Protein AF-0000000083553012 (afdb_homodimer)

Structure (mmCIF, N/CA/C/O backbone):
data_AF-0000000083553012-model_v1
#
loop_
_entity.id
_entity.type
_entity.pdbx_description
1 polymer 'Colanic acid biosynthesis glycosyltransferase WcaL'
#
loop_
_atom_site.group_PDB
_atom_site.id
_atom_site.type_symbol
_atom_site.label_atom_id
_atom_site.label_alt_id
_atom_site.label_comp_id
_atom_site.label_asym_id
_atom_site.label_entity_id
_atom_site.label_seq_id
_atom_site.pdbx_PDB_ins_code
_atom_site.Cartn_x
_atom_site.Cartn_y
_atom_site.Cartn_z
_atom_site.occupancy
_atom_site.B_iso_or_equiv
_atom_site.auth_seq_id
_atom_site.auth_comp_id
_atom_site.auth_asym_id
_atom_site.auth_atom_id
_atom_site.pdbx_PDB_model_num
ATOM 1 N N . MET A 1 1 ? 15.367 -40.375 -24.125 1 36.59 1 MET A N 1
ATOM 2 C CA . MET A 1 1 ? 14.789 -40.688 -22.812 1 36.59 1 MET A CA 1
ATOM 3 C C . MET A 1 1 ? 13.977 -39.5 -22.281 1 36.59 1 MET A C 1
ATOM 5 O O . MET A 1 1 ? 14.5 -38.406 -22.141 1 36.59 1 MET A O 1
ATOM 9 N N . SER A 1 2 ? 12.742 -39.312 -22.562 1 45 2 SER A N 1
ATOM 10 C CA . SER A 1 2 ? 11.898 -38.156 -22.25 1 45 2 SER A CA 1
ATOM 11 C C . SER A 1 2 ? 12.078 -37.688 -20.812 1 45 2 SER A C 1
ATOM 13 O O . SER A 1 2 ? 11.852 -38.469 -19.875 1 45 2 SER A O 1
ATOM 15 N N . GLU A 1 3 ? 13.023 -37 -20.469 1 55.34 3 GLU A N 1
ATOM 16 C CA . GLU A 1 3 ? 13.461 -36.656 -19.125 1 55.34 3 GLU A CA 1
ATOM 17 C C . GLU A 1 3 ? 12.273 -36.281 -18.219 1 55.34 3 GLU A C 1
ATOM 19 O O . GLU A 1 3 ? 11.508 -35.375 -18.531 1 55.34 3 GLU A O 1
ATOM 24 N N . THR A 1 4 ? 11.703 -37.281 -17.422 1 79.62 4 THR A N 1
ATOM 25 C CA . THR A 1 4 ? 10.547 -37.219 -16.531 1 79.62 4 THR A CA 1
ATOM 26 C C . THR A 1 4 ? 10.695 -36.094 -15.523 1 79.62 4 THR A C 1
ATOM 28 O O . THR A 1 4 ? 11.75 -35.938 -14.898 1 79.62 4 THR A O 1
ATOM 31 N N . ARG A 1 5 ? 9.906 -34.969 -15.633 1 90.06 5 ARG A N 1
ATOM 32 C CA . ARG A 1 5 ? 9.891 -33.844 -14.695 1 90.06 5 ARG A CA 1
ATOM 33 C C . ARG A 1 5 ? 9.711 -34.344 -13.266 1 90.06 5 ARG A C 1
ATOM 35 O O . ARG A 1 5 ? 8.891 -35.219 -13 1 90.06 5 ARG A O 1
ATOM 42 N N . PRO A 1 6 ? 10.57 -33.906 -12.383 1 94 6 PRO A N 1
ATOM 43 C CA . PRO A 1 6 ? 10.414 -34.312 -10.984 1 94 6 PRO A CA 1
ATOM 44 C C . PRO A 1 6 ? 9.125 -33.812 -10.359 1 94 6 PRO A C 1
ATOM 46 O O . PRO A 1 6 ? 8.609 -32.75 -10.766 1 94 6 PRO A O 1
ATOM 49 N N . PRO A 1 7 ? 8.586 -34.531 -9.391 1 97.69 7 PRO A N 1
ATOM 50 C CA . PRO A 1 7 ? 7.395 -34.062 -8.688 1 97.69 7 PRO A CA 1
ATOM 51 C C . PRO A 1 7 ? 7.645 -32.75 -7.926 1 97.69 7 PRO A C 1
ATOM 53 O O . PRO A 1 7 ? 8.719 -32.594 -7.352 1 97.69 7 PRO A O 1
ATOM 56 N N . ILE A 1 8 ? 6.711 -31.906 -8.008 1 98.19 8 ILE A N 1
ATOM 57 C CA . ILE A 1 8 ? 6.738 -30.672 -7.223 1 98.19 8 ILE A CA 1
ATOM 58 C C . ILE A 1 8 ? 5.48 -30.578 -6.367 1 98.19 8 ILE A C 1
ATOM 60 O O . ILE A 1 8 ? 4.465 -31.219 -6.668 1 98.19 8 ILE A O 1
ATOM 64 N N . ALA A 1 9 ? 5.562 -29.828 -5.309 1 98.62 9 ALA A N 1
ATOM 65 C CA . ALA A 1 9 ? 4.41 -29.641 -4.426 1 98.62 9 ALA A CA 1
ATOM 66 C C . ALA A 1 9 ? 3.941 -28.188 -4.438 1 98.62 9 ALA A C 1
ATOM 68 O O . ALA A 1 9 ? 4.754 -27.266 -4.555 1 98.62 9 ALA A O 1
ATOM 69 N N . TYR A 1 10 ? 2.688 -28.031 -4.387 1 98.12 10 TYR A N 1
ATOM 70 C CA . TYR A 1 10 ? 2.045 -26.734 -4.18 1 98.12 10 TYR A CA 1
ATOM 71 C C . TYR A 1 10 ? 1.381 -26.672 -2.809 1 98.12 10 TYR A C 1
ATOM 73 O O . TYR A 1 10 ? 0.627 -27.578 -2.436 1 98.12 10 TYR A O 1
ATOM 81 N N . LEU A 1 11 ? 1.696 -25.641 -2.082 1 98 11 LEU A N 1
ATOM 82 C CA . LEU A 1 11 ? 1.096 -25.453 -0.766 1 98 11 LEU A CA 1
ATOM 83 C C . LEU A 1 11 ? 0.383 -24.109 -0.684 1 98 11 LEU A C 1
ATOM 85 O O . LEU A 1 11 ? 0.859 -23.109 -1.238 1 98 11 LEU A O 1
ATOM 89 N N . THR A 1 12 ? -0.744 -24.078 0.001 1 96.06 12 THR A N 1
ATOM 90 C CA . THR A 1 12 ? -1.435 -22.844 0.374 1 96.06 12 THR A CA 1
ATOM 91 C C . THR A 1 12 ? -2.121 -23 1.728 1 96.06 12 THR A C 1
ATOM 93 O O . THR A 1 12 ? -2.195 -24.109 2.27 1 96.06 12 THR A O 1
ATOM 96 N N . GLY A 1 13 ? -2.537 -21.891 2.307 1 95.81 13 GLY A N 1
ATOM 97 C CA . GLY A 1 13 ? -3.188 -21.922 3.607 1 95.81 13 GLY A CA 1
ATOM 98 C C . GLY A 1 13 ? -4.48 -22.719 3.609 1 95.81 13 GLY A C 1
ATOM 99 O O . GLY A 1 13 ? -4.695 -23.562 4.484 1 95.81 13 GLY A O 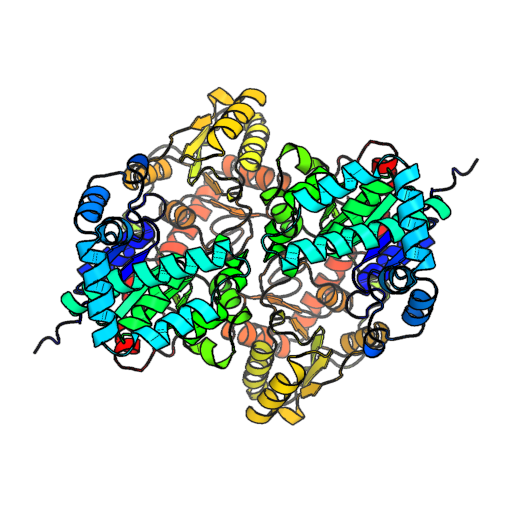1
ATOM 100 N N . GLU A 1 14 ? -5.34 -22.453 2.705 1 95.25 14 GLU A N 1
ATOM 101 C CA . GLU A 1 14 ? -6.594 -23.156 2.477 1 95.25 14 GLU A CA 1
ATOM 102 C C . GLU A 1 14 ? -6.797 -23.453 0.996 1 95.25 14 GLU A C 1
ATOM 104 O O . GLU A 1 14 ? -6.781 -22.547 0.161 1 95.25 14 GLU A O 1
ATOM 109 N N . TYR A 1 15 ? -6.945 -24.734 0.706 1 93.88 15 TYR A N 1
ATOM 110 C CA . TYR A 1 15 ? -7.062 -25.156 -0.685 1 93.88 15 TYR A CA 1
ATOM 111 C C . TYR A 1 15 ? -7.809 -26.469 -0.791 1 93.88 15 TYR A C 1
ATOM 113 O O . TYR A 1 15 ? -7.609 -27.375 0.031 1 93.88 15 TYR A O 1
ATOM 121 N N . PRO A 1 16 ? -8.672 -26.562 -1.884 1 93.12 16 PRO A N 1
ATOM 122 C CA . PRO A 1 16 ? -9.117 -25.531 -2.826 1 93.12 16 PRO A CA 1
ATOM 123 C C . PRO A 1 16 ? -10.148 -24.578 -2.225 1 93.12 16 PRO A C 1
ATOM 125 O O . PRO A 1 16 ? -10.805 -24.922 -1.239 1 93.12 16 PRO A O 1
ATOM 128 N N . LYS A 1 17 ? -10.164 -23.375 -2.766 1 89.31 17 LYS A N 1
ATOM 129 C CA . LYS A 1 17 ? -11.094 -22.344 -2.285 1 89.31 17 LYS A CA 1
ATOM 130 C C . LYS A 1 17 ? -11.602 -21.484 -3.434 1 89.31 17 LYS A C 1
ATOM 132 O O . LYS A 1 17 ? -10.836 -21.109 -4.32 1 89.31 17 LYS A O 1
ATOM 137 N N . VAL A 1 18 ? -12.836 -21.141 -3.385 1 81.31 18 VAL A N 1
ATOM 138 C CA . VAL A 1 18 ? -13.508 -20.406 -4.449 1 81.31 18 VAL A CA 1
ATOM 139 C C . VAL A 1 18 ? -12.844 -19.047 -4.637 1 81.31 18 VAL A C 1
ATOM 141 O O . VAL A 1 18 ? -12.82 -18.516 -5.75 1 81.31 18 VAL A O 1
ATOM 144 N N . SER A 1 19 ? -12.266 -18.516 -3.572 1 78.12 19 SER A N 1
ATOM 145 C CA . SER A 1 19 ? -11.625 -17.203 -3.674 1 78.12 19 SER A CA 1
ATOM 146 C C . SER A 1 19 ? -10.234 -17.328 -4.289 1 78.12 19 SER A C 1
ATOM 148 O O . SER A 1 19 ? -9.617 -16.312 -4.633 1 78.12 19 SER A O 1
ATOM 150 N N . HIS A 1 20 ? -9.781 -18.578 -4.527 1 84.69 20 HIS A N 1
ATOM 151 C CA . HIS A 1 20 ? -8.43 -18.781 -5.027 1 84.69 20 HIS A CA 1
ATOM 152 C C . HIS A 1 20 ? -8.43 -19.703 -6.25 1 84.69 20 HIS A C 1
ATOM 154 O O . HIS A 1 20 ? -7.586 -20.594 -6.359 1 84.69 20 HIS A O 1
ATOM 160 N N . THR A 1 21 ? -9.344 -19.484 -7.141 1 84.69 21 THR A N 1
ATOM 161 C CA . THR A 1 21 ? -9.469 -20.344 -8.312 1 84.69 21 THR A CA 1
ATOM 162 C C . THR A 1 21 ? -8.242 -20.219 -9.211 1 84.69 21 THR A C 1
ATOM 164 O O . THR A 1 21 ? -7.941 -21.125 -9.992 1 84.69 21 THR A O 1
ATOM 167 N N . PHE A 1 22 ? -7.543 -19.109 -9.078 1 88.44 22 PHE A N 1
ATOM 168 C CA . PHE A 1 22 ? -6.363 -18.875 -9.906 1 88.44 22 PHE A CA 1
ATOM 169 C C . PHE A 1 22 ? -5.258 -19.875 -9.562 1 88.44 22 PHE A C 1
ATOM 171 O O . PHE A 1 22 ? -4.441 -20.219 -10.414 1 88.44 22 PHE A O 1
ATOM 178 N N . ILE A 1 23 ? -5.227 -20.359 -8.359 1 92.69 23 ILE A N 1
ATOM 179 C CA . ILE A 1 23 ? -4.238 -21.359 -7.949 1 92.69 23 ILE A CA 1
ATOM 180 C C . ILE A 1 23 ? -4.531 -22.688 -8.633 1 92.69 23 ILE A C 1
ATOM 182 O O . ILE A 1 23 ? -3.625 -23.344 -9.156 1 92.69 23 ILE A O 1
ATOM 186 N N . GLN A 1 24 ? -5.809 -23.016 -8.609 1 91.44 24 GLN A N 1
ATOM 187 C CA . GLN A 1 24 ? -6.219 -24.266 -9.25 1 91.44 24 GLN A CA 1
ATOM 188 C C . GLN A 1 24 ? -5.891 -24.25 -10.742 1 91.44 24 GLN A C 1
ATOM 190 O O . GLN A 1 24 ? -5.43 -25.25 -11.289 1 91.44 24 GLN A O 1
ATOM 195 N N . ARG A 1 25 ? -6.133 -23.141 -11.367 1 89.88 25 ARG A N 1
ATOM 196 C CA . ARG A 1 25 ? -5.844 -23.016 -12.797 1 89.88 25 ARG A CA 1
ATOM 197 C C . ARG A 1 25 ? -4.355 -23.172 -13.07 1 89.88 25 ARG A C 1
ATOM 199 O O . ARG A 1 25 ? -3.965 -23.797 -14.062 1 89.88 25 ARG A O 1
ATOM 206 N N . GLU A 1 26 ? -3.609 -22.578 -12.227 1 93.06 26 GLU A N 1
ATOM 207 C CA . GLU A 1 26 ? -2.16 -22.672 -12.367 1 93.06 26 GLU A CA 1
ATOM 208 C C . GLU A 1 26 ? -1.685 -24.125 -12.203 1 93.06 26 GLU A C 1
ATOM 210 O O . GLU A 1 26 ? -0.91 -24.625 -13.023 1 93.06 26 GLU A O 1
ATOM 215 N N . ILE A 1 27 ? -2.158 -24.844 -11.188 1 94.88 27 ILE A N 1
ATOM 216 C CA . ILE A 1 27 ? -1.793 -26.234 -10.914 1 94.88 27 ILE A CA 1
ATOM 217 C C . ILE A 1 27 ? -2.209 -27.109 -12.086 1 94.88 27 ILE A C 1
ATOM 219 O O . ILE A 1 27 ? -1.421 -27.938 -12.562 1 94.88 27 ILE A O 1
ATOM 223 N N . GLU A 1 28 ? -3.41 -26.859 -12.547 1 93 28 GLU A N 1
ATOM 224 C CA . GLU A 1 28 ? -3.926 -27.656 -13.656 1 93 28 GLU A CA 1
ATOM 225 C C . GLU A 1 28 ? -3.107 -27.422 -14.922 1 93 28 GLU A C 1
ATOM 227 O O . GLU A 1 28 ? -2.855 -28.359 -15.688 1 93 28 GLU A O 1
ATOM 232 N N . ALA A 1 29 ? -2.756 -26.203 -15.133 1 92.5 29 ALA A N 1
ATOM 233 C CA . ALA A 1 29 ? -1.937 -25.875 -16.297 1 92.5 29 ALA A CA 1
ATOM 234 C C . ALA A 1 29 ? -0.595 -26.594 -16.234 1 92.5 29 ALA A C 1
ATOM 236 O O . ALA A 1 29 ? -0.121 -27.125 -17.25 1 92.5 29 ALA A O 1
ATOM 237 N N . LEU A 1 30 ? 0.046 -26.688 -15.125 1 94.25 30 LEU A N 1
ATOM 238 C CA . LEU A 1 30 ? 1.318 -27.375 -14.953 1 94.25 30 LEU A CA 1
ATOM 239 C C . LEU A 1 30 ? 1.145 -28.875 -15.133 1 94.25 30 LEU A C 1
ATOM 241 O O . LEU A 1 30 ? 1.963 -29.531 -15.781 1 94.25 30 LEU A O 1
ATOM 245 N N . ARG A 1 31 ? 0.055 -29.391 -14.586 1 95.06 31 ARG A N 1
ATOM 246 C CA . ARG A 1 31 ? -0.226 -30.812 -14.75 1 95.06 31 ARG A CA 1
ATOM 247 C C . ARG A 1 31 ? -0.429 -31.172 -16.219 1 95.06 31 ARG A C 1
ATOM 249 O O . ARG A 1 31 ? 0.087 -32.188 -16.703 1 95.06 31 ARG A O 1
ATOM 256 N N . THR A 1 32 ? -1.163 -30.297 -16.859 1 92.94 32 THR A N 1
ATOM 257 C CA . THR A 1 32 ? -1.411 -30.5 -18.281 1 92.94 32 THR A CA 1
ATOM 258 C C . THR A 1 32 ? -0.104 -30.469 -19.062 1 92.94 32 THR A C 1
ATOM 260 O O . THR A 1 32 ? 0.049 -31.172 -20.062 1 92.94 32 THR A O 1
ATOM 263 N N . ALA A 1 33 ? 0.813 -29.719 -18.578 1 91.69 33 ALA A N 1
ATOM 264 C CA . ALA A 1 33 ? 2.119 -29.594 -19.219 1 91.69 33 ALA A CA 1
ATOM 265 C C . ALA A 1 33 ? 3.02 -30.781 -18.859 1 91.69 33 ALA A C 1
ATOM 267 O O . ALA A 1 33 ? 4.176 -30.828 -19.281 1 91.69 33 ALA A O 1
ATOM 268 N N . GLY A 1 34 ? 2.531 -31.672 -18.031 1 93.06 34 GLY A N 1
ATOM 269 C CA . GLY A 1 34 ? 3.25 -32.906 -17.766 1 93.06 34 GLY A CA 1
ATOM 270 C C . GLY A 1 34 ? 3.953 -32.906 -16.422 1 93.06 34 GLY A C 1
ATOM 271 O O . GLY A 1 34 ? 4.688 -33.844 -16.109 1 93.06 34 GLY A O 1
ATOM 272 N N . TRP A 1 35 ? 3.723 -31.875 -15.602 1 95.06 35 TRP A N 1
ATOM 273 C CA . TRP A 1 35 ? 4.336 -31.828 -14.281 1 95.06 35 TRP A CA 1
ATOM 274 C C . TRP A 1 35 ? 3.541 -32.656 -13.281 1 95.06 35 TRP A C 1
ATOM 276 O O . TRP A 1 35 ? 2.318 -32.531 -13.195 1 95.06 35 TRP A O 1
ATOM 286 N N . PRO A 1 36 ? 4.234 -33.562 -12.625 1 97.12 36 PRO A N 1
ATOM 287 C CA . PRO A 1 36 ? 3.57 -34.156 -11.461 1 97.12 36 PRO A CA 1
ATOM 288 C C . PRO A 1 36 ? 3.443 -33.188 -10.297 1 97.12 36 PRO A C 1
ATOM 290 O O . PRO A 1 36 ? 4.418 -32.938 -9.578 1 97.12 36 PRO A O 1
ATOM 293 N N . VAL A 1 37 ? 2.275 -32.656 -10.078 1 97.5 37 VAL A N 1
ATOM 294 C CA . VAL A 1 37 ? 2.062 -31.641 -9.055 1 97.5 37 VAL A CA 1
ATOM 295 C C . VAL A 1 37 ? 1.267 -32.219 -7.895 1 97.5 37 VAL A C 1
ATOM 297 O O . VAL A 1 37 ? 0.142 -32.688 -8.078 1 97.5 37 VAL A O 1
ATOM 300 N N . LEU A 1 38 ? 1.89 -32.219 -6.773 1 98 38 LEU A N 1
ATOM 301 C CA . LEU A 1 38 ? 1.214 -32.625 -5.539 1 98 38 LEU A CA 1
ATOM 302 C C . LEU A 1 38 ? 0.581 -31.391 -4.867 1 98 38 LEU A C 1
ATOM 304 O O . LEU A 1 38 ? 1.276 -30.438 -4.535 1 98 38 LEU A O 1
ATOM 308 N N . SER A 1 39 ? -0.778 -31.422 -4.688 1 97.69 39 SER A N 1
ATOM 309 C CA . SER A 1 39 ? -1.459 -30.328 -4 1 97.69 39 SER A CA 1
ATOM 310 C C . SER A 1 39 ? -1.473 -30.547 -2.49 1 97.69 39 SER A C 1
ATOM 312 O O . SER A 1 39 ? -1.793 -31.641 -2.018 1 97.69 39 SER A O 1
ATOM 314 N N . CYS A 1 40 ? -1.07 -29.594 -1.758 1 98.31 40 CYS A N 1
ATOM 315 C CA . CYS A 1 40 ? -1.063 -29.594 -0.3 1 98.31 40 CYS A CA 1
ATOM 316 C C . CYS A 1 40 ? -1.739 -28.344 0.246 1 98.31 40 CYS A C 1
ATOM 318 O O . CYS A 1 40 ? -1.771 -27.312 -0.423 1 98.31 40 CYS A O 1
ATOM 320 N N . THR A 1 41 ? -2.371 -28.438 1.404 1 98.19 41 THR A N 1
ATOM 321 C CA . THR A 1 41 ? -2.996 -27.328 2.107 1 98.19 41 THR A CA 1
ATOM 322 C C . THR A 1 41 ? -2.713 -27.406 3.605 1 98.19 41 THR A C 1
ATOM 324 O O . THR A 1 41 ? -2.477 -28.5 4.141 1 98.19 41 THR A O 1
ATOM 327 N N . ILE A 1 42 ? -2.596 -26.219 4.23 1 97.94 42 ILE A N 1
ATOM 328 C CA . ILE A 1 42 ? -2.428 -26.234 5.68 1 97.94 42 ILE A CA 1
ATOM 329 C C . ILE A 1 42 ? -3.719 -26.703 6.344 1 97.94 42 ILE A C 1
ATOM 331 O O . ILE A 1 42 ? -3.723 -27.703 7.066 1 97.94 42 ILE A O 1
ATOM 335 N N . ARG A 1 43 ? -4.781 -25.969 6.031 1 96.56 43 ARG A N 1
ATOM 336 C CA . ARG A 1 43 ? -6.109 -26.281 6.539 1 96.56 43 ARG A CA 1
ATOM 337 C C . ARG A 1 43 ? -7.09 -26.531 5.395 1 96.56 43 ARG A C 1
ATOM 339 O O . ARG A 1 43 ? -7.02 -25.859 4.359 1 96.56 43 ARG A O 1
ATOM 346 N N . ARG A 1 44 ? -8.008 -27.438 5.586 1 94.06 44 ARG A N 1
ATOM 347 C CA . ARG A 1 44 ? -9.07 -27.609 4.602 1 94.06 44 ARG A CA 1
ATOM 348 C C . ARG A 1 44 ? -10 -26.406 4.582 1 94.06 44 ARG A C 1
ATOM 350 O O . ARG A 1 44 ? -10.297 -25.812 5.625 1 94.06 44 ARG A O 1
ATOM 357 N N . ALA A 1 45 ? -10.352 -26.047 3.4 1 91.06 45 ALA A N 1
ATOM 358 C CA . ALA A 1 45 ? -11.32 -24.953 3.271 1 91.06 45 ALA A CA 1
ATOM 359 C C . ALA A 1 45 ? -12.68 -25.359 3.816 1 91.06 45 ALA A C 1
ATOM 361 O O . ALA A 1 45 ? -13.008 -26.562 3.875 1 91.06 45 ALA A O 1
ATOM 362 N N . ALA A 1 46 ? -13.453 -24.375 4.266 1 89.56 46 ALA A N 1
ATOM 363 C CA . ALA A 1 46 ? -14.828 -24.641 4.668 1 89.56 46 ALA A CA 1
ATOM 364 C C . ALA A 1 46 ? -15.648 -25.172 3.496 1 89.56 46 ALA A C 1
ATOM 366 O O . ALA A 1 46 ? -15.398 -24.812 2.344 1 89.56 46 ALA A O 1
ATOM 367 N N . ALA A 1 47 ? -16.594 -25.953 3.797 1 86.38 47 ALA A N 1
ATOM 368 C CA . ALA A 1 47 ? -17.422 -26.578 2.764 1 86.38 47 ALA A CA 1
ATOM 369 C C . ALA A 1 47 ? -18.047 -25.516 1.855 1 86.38 47 ALA A C 1
ATOM 371 O O . ALA A 1 47 ? -18.156 -25.719 0.645 1 86.38 47 ALA A O 1
ATOM 372 N N . LYS A 1 48 ? -18.469 -24.453 2.398 1 84.38 48 LYS A N 1
ATOM 373 C CA . LYS A 1 48 ? -19.125 -23.391 1.645 1 84.38 48 LYS A CA 1
ATOM 374 C C . LYS A 1 48 ? -18.172 -22.766 0.633 1 84.38 48 LYS A C 1
ATOM 376 O O . LYS A 1 48 ? -18.609 -22.125 -0.324 1 84.38 48 LYS A O 1
ATOM 381 N N . ASP A 1 49 ? -16.875 -22.953 0.908 1 86.81 49 ASP A N 1
ATOM 382 C CA . ASP A 1 49 ? -15.867 -22.312 0.064 1 86.81 49 ASP A CA 1
ATOM 383 C C . ASP A 1 49 ? -15.383 -23.266 -1.024 1 86.81 49 ASP A C 1
ATOM 385 O O . ASP A 1 49 ? -14.5 -22.922 -1.815 1 86.81 49 ASP A O 1
ATOM 389 N N . VAL A 1 50 ? -15.836 -24.453 -1.06 1 90.25 50 VAL A N 1
ATOM 390 C CA . VAL A 1 50 ? -15.531 -25.453 -2.088 1 90.25 50 VAL A CA 1
ATOM 391 C C . VAL A 1 50 ? -16.75 -25.641 -2.988 1 90.25 50 VAL A C 1
ATOM 393 O O . VAL A 1 50 ? -17.641 -26.422 -2.664 1 90.25 50 VAL A O 1
ATOM 396 N N . VAL A 1 51 ? -16.703 -24.922 -4.059 1 82.88 51 VAL A N 1
ATOM 397 C CA . VAL A 1 51 ? -17.891 -24.844 -4.898 1 82.88 51 VAL A CA 1
ATOM 398 C C . VAL A 1 51 ? -17.625 -25.531 -6.238 1 82.88 51 VAL A C 1
ATOM 400 O O . VAL A 1 51 ? -16.656 -25.188 -6.934 1 82.88 51 VAL A O 1
ATOM 403 N N . GLY A 1 52 ? -18.453 -26.516 -6.617 1 82.62 52 GLY A N 1
ATOM 404 C CA . GLY A 1 52 ? -18.312 -27.188 -7.898 1 82.62 52 GLY A CA 1
ATOM 405 C C . GLY A 1 52 ? -17.609 -28.531 -7.801 1 82.62 52 GLY A C 1
ATOM 406 O O . GLY A 1 52 ? -16.906 -28.797 -6.824 1 82.62 52 GLY A O 1
ATOM 407 N N . GLU A 1 53 ? -17.781 -29.344 -8.727 1 85.06 53 GLU A N 1
ATOM 408 C CA . GLU A 1 53 ? -17.25 -30.703 -8.727 1 85.06 53 GLU A CA 1
ATOM 409 C C . GLU A 1 53 ? -15.734 -30.719 -8.898 1 85.06 53 GLU A C 1
ATOM 411 O O . GLU A 1 53 ? -15.039 -31.547 -8.32 1 85.06 53 GLU A O 1
ATOM 416 N N . ALA A 1 54 ? -15.281 -29.844 -9.664 1 83.94 54 ALA A N 1
ATOM 417 C CA . ALA A 1 54 ? -13.836 -29.766 -9.891 1 83.94 54 ALA A CA 1
ATOM 418 C C . ALA A 1 54 ? -13.094 -29.469 -8.594 1 83.94 54 ALA A C 1
ATOM 420 O O . ALA A 1 54 ? -12.047 -30.047 -8.32 1 83.94 54 ALA A O 1
ATOM 421 N N . GLN A 1 55 ? -13.617 -28.562 -7.805 1 88.94 55 GLN A N 1
ATOM 422 C CA . GLN A 1 55 ? -12.984 -28.203 -6.539 1 88.94 55 GLN A CA 1
ATOM 423 C C . GLN A 1 55 ? -13.094 -29.344 -5.531 1 88.94 55 GLN A C 1
ATOM 425 O O . GLN A 1 55 ? -12.172 -29.578 -4.746 1 88.94 55 GLN A O 1
ATOM 430 N N . LYS A 1 56 ? -14.203 -30.047 -5.602 1 91.62 56 LYS A N 1
ATOM 431 C CA . LYS A 1 56 ? -14.383 -31.203 -4.715 1 91.62 56 LYS A CA 1
ATOM 432 C C . LYS A 1 56 ? -13.383 -32.312 -5.043 1 91.62 56 LYS A C 1
ATOM 434 O O . LYS A 1 56 ? -12.82 -32.938 -4.137 1 91.62 56 LYS A O 1
ATOM 439 N N . ALA A 1 57 ? -13.234 -32.562 -6.266 1 92.19 57 ALA A N 1
ATOM 440 C CA . ALA A 1 57 ? -12.25 -33.562 -6.691 1 92.19 57 ALA A CA 1
ATOM 441 C C . ALA A 1 57 ? -10.844 -33.156 -6.262 1 92.19 57 ALA A C 1
ATOM 443 O O . ALA A 1 57 ? -10.07 -33.969 -5.793 1 92.19 57 ALA A O 1
ATOM 444 N N . GLU A 1 58 ? -10.523 -31.859 -6.43 1 93.88 58 GLU A N 1
ATOM 445 C CA . GLU A 1 58 ? -9.227 -31.328 -6.012 1 93.88 58 GLU A CA 1
ATOM 446 C C . GLU A 1 58 ? -9.047 -31.453 -4.504 1 93.88 58 GLU A C 1
ATOM 448 O O . GLU A 1 58 ? -7.949 -31.766 -4.031 1 93.88 58 GLU A O 1
ATOM 453 N N . GLU A 1 59 ? -10.055 -31.172 -3.779 1 94.75 59 GLU A N 1
ATOM 454 C CA . GLU A 1 59 ? -10 -31.297 -2.324 1 94.75 59 GLU A CA 1
ATOM 455 C C . GLU A 1 59 ? -9.633 -32.719 -1.906 1 94.75 59 GLU A C 1
ATOM 457 O O . GLU A 1 59 ? -8.828 -32.906 -0.995 1 94.75 59 GLU A O 1
ATOM 462 N N . ARG A 1 60 ? -10.172 -33.75 -2.611 1 94.25 60 ARG A N 1
ATOM 463 C CA . ARG A 1 60 ? -9.953 -35.156 -2.273 1 94.25 60 ARG A CA 1
ATOM 464 C C . ARG A 1 60 ? -8.5 -35.531 -2.512 1 94.25 60 ARG A C 1
ATOM 466 O O . ARG A 1 60 ? -7.957 -36.406 -1.795 1 94.25 60 ARG A O 1
ATOM 473 N N . ARG A 1 61 ? -7.902 -34.969 -3.418 1 95.31 61 ARG A N 1
ATOM 474 C CA . ARG A 1 61 ? -6.539 -35.375 -3.758 1 95.31 61 ARG A CA 1
ATOM 475 C C . ARG A 1 61 ? -5.516 -34.5 -3.041 1 95.31 61 ARG A C 1
ATOM 477 O O . ARG A 1 61 ? -4.309 -34.719 -3.168 1 95.31 61 ARG A O 1
ATOM 484 N N . THR A 1 62 ? -5.953 -33.469 -2.279 1 97.31 62 THR A N 1
ATOM 485 C CA . THR A 1 62 ? -5.059 -32.531 -1.638 1 97.31 62 THR A CA 1
ATOM 486 C C . THR A 1 62 ? -4.66 -33 -0.245 1 97.31 62 THR A C 1
ATOM 488 O O . THR A 1 62 ? -5.52 -33.375 0.557 1 97.31 62 THR A O 1
ATOM 491 N N . PHE A 1 63 ? -3.35 -33.125 0.011 1 98.12 63 PHE A N 1
ATOM 492 C CA . PHE A 1 63 ? -2.855 -33.469 1.336 1 98.12 63 PHE A CA 1
ATOM 493 C C . PHE A 1 63 ? -3.039 -32.312 2.311 1 98.12 63 PHE A C 1
ATOM 495 O O . PHE A 1 63 ? -2.58 -31.188 2.053 1 98.12 63 PHE A O 1
ATOM 502 N N . ALA A 1 64 ? -3.693 -32.562 3.443 1 98.38 64 ALA A N 1
ATOM 503 C CA . ALA A 1 64 ? -3.957 -31.516 4.445 1 98.38 64 ALA A CA 1
ATOM 504 C C . ALA A 1 64 ? -3.035 -31.688 5.652 1 98.38 64 ALA A C 1
ATOM 506 O O . ALA A 1 64 ? -3.102 -32.688 6.359 1 98.38 64 ALA A O 1
ATOM 507 N N . VAL A 1 65 ? -2.287 -30.688 5.988 1 98.56 65 VAL A N 1
ATOM 508 C CA . VAL A 1 65 ? -1.197 -30.766 6.957 1 98.56 65 VAL A CA 1
ATOM 509 C C . VAL A 1 65 ? -1.767 -30.844 8.375 1 98.56 65 VAL A C 1
ATOM 511 O O . VAL A 1 65 ? -1.405 -31.734 9.141 1 98.56 65 VAL A O 1
ATOM 514 N N . ILE A 1 66 ? -2.656 -29.891 8.68 1 97.94 66 ILE A N 1
ATOM 515 C CA . ILE A 1 66 ? -3.146 -29.812 10.047 1 97.94 66 ILE A CA 1
ATOM 516 C C . ILE A 1 66 ? -3.91 -31.094 10.398 1 97.94 66 ILE A C 1
ATOM 518 O O . ILE A 1 66 ? -3.654 -31.703 11.438 1 97.94 66 ILE A O 1
ATOM 522 N N . PRO A 1 67 ? -4.84 -31.547 9.539 1 96.88 67 PRO A N 1
ATOM 523 C CA . PRO A 1 67 ? -5.5 -32.812 9.828 1 96.88 67 PRO A CA 1
ATOM 524 C C . PRO A 1 67 ? -4.512 -33.969 10.047 1 96.88 67 PRO A C 1
ATOM 526 O O . PRO A 1 67 ? -4.719 -34.812 10.93 1 96.88 67 PRO A O 1
ATOM 529 N N . ALA A 1 68 ? -3.455 -34.062 9.32 1 97.56 68 ALA A N 1
ATOM 530 C CA . ALA A 1 68 ? -2.432 -35.094 9.484 1 97.56 68 ALA A CA 1
ATOM 531 C C . ALA A 1 68 ? -1.669 -34.906 10.789 1 97.56 68 ALA A C 1
ATOM 533 O O . ALA A 1 68 ? -1.398 -35.875 11.508 1 97.56 68 ALA A O 1
ATOM 534 N N . ALA A 1 69 ? -1.354 -33.688 11.078 1 97.12 69 ALA A N 1
ATOM 535 C CA . ALA A 1 69 ? -0.543 -33.375 12.25 1 97.12 69 ALA A CA 1
ATOM 536 C C . ALA A 1 69 ? -1.321 -33.594 13.539 1 97.12 69 ALA A C 1
ATOM 538 O O . ALA A 1 69 ? -0.729 -33.75 14.609 1 97.12 69 ALA A O 1
ATOM 539 N N . LYS A 1 70 ? -2.609 -33.562 13.43 1 96.25 70 LYS A N 1
ATOM 540 C CA . LYS A 1 70 ? -3.447 -33.75 14.609 1 96.25 70 LYS A CA 1
ATOM 541 C C . LYS A 1 70 ? -3.41 -35.219 15.07 1 96.25 70 LYS A C 1
ATOM 543 O O . LYS A 1 70 ? -3.791 -35.5 16.203 1 96.25 70 LYS A O 1
ATOM 548 N N . LYS A 1 71 ? -2.979 -36.125 14.195 1 97.12 71 LYS A N 1
ATOM 549 C CA . LYS A 1 71 ? -2.787 -37.5 14.578 1 97.12 71 LYS A CA 1
ATOM 550 C C . LYS A 1 71 ? -1.448 -37.719 15.281 1 97.12 71 LYS A C 1
ATOM 552 O O . LYS A 1 71 ? -0.389 -37.562 14.664 1 97.12 71 LYS A O 1
ATOM 557 N N . PRO A 1 72 ? -1.493 -38.125 16.516 1 96.88 72 PRO A N 1
ATOM 558 C CA . PRO A 1 72 ? -0.256 -38.219 17.297 1 96.88 72 PRO A CA 1
ATOM 559 C C . PRO A 1 72 ? 0.786 -39.125 16.641 1 96.88 72 PRO A C 1
ATOM 561 O O . PRO A 1 72 ? 1.975 -38.781 16.625 1 96.88 72 PRO A O 1
ATOM 564 N N . ALA A 1 73 ? 0.35 -40.25 16.109 1 97.81 73 ALA A N 1
ATOM 565 C CA . ALA A 1 73 ? 1.281 -41.188 15.469 1 97.81 73 ALA A CA 1
ATOM 566 C C . ALA A 1 73 ? 1.998 -40.5 14.297 1 97.81 73 ALA A C 1
ATOM 568 O O . ALA A 1 73 ? 3.203 -40.688 14.109 1 97.81 73 ALA A O 1
ATOM 569 N N . THR A 1 74 ? 1.308 -39.75 13.516 1 97.81 74 THR A N 1
ATOM 570 C CA . THR A 1 74 ? 1.878 -39.031 12.367 1 97.81 74 THR A CA 1
ATOM 571 C C . THR A 1 74 ? 2.852 -37.969 12.828 1 97.81 74 THR A C 1
ATOM 573 O O . THR A 1 74 ? 3.928 -37.781 12.25 1 97.81 74 THR A O 1
ATOM 576 N N . LEU A 1 75 ? 2.441 -37.188 13.812 1 97.69 75 LEU A N 1
ATOM 577 C CA . LEU A 1 75 ? 3.273 -36.125 14.336 1 97.69 75 LEU A CA 1
ATOM 578 C C . LEU A 1 75 ? 4.586 -36.656 14.883 1 97.69 75 LEU A C 1
ATOM 580 O O . LEU A 1 75 ? 5.656 -36.125 14.609 1 97.69 75 LEU A O 1
ATOM 584 N N . ILE A 1 76 ? 4.512 -37.719 15.672 1 97.56 76 ILE A N 1
ATOM 585 C CA . ILE A 1 76 ? 5.691 -38.344 16.281 1 97.56 76 ILE A CA 1
ATOM 586 C C . ILE A 1 76 ? 6.598 -38.906 15.18 1 97.56 76 ILE A C 1
ATOM 588 O O . ILE A 1 76 ? 7.809 -38.656 15.188 1 97.56 76 ILE A O 1
ATOM 592 N N . ALA A 1 77 ? 6.004 -39.594 14.242 1 98.19 77 ALA A N 1
ATOM 593 C CA . ALA A 1 77 ? 6.777 -40.156 13.133 1 98.19 77 ALA A CA 1
ATOM 594 C C . ALA A 1 77 ? 7.488 -39.062 12.359 1 98.19 77 ALA A C 1
ATOM 596 O O . ALA A 1 77 ? 8.625 -39.25 11.914 1 98.19 77 ALA A O 1
ATOM 597 N N . ALA A 1 78 ? 6.832 -38 12.164 1 98.31 78 ALA A N 1
ATOM 598 C CA . ALA A 1 78 ? 7.402 -36.844 11.445 1 98.31 78 ALA A CA 1
ATOM 599 C C . ALA A 1 78 ? 8.602 -36.281 12.188 1 98.31 78 ALA A C 1
ATOM 601 O O . ALA A 1 78 ? 9.609 -35.938 11.57 1 98.31 78 ALA A O 1
ATOM 602 N N . GLN A 1 79 ? 8.484 -36.125 13.492 1 97.5 79 GLN A N 1
ATOM 603 C CA . GLN A 1 79 ? 9.578 -35.594 14.289 1 97.5 79 GLN A CA 1
ATOM 604 C C . GLN A 1 79 ? 10.766 -36.562 14.312 1 97.5 79 GLN A C 1
ATOM 606 O O . GLN A 1 79 ? 11.922 -36.125 14.25 1 97.5 79 GLN A O 1
ATOM 611 N N . VAL A 1 80 ? 10.484 -37.812 14.391 1 97.88 80 VAL A N 1
ATOM 612 C CA . VAL A 1 80 ? 11.547 -38.812 14.352 1 97.88 80 VAL A CA 1
ATOM 613 C C . VAL A 1 80 ? 12.25 -38.75 13 1 97.88 80 VAL A C 1
ATOM 615 O O . VAL A 1 80 ? 13.484 -38.781 12.938 1 97.88 80 VAL A O 1
ATOM 618 N N . TRP A 1 81 ? 11.477 -38.75 12.008 1 97.88 81 TRP A N 1
ATOM 619 C CA . TRP A 1 81 ? 12.039 -38.625 10.664 1 97.88 81 TRP A CA 1
ATOM 620 C C . TRP A 1 81 ? 12.922 -37.375 10.555 1 97.88 81 TRP A C 1
ATOM 622 O O . TRP A 1 81 ? 14.039 -37.438 10.039 1 97.88 81 TRP A O 1
ATOM 632 N N . ALA A 1 82 ? 12.438 -36.25 11 1 97.5 82 ALA A N 1
ATOM 633 C CA . ALA A 1 82 ? 13.156 -34.969 10.938 1 97.5 82 ALA A CA 1
ATOM 634 C C . ALA A 1 82 ? 14.484 -35.062 11.672 1 97.5 82 ALA A C 1
ATOM 636 O O . ALA A 1 82 ? 15.492 -34.5 11.219 1 97.5 82 ALA A O 1
ATOM 637 N N . LEU A 1 83 ? 14.477 -35.688 12.82 1 97.12 83 LEU A N 1
ATOM 638 C CA . LEU A 1 83 ? 15.695 -35.875 13.594 1 97.12 83 LEU A CA 1
ATOM 639 C C . LEU A 1 83 ? 16.719 -36.688 12.812 1 97.12 83 LEU A C 1
ATOM 641 O O . LEU A 1 83 ? 17.922 -36.406 12.859 1 97.12 83 LEU A O 1
ATOM 645 N N . LYS A 1 84 ? 16.234 -37.594 12.086 1 97.12 84 LYS A N 1
ATOM 646 C CA . LYS A 1 84 ? 17.109 -38.5 11.328 1 97.12 84 LYS A CA 1
ATOM 647 C C . LYS A 1 84 ? 17.734 -37.781 10.141 1 97.12 84 LYS A C 1
ATOM 649 O O . LYS A 1 84 ? 18.797 -38.188 9.648 1 97.12 84 LYS A O 1
ATOM 654 N N . THR A 1 85 ? 17.094 -36.781 9.625 1 95.25 85 THR A N 1
ATOM 655 C CA . THR A 1 85 ? 17.609 -36.031 8.5 1 95.25 85 THR A CA 1
ATOM 656 C C . THR A 1 85 ? 18.844 -35.219 8.93 1 95.25 85 THR A C 1
ATOM 658 O O . THR A 1 85 ? 19.625 -34.781 8.086 1 95.25 85 THR A O 1
ATOM 661 N N . GLY A 1 86 ? 18.984 -34.875 10.234 1 96.56 86 GLY A N 1
ATOM 662 C CA . GLY A 1 86 ? 20.047 -34.031 10.75 1 96.56 86 GLY A CA 1
ATOM 663 C C . GLY A 1 86 ? 19.766 -32.531 10.641 1 96.56 86 GLY A C 1
ATOM 664 O O . GLY A 1 86 ? 20.594 -31.719 11 1 96.56 86 GLY A O 1
ATOM 665 N N . ARG A 1 87 ? 18.578 -32.188 10.203 1 97.69 87 ARG A N 1
ATOM 666 C CA . ARG A 1 87 ? 18.25 -30.781 9.945 1 97.69 87 ARG A CA 1
ATOM 667 C C . ARG A 1 87 ? 17.297 -30.234 10.992 1 97.69 87 ARG A C 1
ATOM 669 O O . ARG A 1 87 ? 16.875 -29.078 10.922 1 97.69 87 ARG A O 1
ATOM 676 N N . TRP A 1 88 ? 16.906 -31.109 11.922 1 97.56 88 TRP A N 1
ATOM 677 C CA . TRP A 1 88 ? 15.906 -30.766 12.93 1 97.56 88 TRP A CA 1
ATOM 678 C C . TRP A 1 88 ? 16.328 -29.531 13.719 1 97.56 88 TRP A C 1
ATOM 680 O O . TRP A 1 88 ? 15.562 -28.562 13.828 1 97.56 88 TRP A O 1
ATOM 690 N N . GLY A 1 89 ? 17.562 -29.531 14.203 1 97.62 89 GLY A N 1
ATOM 691 C CA . GLY A 1 89 ? 18.062 -28.438 15.023 1 97.62 89 GLY A CA 1
ATOM 692 C C . GLY A 1 89 ? 18.156 -27.125 14.266 1 97.62 89 GLY A C 1
ATOM 693 O O . GLY A 1 89 ? 17.75 -26.078 14.773 1 97.62 89 GLY A O 1
ATOM 694 N N . ARG A 1 90 ? 18.703 -27.188 13.117 1 97.44 90 ARG A N 1
ATOM 695 C CA . ARG A 1 90 ? 18.859 -25.984 12.297 1 97.44 90 ARG A CA 1
ATOM 696 C C . ARG A 1 90 ? 17.484 -25.406 11.93 1 97.44 90 ARG A C 1
ATOM 698 O O . ARG A 1 90 ? 17.328 -24.188 11.852 1 97.44 90 ARG A O 1
ATOM 705 N N . THR A 1 91 ? 16.562 -26.25 11.672 1 98.19 91 THR A N 1
ATOM 706 C CA . THR A 1 91 ? 15.227 -25.797 11.312 1 98.19 91 THR A CA 1
ATOM 707 C C . THR A 1 91 ? 14.531 -25.172 12.516 1 98.19 91 THR A C 1
ATOM 709 O O . THR A 1 91 ? 13.828 -24.172 12.375 1 98.19 91 THR A O 1
ATOM 712 N N . LEU A 1 92 ? 14.656 -25.734 13.688 1 97.62 92 LEU A N 1
ATOM 713 C CA . LEU A 1 92 ? 14.109 -25.141 14.906 1 97.62 92 LEU A CA 1
ATOM 714 C C . LEU A 1 92 ? 14.688 -23.75 15.156 1 97.62 92 LEU A C 1
ATOM 716 O O . LEU A 1 92 ? 13.969 -22.828 15.547 1 97.62 92 LEU A O 1
ATOM 720 N N . LYS A 1 93 ? 15.992 -23.641 14.945 1 97.56 93 LYS A N 1
ATOM 721 C CA . LYS A 1 93 ? 16.641 -22.344 15.078 1 97.56 93 LYS A CA 1
ATOM 722 C C . LYS A 1 93 ? 16.062 -21.328 14.094 1 97.56 93 LYS A C 1
ATOM 724 O O . LYS A 1 93 ? 15.844 -20.156 14.453 1 97.56 93 LYS A O 1
ATOM 729 N N . LEU A 1 94 ? 15.859 -21.766 12.883 1 97.88 94 LEU A N 1
ATOM 730 C CA . LEU A 1 94 ? 15.258 -20.906 11.867 1 97.88 94 LEU A CA 1
ATOM 731 C C . LEU A 1 94 ? 13.859 -20.469 12.281 1 97.88 94 LEU A C 1
ATOM 733 O O . LEU A 1 94 ? 13.5 -19.312 12.133 1 97.88 94 LEU A O 1
ATOM 737 N N . ALA A 1 95 ? 13.031 -21.406 12.758 1 97.62 95 ALA A N 1
ATOM 738 C CA . ALA A 1 95 ? 11.688 -21.109 13.234 1 97.62 95 ALA A CA 1
ATOM 739 C C . ALA A 1 95 ? 11.727 -20.031 14.328 1 97.62 95 ALA A C 1
ATOM 741 O O . ALA A 1 95 ? 10.945 -19.078 14.297 1 97.62 95 ALA A O 1
ATOM 742 N N . TRP A 1 96 ? 12.617 -20.188 15.195 1 95.62 96 TRP A N 1
ATOM 743 C CA . TRP A 1 96 ? 12.727 -19.25 16.312 1 95.62 96 TRP A CA 1
ATOM 744 C C . TRP A 1 96 ? 13.203 -17.891 15.844 1 95.62 96 TRP A C 1
ATOM 746 O O . TRP A 1 96 ? 12.703 -16.859 16.297 1 95.62 96 TRP A O 1
ATOM 756 N N . LYS A 1 97 ? 14.195 -17.875 14.992 1 95.19 97 LYS A N 1
ATOM 757 C CA . LYS A 1 97 ? 14.773 -16.625 14.477 1 95.19 97 LYS A CA 1
ATOM 758 C C . LYS A 1 97 ? 13.742 -15.82 13.703 1 95.19 97 LYS A C 1
ATOM 760 O O . LYS A 1 97 ? 13.797 -14.594 13.68 1 95.19 97 LYS A O 1
ATOM 765 N N . THR A 1 98 ? 12.812 -16.438 13.094 1 96.25 98 THR A N 1
ATOM 766 C CA . THR A 1 98 ? 11.875 -15.758 12.203 1 96.25 98 THR A CA 1
ATOM 767 C C . THR A 1 98 ? 10.531 -15.539 12.898 1 96.25 98 THR A C 1
ATOM 769 O O . THR A 1 98 ? 9.562 -15.117 12.266 1 96.25 98 THR A O 1
ATOM 772 N N . ARG A 1 99 ? 10.422 -15.812 14.188 1 93.44 99 ARG A N 1
ATOM 773 C CA . ARG A 1 99 ? 9.172 -15.664 14.922 1 93.44 99 ARG A CA 1
ATOM 774 C C . ARG A 1 99 ? 8.812 -14.188 15.094 1 93.44 99 ARG A C 1
ATOM 776 O O . ARG A 1 99 ? 9.688 -13.352 15.32 1 93.44 99 ARG A O 1
ATOM 783 N N . PRO A 1 100 ? 7.48 -13.82 14.906 1 88.88 100 PRO A N 1
ATOM 784 C CA . PRO A 1 100 ? 7.062 -12.469 15.281 1 88.88 100 PRO A CA 1
ATOM 785 C C . PRO A 1 100 ? 7.145 -12.234 16.797 1 88.88 100 PRO A C 1
ATOM 787 O O . PRO A 1 100 ? 7.281 -13.18 17.562 1 88.88 100 PRO A O 1
ATOM 790 N N . PRO A 1 101 ? 7.137 -10.992 17.156 1 84.75 101 PRO A N 1
ATOM 791 C CA . PRO A 1 101 ? 7.223 -10.695 18.594 1 84.75 101 PRO A CA 1
ATOM 792 C C . PRO A 1 101 ? 6.004 -11.18 19.375 1 84.75 101 PRO A C 1
ATOM 794 O O . PRO A 1 101 ? 4.883 -11.156 18.844 1 84.75 101 PRO A O 1
ATOM 797 N N . GLY A 1 102 ? 6.234 -11.68 20.656 1 86 102 GLY A N 1
ATOM 798 C CA . GLY A 1 102 ? 5.156 -12.07 21.547 1 86 102 GLY A CA 1
ATOM 799 C C . GLY A 1 102 ? 5.156 -13.555 21.875 1 86 102 GLY A C 1
ATOM 800 O O . GLY A 1 102 ? 5.598 -14.367 21.062 1 86 102 GLY A O 1
ATOM 801 N N . ILE A 1 103 ? 4.613 -13.859 22.969 1 86 103 ILE A N 1
ATOM 802 C CA . ILE A 1 103 ? 4.574 -15.242 23.438 1 86 103 ILE A CA 1
ATOM 803 C C . ILE A 1 103 ? 3.635 -16.062 22.547 1 86 103 ILE A C 1
ATOM 805 O O . ILE A 1 103 ? 3.979 -17.156 22.125 1 86 103 ILE A O 1
ATOM 809 N N . LYS A 1 104 ? 2.559 -15.516 22.328 1 86.94 104 LYS A N 1
ATOM 810 C CA . LYS A 1 104 ? 1.588 -16.203 21.484 1 86.94 104 LYS A CA 1
ATOM 811 C C . LYS A 1 104 ? 2.164 -16.484 20.094 1 86.94 104 LYS A C 1
ATOM 813 O O . LYS A 1 104 ? 1.985 -17.578 19.547 1 86.94 104 LYS A O 1
ATOM 818 N N . ALA A 1 105 ? 2.795 -15.508 19.5 1 86.38 105 ALA A N 1
ATOM 819 C CA . ALA A 1 105 ? 3.42 -15.664 18.188 1 86.38 105 ALA A CA 1
ATOM 820 C C . ALA A 1 105 ? 4.52 -16.719 18.219 1 86.38 105 ALA A C 1
ATOM 822 O O . ALA A 1 105 ? 4.703 -17.469 17.266 1 86.38 105 ALA A O 1
ATOM 823 N N . GLY A 1 106 ? 5.219 -16.766 19.312 1 88 106 GLY A N 1
ATOM 824 C CA . GLY A 1 106 ? 6.219 -17.812 19.5 1 88 106 GLY A CA 1
ATOM 825 C C . GLY A 1 106 ? 5.629 -19.203 19.516 1 88 106 GLY A C 1
ATOM 826 O O . GLY A 1 106 ? 6.18 -20.125 18.891 1 88 106 GLY A O 1
ATOM 827 N N . LEU A 1 107 ? 4.559 -19.312 20.156 1 90.81 107 LEU A N 1
ATOM 828 C CA . LEU A 1 107 ? 3.877 -20.609 20.203 1 90.81 107 LEU A CA 1
ATOM 829 C C . LEU A 1 107 ? 3.395 -21.016 18.812 1 90.81 107 LEU A C 1
ATOM 831 O O . LEU A 1 107 ? 3.512 -22.188 18.438 1 90.81 107 LEU A O 1
ATOM 835 N N . TRP A 1 108 ? 2.871 -20.062 18.125 1 90.56 108 TRP A N 1
ATOM 836 C CA . TRP A 1 108 ? 2.406 -20.344 16.766 1 90.56 108 TRP A CA 1
ATOM 837 C C . TRP A 1 108 ? 3.562 -20.781 15.875 1 90.56 108 TRP A C 1
ATOM 839 O O . TRP A 1 108 ? 3.393 -21.656 15.008 1 90.56 108 TRP A O 1
ATOM 849 N N . GLN A 1 109 ? 4.695 -20.203 16.109 1 93.56 109 GLN A N 1
ATOM 850 C CA . GLN A 1 109 ? 5.871 -20.594 15.328 1 93.56 109 GLN A CA 1
ATOM 851 C C . GLN A 1 109 ? 6.246 -22.047 15.594 1 93.56 109 GLN A C 1
ATOM 853 O O . GLN A 1 109 ? 6.738 -22.75 14.695 1 93.56 109 GLN A O 1
ATOM 858 N N . MET A 1 110 ? 6.027 -22.484 16.766 1 95.12 110 MET A N 1
ATOM 859 C CA . MET A 1 110 ? 6.285 -23.891 17.094 1 95.12 110 MET A CA 1
ATOM 860 C C . MET A 1 110 ? 5.297 -24.797 16.375 1 95.12 110 MET A C 1
ATOM 862 O O . MET A 1 110 ? 5.672 -25.875 15.898 1 95.12 110 MET A O 1
ATOM 866 N N . PHE A 1 111 ? 4.074 -24.328 16.297 1 96.12 111 PHE A N 1
ATOM 867 C CA . PHE A 1 111 ? 3.092 -25.094 15.539 1 96.12 111 PHE A CA 1
ATOM 868 C C . PHE A 1 111 ? 3.486 -25.172 14.062 1 96.12 111 PHE A C 1
ATOM 870 O O . PHE A 1 111 ? 3.328 -26.219 13.43 1 96.12 111 PHE A O 1
ATOM 877 N N . TYR A 1 112 ? 3.992 -24.016 13.523 1 97.44 112 TYR A N 1
ATOM 878 C CA . TYR A 1 112 ? 4.469 -24.016 12.141 1 97.44 112 TYR A CA 1
ATOM 879 C C . TYR A 1 112 ? 5.586 -25.031 11.953 1 97.44 112 TYR A C 1
ATOM 881 O O . TYR A 1 112 ? 5.633 -25.734 10.938 1 97.44 112 TYR A O 1
ATOM 889 N N . PHE A 1 113 ? 6.488 -25.156 12.906 1 98.12 113 PHE A N 1
ATOM 890 C CA . PHE A 1 113 ? 7.605 -26.094 12.867 1 98.12 113 PHE A CA 1
ATOM 891 C C . PHE A 1 113 ? 7.102 -27.531 12.867 1 98.12 113 PHE A C 1
ATOM 893 O O . PHE A 1 113 ? 7.57 -28.359 12.086 1 98.12 113 PHE A O 1
ATOM 900 N N . LEU A 1 114 ? 6.141 -27.781 13.758 1 98.06 114 LEU A N 1
ATOM 901 C CA . LEU A 1 114 ? 5.57 -29.125 13.844 1 98.06 114 LEU A CA 1
ATOM 902 C C . LEU A 1 114 ? 4.863 -29.5 12.539 1 98.06 114 LEU A C 1
ATOM 904 O O . LEU A 1 114 ? 5.012 -30.609 12.055 1 98.06 114 LEU A O 1
ATOM 908 N N . GLU A 1 115 ? 4.098 -28.562 12.008 1 98.38 115 GLU A N 1
ATOM 909 C CA . GLU A 1 115 ? 3.412 -28.766 10.734 1 98.38 115 GLU A CA 1
ATOM 910 C C . GLU A 1 115 ? 4.41 -29 9.602 1 98.38 115 GLU A C 1
ATOM 912 O O . GLU A 1 115 ? 4.184 -29.859 8.742 1 98.38 115 GLU A O 1
ATOM 917 N N . ALA A 1 116 ? 5.469 -28.25 9.625 1 98.81 116 ALA A N 1
ATOM 918 C CA . ALA A 1 116 ? 6.504 -28.359 8.602 1 98.81 116 ALA A CA 1
ATOM 919 C C . ALA A 1 116 ? 7.105 -29.766 8.578 1 98.81 116 ALA A C 1
ATOM 921 O O . ALA A 1 116 ? 7.398 -30.312 7.512 1 98.81 116 ALA A O 1
ATOM 922 N N . ALA A 1 117 ? 7.297 -30.359 9.711 1 98.75 117 ALA A N 1
ATOM 923 C CA . ALA A 1 117 ? 7.859 -31.703 9.789 1 98.75 117 ALA A CA 1
ATOM 924 C C . ALA A 1 117 ? 6.922 -32.719 9.156 1 98.75 117 ALA A C 1
ATOM 926 O O . ALA A 1 117 ? 7.367 -33.625 8.438 1 98.75 117 ALA A O 1
ATOM 927 N N . VAL A 1 118 ? 5.668 -32.562 9.438 1 98.81 118 VAL A N 1
ATOM 928 C CA . VAL A 1 118 ? 4.668 -33.469 8.875 1 98.81 118 VAL A CA 1
ATOM 929 C C . VAL A 1 118 ? 4.664 -33.344 7.352 1 98.81 118 VAL A C 1
ATOM 931 O O . VAL A 1 118 ? 4.68 -34.344 6.645 1 98.81 118 VAL A O 1
ATOM 934 N N . LEU A 1 119 ? 4.672 -32.125 6.898 1 98.88 119 LEU A N 1
ATOM 935 C CA . LEU A 1 119 ? 4.664 -31.891 5.457 1 98.88 119 LEU A CA 1
ATOM 936 C C . LEU A 1 119 ? 5.961 -32.375 4.82 1 98.88 119 LEU A C 1
ATOM 938 O O . LEU A 1 119 ? 5.938 -33 3.762 1 98.88 119 LEU A O 1
ATOM 942 N N . ALA A 1 120 ? 7.086 -32.125 5.406 1 98.88 120 ALA A N 1
ATOM 943 C CA . ALA A 1 120 ? 8.391 -32.5 4.875 1 98.88 120 ALA A CA 1
ATOM 944 C C . ALA A 1 120 ? 8.484 -34.031 4.703 1 98.88 120 ALA A C 1
ATOM 946 O O . ALA A 1 120 ? 8.953 -34.5 3.674 1 98.88 120 ALA A O 1
ATOM 947 N N . ARG A 1 121 ? 8.055 -34.719 5.699 1 98.69 121 ARG A N 1
ATOM 948 C CA . ARG A 1 121 ? 8.07 -36.188 5.625 1 98.69 121 ARG A CA 1
ATOM 949 C C . ARG A 1 121 ? 7.191 -36.688 4.484 1 98.69 121 ARG A C 1
ATOM 951 O O . ARG A 1 121 ? 7.586 -37.594 3.732 1 98.69 121 ARG A O 1
ATOM 958 N N . HIS A 1 122 ? 6.008 -36.125 4.434 1 98.62 122 HIS A N 1
ATOM 959 C CA . HIS A 1 122 ? 5.094 -36.5 3.359 1 98.62 122 HIS A CA 1
ATOM 960 C C . HIS A 1 122 ? 5.719 -36.25 1.99 1 98.62 122 HIS A C 1
ATOM 962 O O . HIS A 1 122 ? 5.648 -37.094 1.109 1 98.62 122 HIS A O 1
ATOM 968 N N . LEU A 1 123 ? 6.32 -35.062 1.809 1 98.69 123 LEU A N 1
ATOM 969 C CA . LEU A 1 123 ? 6.941 -34.688 0.54 1 98.69 123 LEU A CA 1
ATOM 970 C C . LEU A 1 123 ? 8.109 -35.625 0.221 1 98.69 123 LEU A C 1
ATOM 972 O O . LEU A 1 123 ? 8.281 -36.031 -0.927 1 98.69 123 LEU A O 1
ATOM 976 N N . ALA A 1 124 ? 8.93 -35.906 1.189 1 98.06 124 ALA A N 1
ATOM 977 C CA . ALA A 1 124 ? 10.062 -36.812 1.003 1 98.06 124 ALA A CA 1
ATOM 978 C C . ALA A 1 124 ? 9.586 -38.188 0.516 1 98.06 124 ALA A C 1
ATOM 980 O O . ALA A 1 124 ? 10.203 -38.781 -0.376 1 98.06 124 ALA A O 1
ATOM 981 N N . GLY A 1 125 ? 8.5 -38.656 1.104 1 97.56 125 GLY A N 1
ATOM 982 C CA . GLY A 1 125 ? 7.941 -39.938 0.711 1 97.56 125 GLY A CA 1
ATOM 983 C C . GLY A 1 125 ? 7.461 -39.969 -0.728 1 97.56 125 GLY A C 1
ATOM 984 O O . GLY A 1 125 ? 7.41 -41.031 -1.352 1 97.56 125 GLY A O 1
ATOM 985 N N . GLN A 1 126 ? 7.109 -38.812 -1.252 1 97.5 126 GLN A N 1
ATOM 986 C CA . GLN A 1 126 ? 6.582 -38.719 -2.607 1 97.5 126 GLN A CA 1
ATOM 987 C C . GLN A 1 126 ? 7.672 -38.312 -3.592 1 97.5 126 GLN A C 1
ATOM 989 O O . GLN A 1 126 ? 7.398 -38.062 -4.773 1 97.5 126 GLN A O 1
ATOM 994 N N . GLY A 1 127 ? 8.906 -38.062 -3.121 1 97.44 127 GLY A N 1
ATOM 995 C CA . GLY A 1 127 ? 10.039 -37.75 -3.971 1 97.44 127 GLY A CA 1
ATOM 996 C C . GLY A 1 127 ? 9.992 -36.312 -4.488 1 97.44 127 GLY A C 1
ATOM 997 O O . GLY A 1 127 ? 10.555 -36 -5.543 1 97.44 127 GLY A O 1
ATOM 998 N N . VAL A 1 128 ? 9.328 -35.438 -3.83 1 98.19 128 VAL A N 1
ATOM 999 C CA . VAL A 1 128 ? 9.172 -34.031 -4.242 1 98.19 128 VAL A CA 1
ATOM 1000 C C . VAL A 1 128 ? 10.523 -33.344 -4.234 1 98.19 128 VAL A C 1
ATOM 1002 O O . VAL A 1 128 ? 11.32 -33.531 -3.305 1 98.19 128 VAL A O 1
ATOM 1005 N N . LYS A 1 129 ? 10.758 -32.5 -5.273 1 97.94 129 LYS A N 1
ATOM 1006 C CA . LYS A 1 129 ? 12.062 -31.875 -5.406 1 97.94 129 LYS A CA 1
ATOM 1007 C C . LYS A 1 129 ? 11.961 -30.359 -5.223 1 97.94 129 LYS A C 1
ATOM 1009 O O . LYS A 1 129 ? 12.977 -29.672 -5.094 1 97.94 129 LYS A O 1
ATOM 1014 N N . HIS A 1 130 ? 10.781 -29.859 -5.215 1 98.44 130 HIS A N 1
ATOM 1015 C CA . HIS A 1 130 ? 10.531 -28.422 -5.066 1 98.44 130 HIS A CA 1
ATOM 1016 C C . HIS A 1 130 ? 9.148 -28.172 -4.477 1 98.44 130 HIS A C 1
ATOM 1018 O O . HIS A 1 130 ? 8.18 -28.859 -4.816 1 98.44 130 HIS A O 1
ATOM 1024 N N . ILE A 1 131 ? 9.062 -27.25 -3.572 1 98.62 131 ILE A N 1
ATOM 1025 C CA . ILE A 1 131 ? 7.758 -26.859 -3.045 1 98.62 131 ILE A CA 1
ATOM 1026 C C . ILE A 1 131 ? 7.488 -25.391 -3.363 1 98.62 131 ILE A C 1
ATOM 1028 O O . ILE A 1 131 ? 8.352 -24.547 -3.148 1 98.62 131 ILE A O 1
ATOM 1032 N N . HIS A 1 132 ? 6.371 -25.125 -3.973 1 98.44 132 HIS A N 1
ATOM 1033 C CA . HIS A 1 132 ? 5.914 -23.766 -4.285 1 98.44 132 HIS A CA 1
ATOM 1034 C C . HIS A 1 132 ? 4.73 -23.375 -3.404 1 98.44 132 HIS A C 1
ATOM 1036 O O . HIS A 1 132 ? 3.768 -24.125 -3.273 1 98.44 132 HIS A O 1
ATOM 1042 N N . ASN A 1 133 ? 4.84 -22.219 -2.803 1 97.88 133 ASN A N 1
ATOM 1043 C CA . ASN A 1 133 ? 3.758 -21.719 -1.956 1 97.88 133 ASN A CA 1
ATOM 1044 C C . ASN A 1 133 ? 3.078 -20.5 -2.572 1 97.88 133 ASN A C 1
ATOM 1046 O O . ASN A 1 133 ? 3.748 -19.594 -3.088 1 97.88 133 ASN A O 1
ATOM 1050 N N . HIS A 1 134 ? 1.738 -20.562 -2.514 1 93.38 134 HIS A N 1
ATOM 1051 C CA . HIS A 1 134 ? 1.024 -19.312 -2.803 1 93.38 134 HIS A CA 1
ATOM 1052 C C . HIS A 1 134 ? 0.792 -18.5 -1.531 1 93.38 134 HIS A C 1
ATOM 1054 O O . HIS A 1 134 ? 0.351 -19.047 -0.516 1 93.38 134 HIS A O 1
ATOM 1060 N N . PHE A 1 135 ? 1.064 -17.281 -1.561 1 90.38 135 PHE A N 1
ATOM 1061 C CA . PHE A 1 135 ? 0.968 -16.297 -0.491 1 90.38 135 PHE A CA 1
ATOM 1062 C C . PHE A 1 135 ? 2.164 -16.406 0.449 1 90.38 135 PHE A C 1
ATOM 1064 O O . PHE A 1 135 ? 2.582 -17.5 0.813 1 90.38 135 PHE A O 1
ATOM 1071 N N . ALA A 1 136 ? 2.775 -15.391 0.82 1 91.94 136 ALA A N 1
ATOM 1072 C CA . ALA A 1 136 ? 4 -15.352 1.618 1 91.94 136 ALA A CA 1
ATOM 1073 C C . ALA A 1 136 ? 3.686 -15.109 3.092 1 91.94 136 ALA A C 1
ATOM 1075 O O . ALA A 1 136 ? 4.543 -14.648 3.85 1 91.94 136 ALA A O 1
ATOM 1076 N N . ASP A 1 137 ? 2.43 -15.453 3.512 1 94.06 137 ASP A N 1
ATOM 1077 C CA . ASP A 1 137 ? 2.045 -15.234 4.902 1 94.06 137 ASP A CA 1
ATOM 1078 C C . ASP A 1 137 ? 2.359 -16.469 5.754 1 94.06 137 ASP A C 1
ATOM 1080 O O . ASP A 1 137 ? 3.502 -16.922 5.789 1 94.06 137 ASP A O 1
ATOM 1084 N N . SER A 1 138 ? 1.388 -17.047 6.5 1 94.88 138 SER A N 1
ATOM 1085 C CA . SER A 1 138 ? 1.637 -18.141 7.438 1 94.88 138 SER A CA 1
ATOM 1086 C C . SER A 1 138 ? 2.037 -19.422 6.711 1 94.88 138 SER A C 1
ATOM 1088 O O . SER A 1 138 ? 2.959 -20.125 7.133 1 94.88 138 SER A O 1
ATOM 1090 N N . SER A 1 139 ? 1.306 -19.734 5.605 1 97.06 139 SER A N 1
ATOM 1091 C CA . SER A 1 139 ? 1.672 -20.938 4.859 1 97.06 139 SER A CA 1
ATOM 1092 C C . SER A 1 139 ? 3.068 -20.797 4.262 1 97.06 139 SER A C 1
ATOM 1094 O O . SER A 1 139 ? 3.77 -21.812 4.086 1 97.06 139 SER A O 1
ATOM 1096 N N . GLY A 1 140 ? 3.477 -19.547 3.938 1 97.62 140 GLY A N 1
ATOM 1097 C CA . GLY A 1 140 ? 4.84 -19.297 3.502 1 97.62 140 GLY A CA 1
ATOM 1098 C C . GLY A 1 140 ? 5.875 -19.641 4.562 1 97.62 140 GLY A C 1
ATOM 1099 O O . GLY A 1 140 ? 6.953 -20.141 4.246 1 97.62 140 GLY A O 1
ATOM 1100 N N . SER A 1 141 ? 5.539 -19.344 5.801 1 97.88 141 SER A N 1
ATOM 1101 C CA . SER A 1 141 ? 6.434 -19.703 6.898 1 97.88 141 SER A CA 1
ATOM 1102 C C . SER A 1 141 ? 6.594 -21.203 7.02 1 97.88 141 SER A C 1
ATOM 1104 O O . SER A 1 141 ? 7.707 -21.703 7.18 1 97.88 141 SER A O 1
ATOM 1106 N N . VAL A 1 142 ? 5.473 -21.922 6.891 1 98.56 142 VAL A N 1
ATOM 1107 C CA . VAL A 1 142 ? 5.52 -23.375 6.941 1 98.56 142 VAL A CA 1
ATOM 1108 C C . VAL A 1 142 ? 6.344 -23.906 5.77 1 98.56 142 VAL A C 1
ATOM 1110 O O . VAL A 1 142 ? 7.141 -24.844 5.93 1 98.56 142 VAL A O 1
ATOM 1113 N N . THR A 1 143 ? 6.152 -23.297 4.625 1 98.75 143 THR A N 1
ATOM 1114 C CA . THR A 1 143 ? 6.883 -23.703 3.43 1 98.75 143 THR A CA 1
ATOM 1115 C C . THR A 1 143 ? 8.383 -23.531 3.631 1 98.75 143 THR A C 1
ATOM 1117 O O . THR A 1 143 ? 9.164 -24.422 3.303 1 98.75 143 THR A O 1
ATOM 1120 N N . MET A 1 144 ? 8.797 -22.359 4.129 1 98.69 144 MET A N 1
ATOM 1121 C CA . MET A 1 144 ? 10.211 -22.094 4.379 1 98.69 144 MET A CA 1
ATOM 1122 C C . MET A 1 144 ? 10.805 -23.125 5.32 1 98.69 144 MET A C 1
ATOM 1124 O O . MET A 1 144 ? 11.883 -23.672 5.055 1 98.69 144 MET A O 1
ATOM 1128 N N . LEU A 1 145 ? 10.094 -23.5 6.379 1 98.69 145 LEU A N 1
ATOM 1129 C CA . LEU A 1 145 ? 10.562 -24.469 7.359 1 98.69 145 LEU A CA 1
ATOM 1130 C C . LEU A 1 145 ? 10.57 -25.875 6.766 1 98.69 145 LEU A C 1
ATOM 1132 O O . LEU A 1 145 ? 11.484 -26.672 7.027 1 98.69 145 LEU A O 1
ATOM 1136 N N . THR A 1 146 ? 9.531 -26.219 5.98 1 98.88 146 THR A N 1
ATOM 1137 C CA . THR A 1 146 ? 9.438 -27.5 5.312 1 98.88 146 THR A CA 1
ATOM 1138 C C . THR A 1 146 ? 10.625 -27.719 4.371 1 98.88 146 THR A C 1
ATOM 1140 O O . THR A 1 146 ? 11.25 -28.781 4.371 1 98.88 146 THR A O 1
ATOM 1143 N N . ALA A 1 147 ? 10.906 -26.672 3.572 1 98.75 147 ALA A N 1
ATOM 1144 C CA . ALA A 1 147 ? 12.016 -26.734 2.623 1 98.75 147 ALA A CA 1
ATOM 1145 C C . ALA A 1 147 ? 13.336 -26.969 3.34 1 98.75 147 ALA A C 1
ATOM 1147 O O . ALA A 1 147 ? 14.164 -27.766 2.881 1 98.75 147 ALA A O 1
ATOM 1148 N N . GLU A 1 148 ? 13.539 -26.297 4.434 1 98.44 148 GLU A N 1
ATOM 1149 C CA . GLU A 1 148 ? 14.742 -26.453 5.238 1 98.44 148 GLU A CA 1
ATOM 1150 C C . GLU A 1 148 ? 14.867 -27.891 5.758 1 98.44 148 GLU A C 1
ATOM 1152 O O . GLU A 1 148 ? 15.93 -28.5 5.668 1 98.44 148 GLU A O 1
ATOM 1157 N N . LEU A 1 149 ? 13.844 -28.469 6.262 1 98.06 149 LEU A N 1
ATOM 1158 C CA . LEU A 1 149 ? 13.836 -29.812 6.84 1 98.06 149 LEU A CA 1
ATOM 1159 C C . LEU A 1 149 ? 14.055 -30.875 5.766 1 98.06 149 LEU A C 1
ATOM 1161 O O . LEU A 1 149 ? 14.781 -31.844 5.984 1 98.06 149 LEU A O 1
ATOM 1165 N N . ALA A 1 150 ? 13.359 -30.688 4.672 1 97.94 150 ALA A N 1
ATOM 1166 C CA . ALA A 1 150 ? 13.383 -31.672 3.602 1 97.94 150 ALA A CA 1
ATOM 1167 C C . ALA A 1 150 ? 14.648 -31.531 2.756 1 97.94 150 ALA A C 1
ATOM 1169 O O . ALA A 1 150 ? 14.984 -32.438 1.98 1 97.94 150 ALA A O 1
ATOM 1170 N N . GLY A 1 151 ? 15.336 -30.375 2.865 1 97.62 151 GLY A N 1
ATOM 1171 C CA . GLY A 1 151 ? 16.531 -30.125 2.064 1 97.62 151 GLY A CA 1
ATOM 1172 C C . GLY A 1 151 ? 16.219 -29.891 0.598 1 97.62 151 GLY A C 1
ATOM 1173 O O . GLY A 1 151 ? 16.938 -30.359 -0.28 1 97.62 151 GLY A O 1
ATOM 1174 N N . ILE A 1 152 ? 15.141 -29.344 0.298 1 98 152 ILE A N 1
ATOM 1175 C CA . ILE A 1 152 ? 14.758 -29.031 -1.077 1 98 152 ILE A CA 1
ATOM 1176 C C . ILE A 1 152 ? 14.508 -27.531 -1.218 1 98 152 ILE A C 1
ATOM 1178 O O . ILE A 1 152 ? 14.211 -26.844 -0.233 1 98 152 ILE A O 1
ATOM 1182 N N . PRO A 1 153 ? 14.656 -26.938 -2.432 1 98.38 153 PRO A N 1
ATOM 1183 C CA . PRO A 1 153 ? 14.352 -25.516 -2.641 1 98.38 153 PRO A CA 1
ATOM 1184 C C . PRO A 1 153 ? 12.852 -25.219 -2.592 1 98.38 153 PRO A C 1
ATOM 1186 O O . PRO A 1 153 ? 12.031 -26.125 -2.754 1 98.38 153 PRO A O 1
ATOM 1189 N N . PHE A 1 154 ? 12.547 -23.953 -2.344 1 98.56 154 PHE A N 1
ATOM 1190 C CA . PHE A 1 154 ? 11.156 -23.531 -2.412 1 98.56 154 PHE A CA 1
ATOM 1191 C C . PHE A 1 154 ? 11.023 -22.203 -3.156 1 98.56 154 PHE A C 1
ATOM 1193 O O . PHE A 1 154 ? 12.023 -21.531 -3.404 1 98.56 154 PHE A O 1
ATOM 1200 N N . SER A 1 155 ? 9.898 -21.969 -3.6 1 98.56 155 SER A N 1
ATOM 1201 C CA . SER A 1 155 ? 9.5 -20.688 -4.172 1 98.56 155 SER A CA 1
ATOM 1202 C C . SER A 1 155 ? 8.133 -20.25 -3.648 1 98.56 155 SER A C 1
ATOM 1204 O O . SER A 1 155 ? 7.449 -21.016 -2.969 1 98.56 155 SER A O 1
ATOM 1206 N N . MET A 1 156 ? 7.816 -19.047 -3.869 1 98.12 156 MET A N 1
ATOM 1207 C CA . MET A 1 156 ? 6.523 -18.531 -3.426 1 98.12 156 MET A CA 1
ATOM 1208 C C . MET A 1 156 ? 5.965 -17.516 -4.422 1 98.12 156 MET A C 1
ATOM 1210 O O . MET A 1 156 ? 6.715 -16.938 -5.211 1 98.12 156 MET A O 1
ATOM 1214 N N . THR A 1 157 ? 4.719 -17.406 -4.438 1 97.38 157 THR A N 1
ATOM 1215 C CA . THR A 1 157 ? 4.055 -16.344 -5.172 1 97.38 157 THR A CA 1
ATOM 1216 C C . THR A 1 157 ? 3.641 -15.211 -4.23 1 97.38 157 THR A C 1
ATOM 1218 O O . THR A 1 157 ? 3.039 -15.461 -3.182 1 97.38 157 THR A O 1
ATOM 1221 N N . MET A 1 158 ? 4.02 -14.062 -4.613 1 96 158 MET A N 1
ATOM 1222 C CA . MET A 1 158 ? 3.721 -12.867 -3.822 1 96 158 MET A CA 1
ATOM 1223 C C . MET A 1 158 ? 2.443 -12.195 -4.312 1 96 158 MET A C 1
ATOM 1225 O O . MET A 1 158 ? 2.447 -11.523 -5.344 1 96 158 MET A O 1
ATOM 1229 N N . HIS A 1 159 ? 1.46 -12.43 -3.377 1 93.25 159 HIS A N 1
ATOM 1230 C CA . HIS A 1 159 ? 0.188 -11.75 -3.596 1 93.25 159 HIS A CA 1
ATOM 1231 C C . HIS A 1 159 ? -0.022 -10.641 -2.576 1 93.25 159 HIS A C 1
ATOM 1233 O O . HIS A 1 159 ? 0.685 -10.57 -1.567 1 93.25 159 HIS A O 1
ATOM 1239 N N . GLY A 1 160 ? -0.731 -9.609 -2.873 1 87.94 160 GLY A N 1
ATOM 1240 C CA . GLY A 1 160 ? -1.251 -8.641 -1.923 1 87.94 160 GLY A CA 1
ATOM 1241 C C . GLY A 1 160 ? -2.764 -8.664 -1.815 1 87.94 160 GLY A C 1
ATOM 1242 O O . GLY A 1 160 ? -3.422 -9.531 -2.4 1 87.94 160 GLY A O 1
ATOM 1243 N N . PRO A 1 161 ? -3.307 -8.023 -0.947 1 90.62 161 PRO A N 1
ATOM 1244 C CA . PRO A 1 161 ? -2.701 -6.887 -0.256 1 90.62 161 PRO A CA 1
ATOM 1245 C C . PRO A 1 161 ? -2.311 -7.207 1.185 1 90.62 161 PRO A C 1
ATOM 1247 O O . PRO A 1 161 ? -1.441 -6.543 1.756 1 90.62 161 PRO A O 1
ATOM 1250 N N . ALA A 1 162 ? -2.875 -8.242 1.77 1 88.75 162 ALA A N 1
ATOM 1251 C CA . ALA A 1 162 ? -2.754 -8.508 3.199 1 88.75 162 ALA A CA 1
ATOM 1252 C C . ALA A 1 162 ? -1.292 -8.688 3.604 1 88.75 162 ALA A C 1
ATOM 1254 O O . ALA A 1 162 ? -0.875 -8.227 4.668 1 88.75 162 ALA A O 1
ATOM 1255 N N . LEU A 1 163 ? -0.57 -9.281 2.744 1 92 163 LEU A N 1
ATOM 1256 C CA . LEU A 1 163 ? 0.844 -9.555 2.982 1 92 163 LEU A CA 1
ATOM 1257 C C . LEU A 1 163 ? 1.604 -8.258 3.264 1 92 163 LEU A C 1
ATOM 1259 O O . LEU A 1 163 ? 2.467 -8.227 4.145 1 92 163 LEU A O 1
ATOM 1263 N N . PHE A 1 164 ? 1.252 -7.254 2.633 1 93.44 164 PHE A N 1
ATOM 1264 C CA . PHE A 1 164 ? 2.059 -6.039 2.635 1 93.44 164 PHE A CA 1
ATOM 1265 C C . PHE A 1 164 ? 1.686 -5.145 3.811 1 93.44 164 PHE A C 1
ATOM 1267 O O . PHE A 1 164 ? 2.398 -4.188 4.121 1 93.44 164 PHE A O 1
ATOM 1274 N N . TYR A 1 165 ? 0.596 -5.496 4.531 1 93.19 165 TYR A N 1
ATOM 1275 C CA . TYR A 1 165 ? 0.23 -4.742 5.727 1 93.19 165 TYR A CA 1
ATOM 1276 C C . TYR A 1 165 ? 0.995 -5.25 6.945 1 93.19 165 TYR A C 1
ATOM 1278 O O . TYR A 1 165 ? 0.94 -4.645 8.016 1 93.19 165 TYR A O 1
ATOM 1286 N N . GLU A 1 166 ? 1.768 -6.363 6.773 1 93 166 GLU A N 1
ATOM 1287 C CA . GLU A 1 166 ? 2.586 -6.902 7.852 1 93 166 GLU A CA 1
ATOM 1288 C C . GLU A 1 166 ? 3.822 -7.613 7.305 1 93 166 GLU A C 1
ATOM 1290 O O . GLU A 1 166 ? 4.105 -8.758 7.676 1 93 166 GLU A O 1
ATOM 1295 N N . PRO A 1 167 ? 4.613 -6.906 6.535 1 94.38 167 PRO A N 1
ATOM 1296 C CA . PRO A 1 167 ? 5.746 -7.559 5.867 1 94.38 167 PRO A CA 1
ATOM 1297 C C . PRO A 1 167 ? 6.812 -8.039 6.848 1 94.38 167 PRO A C 1
ATOM 1299 O O . PRO A 1 167 ? 7.496 -9.031 6.582 1 94.38 167 PRO A O 1
ATOM 1302 N N . ARG A 1 168 ? 7.004 -7.32 8 1 92.44 168 ARG A N 1
ATOM 1303 C CA . ARG A 1 168 ? 7.992 -7.723 8.992 1 92.44 168 ARG A CA 1
ATOM 1304 C C . ARG A 1 168 ? 7.496 -8.914 9.805 1 92.44 168 ARG A C 1
ATOM 1306 O O . ARG A 1 168 ? 8.281 -9.805 10.156 1 92.44 168 ARG A O 1
ATOM 1313 N N . TRP A 1 169 ? 6.184 -8.875 10.031 1 92.75 169 TRP A N 1
ATOM 1314 C CA . TRP A 1 169 ? 5.566 -9.992 10.734 1 92.75 169 TRP A CA 1
ATOM 1315 C C . TRP A 1 169 ? 5.777 -11.297 9.977 1 92.75 169 TRP A C 1
ATOM 1317 O O . TRP A 1 169 ? 6.07 -12.336 10.578 1 92.75 169 TRP A O 1
ATOM 1327 N N . TRP A 1 170 ? 5.723 -11.203 8.672 1 95.19 170 TRP A N 1
ATOM 1328 C CA . TRP A 1 170 ? 5.781 -12.406 7.836 1 95.19 170 TRP A CA 1
ATOM 1329 C C . TRP A 1 170 ? 7.203 -12.664 7.355 1 95.19 170 TRP A C 1
ATOM 1331 O O . TRP A 1 170 ? 7.449 -13.617 6.613 1 95.19 170 TRP A O 1
ATOM 1341 N N . ARG A 1 171 ? 8.125 -11.836 7.746 1 96.62 171 ARG A N 1
ATOM 1342 C CA . ARG A 1 171 ? 9.539 -11.984 7.426 1 96.62 171 ARG A CA 1
ATOM 1343 C C . ARG A 1 171 ? 9.75 -12.133 5.922 1 96.62 171 ARG A C 1
ATOM 1345 O O . ARG A 1 171 ? 10.453 -13.039 5.477 1 96.62 171 ARG A O 1
ATOM 1352 N N . LEU A 1 172 ? 9.195 -11.195 5.168 1 97.44 172 LEU A N 1
ATOM 1353 C CA . LEU A 1 172 ? 9.375 -11.203 3.719 1 97.44 172 LEU A CA 1
ATOM 1354 C C . LEU A 1 172 ? 10.852 -11.125 3.354 1 97.44 172 LEU A C 1
ATOM 1356 O O . LEU A 1 172 ? 11.273 -11.672 2.33 1 97.44 172 LEU A O 1
ATOM 1360 N N . ASP A 1 173 ? 11.664 -10.477 4.207 1 97.5 173 ASP A N 1
ATOM 1361 C CA . ASP A 1 173 ? 13.102 -10.367 4 1 97.5 173 ASP A CA 1
ATOM 1362 C C . ASP A 1 173 ? 13.758 -11.75 3.969 1 97.5 173 ASP A C 1
ATOM 1364 O O . ASP A 1 173 ? 14.398 -12.117 2.982 1 97.5 173 ASP A O 1
ATOM 1368 N N . GLU A 1 174 ? 13.477 -12.57 4.992 1 98.25 174 GLU A N 1
ATOM 1369 C CA . GLU A 1 174 ? 14.094 -13.891 5.129 1 98.25 174 GLU A CA 1
ATOM 1370 C C . GLU A 1 174 ? 13.555 -14.859 4.082 1 98.25 174 GLU A C 1
ATOM 1372 O O . GLU A 1 174 ? 14.32 -15.633 3.496 1 98.25 174 GLU A O 1
ATOM 1377 N N . LYS A 1 175 ? 12.25 -14.797 3.85 1 98.31 175 LYS A N 1
ATOM 1378 C CA . LYS A 1 175 ? 11.648 -15.688 2.861 1 98.31 175 LYS A CA 1
ATOM 1379 C C . LYS A 1 175 ? 12.195 -15.406 1.465 1 98.31 175 LYS A C 1
ATOM 1381 O O . LYS A 1 175 ? 12.492 -16.344 0.712 1 98.31 175 LYS A O 1
ATOM 1386 N N . THR A 1 176 ? 12.312 -14.117 1.119 1 98.44 176 THR A N 1
ATOM 1387 C CA . THR A 1 176 ? 12.844 -13.75 -0.188 1 98.44 176 THR A CA 1
ATOM 1388 C C . THR A 1 176 ? 14.305 -14.188 -0.318 1 98.44 176 THR A C 1
ATOM 1390 O O . THR A 1 176 ? 14.711 -14.719 -1.354 1 98.44 176 THR A O 1
ATOM 1393 N N . ALA A 1 177 ? 15.086 -14.016 0.71 1 98.44 177 ALA A N 1
ATOM 1394 C CA . ALA A 1 177 ? 16.5 -14.375 0.696 1 98.44 177 ALA A CA 1
ATOM 1395 C C . ALA A 1 177 ? 16.688 -15.875 0.475 1 98.44 177 ALA A C 1
ATOM 1397 O O . ALA A 1 177 ? 17.594 -16.297 -0.25 1 98.44 177 ALA A O 1
ATOM 1398 N N . ARG A 1 178 ? 15.805 -16.688 1.024 1 98.25 178 ARG A N 1
ATOM 1399 C CA . ARG A 1 178 ? 15.992 -18.125 1.042 1 98.25 178 ARG A CA 1
ATOM 1400 C C . ARG A 1 178 ? 15.32 -18.781 -0.158 1 98.25 178 ARG A C 1
ATOM 1402 O O . ARG A 1 178 ? 15.656 -19.906 -0.533 1 98.25 178 ARG A O 1
ATOM 1409 N N . ALA A 1 179 ? 14.305 -18.172 -0.75 1 98.62 179 ALA A N 1
ATOM 1410 C CA . ALA A 1 179 ? 13.562 -18.766 -1.863 1 98.62 179 ALA A CA 1
ATOM 1411 C C . ALA A 1 179 ? 14.453 -18.938 -3.088 1 98.62 179 ALA A C 1
ATOM 1413 O O . ALA A 1 179 ? 15.32 -18.094 -3.354 1 98.62 179 ALA A O 1
ATOM 1414 N N . ALA A 1 180 ? 14.195 -20 -3.807 1 98.62 180 ALA A N 1
ATOM 1415 C CA . ALA A 1 180 ? 14.875 -20.188 -5.086 1 98.62 180 ALA A CA 1
ATOM 1416 C C . ALA A 1 180 ? 14.469 -19.109 -6.082 1 98.62 180 ALA A C 1
ATOM 1418 O O . ALA A 1 180 ? 15.305 -18.609 -6.848 1 98.62 180 ALA A O 1
ATOM 1419 N N . PHE A 1 181 ? 13.234 -18.781 -6.113 1 98.5 181 PHE A N 1
ATOM 1420 C CA . PHE A 1 181 ? 12.688 -17.641 -6.824 1 98.5 181 PHE A CA 1
ATOM 1421 C C . PHE A 1 181 ? 11.367 -17.203 -6.199 1 98.5 181 PHE A C 1
ATOM 1423 O O . PHE A 1 181 ? 10.781 -17.922 -5.395 1 98.5 181 PHE A O 1
ATOM 1430 N N . VAL A 1 182 ? 10.953 -16 -6.473 1 98.62 182 VAL A N 1
ATOM 1431 C CA . VAL A 1 182 ? 9.664 -15.461 -6.055 1 98.62 182 VAL A CA 1
ATOM 1432 C C . VAL A 1 182 ? 8.859 -15.031 -7.285 1 98.62 182 VAL A C 1
ATOM 1434 O O . VAL A 1 182 ? 9.359 -14.266 -8.117 1 98.62 182 VAL A O 1
ATOM 1437 N N . SER A 1 183 ? 7.691 -15.625 -7.418 1 97.94 183 SER A N 1
ATOM 1438 C CA . SER A 1 183 ? 6.742 -15.172 -8.43 1 97.94 183 SER A CA 1
ATOM 1439 C C . SER A 1 183 ? 5.93 -13.984 -7.934 1 97.94 183 SER A C 1
ATOM 1441 O O . SER A 1 183 ? 5.113 -14.117 -7.02 1 97.94 183 SER A O 1
ATOM 1443 N N . CYS A 1 184 ? 6.191 -12.828 -8.484 1 98.06 184 CYS A N 1
ATOM 1444 C CA . CYS A 1 184 ? 5.406 -11.633 -8.188 1 98.06 184 CYS A CA 1
ATOM 1445 C C . CYS A 1 184 ? 4.305 -11.43 -9.219 1 98.06 184 CYS A C 1
ATOM 1447 O O . CYS A 1 184 ? 4.57 -11.43 -10.422 1 98.06 184 CYS A O 1
ATOM 1449 N N . ILE A 1 185 ? 3.115 -11.125 -8.797 1 97.31 185 ILE A N 1
ATOM 1450 C CA . ILE A 1 185 ? 1.997 -11.164 -9.734 1 97.31 185 ILE A CA 1
ATOM 1451 C C . ILE A 1 185 ? 1.911 -9.844 -10.492 1 97.31 185 ILE A C 1
ATOM 1453 O O . ILE A 1 185 ? 1.077 -9.68 -11.383 1 97.31 185 ILE A O 1
ATOM 1457 N N . SER A 1 186 ? 2.709 -8.875 -10.18 1 97.56 186 SER A N 1
ATOM 1458 C CA . SER A 1 186 ? 2.74 -7.566 -10.812 1 97.56 186 SER A CA 1
ATOM 1459 C C . SER A 1 186 ? 4.031 -6.824 -10.492 1 97.56 186 SER A C 1
ATOM 1461 O O . SER A 1 186 ? 4.801 -7.25 -9.625 1 97.56 186 SER A O 1
ATOM 1463 N N . HIS A 1 187 ? 4.305 -5.707 -11.234 1 97.94 187 HIS A N 1
ATOM 1464 C CA . HIS A 1 187 ? 5.414 -4.82 -10.898 1 97.94 187 HIS A CA 1
ATOM 1465 C C . HIS A 1 187 ? 5.27 -4.273 -9.477 1 97.94 187 HIS A C 1
ATOM 1467 O O . HIS A 1 187 ? 6.262 -4.125 -8.766 1 97.94 187 HIS A O 1
ATOM 1473 N N . PHE A 1 188 ? 4.082 -4.016 -9.047 1 97.88 188 PHE A N 1
ATOM 1474 C CA . PHE A 1 188 ? 3.873 -3.504 -7.699 1 97.88 188 PHE A CA 1
ATOM 1475 C C . PHE A 1 188 ? 4.297 -4.531 -6.656 1 97.88 188 PHE A C 1
ATOM 1477 O O . PHE A 1 188 ? 5.086 -4.227 -5.758 1 97.88 188 PHE A O 1
ATOM 1484 N N . CYS A 1 189 ? 3.77 -5.719 -6.809 1 97.81 189 CYS A N 1
ATOM 1485 C CA . CYS A 1 189 ? 4.125 -6.754 -5.848 1 97.81 189 CYS A CA 1
ATOM 1486 C C . CYS A 1 189 ? 5.629 -7 -5.844 1 97.81 189 CYS A C 1
ATOM 1488 O O . CYS A 1 189 ? 6.23 -7.191 -4.781 1 97.81 189 CYS A O 1
ATOM 1490 N N . ARG A 1 190 ? 6.207 -6.969 -7.047 1 98.31 190 ARG A N 1
ATOM 1491 C CA . ARG A 1 190 ? 7.656 -7.121 -7.133 1 98.31 190 ARG A CA 1
ATOM 1492 C C . ARG A 1 190 ? 8.367 -5.996 -6.387 1 98.31 190 ARG A C 1
ATOM 1494 O O . ARG A 1 190 ? 9.352 -6.242 -5.68 1 98.31 190 ARG A O 1
ATOM 1501 N N . SER A 1 191 ? 7.906 -4.77 -6.555 1 98.25 191 SER A N 1
ATOM 1502 C CA . SER A 1 191 ? 8.531 -3.619 -5.91 1 98.25 191 SER A CA 1
ATOM 1503 C C . SER A 1 191 ? 8.453 -3.727 -4.391 1 98.25 191 SER A C 1
ATOM 1505 O O . SER A 1 191 ? 9.367 -3.289 -3.686 1 98.25 191 SER A O 1
ATOM 1507 N N . GLN A 1 192 ? 7.344 -4.27 -3.904 1 97.56 192 GLN A N 1
ATOM 1508 C CA . GLN A 1 192 ? 7.234 -4.488 -2.465 1 97.56 192 GLN A CA 1
ATOM 1509 C C . GLN A 1 192 ? 8.25 -5.52 -1.986 1 97.56 192 GLN A C 1
ATOM 1511 O O . GLN A 1 192 ? 8.844 -5.367 -0.918 1 97.56 192 GLN A O 1
ATOM 1516 N N . ALA A 1 193 ? 8.422 -6.582 -2.777 1 98 193 ALA A N 1
ATOM 1517 C CA . ALA A 1 193 ? 9.461 -7.555 -2.455 1 98 193 ALA A CA 1
ATOM 1518 C C . ALA A 1 193 ? 10.844 -6.902 -2.465 1 98 193 ALA A C 1
ATOM 1520 O O . ALA A 1 193 ? 11.68 -7.188 -1.602 1 98 193 ALA A O 1
ATOM 1521 N N . MET A 1 194 ? 11.07 -6.043 -3.455 1 98.31 194 MET A N 1
ATOM 1522 C CA . MET A 1 194 ? 12.336 -5.324 -3.561 1 98.31 194 MET A CA 1
ATOM 1523 C C . MET A 1 194 ? 12.562 -4.441 -2.336 1 98.31 194 MET A C 1
ATOM 1525 O O . MET A 1 194 ? 13.672 -4.391 -1.799 1 98.31 194 MET A O 1
ATOM 1529 N N . TYR A 1 195 ? 11.547 -3.822 -1.879 1 97.69 195 TYR A N 1
ATOM 1530 C CA . TYR A 1 195 ? 11.617 -2.955 -0.708 1 97.69 195 TYR A CA 1
ATOM 1531 C C . TYR A 1 195 ? 12.078 -3.732 0.519 1 97.69 195 TYR A C 1
ATOM 1533 O O . TYR A 1 195 ? 12.922 -3.258 1.282 1 97.69 195 TYR A O 1
ATOM 1541 N N . PHE A 1 196 ? 11.578 -4.934 0.668 1 97.19 196 PHE A N 1
ATOM 1542 C CA . PHE A 1 196 ? 11.805 -5.664 1.908 1 97.19 196 PHE A CA 1
ATOM 1543 C C . PHE A 1 196 ? 12.891 -6.719 1.728 1 97.19 196 PHE A C 1
ATOM 1545 O O . PHE A 1 196 ? 13 -7.648 2.529 1 97.19 196 PHE A O 1
ATOM 1552 N N . SER A 1 197 ? 13.656 -6.652 0.736 1 97.56 197 SER A N 1
ATOM 1553 C CA . SER A 1 197 ? 14.789 -7.555 0.537 1 97.56 197 SER A CA 1
ATOM 1554 C C . SER A 1 197 ? 16.016 -6.797 0.055 1 97.56 197 SER A C 1
ATOM 1556 O O . SER A 1 197 ? 15.938 -5.617 -0.295 1 97.56 197 SER A O 1
ATOM 1558 N N . LYS A 1 198 ? 17.203 -7.453 0.074 1 96.56 198 LYS A N 1
ATOM 1559 C CA . LYS A 1 198 ? 18.438 -6.855 -0.403 1 96.56 198 LYS A CA 1
ATOM 1560 C C . LYS A 1 198 ? 18.516 -6.883 -1.927 1 96.56 198 LYS A C 1
ATOM 1562 O O . LYS A 1 198 ? 18.031 -7.824 -2.561 1 96.56 198 LYS A O 1
ATOM 1567 N N . PRO A 1 199 ? 19.141 -5.863 -2.537 1 96.81 199 PRO A N 1
ATOM 1568 C CA . PRO A 1 199 ? 19.234 -5.785 -3.996 1 96.81 199 PRO A CA 1
ATOM 1569 C C . PRO A 1 199 ? 19.859 -7.031 -4.617 1 96.81 199 PRO A C 1
ATOM 1571 O O . PRO A 1 199 ? 19.531 -7.391 -5.754 1 96.81 199 PRO A O 1
ATOM 1574 N N . GLU A 1 200 ? 20.688 -7.746 -3.875 1 96.31 200 GLU A N 1
ATOM 1575 C CA . GLU A 1 200 ? 21.359 -8.93 -4.398 1 96.31 200 GLU A CA 1
ATOM 1576 C C . GLU A 1 200 ? 20.359 -10.039 -4.715 1 96.31 200 GLU A C 1
ATOM 1578 O O . GLU A 1 200 ? 20.672 -10.977 -5.457 1 96.31 200 GLU A O 1
ATOM 1583 N N . TYR A 1 201 ? 19.109 -9.953 -4.176 1 97.94 201 TYR A N 1
ATOM 1584 C CA . TYR A 1 201 ? 18.109 -10.992 -4.383 1 97.94 201 TYR A CA 1
ATOM 1585 C C . TYR A 1 201 ? 17.125 -10.586 -5.469 1 97.94 201 TYR A C 1
ATOM 1587 O O . TYR A 1 201 ? 16.219 -11.352 -5.812 1 97.94 201 TYR A O 1
ATOM 1595 N N . TRP A 1 202 ? 17.25 -9.414 -6.09 1 98 202 TRP A N 1
ATOM 1596 C CA . TRP A 1 202 ? 16.219 -8.859 -6.965 1 98 202 TRP A CA 1
ATOM 1597 C C . TRP A 1 202 ? 16.141 -9.641 -8.273 1 98 202 TRP A C 1
ATOM 1599 O O . TRP A 1 202 ? 15.109 -9.656 -8.938 1 98 202 TRP A O 1
ATOM 1609 N N . ASP A 1 203 ? 17.188 -10.352 -8.648 1 96.62 203 ASP A N 1
ATOM 1610 C CA . ASP A 1 203 ? 17.203 -11.102 -9.898 1 96.62 203 ASP A CA 1
ATOM 1611 C C . ASP A 1 203 ? 16.25 -12.305 -9.836 1 96.62 203 ASP A C 1
ATOM 1613 O O . ASP A 1 203 ? 15.789 -12.789 -10.867 1 96.62 203 ASP A O 1
ATOM 1617 N N . LYS A 1 204 ? 15.984 -12.789 -8.68 1 98 204 LYS A N 1
ATOM 1618 C CA . LYS A 1 204 ? 15.133 -13.969 -8.547 1 98 204 LYS A CA 1
ATOM 1619 C C . LYS A 1 204 ? 13.672 -13.578 -8.375 1 98 204 LYS A C 1
ATOM 1621 O O . LYS A 1 204 ? 12.805 -14.445 -8.227 1 98 204 LYS A O 1
ATOM 1626 N N . LEU A 1 205 ? 13.398 -12.273 -8.312 1 98.5 205 LEU A N 1
ATOM 1627 C CA . LEU A 1 205 ? 12.023 -11.781 -8.305 1 98.5 205 LEU A CA 1
ATOM 1628 C C . LEU A 1 205 ? 11.477 -11.664 -9.727 1 98.5 205 LEU A C 1
ATOM 1630 O O . LEU A 1 205 ? 11.82 -10.727 -10.453 1 98.5 205 LEU A O 1
ATOM 1634 N N . LYS A 1 206 ? 10.656 -12.625 -10.125 1 98.5 206 LYS A N 1
ATOM 1635 C CA . LYS A 1 206 ? 10.109 -12.68 -11.477 1 98.5 206 LYS A CA 1
ATOM 1636 C C . LYS A 1 206 ? 8.633 -12.281 -11.484 1 98.5 206 LYS A C 1
ATOM 1638 O O . LYS A 1 206 ? 7.941 -12.422 -10.477 1 98.5 206 LYS A O 1
ATOM 1643 N N . ILE A 1 207 ? 8.172 -11.75 -12.555 1 98.19 207 ILE A N 1
ATOM 1644 C CA . ILE A 1 207 ? 6.762 -11.398 -12.68 1 98.19 207 ILE A CA 1
ATOM 1645 C C . ILE A 1 207 ? 6.008 -12.516 -13.383 1 98.19 207 ILE A C 1
ATOM 1647 O O . ILE A 1 207 ? 6.309 -12.852 -14.531 1 98.19 207 ILE A O 1
ATOM 1651 N N . VAL A 1 208 ? 5.105 -13.164 -12.727 1 97.44 208 VAL A N 1
ATOM 1652 C CA . VAL A 1 208 ? 4.18 -14.164 -13.242 1 97.44 208 VAL A CA 1
ATOM 1653 C C . VAL A 1 208 ? 2.742 -13.758 -12.93 1 97.44 208 VAL A C 1
ATOM 1655 O O . VAL A 1 208 ? 2.303 -13.844 -11.781 1 97.44 208 VAL A O 1
ATOM 1658 N N . HIS A 1 209 ? 2.012 -13.312 -13.922 1 96.19 209 HIS A N 1
ATOM 1659 C CA . HIS A 1 209 ? 0.624 -12.914 -13.695 1 96.19 209 HIS A CA 1
ATOM 1660 C C . HIS A 1 209 ? -0.26 -14.133 -13.445 1 96.19 209 HIS A C 1
ATOM 1662 O O . HIS A 1 209 ? 0.03 -15.227 -13.938 1 96.19 209 HIS A O 1
ATOM 1668 N N . CYS A 1 210 ? -1.388 -14.164 -12.578 1 92 210 CYS A N 1
ATOM 1669 C CA . CYS A 1 210 ? -2.34 -15.242 -12.359 1 92 210 CYS A CA 1
ATOM 1670 C C . CYS A 1 210 ? -3.145 -15.531 -13.625 1 92 210 CYS A C 1
ATOM 1672 O O . CYS A 1 210 ? -3.58 -16.656 -13.844 1 92 210 CYS A O 1
ATOM 1674 N N . GLY A 1 211 ? -3.164 -14.82 -14.586 1 91.69 211 GLY A N 1
ATOM 1675 C CA . GLY A 1 211 ? -3.818 -14.828 -15.883 1 91.69 211 GLY A CA 1
ATOM 1676 C C . GLY A 1 211 ? -5.16 -15.539 -15.875 1 91.69 211 GLY A C 1
ATOM 1677 O O . GLY A 1 211 ? -5.539 -16.141 -14.867 1 91.69 211 GLY A O 1
ATOM 1678 N N . VAL A 1 212 ? -5.988 -15.445 -16.891 1 94.81 212 VAL A N 1
ATOM 1679 C CA . VAL A 1 212 ? -7.254 -16.125 -17.125 1 94.81 212 VAL A CA 1
ATOM 1680 C C . VAL A 1 212 ? -7.266 -16.719 -18.531 1 94.81 212 VAL A C 1
ATOM 1682 O O . VAL A 1 212 ? -6.355 -16.484 -19.328 1 94.81 212 VAL A O 1
ATOM 1685 N N . ASP A 1 213 ? -8.227 -17.625 -18.766 1 93.69 213 ASP A N 1
ATOM 1686 C CA . ASP A 1 213 ? -8.469 -18.125 -20.125 1 93.69 213 ASP A CA 1
ATOM 1687 C C . ASP A 1 213 ? -9.523 -17.281 -20.844 1 93.69 213 ASP A C 1
ATOM 1689 O O . ASP A 1 213 ? -10.719 -17.5 -20.656 1 93.69 213 ASP A O 1
ATOM 1693 N N . PRO A 1 214 ? -9.031 -16.438 -21.719 1 94.69 214 PRO A N 1
ATOM 1694 C CA . PRO A 1 214 ? -10 -15.547 -22.359 1 94.69 214 PRO A CA 1
ATOM 1695 C C . PRO A 1 214 ? -11.094 -16.312 -23.109 1 94.69 214 PRO A C 1
ATOM 1697 O O . PRO A 1 214 ? -12.211 -15.805 -23.234 1 94.69 214 PRO A O 1
ATOM 1700 N N . ALA A 1 215 ? -10.844 -17.516 -23.547 1 92.62 215 ALA A N 1
ATOM 1701 C CA . ALA A 1 215 ? -11.789 -18.281 -24.344 1 92.62 215 ALA A CA 1
ATOM 1702 C C . ALA A 1 215 ? -12.984 -18.719 -23.516 1 92.62 215 ALA A C 1
ATOM 1704 O O . ALA A 1 215 ? -14.047 -19.031 -24.047 1 92.62 215 ALA A O 1
ATOM 1705 N N . ARG A 1 216 ? -12.812 -18.703 -22.219 1 91.88 216 ARG A N 1
ATOM 1706 C CA . ARG A 1 216 ? -13.891 -19.109 -21.312 1 91.88 216 ARG A CA 1
ATOM 1707 C C . ARG A 1 216 ? -14.898 -17.984 -21.125 1 91.88 216 ARG A C 1
ATOM 1709 O O . ARG A 1 216 ? -15.984 -18.203 -20.562 1 91.88 216 ARG A O 1
ATOM 1716 N N . TYR A 1 217 ? -14.492 -16.812 -21.609 1 94.38 217 TYR A N 1
ATOM 1717 C CA . TYR A 1 217 ? -15.336 -15.633 -21.375 1 94.38 217 TYR A CA 1
ATOM 1718 C C . TYR A 1 217 ? -15.812 -15.039 -22.703 1 94.38 217 TYR A C 1
ATOM 1720 O O . TYR A 1 217 ? -15.062 -15.016 -23.688 1 94.38 217 TYR A O 1
ATOM 1728 N N . GLY A 1 218 ? -17 -14.727 -22.812 1 90.06 218 GLY A N 1
ATOM 1729 C CA . GLY A 1 218 ? -17.625 -14.117 -23.984 1 90.06 218 GLY A CA 1
ATOM 1730 C C . GLY A 1 218 ? -18.859 -13.305 -23.641 1 90.06 218 GLY A C 1
ATOM 1731 O O . GLY A 1 218 ? -19.281 -13.273 -22.484 1 90.06 218 GLY A O 1
ATOM 1732 N N . ARG A 1 219 ? -19.234 -12.516 -24.656 1 86.69 219 ARG A N 1
ATOM 1733 C CA . ARG A 1 219 ? -20.453 -11.727 -24.453 1 86.69 219 ARG A CA 1
ATOM 1734 C C . ARG A 1 219 ? -21.672 -12.453 -25.016 1 86.69 219 ARG A C 1
ATOM 1736 O O . ARG A 1 219 ? -21.625 -13 -26.125 1 86.69 219 ARG A O 1
ATOM 1743 N N . ALA A 1 220 ? -22.656 -12.492 -24.094 1 82 220 ALA A N 1
ATOM 1744 C CA . ALA A 1 220 ? -23.922 -13.062 -24.562 1 82 220 ALA A CA 1
ATOM 1745 C C . ALA A 1 220 ? -24.547 -12.195 -25.656 1 82 220 ALA A C 1
ATOM 1747 O O . ALA A 1 220 ? -24.328 -10.977 -25.688 1 82 220 ALA A O 1
ATOM 1748 N N . ASP A 1 221 ? -25.156 -12.82 -26.516 1 81.62 221 ASP A N 1
ATOM 1749 C CA . ASP A 1 221 ? -25.875 -12.109 -27.578 1 81.62 221 ASP A CA 1
ATOM 1750 C C . ASP A 1 221 ? -27.203 -11.539 -27.062 1 81.62 221 ASP A C 1
ATOM 1752 O O . ASP A 1 221 ? -28.266 -12.016 -27.438 1 81.62 221 ASP A O 1
ATOM 1756 N N . ILE A 1 222 ? -27.203 -10.641 -26.188 1 74.81 222 ILE A N 1
ATOM 1757 C CA . ILE A 1 222 ? -28.375 -9.984 -25.625 1 74.81 222 ILE A CA 1
ATOM 1758 C C . ILE A 1 222 ? -28.25 -8.469 -25.766 1 74.81 222 ILE A C 1
ATOM 1760 O O . ILE A 1 222 ? -27.141 -7.945 -25.875 1 74.81 222 ILE A O 1
ATOM 1764 N N . PRO A 1 223 ? -29.422 -7.824 -25.828 1 72.19 223 PRO A N 1
ATOM 1765 C CA . PRO A 1 223 ? -29.359 -6.363 -25.875 1 72.19 223 PRO A CA 1
ATOM 1766 C C . PRO A 1 223 ? -28.656 -5.762 -24.656 1 72.19 223 PRO A C 1
ATOM 1768 O O . PRO A 1 223 ? -28.766 -6.285 -23.547 1 72.19 223 PRO A O 1
ATOM 1771 N N . ARG A 1 224 ? -27.891 -4.785 -25.078 1 75 224 ARG A N 1
ATOM 1772 C CA . ARG A 1 224 ? -27.219 -4.082 -24 1 75 224 ARG A CA 1
ATOM 1773 C C . ARG A 1 224 ? -28.234 -3.469 -23.031 1 75 224 ARG A C 1
ATOM 1775 O O . ARG A 1 224 ? -29.25 -2.924 -23.453 1 75 224 ARG A O 1
ATOM 1782 N N . GLY A 1 225 ? -28.047 -3.809 -21.766 1 84.75 225 GLY A N 1
ATOM 1783 C CA . GLY A 1 225 ? -28.797 -3.178 -20.688 1 84.75 225 GLY A CA 1
ATOM 1784 C C . GLY A 1 225 ? -27.953 -2.277 -19.812 1 84.75 225 GLY A C 1
ATOM 1785 O O . GLY A 1 225 ? -26.969 -1.694 -20.281 1 84.75 225 GLY A O 1
ATOM 1786 N N . LYS A 1 226 ? -28.375 -1.797 -18.703 1 95.19 226 LYS A N 1
ATOM 1787 C CA . LYS A 1 226 ? -27.656 -1.034 -17.703 1 95.19 226 LYS A CA 1
ATOM 1788 C C . LYS A 1 226 ? -27.422 -1.863 -16.438 1 95.19 226 LYS A C 1
ATOM 1790 O O . LYS A 1 226 ? -27.828 -1.467 -15.344 1 95.19 226 LYS A O 1
ATOM 1795 N N . HIS A 1 227 ? -26.75 -3.02 -16.766 1 97.19 227 HIS A N 1
ATOM 1796 C CA . HIS A 1 227 ? -26.469 -3.959 -15.688 1 97.19 227 HIS A CA 1
ATOM 1797 C C . HIS A 1 227 ? -25.047 -3.791 -15.156 1 97.19 227 HIS A C 1
ATOM 1799 O O . HIS A 1 227 ? -24.078 -4.051 -15.875 1 97.19 227 HIS A O 1
ATOM 1805 N N . VAL A 1 228 ? -24.938 -3.338 -13.93 1 98.56 228 VAL A N 1
ATOM 1806 C CA . VAL A 1 228 ? -23.672 -3.188 -13.219 1 98.56 228 VAL A CA 1
ATOM 1807 C C . VAL A 1 228 ? -23.406 -4.426 -12.367 1 98.56 228 VAL A C 1
ATOM 1809 O O . VAL A 1 228 ? -24.328 -4.969 -11.75 1 98.56 228 VAL A O 1
ATOM 1812 N N . ILE A 1 229 ? -22.156 -4.863 -12.406 1 98.69 229 ILE A N 1
ATOM 1813 C CA . ILE A 1 229 ? -21.875 -6.078 -11.641 1 98.69 229 ILE A CA 1
ATOM 1814 C C . ILE A 1 229 ? -20.625 -5.883 -10.789 1 98.69 229 ILE A C 1
ATOM 1816 O O . ILE A 1 229 ? -19.672 -5.238 -11.219 1 98.69 229 ILE A O 1
ATOM 1820 N N . PHE A 1 230 ? -20.703 -6.293 -9.547 1 98.69 230 PHE A N 1
ATOM 1821 C CA . PHE A 1 230 ? -19.594 -6.473 -8.617 1 98.69 230 PHE A CA 1
ATOM 1822 C C . PHE A 1 230 ? -19.375 -7.949 -8.312 1 98.69 230 PHE A C 1
ATOM 1824 O O . PHE A 1 230 ? -20.328 -8.68 -8.031 1 98.69 230 PHE A O 1
ATOM 1831 N N . VAL A 1 231 ? -18.094 -8.414 -8.414 1 97.5 231 VAL A N 1
ATOM 1832 C CA . VAL A 1 231 ? -17.75 -9.797 -8.078 1 97.5 231 VAL A CA 1
ATOM 1833 C C . VAL A 1 231 ? -16.562 -9.812 -7.129 1 97.5 231 VAL A C 1
ATOM 1835 O O . VAL A 1 231 ? -15.508 -9.25 -7.43 1 97.5 231 VAL A O 1
ATOM 1838 N N . GLY A 1 232 ? -16.703 -10.453 -6 1 94.56 232 GLY A N 1
ATOM 1839 C CA . GLY A 1 232 ? -15.617 -10.609 -5.051 1 94.56 232 GLY A CA 1
ATOM 1840 C C . GLY A 1 232 ? -16.094 -10.867 -3.633 1 94.56 232 GLY A C 1
ATOM 1841 O O . GLY A 1 232 ? -17.281 -10.758 -3.346 1 94.56 232 GLY A O 1
ATOM 1842 N N . ARG A 1 233 ? -15.164 -11.281 -2.723 1 93.5 233 ARG A N 1
ATOM 1843 C CA . ARG A 1 233 ? -15.477 -11.398 -1.301 1 93.5 233 ARG A CA 1
ATOM 1844 C C . ARG A 1 233 ? -16.078 -10.102 -0.764 1 93.5 233 ARG A C 1
ATOM 1846 O O . ARG A 1 233 ? -15.594 -9.008 -1.095 1 93.5 233 ARG A O 1
ATOM 1853 N N . LEU A 1 234 ? -17.141 -10.211 -0.072 1 96.81 234 LEU A N 1
ATOM 1854 C CA . LEU A 1 234 ? -17.734 -9.031 0.549 1 96.81 234 LEU A CA 1
ATOM 1855 C C . LEU A 1 234 ? -17.016 -8.672 1.84 1 96.81 234 LEU A C 1
ATOM 1857 O O . LEU A 1 234 ? -17.531 -8.898 2.934 1 96.81 234 LEU A O 1
ATOM 1861 N N . ALA A 1 235 ? -15.852 -8.125 1.667 1 96 235 ALA A N 1
ATOM 1862 C CA . ALA A 1 235 ? -14.961 -7.688 2.742 1 96 235 ALA A CA 1
ATOM 1863 C C . ALA A 1 235 ? -14.719 -6.184 2.676 1 96 235 ALA A C 1
ATOM 1865 O O . ALA A 1 235 ? -14.867 -5.57 1.616 1 96 235 ALA A O 1
ATOM 1866 N N . ALA A 1 236 ? -14.32 -5.594 3.783 1 95.75 236 ALA A N 1
ATOM 1867 C CA . ALA A 1 236 ? -14.125 -4.152 3.908 1 95.75 236 ALA A CA 1
ATOM 1868 C C . ALA A 1 236 ? -13.195 -3.631 2.816 1 95.75 236 ALA A C 1
ATOM 1870 O O . ALA A 1 236 ? -13.406 -2.543 2.275 1 95.75 236 ALA A O 1
ATOM 1871 N N . VAL A 1 237 ? -12.203 -4.422 2.484 1 96.88 237 VAL A N 1
ATOM 1872 C CA . VAL A 1 237 ? -11.148 -4.012 1.566 1 96.88 237 VAL A CA 1
ATOM 1873 C C . VAL A 1 237 ? -11.742 -3.746 0.184 1 96.88 237 VAL A C 1
ATOM 1875 O O . VAL A 1 237 ? -11.172 -2.984 -0.605 1 96.88 237 VAL A O 1
ATOM 1878 N N . LYS A 1 238 ? -12.914 -4.273 -0.138 1 97.75 238 LYS A N 1
ATOM 1879 C CA . LYS A 1 238 ? -13.445 -4.254 -1.497 1 97.75 238 LYS A CA 1
ATOM 1880 C C . LYS A 1 238 ? -14.289 -3.004 -1.737 1 97.75 238 LYS A C 1
ATOM 1882 O O . LYS A 1 238 ? -14.68 -2.719 -2.873 1 97.75 238 LYS A O 1
ATOM 1887 N N . GLY A 1 239 ? -14.594 -2.229 -0.799 1 98 239 GLY A N 1
ATOM 1888 C CA . GLY A 1 239 ? -15.164 -0.898 -0.944 1 98 239 GLY A CA 1
ATOM 1889 C C . GLY A 1 239 ? -16.625 -0.915 -1.386 1 98 239 GLY A C 1
ATOM 1890 O O . GLY A 1 239 ? -17.078 0.009 -2.061 1 98 239 GLY A O 1
ATOM 1891 N N . LEU A 1 240 ? -17.359 -1.962 -0.962 1 98.06 240 LEU A N 1
ATOM 1892 C CA . LEU A 1 240 ? -18.734 -2.162 -1.412 1 98.06 240 LEU A CA 1
ATOM 1893 C C . LEU A 1 240 ? -19.609 -0.982 -1.014 1 98.06 240 LEU A C 1
ATOM 1895 O O . LEU A 1 240 ? -20.484 -0.568 -1.778 1 98.06 240 LEU A O 1
ATOM 1899 N N . PRO A 1 241 ? -19.438 -0.309 0.197 1 97.94 241 PRO A N 1
ATOM 1900 C CA . PRO A 1 241 ? -20.266 0.842 0.556 1 97.94 241 PRO A CA 1
ATOM 1901 C C . PRO A 1 241 ? -20.172 1.978 -0.46 1 97.94 241 PRO A C 1
ATOM 1903 O O . PRO A 1 241 ? -21.172 2.66 -0.723 1 97.94 241 PRO A O 1
ATOM 1906 N N . ILE A 1 242 ? -19.047 2.16 -1.03 1 98.25 242 ILE A N 1
ATOM 1907 C CA . ILE A 1 242 ? -18.844 3.213 -2.02 1 98.25 242 ILE A CA 1
ATOM 1908 C C . ILE A 1 242 ? -19.641 2.898 -3.281 1 98.25 242 ILE A C 1
ATOM 1910 O O . ILE A 1 242 ? -20.281 3.781 -3.854 1 98.25 242 ILE A O 1
ATOM 1914 N N . LEU A 1 243 ? -19.578 1.642 -3.713 1 98.62 243 LEU A N 1
ATOM 1915 C CA . LEU A 1 243 ? -20.297 1.229 -4.906 1 98.62 243 LEU A CA 1
ATOM 1916 C C . LEU A 1 243 ? -21.797 1.386 -4.715 1 98.62 243 LEU A C 1
ATOM 1918 O O . LEU A 1 243 ? -22.5 1.879 -5.602 1 98.62 243 LEU A O 1
ATOM 1922 N N . VAL A 1 244 ? -22.297 0.946 -3.539 1 98.5 244 VAL A N 1
ATOM 1923 C CA . VAL A 1 244 ? -23.734 1.016 -3.26 1 98.5 244 VAL A CA 1
ATOM 1924 C C . VAL A 1 244 ? -24.188 2.471 -3.291 1 98.5 244 VAL A C 1
ATOM 1926 O O . VAL A 1 244 ? -25.219 2.789 -3.895 1 98.5 244 VAL A O 1
ATOM 1929 N N . GLU A 1 245 ? -23.422 3.373 -2.691 1 98.12 245 GLU A N 1
ATOM 1930 C CA . GLU A 1 245 ? -23.75 4.797 -2.699 1 98.12 245 GLU A CA 1
ATOM 1931 C C . GLU A 1 245 ? -23.688 5.367 -4.113 1 98.12 245 GLU A C 1
ATOM 1933 O O . GLU A 1 245 ? -24.578 6.133 -4.512 1 98.12 245 GLU A O 1
ATOM 1938 N N . ALA A 1 246 ? -22.625 5.008 -4.828 1 98.62 246 ALA A N 1
ATOM 1939 C CA . ALA A 1 246 ? -22.484 5.488 -6.203 1 98.62 246 ALA A CA 1
ATOM 1940 C C . ALA A 1 246 ? -23.672 5.035 -7.059 1 98.62 246 ALA A C 1
ATOM 1942 O O . ALA A 1 246 ? -24.219 5.82 -7.836 1 98.62 246 ALA A O 1
ATOM 1943 N N . PHE A 1 247 ? -24.078 3.777 -6.953 1 98.62 247 PHE A N 1
ATOM 1944 C CA . PHE A 1 247 ? -25.188 3.211 -7.719 1 98.62 247 PHE A CA 1
ATOM 1945 C C . PHE A 1 247 ? -26.484 3.93 -7.402 1 98.62 247 PHE A C 1
ATOM 1947 O O . PHE A 1 247 ? -27.266 4.234 -8.305 1 98.62 247 PHE A O 1
ATOM 1954 N N . ALA A 1 248 ? -26.703 4.203 -6.098 1 98.38 248 ALA A N 1
ATOM 1955 C CA . ALA A 1 248 ? -27.906 4.93 -5.688 1 98.38 248 ALA A CA 1
ATOM 1956 C C . ALA A 1 248 ? -27.969 6.293 -6.371 1 98.38 248 ALA A C 1
ATOM 1958 O O . ALA A 1 248 ? -29.047 6.707 -6.824 1 98.38 248 ALA A O 1
ATOM 1959 N N . ARG A 1 249 ? -26.859 6.961 -6.453 1 97.81 249 ARG A N 1
ATOM 1960 C CA . ARG A 1 249 ? -26.812 8.289 -7.066 1 97.81 249 ARG A CA 1
ATOM 1961 C C . ARG A 1 249 ? -27.094 8.211 -8.562 1 97.81 249 ARG A C 1
ATOM 1963 O O . ARG A 1 249 ? -27.797 9.055 -9.117 1 97.81 249 ARG A O 1
ATOM 1970 N N . VAL A 1 250 ? -26.516 7.176 -9.188 1 97.5 250 VAL A N 1
ATOM 1971 C CA . VAL A 1 250 ? -26.656 7.082 -10.633 1 97.5 250 VAL A CA 1
ATOM 1972 C C . VAL A 1 250 ? -28.062 6.578 -10.977 1 97.5 250 VAL A C 1
ATOM 1974 O O . VAL A 1 250 ? -28.562 6.832 -12.078 1 97.5 250 VAL A O 1
ATOM 1977 N N . GLN A 1 251 ? -28.703 5.82 -10.102 1 95 251 GLN A N 1
ATOM 1978 C CA . GLN A 1 251 ? -30.047 5.266 -10.336 1 95 251 GLN A CA 1
ATOM 1979 C C . GLN A 1 251 ? -31.062 6.375 -10.594 1 95 251 GLN A C 1
ATOM 1981 O O . GLN A 1 251 ? -32.031 6.184 -11.344 1 95 251 GLN A O 1
ATOM 1986 N N . ALA A 1 252 ? -30.828 7.488 -10.023 1 91.88 252 ALA A N 1
ATOM 1987 C CA . ALA A 1 252 ? -31.703 8.633 -10.242 1 91.88 252 ALA A CA 1
ATOM 1988 C C . ALA A 1 252 ? -31.75 9.016 -11.719 1 91.88 252 ALA A C 1
ATOM 1990 O O . ALA A 1 252 ? -32.781 9.422 -12.234 1 91.88 252 ALA A O 1
ATOM 1991 N N . ARG A 1 253 ? -30.734 8.875 -12.43 1 95.06 253 ARG A N 1
ATOM 1992 C CA . ARG A 1 253 ? -30.609 9.211 -13.844 1 95.06 253 ARG A CA 1
ATOM 1993 C C . ARG A 1 253 ? -30.844 7.984 -14.719 1 95.06 253 ARG A C 1
ATOM 1995 O O . ARG A 1 253 ? -31.172 8.109 -15.898 1 95.06 253 ARG A O 1
ATOM 2002 N N . HIS A 1 254 ? -30.656 6.824 -14.141 1 97.38 254 HIS A N 1
ATOM 2003 C CA . HIS A 1 254 ? -30.812 5.559 -14.852 1 97.38 254 HIS A CA 1
ATOM 2004 C C . HIS A 1 254 ? -31.75 4.617 -14.078 1 97.38 254 HIS A C 1
ATOM 2006 O O . HIS A 1 254 ? -31.297 3.6 -13.547 1 97.38 254 HIS A O 1
ATOM 2012 N N . PRO A 1 255 ? -33 4.867 -14.141 1 95.88 255 PRO A N 1
ATOM 2013 C CA . PRO A 1 255 ? -33.938 4.098 -13.32 1 95.88 255 PRO A CA 1
ATOM 2014 C C . PRO A 1 255 ? -34 2.623 -13.711 1 95.88 255 PRO A C 1
ATOM 2016 O O . PRO A 1 255 ? -34.438 1.786 -12.922 1 95.88 255 PRO A O 1
ATOM 2019 N N . ASP A 1 256 ? -33.594 2.268 -14.867 1 96.06 256 ASP A N 1
ATOM 2020 C CA . ASP A 1 256 ? -33.625 0.887 -15.344 1 96.06 256 ASP A CA 1
ATOM 2021 C C . ASP A 1 256 ? -32.312 0.162 -15.047 1 96.06 256 ASP A C 1
ATOM 2023 O O . ASP A 1 256 ? -32.156 -1.011 -15.391 1 96.06 256 ASP A O 1
ATOM 2027 N N . ALA A 1 257 ? -31.359 0.821 -14.383 1 97.75 257 ALA A N 1
ATOM 2028 C CA . ALA A 1 257 ? -30.078 0.186 -14.039 1 97.75 257 ALA A CA 1
ATOM 2029 C C . ALA A 1 257 ? -30.266 -0.855 -12.938 1 97.75 257 ALA A C 1
ATOM 2031 O O . ALA A 1 257 ? -31.125 -0.701 -12.062 1 97.75 257 ALA A O 1
ATOM 2032 N N . HIS A 1 258 ? -29.531 -1.895 -13.031 1 98.19 258 HIS A N 1
ATOM 2033 C CA . HIS A 1 258 ? -29.562 -2.969 -12.047 1 98.19 258 HIS A CA 1
ATOM 2034 C C . HIS A 1 258 ? -28.141 -3.312 -11.578 1 98.19 258 HIS A C 1
ATOM 2036 O O . HIS A 1 258 ? -27.219 -3.365 -12.391 1 98.19 258 HIS A O 1
ATOM 2042 N N . LEU A 1 259 ? -27.953 -3.52 -10.25 1 98.69 259 LEU A N 1
ATOM 2043 C CA . LEU A 1 259 ? -26.672 -3.871 -9.664 1 98.69 259 LEU A CA 1
ATOM 2044 C C . LEU A 1 259 ? -26.672 -5.309 -9.156 1 98.69 259 LEU A C 1
ATOM 2046 O O . LEU A 1 259 ? -27.484 -5.66 -8.297 1 98.69 259 LEU A O 1
ATOM 2050 N N . SER A 1 260 ? -25.875 -6.133 -9.766 1 98.69 260 SER A N 1
ATOM 2051 C CA . SER A 1 260 ? -25.625 -7.484 -9.266 1 98.69 260 SER A CA 1
ATOM 2052 C C . SER A 1 260 ? -24.391 -7.535 -8.383 1 98.69 260 SER A C 1
ATOM 2054 O O . SER A 1 260 ? -23.312 -7.121 -8.797 1 98.69 260 SER A O 1
ATOM 2056 N N . ILE A 1 261 ? -24.5 -7.988 -7.137 1 98.75 261 ILE A N 1
ATOM 2057 C CA . ILE A 1 261 ? -23.406 -8.195 -6.199 1 98.75 261 ILE A CA 1
ATOM 2058 C C . ILE A 1 261 ? -23.172 -9.688 -6.008 1 98.75 261 ILE A C 1
ATOM 2060 O O . ILE A 1 261 ? -24 -10.391 -5.426 1 98.75 261 ILE A O 1
ATOM 2064 N N . VAL A 1 262 ? -22.047 -10.125 -6.566 1 97.75 262 VAL A N 1
ATOM 2065 C CA . VAL A 1 262 ? -21.719 -11.547 -6.531 1 97.75 262 VAL A CA 1
ATOM 2066 C C . VAL A 1 262 ? -20.609 -11.789 -5.5 1 97.75 262 VAL A C 1
ATOM 2068 O O . VAL A 1 262 ? -19.531 -11.203 -5.586 1 97.75 262 VAL A O 1
ATOM 2071 N N . GLY A 1 263 ? -20.844 -12.672 -4.609 1 95 263 GLY A N 1
ATOM 2072 C CA . GLY A 1 263 ? -19.922 -12.992 -3.525 1 95 263 GLY A CA 1
ATOM 2073 C C . GLY A 1 263 ? -20.594 -12.992 -2.16 1 95 263 GLY A C 1
ATOM 2074 O O . GLY A 1 263 ? -21.797 -12.781 -2.055 1 95 263 GLY A O 1
ATOM 2075 N N . ASP A 1 264 ? -19.828 -13.266 -1.18 1 94.5 264 ASP A N 1
ATOM 2076 C CA . ASP A 1 264 ? -20.266 -13.273 0.21 1 94.5 264 ASP A CA 1
ATOM 2077 C C . ASP A 1 264 ? -19.125 -12.922 1.157 1 94.5 264 ASP A C 1
ATOM 2079 O O . ASP A 1 264 ? -17.984 -12.742 0.722 1 94.5 264 ASP A O 1
ATOM 2083 N N . GLY A 1 265 ? -19.5 -12.695 2.414 1 94.12 265 GLY A N 1
ATOM 2084 C CA . GLY A 1 265 ? -18.5 -12.297 3.404 1 94.12 265 GLY A CA 1
ATOM 2085 C C . GLY A 1 265 ? -19.078 -11.453 4.52 1 94.12 265 GLY A C 1
ATOM 2086 O O . GLY A 1 265 ? -20.297 -11.273 4.609 1 94.12 265 GLY A O 1
ATOM 2087 N N . PRO A 1 266 ? -18.203 -10.938 5.363 1 95.12 266 PRO A N 1
ATOM 2088 C CA . PRO A 1 266 ? -18.609 -10.203 6.559 1 95.12 266 PRO A CA 1
ATOM 2089 C C . PRO A 1 266 ? -19.391 -8.93 6.23 1 95.12 266 PRO A C 1
ATOM 2091 O O . PRO A 1 266 ? -20.203 -8.461 7.043 1 95.12 266 PRO A O 1
ATOM 2094 N N . GLU A 1 267 ? -19.25 -8.367 5.047 1 96.75 267 GLU A N 1
ATOM 2095 C CA . GLU A 1 267 ? -19.875 -7.094 4.703 1 96.75 267 GLU A CA 1
ATOM 2096 C C . GLU A 1 267 ? -21.234 -7.305 4.055 1 96.75 267 GLU A C 1
ATOM 2098 O O . GLU A 1 267 ? -21.891 -6.344 3.646 1 96.75 267 GLU A O 1
ATOM 2103 N N . ARG A 1 268 ? -21.719 -8.578 3.91 1 97.06 268 ARG A N 1
ATOM 2104 C CA . ARG A 1 268 ? -23 -8.852 3.262 1 97.06 268 ARG A CA 1
ATOM 2105 C C . ARG A 1 268 ? -24.141 -8.156 3.984 1 97.06 268 ARG A C 1
ATOM 2107 O O . ARG A 1 268 ? -24.875 -7.367 3.381 1 97.06 268 ARG A O 1
ATOM 2114 N N . LYS A 1 269 ? -24.312 -8.359 5.312 1 97.25 269 LYS A N 1
ATOM 2115 C CA . LYS A 1 269 ? -25.422 -7.805 6.078 1 97.25 269 LYS A CA 1
ATOM 2116 C C . LYS A 1 269 ? -25.375 -6.277 6.09 1 97.25 269 LYS A C 1
ATOM 2118 O O . LYS A 1 269 ? -26.391 -5.621 5.805 1 97.25 269 LYS A O 1
ATOM 2123 N N . PRO A 1 270 ? -24.156 -5.734 6.391 1 97.62 270 PRO A N 1
ATOM 2124 C CA . PRO A 1 270 ? -24.062 -4.273 6.305 1 97.62 270 PRO A CA 1
ATOM 2125 C C . PRO A 1 270 ? -24.469 -3.74 4.93 1 97.62 270 PRO A C 1
ATOM 2127 O O . PRO A 1 270 ? -25.109 -2.697 4.832 1 97.62 270 PRO A O 1
ATOM 2130 N N . ALA A 1 271 ? -24.047 -4.387 3.879 1 98 271 ALA A N 1
ATOM 2131 C CA . ALA A 1 271 ? -24.359 -3.949 2.52 1 98 271 ALA A CA 1
ATOM 2132 C C . ALA A 1 271 ? -25.859 -4.023 2.252 1 98 271 ALA A C 1
ATOM 2134 O O . ALA A 1 271 ? -26.438 -3.104 1.666 1 98 271 ALA A O 1
ATOM 2135 N N . GLU A 1 272 ? -26.484 -5.098 2.664 1 98.31 272 GLU A N 1
ATOM 2136 C CA . GLU A 1 272 ? -27.938 -5.242 2.508 1 98.31 272 GLU A CA 1
ATOM 2137 C C . GLU A 1 272 ? -28.688 -4.141 3.254 1 98.31 272 GLU A C 1
ATOM 2139 O O . GLU A 1 272 ? -29.656 -3.58 2.734 1 98.31 272 GLU A O 1
ATOM 2144 N N . ALA A 1 273 ? -28.25 -3.838 4.465 1 97.94 273 ALA A N 1
ATOM 2145 C CA . ALA A 1 273 ? -28.859 -2.771 5.258 1 97.94 273 ALA A CA 1
ATOM 2146 C C . ALA A 1 273 ? -28.719 -1.422 4.562 1 97.94 273 ALA A C 1
ATOM 2148 O O . ALA A 1 273 ? -29.641 -0.617 4.562 1 97.94 273 ALA A O 1
ATOM 2149 N N . ARG A 1 274 ? -27.562 -1.178 4.031 1 97.56 274 ARG A N 1
ATOM 2150 C CA . ARG A 1 274 ? -27.328 0.074 3.324 1 97.56 274 ARG A CA 1
ATOM 2151 C C . ARG A 1 274 ? -28.219 0.198 2.102 1 97.56 274 ARG A C 1
ATOM 2153 O O . ARG A 1 274 ? -28.781 1.266 1.84 1 97.56 274 ARG A O 1
ATOM 2160 N N . VAL A 1 275 ? -28.328 -0.855 1.35 1 98.25 275 VAL A N 1
ATOM 2161 C CA . VAL A 1 275 ? -29.172 -0.898 0.165 1 98.25 275 VAL A CA 1
ATOM 2162 C C . VAL A 1 275 ? -30.625 -0.587 0.553 1 98.25 275 VAL A C 1
ATOM 2164 O O . VAL A 1 275 ? -31.281 0.21 -0.109 1 98.25 275 VAL A O 1
ATOM 2167 N N . ALA A 1 276 ? -31.094 -1.208 1.594 1 98 276 ALA A N 1
ATOM 2168 C CA . ALA A 1 276 ? -32.438 -0.971 2.096 1 98 276 ALA A CA 1
ATOM 2169 C C . ALA A 1 276 ? -32.625 0.479 2.539 1 98 276 ALA A C 1
ATOM 2171 O O . ALA A 1 276 ? -33.625 1.111 2.232 1 98 276 ALA A O 1
ATOM 2172 N N . GLY A 1 277 ? -31.672 0.954 3.234 1 97.44 277 GLY A N 1
ATOM 2173 C CA . GLY A 1 277 ? -31.719 2.312 3.748 1 97.44 277 GLY A CA 1
ATOM 2174 C C . GLY A 1 277 ? -31.781 3.363 2.654 1 97.44 277 GLY A C 1
ATOM 2175 O O . GLY A 1 277 ? -32.375 4.434 2.836 1 97.44 277 GLY A O 1
ATOM 2176 N N . LEU A 1 278 ? -31.125 3.053 1.551 1 97.12 278 LEU A N 1
ATOM 2177 C CA . LEU A 1 278 ? -31.078 3.986 0.431 1 97.12 278 LEU A CA 1
ATOM 2178 C C . LEU A 1 278 ? -32.312 3.848 -0.449 1 97.12 278 LEU A C 1
ATOM 2180 O O . LEU A 1 278 ? -32.5 4.609 -1.402 1 97.12 278 LEU A O 1
ATOM 2184 N N . GLY A 1 279 ? -33.094 2.857 -0.209 1 96.88 279 GLY A N 1
ATOM 2185 C CA . GLY A 1 279 ? -34.344 2.662 -0.929 1 96.88 279 GLY A CA 1
ATOM 2186 C C . GLY A 1 279 ? -34.156 2.092 -2.32 1 96.88 279 GLY A C 1
ATOM 2187 O O . GLY A 1 279 ? -34.938 2.381 -3.23 1 96.88 279 GLY A O 1
ATOM 2188 N N . ILE A 1 280 ? -33.094 1.29 -2.514 1 97.31 280 ILE A N 1
ATOM 2189 C CA . ILE A 1 280 ? -32.812 0.805 -3.863 1 97.31 280 ILE A CA 1
ATOM 2190 C C . ILE A 1 280 ? -32.844 -0.722 -3.875 1 97.31 280 ILE A C 1
ATOM 2192 O O . ILE A 1 280 ? -32.219 -1.347 -4.734 1 97.31 280 ILE A O 1
ATOM 2196 N N . ALA A 1 281 ? -33.469 -1.393 -2.988 1 97.56 281 ALA A N 1
ATOM 2197 C CA . ALA A 1 281 ? -33.469 -2.844 -2.822 1 97.56 281 ALA A CA 1
ATOM 2198 C C . ALA A 1 281 ? -33.969 -3.541 -4.078 1 97.56 281 ALA A C 1
ATOM 2200 O O . ALA A 1 281 ? -33.5 -4.621 -4.434 1 97.56 281 ALA A O 1
ATOM 2201 N N . ASP A 1 282 ? -34.875 -2.965 -4.773 1 97.38 282 ASP A N 1
ATOM 2202 C CA . ASP A 1 282 ? -35.469 -3.576 -5.949 1 97.38 282 ASP A CA 1
ATOM 2203 C C . ASP A 1 282 ? -34.5 -3.59 -7.129 1 97.38 282 ASP A C 1
ATOM 2205 O O . ASP A 1 282 ? -34.688 -4.344 -8.086 1 97.38 282 ASP A O 1
ATOM 2209 N N . ALA A 1 283 ? -33.562 -2.789 -7.043 1 98 283 ALA A N 1
ATOM 2210 C CA . ALA A 1 283 ? -32.625 -2.646 -8.156 1 98 283 ALA A CA 1
ATOM 2211 C C . ALA A 1 283 ? -31.297 -3.367 -7.859 1 98 283 ALA A C 1
ATOM 2213 O O . ALA A 1 283 ? -30.359 -3.295 -8.648 1 98 283 ALA A O 1
ATOM 2214 N N . VAL A 1 284 ? -31.156 -4.047 -6.723 1 98.56 284 VAL A N 1
ATOM 2215 C CA . VAL A 1 284 ? -29.922 -4.703 -6.332 1 98.56 284 VAL A CA 1
ATOM 2216 C C . VAL A 1 284 ? -30.172 -6.184 -6.055 1 98.56 284 VAL A C 1
ATOM 2218 O O . VAL A 1 284 ? -31.156 -6.531 -5.379 1 98.56 284 VAL A O 1
ATOM 2221 N N . THR A 1 285 ? -29.422 -7.051 -6.629 1 98.62 285 THR A N 1
ATOM 2222 C CA . THR A 1 285 ? -29.516 -8.477 -6.355 1 98.62 285 THR A CA 1
ATOM 2223 C C . THR A 1 285 ? -28.234 -8.992 -5.715 1 98.62 285 THR A C 1
ATOM 2225 O O . THR A 1 285 ? -27.141 -8.805 -6.258 1 98.62 285 THR A O 1
ATOM 2228 N N . PHE A 1 286 ? -28.297 -9.586 -4.586 1 98.44 286 PHE A N 1
ATOM 2229 C CA . PHE A 1 286 ? -27.203 -10.305 -3.947 1 98.44 286 PHE A CA 1
ATOM 2230 C C . PHE A 1 286 ? -27.203 -11.781 -4.348 1 98.44 286 PHE A C 1
ATOM 2232 O O . PHE A 1 286 ? -28.109 -12.531 -3.951 1 98.44 286 PHE A O 1
ATOM 2239 N N . HIS A 1 287 ? -26.172 -12.234 -5.047 1 97.19 287 HIS A N 1
ATOM 2240 C CA . HIS A 1 287 ? -26.172 -13.57 -5.633 1 97.19 287 HIS A CA 1
ATOM 2241 C C . HIS A 1 287 ? -25.484 -14.578 -4.715 1 97.19 287 HIS A C 1
ATOM 2243 O O . HIS A 1 287 ? -25.641 -15.789 -4.891 1 97.19 287 HIS A O 1
ATOM 2249 N N . GLY A 1 288 ? -24.75 -14.07 -3.697 1 94.75 288 GLY A N 1
ATOM 2250 C CA . GLY A 1 288 ? -23.906 -14.977 -2.936 1 94.75 288 GLY A CA 1
ATOM 2251 C C . GLY A 1 288 ? -22.75 -15.516 -3.736 1 94.75 288 GLY A C 1
ATOM 2252 O O . GLY A 1 288 ? -22.469 -15.047 -4.844 1 94.75 288 GLY A O 1
ATOM 2253 N N . TYR A 1 289 ? -22.031 -16.469 -3.168 1 89.81 289 TYR A N 1
ATOM 2254 C CA . TYR A 1 289 ? -20.938 -17.094 -3.893 1 89.81 289 TYR A CA 1
ATOM 2255 C C . TYR A 1 289 ? -21.438 -17.891 -5.086 1 89.81 289 TYR A C 1
ATOM 2257 O O . TYR A 1 289 ? -22.469 -18.578 -4.988 1 89.81 289 TYR A O 1
ATOM 2265 N N . GLN A 1 290 ? -20.766 -17.672 -6.164 1 91 290 GLN A N 1
ATOM 2266 C CA . GLN A 1 290 ? -21.094 -18.375 -7.398 1 91 290 GLN A CA 1
ATOM 2267 C C . GLN A 1 290 ? -19.875 -19.141 -7.926 1 91 290 GLN A C 1
ATOM 2269 O O . GLN A 1 290 ? -18.734 -18.781 -7.645 1 91 290 GLN A O 1
ATOM 2274 N N . SER A 1 291 ? -20.094 -20.25 -8.656 1 87 291 SER A N 1
ATOM 2275 C CA . SER A 1 291 ? -19.016 -20.984 -9.312 1 87 291 SER A CA 1
ATOM 2276 C C . SER A 1 291 ? -18.391 -20.172 -10.445 1 87 291 SER A C 1
ATOM 2278 O O . SER A 1 291 ? -18.953 -19.156 -10.867 1 87 291 SER A O 1
ATOM 2280 N N . SER A 1 292 ? -17.234 -20.609 -10.875 1 87.75 292 SER A N 1
ATOM 2281 C CA . SER A 1 292 ? -16.547 -19.938 -11.969 1 87.75 292 SER A CA 1
ATOM 2282 C C . SER A 1 292 ? -17.438 -19.859 -13.211 1 87.75 292 SER A C 1
ATOM 2284 O O . SER A 1 292 ? -17.453 -18.828 -13.891 1 87.75 292 SER A O 1
ATOM 2286 N N . ASP A 1 293 ? -18.156 -20.906 -13.445 1 89.88 293 ASP A N 1
ATOM 2287 C CA . ASP A 1 293 ? -19.047 -20.938 -14.602 1 89.88 293 ASP A CA 1
ATOM 2288 C C . ASP A 1 293 ? -20.203 -19.969 -14.43 1 89.88 293 ASP A C 1
ATOM 2290 O O . ASP A 1 293 ? -20.594 -19.281 -15.375 1 89.88 293 ASP A O 1
ATOM 2294 N N . GLU A 1 294 ? -20.75 -19.953 -13.281 1 92.62 294 GLU A N 1
ATOM 2295 C CA . GLU A 1 294 ? -21.859 -19.031 -13 1 92.62 294 GLU A CA 1
ATOM 2296 C C . GLU A 1 294 ? -21.391 -17.578 -13.086 1 92.62 294 GLU A C 1
ATOM 2298 O O . GLU A 1 294 ? -22.125 -16.719 -13.586 1 92.62 294 GLU A O 1
ATOM 2303 N N . VAL A 1 295 ? -20.25 -17.312 -12.57 1 94.31 295 VAL A N 1
ATOM 2304 C CA . VAL A 1 295 ? -19.688 -15.969 -12.664 1 94.31 295 VAL A CA 1
ATOM 2305 C C . VAL A 1 295 ? -19.516 -15.57 -14.125 1 94.31 295 VAL A C 1
ATOM 2307 O O . VAL A 1 295 ? -19.891 -14.469 -14.523 1 94.31 295 VAL A O 1
ATOM 2310 N N . ALA A 1 296 ? -18.984 -16.484 -14.938 1 95 296 ALA A N 1
ATOM 2311 C CA . ALA A 1 296 ? -18.828 -16.219 -16.359 1 95 296 ALA A CA 1
ATOM 2312 C C . ALA A 1 296 ? -20.156 -15.898 -17.016 1 95 296 ALA A C 1
ATOM 2314 O O . ALA A 1 296 ? -20.25 -15 -17.859 1 95 296 ALA A O 1
ATOM 2315 N N . GLY A 1 297 ? -21.172 -16.656 -16.625 1 95.69 297 GLY A N 1
ATOM 2316 C CA . GLY A 1 297 ? -22.5 -16.391 -17.141 1 95.69 297 GLY A CA 1
ATOM 2317 C C . GLY A 1 297 ? -23.031 -15.031 -16.766 1 95.69 297 GLY A C 1
ATOM 2318 O O . GLY A 1 297 ? -23.609 -14.328 -17.594 1 95.69 297 GLY A O 1
ATOM 2319 N N . LEU A 1 298 ? -22.859 -14.672 -15.523 1 96.62 298 LEU A N 1
ATOM 2320 C CA . LEU A 1 298 ? -23.328 -13.367 -15.047 1 96.62 298 LEU A CA 1
ATOM 2321 C C . LEU A 1 298 ? -22.562 -12.242 -15.742 1 96.62 298 LEU A C 1
ATOM 2323 O O . LEU A 1 298 ? -23.172 -11.234 -16.125 1 96.62 298 LEU A O 1
ATOM 2327 N N . LEU A 1 299 ? -21.266 -12.383 -15.867 1 97.56 299 LEU A N 1
ATOM 2328 C CA . LEU A 1 299 ? -20.453 -11.398 -16.562 1 97.56 299 LEU A CA 1
ATOM 2329 C C . LEU A 1 299 ? -20.938 -11.227 -18 1 97.56 299 LEU A C 1
ATOM 2331 O O . LEU A 1 299 ? -21.031 -10.102 -18.5 1 97.56 299 LEU A O 1
ATOM 2335 N N . SER A 1 300 ? -21.297 -12.352 -18.656 1 96.06 300 SER A N 1
ATOM 2336 C CA . SER A 1 300 ? -21.688 -12.32 -20.062 1 96.06 300 SER A CA 1
ATOM 2337 C C . SER A 1 300 ? -22.984 -11.523 -20.266 1 96.06 300 SER A C 1
ATOM 2339 O O . SER A 1 300 ? -23.266 -11.047 -21.359 1 96.06 300 SER A O 1
ATOM 2341 N N . ARG A 1 301 ? -23.734 -11.328 -19.156 1 94.88 301 ARG A N 1
ATOM 2342 C CA . ARG A 1 301 ? -25.016 -10.656 -19.25 1 94.88 301 ARG A CA 1
ATOM 2343 C C . ARG A 1 301 ? -24.953 -9.266 -18.625 1 94.88 301 ARG A C 1
ATOM 2345 O O . ARG A 1 301 ? -25.984 -8.602 -18.453 1 94.88 301 ARG A O 1
ATOM 2352 N N . SER A 1 302 ? -23.797 -8.859 -18.219 1 96.75 302 SER A N 1
ATOM 2353 C CA . SER A 1 302 ? -23.609 -7.559 -17.578 1 96.75 302 SER A CA 1
ATOM 2354 C C . SER A 1 302 ? -23.031 -6.539 -18.562 1 96.75 302 SER A C 1
ATOM 2356 O O . SER A 1 302 ? -22.609 -6.895 -19.656 1 96.75 302 SER A O 1
ATOM 2358 N N . ASP A 1 303 ? -23.078 -5.25 -18.109 1 96.69 303 ASP A N 1
ATOM 2359 C CA . ASP A 1 303 ? -22.641 -4.191 -19.016 1 96.69 303 ASP A CA 1
ATOM 2360 C C . ASP A 1 303 ? -21.406 -3.469 -18.469 1 96.69 303 ASP A C 1
ATOM 2362 O O . ASP A 1 303 ? -20.625 -2.914 -19.234 1 96.69 303 ASP A O 1
ATOM 2366 N N . VAL A 1 304 ? -21.297 -3.414 -17.172 1 98.06 304 VAL A N 1
ATOM 2367 C CA . VAL A 1 304 ? -20.172 -2.729 -16.531 1 98.06 304 VAL A CA 1
ATOM 2368 C C . VAL A 1 304 ? -19.766 -3.48 -15.258 1 98.06 304 VAL A C 1
ATOM 2370 O O . VAL A 1 304 ? -20.625 -3.871 -14.461 1 98.06 304 VAL A O 1
ATOM 2373 N N . MET A 1 305 ? -18.516 -3.721 -15.094 1 98.69 305 MET A N 1
ATOM 2374 C CA . MET A 1 305 ? -17.984 -4.281 -13.852 1 98.69 305 MET A CA 1
ATOM 2375 C C . MET A 1 305 ? -17.328 -3.201 -13.008 1 98.69 305 MET A C 1
ATOM 2377 O O . MET A 1 305 ? -16.516 -2.418 -13.516 1 98.69 305 MET A O 1
ATOM 2381 N N . VAL A 1 306 ? -17.656 -3.088 -11.758 1 98.88 306 VAL A N 1
ATOM 2382 C CA . VAL A 1 306 ? -17.094 -2.084 -10.859 1 98.88 306 VAL A CA 1
ATOM 2383 C C . VAL A 1 306 ? -16.438 -2.768 -9.656 1 98.88 306 VAL A C 1
ATOM 2385 O O . VAL A 1 306 ? -17.031 -3.656 -9.047 1 98.88 306 VAL A O 1
ATOM 2388 N N . LEU A 1 307 ? -15.211 -2.436 -9.406 1 98.75 307 LEU A N 1
ATOM 2389 C CA . LEU A 1 307 ? -14.461 -2.932 -8.258 1 98.75 307 LEU A CA 1
ATOM 2390 C C . LEU A 1 307 ? -13.758 -1.79 -7.531 1 98.75 307 LEU A C 1
ATOM 2392 O O . LEU A 1 307 ? -12.562 -1.562 -7.734 1 98.75 307 LEU A O 1
ATOM 2396 N N . PRO A 1 308 ? -14.438 -1.075 -6.621 1 98.56 308 PRO A N 1
ATOM 2397 C CA . PRO A 1 308 ? -13.883 0.106 -5.957 1 98.56 308 PRO A CA 1
ATOM 2398 C C . PRO A 1 308 ? -13.086 -0.244 -4.703 1 98.56 308 PRO A C 1
ATOM 2400 O O . PRO A 1 308 ? -13.258 0.391 -3.658 1 98.56 308 PRO A O 1
ATOM 2403 N N . SER A 1 309 ? -12.156 -1.171 -4.789 1 98.44 309 SER A N 1
ATOM 2404 C CA . SER A 1 309 ? -11.375 -1.704 -3.678 1 98.44 309 SER A CA 1
ATOM 2405 C C . SER A 1 309 ? -10.43 -0.653 -3.113 1 98.44 309 SER A C 1
ATOM 2407 O O . SER A 1 309 ? -9.945 0.211 -3.848 1 98.44 309 SER A O 1
ATOM 2409 N N . PHE A 1 310 ? -10.125 -0.766 -1.808 1 98.06 310 PHE A N 1
ATOM 2410 C CA . PHE A 1 310 ? -9.148 0.101 -1.164 1 98.06 310 PHE A CA 1
ATOM 2411 C C . PHE A 1 310 ? -7.742 -0.465 -1.318 1 98.06 310 PHE A C 1
ATOM 2413 O O . PHE A 1 310 ? -6.754 0.262 -1.183 1 98.06 310 PHE A O 1
ATOM 2420 N N . ALA A 1 311 ? -7.633 -1.718 -1.549 1 96.81 311 ALA A N 1
ATOM 2421 C CA . ALA A 1 311 ? -6.367 -2.428 -1.729 1 96.81 311 ALA A CA 1
ATOM 2422 C C . ALA A 1 311 ? -6.555 -3.674 -2.586 1 96.81 311 ALA A C 1
ATOM 2424 O O . ALA A 1 311 ? -7.586 -4.348 -2.498 1 96.81 311 ALA A O 1
ATOM 2425 N N . GLU A 1 312 ? -5.59 -3.945 -3.363 1 95.5 312 GLU A N 1
ATOM 2426 C CA . GLU A 1 312 ? -5.586 -5.094 -4.266 1 95.5 312 GLU A CA 1
ATOM 2427 C C . GLU A 1 312 ? -4.164 -5.508 -4.625 1 95.5 312 GLU A C 1
ATOM 2429 O O . GLU A 1 312 ? -3.201 -4.84 -4.25 1 95.5 312 GLU A O 1
ATOM 2434 N N . GLY A 1 313 ? -3.982 -6.707 -5.211 1 94.56 313 GLY A N 1
ATOM 2435 C CA . GLY A 1 313 ? -2.881 -6.996 -6.113 1 94.56 313 GLY A CA 1
ATOM 2436 C C . GLY A 1 313 ? -3.184 -6.641 -7.559 1 94.56 313 GLY A C 1
ATOM 2437 O O . GLY A 1 313 ? -3.184 -5.465 -7.926 1 94.56 313 GLY A O 1
ATOM 2438 N N . VAL A 1 314 ? -3.453 -7.582 -8.359 1 96 314 VAL A N 1
ATOM 2439 C CA . VAL A 1 314 ? -4.137 -7.473 -9.648 1 96 314 VAL A CA 1
ATOM 2440 C C . VAL A 1 314 ? -5.379 -8.359 -9.648 1 96 314 VAL A C 1
ATOM 2442 O O . VAL A 1 314 ? -5.273 -9.586 -9.711 1 96 314 VAL A O 1
ATOM 2445 N N . PRO A 1 315 ? -6.484 -7.762 -9.562 1 95.75 315 PRO A N 1
ATOM 2446 C CA . PRO A 1 315 ? -7.688 -8.578 -9.383 1 95.75 315 PRO A CA 1
ATOM 2447 C C . PRO A 1 315 ? -7.984 -9.461 -10.594 1 95.75 315 PRO A C 1
ATOM 2449 O O . PRO A 1 315 ? -8.195 -8.953 -11.695 1 95.75 315 PRO A O 1
ATOM 2452 N N . VAL A 1 316 ? -8.086 -10.727 -10.352 1 95.88 316 VAL A N 1
ATOM 2453 C CA . VAL A 1 316 ? -8.375 -11.688 -11.406 1 95.88 316 VAL A CA 1
ATOM 2454 C C . VAL A 1 316 ? -9.781 -11.445 -11.953 1 95.88 316 VAL A C 1
ATOM 2456 O O . VAL A 1 316 ? -10.023 -11.609 -13.156 1 95.88 316 VAL A O 1
ATOM 2459 N N . VAL A 1 317 ? -10.672 -11 -11.117 1 96.38 317 VAL A N 1
ATOM 2460 C CA . VAL A 1 317 ? -12.055 -10.773 -11.523 1 96.38 317 VAL A CA 1
ATOM 2461 C C . VAL A 1 317 ? -12.117 -9.664 -12.57 1 96.38 317 VAL A C 1
ATOM 2463 O O . VAL A 1 317 ? -12.953 -9.695 -13.469 1 96.38 317 VAL A O 1
ATOM 2466 N N . LEU A 1 318 ? -11.273 -8.688 -12.477 1 98.19 318 LEU A N 1
ATOM 2467 C CA . LEU A 1 318 ? -11.195 -7.672 -13.523 1 98.19 318 LEU A CA 1
ATOM 2468 C C . LEU A 1 318 ? -10.742 -8.281 -14.844 1 98.19 318 LEU A C 1
ATOM 2470 O O . LEU A 1 318 ? -11.242 -7.91 -15.906 1 98.19 318 LEU A O 1
ATOM 2474 N N . MET A 1 319 ? -9.742 -9.195 -14.758 1 97.88 319 MET A N 1
ATOM 2475 C CA . MET A 1 319 ? -9.312 -9.914 -15.961 1 97.88 319 MET A CA 1
ATOM 2476 C C . MET A 1 319 ? -10.477 -10.648 -16.594 1 97.88 319 MET A C 1
ATOM 2478 O O . MET A 1 319 ? -10.641 -10.625 -17.812 1 97.88 319 MET A O 1
ATOM 2482 N N . GLU A 1 320 ? -11.258 -11.312 -15.75 1 97.31 320 GLU A N 1
ATOM 2483 C CA . GLU A 1 320 ? -12.414 -12.07 -16.234 1 97.31 320 GLU A CA 1
ATOM 2484 C C . GLU A 1 320 ? -13.438 -11.156 -16.891 1 97.31 320 GLU A C 1
ATOM 2486 O O . GLU A 1 320 ? -13.953 -11.477 -17.969 1 97.31 320 GLU A O 1
ATOM 2491 N N . ALA A 1 321 ? -13.711 -10.031 -16.281 1 98.31 321 ALA A N 1
ATOM 2492 C CA . ALA A 1 321 ? -14.656 -9.07 -16.828 1 98.31 321 ALA A CA 1
ATOM 2493 C C . ALA A 1 321 ? -14.164 -8.508 -18.156 1 98.31 321 ALA A C 1
ATOM 2495 O O . ALA A 1 321 ? -14.922 -8.422 -19.125 1 98.31 321 ALA A O 1
ATOM 2496 N N . MET A 1 322 ? -12.914 -8.148 -18.172 1 98.38 322 MET A N 1
ATOM 2497 C CA . MET A 1 322 ? -12.312 -7.617 -19.406 1 98.38 322 MET A CA 1
ATOM 2498 C C . MET A 1 322 ? -12.297 -8.672 -20.5 1 98.38 322 MET A C 1
ATOM 2500 O O . MET A 1 322 ? -12.594 -8.367 -21.656 1 98.38 322 MET A O 1
ATOM 2504 N N . ALA A 1 323 ? -11.984 -9.898 -20.141 1 97.62 323 ALA A N 1
ATOM 2505 C CA . ALA A 1 323 ? -12.031 -11.008 -21.094 1 97.62 323 ALA A CA 1
ATOM 2506 C C . ALA A 1 323 ? -13.438 -11.188 -21.656 1 97.62 323 ALA A C 1
ATOM 2508 O O . ALA A 1 323 ? -13.609 -11.633 -22.797 1 97.62 323 ALA A O 1
ATOM 2509 N N . SER A 1 324 ? -14.461 -10.867 -20.906 1 97.31 324 SER A N 1
ATOM 2510 C CA . SER A 1 324 ? -15.859 -10.969 -21.312 1 97.31 324 SER A CA 1
ATOM 2511 C C . SER A 1 324 ? -16.266 -9.781 -22.188 1 97.31 324 SER A C 1
ATOM 2513 O O . SER A 1 324 ? -17.406 -9.703 -22.641 1 97.31 324 SER A O 1
ATOM 2515 N N . GLY A 1 325 ? -15.344 -8.844 -22.359 1 96.75 325 GLY A N 1
ATOM 2516 C CA . GLY A 1 325 ? -15.633 -7.672 -23.172 1 96.75 325 GLY A CA 1
ATOM 2517 C C . GLY A 1 325 ? -16.359 -6.582 -22.422 1 96.75 325 GLY A C 1
ATOM 2518 O O . GLY A 1 325 ? -17 -5.719 -23.031 1 96.75 325 GLY A O 1
ATOM 2519 N N . LEU A 1 326 ? -16.328 -6.605 -21.125 1 97.38 326 LEU A N 1
ATOM 2520 C CA . LEU A 1 326 ? -16.953 -5.57 -20.312 1 97.38 326 LEU A CA 1
ATOM 2521 C C . LEU A 1 326 ? -15.977 -4.441 -20 1 97.38 326 LEU A C 1
ATOM 2523 O O . LEU A 1 326 ? -14.797 -4.691 -19.734 1 97.38 326 LEU A O 1
ATOM 2527 N N . PRO A 1 327 ? -16.469 -3.174 -20.141 1 97.94 327 PRO A N 1
ATOM 2528 C CA . PRO A 1 327 ? -15.68 -2.145 -19.453 1 97.94 327 PRO A CA 1
ATOM 2529 C C . PRO A 1 327 ? -15.656 -2.33 -17.938 1 97.94 327 PRO A C 1
ATOM 2531 O O . PRO A 1 327 ? -16.594 -2.9 -17.359 1 97.94 327 PRO A O 1
ATOM 2534 N N . VAL A 1 328 ? -14.547 -1.823 -17.328 1 98.81 328 VAL A N 1
ATOM 2535 C CA . VAL A 1 328 ? -14.398 -1.96 -15.883 1 98.81 328 VAL A CA 1
ATOM 2536 C C . VAL A 1 328 ? -14.117 -0.596 -15.258 1 98.81 328 VAL A C 1
ATOM 2538 O O . VAL A 1 328 ? -13.562 0.289 -15.922 1 98.81 328 VAL A O 1
ATOM 2541 N N . ILE A 1 329 ? -14.578 -0.345 -14.117 1 98.88 329 ILE A N 1
ATOM 2542 C CA . ILE A 1 329 ? -14.164 0.752 -13.25 1 98.88 329 ILE A CA 1
ATOM 2543 C C . ILE A 1 329 ? -13.508 0.194 -11.984 1 98.88 329 ILE A C 1
ATOM 2545 O O . ILE A 1 329 ? -14.117 -0.59 -11.258 1 98.88 329 ILE A O 1
ATOM 2549 N N . ALA A 1 330 ? -12.289 0.524 -11.766 1 98.75 330 ALA A N 1
ATOM 2550 C CA . ALA A 1 330 ? -11.555 0.032 -10.602 1 98.75 330 ALA A CA 1
ATOM 2551 C C . ALA A 1 330 ? -10.781 1.159 -9.922 1 98.75 330 ALA A C 1
ATOM 2553 O O . ALA A 1 330 ? -10.516 2.193 -10.539 1 98.75 330 ALA A O 1
ATOM 2554 N N . SER A 1 331 ? -10.5 0.989 -8.641 1 98.31 331 SER A N 1
ATOM 2555 C CA . SER A 1 331 ? -9.68 1.96 -7.918 1 98.31 331 SER A CA 1
ATOM 2556 C C . SER A 1 331 ? -8.227 1.919 -8.391 1 98.31 331 SER A C 1
ATOM 2558 O O . SER A 1 331 ? -7.676 0.842 -8.617 1 98.31 331 SER A O 1
ATOM 2560 N N . ARG A 1 332 ? -7.664 3.102 -8.484 1 96.94 332 ARG A N 1
ATOM 2561 C CA . ARG A 1 332 ? -6.258 3.246 -8.852 1 96.94 332 ARG A CA 1
ATOM 2562 C C . ARG A 1 332 ? -5.348 2.846 -7.699 1 96.94 332 ARG A C 1
ATOM 2564 O O . ARG A 1 332 ? -4.711 3.701 -7.082 1 96.94 332 ARG A O 1
ATOM 2571 N N . VAL A 1 333 ? -5.188 1.492 -7.473 1 96.75 333 VAL A N 1
ATOM 2572 C CA . VAL A 1 333 ? -4.352 0.985 -6.391 1 96.75 333 VAL A CA 1
ATOM 2573 C C . VAL A 1 333 ? -3.498 -0.175 -6.895 1 96.75 333 VAL A C 1
ATOM 2575 O O . VAL A 1 333 ? -3.914 -0.918 -7.789 1 96.75 333 VAL A O 1
ATOM 2578 N N . ALA A 1 334 ? -2.312 -0.262 -6.414 1 95.75 334 ALA A N 1
ATOM 2579 C CA . ALA A 1 334 ? -1.423 -1.406 -6.59 1 95.75 334 ALA A CA 1
ATOM 2580 C C . ALA A 1 334 ? -1.251 -1.742 -8.07 1 95.75 334 ALA A C 1
ATOM 2582 O O . ALA A 1 334 ? -0.835 -0.893 -8.859 1 95.75 334 ALA A O 1
ATOM 2583 N N . GLY A 1 335 ? -1.577 -2.975 -8.461 1 96.06 335 GLY A N 1
ATOM 2584 C CA . GLY A 1 335 ? -1.312 -3.426 -9.82 1 96.06 335 GLY A CA 1
ATOM 2585 C C . GLY A 1 335 ? -2.484 -3.215 -10.758 1 96.06 335 GLY A C 1
ATOM 2586 O O . GLY A 1 335 ? -2.457 -3.668 -11.906 1 96.06 335 GLY A O 1
ATOM 2587 N N . VAL A 1 336 ? -3.504 -2.412 -10.398 1 97.69 336 VAL A N 1
ATOM 2588 C CA . VAL A 1 336 ? -4.715 -2.24 -11.195 1 97.69 336 VAL A CA 1
ATOM 2589 C C . VAL A 1 336 ? -4.363 -1.581 -12.531 1 97.69 336 VAL A C 1
ATOM 2591 O O . VAL A 1 336 ? -4.879 -1.978 -13.578 1 97.69 336 VAL A O 1
ATOM 2594 N N . GLN A 1 337 ? -3.428 -0.694 -12.516 1 96.12 337 GLN A N 1
ATOM 2595 C CA . GLN A 1 337 ? -3.119 0.046 -13.734 1 96.12 337 GLN A CA 1
ATOM 2596 C C . GLN A 1 337 ? -2.176 -0.747 -14.641 1 96.12 337 GLN A C 1
ATOM 2598 O O . GLN A 1 337 ? -1.881 -0.327 -15.758 1 96.12 337 GLN A O 1
ATOM 2603 N N . GLU A 1 338 ? -1.639 -1.841 -14.117 1 96.19 338 GLU A N 1
ATOM 2604 C CA . GLU A 1 338 ? -0.948 -2.775 -15 1 96.19 338 GLU A CA 1
ATOM 2605 C C . GLU A 1 338 ? -1.937 -3.543 -15.875 1 96.19 338 GLU A C 1
ATOM 2607 O O . GLU A 1 338 ? -1.577 -4.027 -16.953 1 96.19 338 GLU A O 1
ATOM 2612 N N . LEU A 1 339 ? -3.186 -3.598 -15.414 1 97.81 339 LEU A N 1
ATOM 2613 C CA . LEU A 1 339 ? -4.242 -4.336 -16.094 1 97.81 339 LEU A CA 1
ATOM 2614 C C . LEU A 1 339 ? -5.191 -3.387 -16.812 1 97.81 339 LEU A C 1
ATOM 2616 O O . LEU A 1 339 ? -5.496 -3.588 -18 1 97.81 339 LEU A O 1
ATOM 2620 N N . VAL A 1 340 ? -5.613 -2.303 -16.156 1 98.19 340 VAL A N 1
ATOM 2621 C CA . VAL A 1 340 ? -6.613 -1.372 -16.672 1 98.19 340 VAL A CA 1
ATOM 2622 C C . VAL A 1 340 ? -5.926 -0.116 -17.188 1 98.19 340 VAL A C 1
ATOM 2624 O O . VAL A 1 340 ? -5.305 0.628 -16.438 1 98.19 340 VAL A O 1
ATOM 2627 N N . ASP A 1 341 ? -6 0.093 -18.453 1 97 341 ASP A N 1
ATOM 2628 C CA . ASP A 1 341 ? -5.547 1.346 -19.047 1 97 341 ASP A CA 1
ATOM 2629 C C . ASP A 1 341 ? -6.625 2.422 -18.953 1 97 341 ASP A C 1
ATOM 2631 O O . ASP A 1 341 ? -7.617 2.381 -19.688 1 97 341 ASP A O 1
ATOM 2635 N N . ASP A 1 342 ? -6.387 3.361 -18.094 1 97.25 342 ASP A N 1
ATOM 2636 C CA . ASP A 1 342 ? -7.391 4.375 -17.781 1 97.25 342 ASP A CA 1
ATOM 2637 C C . ASP A 1 342 ? -7.855 5.094 -19.047 1 97.25 342 ASP A C 1
ATOM 2639 O O . ASP A 1 342 ? -7.043 5.645 -19.781 1 97.25 342 ASP A O 1
ATOM 2643 N N . GLY A 1 343 ? -9.109 5.059 -19.297 1 97.38 343 GLY A N 1
ATOM 2644 C CA . GLY A 1 343 ? -9.719 5.738 -20.422 1 97.38 343 GLY A CA 1
ATOM 2645 C C . GLY A 1 343 ? -9.664 4.934 -21.703 1 97.38 343 GLY A C 1
ATOM 2646 O O . GLY A 1 343 ? -10.219 5.34 -22.734 1 97.38 343 GLY A O 1
ATOM 2647 N N . VAL A 1 344 ? -9.039 3.742 -21.641 1 97.88 344 VAL A N 1
ATOM 2648 C CA . VAL A 1 344 ? -8.875 2.934 -22.844 1 97.88 344 VAL A CA 1
ATOM 2649 C C . VAL A 1 344 ? -9.602 1.603 -22.688 1 97.88 344 VAL A C 1
ATOM 2651 O O . VAL A 1 344 ? -10.57 1.322 -23.406 1 97.88 344 VAL A O 1
ATOM 2654 N N . SER A 1 345 ? -9.258 0.821 -21.688 1 98.12 345 SER A N 1
ATOM 2655 C CA . SER A 1 345 ? -9.867 -0.485 -21.469 1 98.12 345 SER A CA 1
ATOM 2656 C C . SER A 1 345 ? -10.812 -0.459 -20.266 1 98.12 345 SER A C 1
ATOM 2658 O O . SER A 1 345 ? -11.445 -1.468 -19.938 1 98.12 345 SER A O 1
ATOM 2660 N N . GLY A 1 346 ? -10.875 0.634 -19.625 1 98.38 346 GLY A N 1
ATOM 2661 C CA . GLY A 1 346 ? -11.68 0.908 -18.438 1 98.38 346 GLY A CA 1
ATOM 2662 C C . GLY A 1 346 ? -11.273 2.184 -17.719 1 98.38 346 GLY A C 1
ATOM 2663 O O . GLY A 1 346 ? -10.578 3.027 -18.297 1 98.38 346 GLY A O 1
ATOM 2664 N N . TYR A 1 347 ? -11.805 2.385 -16.562 1 98.62 347 TYR A N 1
ATOM 2665 C CA . TYR A 1 347 ? -11.438 3.545 -15.766 1 98.62 347 TYR A CA 1
ATOM 2666 C C . TYR A 1 347 ? -10.758 3.119 -14.469 1 98.62 347 TYR A C 1
ATOM 2668 O O . TYR A 1 347 ? -11.211 2.191 -13.797 1 98.62 347 TYR A O 1
ATOM 2676 N N . ALA A 1 348 ? -9.625 3.695 -14.219 1 97.88 348 ALA A N 1
ATOM 2677 C CA . ALA A 1 348 ? -8.992 3.646 -12.906 1 97.88 348 ALA A CA 1
ATOM 2678 C C . ALA A 1 348 ? -9.234 4.938 -12.133 1 97.88 348 ALA A C 1
ATOM 2680 O O . ALA A 1 348 ? -8.617 5.965 -12.4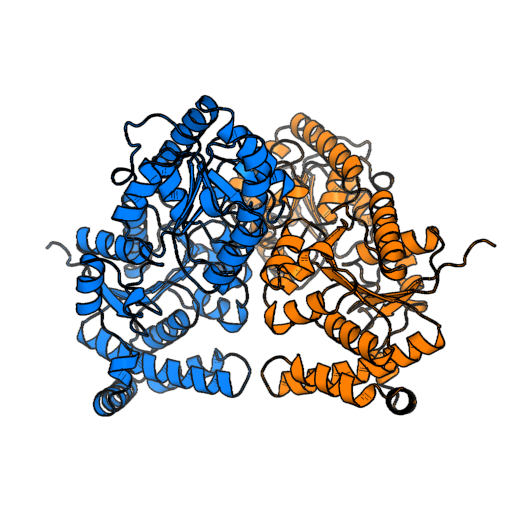22 1 97.88 348 ALA A O 1
ATOM 2681 N N . VAL A 1 349 ? -10.086 4.922 -11.125 1 98.19 349 VAL A N 1
ATOM 2682 C CA . VAL A 1 349 ? -10.5 6.133 -10.43 1 98.19 349 VAL A CA 1
ATOM 2683 C C . VAL A 1 349 ? -9.75 6.25 -9.102 1 98.19 349 VAL A C 1
ATOM 2685 O O . VAL A 1 349 ? -9.266 5.25 -8.57 1 98.19 349 VAL A O 1
ATOM 2688 N N . PRO A 1 350 ? -9.578 7.484 -8.539 1 97.88 350 PRO A N 1
ATOM 2689 C CA . PRO A 1 350 ? -8.969 7.605 -7.215 1 97.88 350 PRO A CA 1
ATOM 2690 C C . PRO A 1 350 ? -9.672 6.758 -6.156 1 97.88 350 PRO A C 1
ATOM 2692 O O . PRO A 1 350 ? -10.906 6.719 -6.113 1 97.88 350 PRO A O 1
ATOM 2695 N N . PRO A 1 351 ? -8.906 5.973 -5.391 1 98.19 351 PRO A N 1
ATOM 2696 C CA . PRO A 1 351 ? -9.555 5.098 -4.406 1 98.19 351 PRO A CA 1
ATOM 2697 C C . PRO A 1 351 ? -10.391 5.871 -3.389 1 98.19 351 PRO A C 1
ATOM 2699 O O . PRO A 1 351 ? -9.961 6.922 -2.904 1 98.19 351 PRO A O 1
ATOM 2702 N N . GLY A 1 352 ? -11.586 5.371 -3.182 1 97.75 352 GLY A N 1
ATOM 2703 C CA . GLY A 1 352 ? -12.477 5.953 -2.191 1 97.75 352 GLY A CA 1
ATOM 2704 C C . GLY A 1 352 ? -13.203 7.188 -2.691 1 97.75 352 GLY A C 1
ATOM 2705 O O . GLY A 1 352 ? -13.992 7.789 -1.961 1 97.75 352 GLY A O 1
ATOM 2706 N N . ASP A 1 353 ? -12.953 7.602 -3.912 1 97.81 353 ASP A N 1
ATOM 2707 C CA . ASP A 1 353 ? -13.555 8.828 -4.426 1 97.81 353 ASP A CA 1
ATOM 2708 C C . ASP A 1 353 ? -14.93 8.555 -5.02 1 97.81 353 ASP A C 1
ATOM 2710 O O . ASP A 1 353 ? -15.047 8.172 -6.184 1 97.81 353 ASP A O 1
ATOM 2714 N N . LEU A 1 354 ? -15.945 8.836 -4.25 1 97.88 354 LEU A N 1
ATOM 2715 C CA . LEU A 1 354 ? -17.328 8.578 -4.637 1 97.88 354 LEU A CA 1
ATOM 2716 C C . LEU A 1 354 ? -17.703 9.383 -5.879 1 97.88 354 LEU A C 1
ATOM 2718 O O . LEU A 1 354 ? -18.312 8.844 -6.809 1 97.88 354 LEU A O 1
ATOM 2722 N N . ASP A 1 355 ? -17.312 10.625 -5.953 1 97.56 355 ASP A N 1
ATOM 2723 C CA . ASP A 1 355 ? -17.703 11.508 -7.047 1 97.56 355 ASP A CA 1
ATOM 2724 C C . ASP A 1 355 ? -17.141 11.016 -8.383 1 97.56 355 ASP A C 1
ATOM 2726 O O . ASP A 1 355 ? -17.859 10.992 -9.383 1 97.56 355 ASP A O 1
ATOM 2730 N N . SER A 1 356 ? -15.867 10.609 -8.359 1 97.94 356 SER A N 1
ATOM 2731 C CA . SER A 1 356 ? -15.266 10.078 -9.578 1 97.94 356 SER A CA 1
ATOM 2732 C C . SER A 1 356 ? -15.945 8.789 -10.016 1 97.94 356 SER A C 1
ATOM 2734 O O . SER A 1 356 ? -16.156 8.562 -11.211 1 97.94 356 SER A O 1
ATOM 2736 N N . LEU A 1 357 ? -16.281 7.926 -9.039 1 98.62 357 LEU A N 1
ATOM 2737 C CA . LEU A 1 357 ? -16.953 6.672 -9.367 1 98.62 357 LEU A CA 1
ATOM 2738 C C . LEU A 1 357 ? -18.312 6.938 -9.984 1 98.62 357 LEU A C 1
ATOM 2740 O O . LEU A 1 357 ? -18.672 6.336 -11 1 98.62 357 LEU A O 1
ATOM 2744 N N . VAL A 1 358 ? -19.062 7.879 -9.414 1 98.62 358 VAL A N 1
ATOM 2745 C CA . VAL A 1 358 ? -20.391 8.242 -9.914 1 98.62 358 VAL A CA 1
ATOM 2746 C C . VAL A 1 358 ? -20.281 8.758 -11.344 1 98.62 358 VAL A C 1
ATOM 2748 O O . VAL A 1 358 ? -21.016 8.336 -12.227 1 98.62 358 VAL A O 1
ATOM 2751 N N . ALA A 1 359 ? -19.344 9.625 -11.547 1 98.69 359 ALA A N 1
ATOM 2752 C CA . ALA A 1 359 ? -19.188 10.25 -12.867 1 98.69 359 ALA A CA 1
ATOM 2753 C C . ALA A 1 359 ? -18.844 9.203 -13.922 1 98.69 359 ALA A C 1
ATOM 2755 O O . ALA A 1 359 ? -19.406 9.227 -15.023 1 98.69 359 ALA A O 1
ATOM 2756 N N . ARG A 1 360 ? -17.906 8.266 -13.617 1 98.75 360 ARG A N 1
ATOM 2757 C CA . ARG A 1 360 ? -17.5 7.258 -14.594 1 98.75 360 ARG A CA 1
ATOM 2758 C C . ARG A 1 360 ? -18.609 6.242 -14.828 1 98.75 360 ARG A C 1
ATOM 2760 O O . ARG A 1 360 ? -18.812 5.781 -15.953 1 98.75 360 ARG A O 1
ATOM 2767 N N . LEU A 1 361 ? -19.297 5.852 -13.727 1 98.69 361 LEU A N 1
ATOM 2768 C CA . LEU A 1 361 ? -20.422 4.926 -13.867 1 98.69 361 LEU A CA 1
ATOM 2769 C C . LEU A 1 361 ? -21.516 5.535 -14.727 1 98.69 361 LEU A C 1
ATOM 2771 O O . LEU A 1 361 ? -22.062 4.871 -15.617 1 98.69 361 LEU A O 1
ATOM 2775 N N . ASP A 1 362 ? -21.859 6.805 -14.5 1 98.56 362 ASP A N 1
ATOM 2776 C CA . ASP A 1 362 ? -22.844 7.516 -15.297 1 98.56 362 ASP A CA 1
ATOM 2777 C C . ASP A 1 362 ? -22.453 7.574 -16.766 1 98.56 362 ASP A C 1
ATOM 2779 O O . ASP A 1 362 ? -23.281 7.371 -17.656 1 98.56 362 ASP A O 1
ATOM 2783 N N . ALA A 1 363 ? -21.188 7.852 -17.016 1 98.38 363 ALA A N 1
ATOM 2784 C CA . ALA A 1 363 ? -20.688 7.938 -18.375 1 98.38 363 ALA A CA 1
ATOM 2785 C C . ALA A 1 363 ? -20.859 6.613 -19.109 1 98.38 363 ALA A C 1
ATOM 2787 O O . ALA A 1 363 ? -21.328 6.59 -20.266 1 98.38 363 ALA A O 1
ATOM 2788 N N . LEU A 1 364 ? -20.516 5.531 -18.484 1 98.06 364 LEU A N 1
ATOM 2789 C CA . LEU A 1 364 ? -20.609 4.223 -19.109 1 98.06 364 LEU A CA 1
ATOM 2790 C C . LEU A 1 364 ? -22.062 3.82 -19.328 1 98.06 364 LEU A C 1
ATOM 2792 O O . LEU A 1 364 ? -22.422 3.309 -20.391 1 98.06 364 LEU A O 1
ATOM 2796 N N . LEU A 1 365 ? -22.922 4.062 -18.328 1 97.56 365 LEU A N 1
ATOM 2797 C CA . LEU A 1 365 ? -24.328 3.684 -18.438 1 97.56 365 LEU A CA 1
ATOM 2798 C C . LEU A 1 365 ? -25.047 4.523 -19.5 1 97.56 365 LEU A C 1
ATOM 2800 O O . LEU A 1 365 ? -26.094 4.129 -20 1 97.56 365 LEU A O 1
ATOM 2804 N N . SER A 1 366 ? -24.469 5.688 -19.875 1 97.25 366 SER A N 1
ATOM 2805 C CA . SER A 1 366 ? -25.078 6.609 -20.812 1 97.25 366 SER A CA 1
ATOM 2806 C C . SER A 1 366 ? -24.578 6.375 -22.234 1 97.25 366 SER A C 1
ATOM 2808 O O . SER A 1 366 ? -25.141 6.918 -23.188 1 97.25 366 SER A O 1
ATOM 2810 N N . ASP A 1 367 ? -23.562 5.555 -22.422 1 96.44 367 ASP A N 1
ATOM 2811 C CA . ASP A 1 367 ? -22.922 5.469 -23.719 1 96.44 367 ASP A CA 1
ATOM 2812 C C . ASP A 1 367 ? -22.547 4.027 -24.062 1 96.44 367 ASP A C 1
ATOM 2814 O O . ASP A 1 367 ? -21.391 3.629 -23.906 1 96.44 367 ASP A O 1
ATOM 2818 N N . PRO A 1 368 ? -23.469 3.289 -24.641 1 93.75 368 PRO A N 1
ATOM 2819 C CA . PRO A 1 368 ? -23.203 1.891 -24.984 1 93.75 368 PRO A CA 1
ATOM 2820 C C . PRO A 1 368 ? -22.031 1.733 -25.953 1 93.75 368 PRO A C 1
ATOM 2822 O O . PRO A 1 368 ? -21.328 0.718 -25.906 1 93.75 368 PRO A O 1
ATOM 2825 N N . GLU A 1 369 ? -21.797 2.689 -26.781 1 95.44 369 GLU A N 1
ATOM 2826 C CA . GLU A 1 369 ? -20.656 2.619 -27.703 1 95.44 369 GLU A CA 1
ATOM 2827 C C . GLU A 1 369 ? -19.328 2.713 -26.953 1 95.44 369 GLU A C 1
ATOM 2829 O O . GLU A 1 369 ? -18.359 2.031 -27.312 1 95.44 369 GLU A O 1
ATOM 2834 N N . LEU A 1 370 ? -19.297 3.604 -25.969 1 97.06 370 LEU A N 1
ATOM 2835 C CA . LEU A 1 370 ? -18.125 3.695 -25.125 1 97.06 370 LEU A CA 1
ATOM 2836 C C . LEU A 1 370 ? -17.859 2.367 -24.422 1 97.06 370 LEU A C 1
ATOM 2838 O O . LEU A 1 370 ? -16.719 1.919 -24.344 1 97.06 370 LEU A O 1
ATOM 2842 N N . CYS A 1 371 ? -18.891 1.73 -23.953 1 96.5 371 CYS A N 1
ATOM 2843 C CA . CYS A 1 371 ? -18.781 0.433 -23.297 1 96.5 371 CYS A CA 1
ATOM 2844 C C . CYS A 1 371 ? -18.188 -0.605 -24.234 1 96.5 371 CYS A C 1
ATOM 2846 O O . CYS A 1 371 ? -17.281 -1.349 -23.859 1 96.5 371 CYS A O 1
ATOM 2848 N N . ALA A 1 372 ? -18.688 -0.612 -25.453 1 95.06 372 ALA A N 1
ATOM 2849 C CA . ALA A 1 372 ? -18.219 -1.584 -26.453 1 95.06 372 ALA A CA 1
ATOM 2850 C C . ALA A 1 372 ? -16.75 -1.366 -26.781 1 95.06 372 ALA A C 1
ATOM 2852 O O . ALA A 1 372 ? -15.984 -2.326 -26.891 1 95.06 372 ALA A O 1
ATOM 2853 N N . ARG A 1 373 ? -16.375 -0.102 -26.969 1 97.44 373 ARG A N 1
ATOM 2854 C CA . ARG A 1 373 ? -14.984 0.231 -27.297 1 97.44 373 ARG A CA 1
ATOM 2855 C C . ARG A 1 373 ? -14.047 -0.176 -26.156 1 97.44 373 ARG A C 1
ATOM 2857 O O . ARG A 1 373 ? -13.008 -0.793 -26.406 1 97.44 373 ARG A O 1
ATOM 2864 N N . MET A 1 374 ? -14.375 0.107 -24.938 1 98.06 374 MET A N 1
ATOM 2865 C CA . MET A 1 374 ? -13.555 -0.245 -23.781 1 98.06 374 MET A CA 1
ATOM 2866 C C . MET A 1 374 ? -13.508 -1.757 -23.578 1 98.06 374 MET A C 1
ATOM 2868 O O . MET A 1 374 ? -12.469 -2.309 -23.219 1 98.06 374 MET A O 1
ATOM 2872 N N . GLY A 1 375 ? -14.68 -2.367 -23.781 1 97.31 375 GLY A N 1
ATOM 2873 C CA . GLY A 1 375 ? -14.727 -3.818 -23.688 1 97.31 375 GLY A CA 1
ATOM 2874 C C . GLY A 1 375 ? -13.805 -4.512 -24.656 1 97.31 375 GLY A C 1
ATOM 2875 O O . GLY A 1 375 ? -13.094 -5.457 -24.297 1 97.31 375 GLY A O 1
ATOM 2876 N N . THR A 1 376 ? -13.789 -4.043 -25.906 1 97.62 376 THR A N 1
ATOM 2877 C CA . THR A 1 376 ? -12.93 -4.609 -26.938 1 97.62 376 THR A CA 1
ATOM 2878 C C . THR A 1 376 ? -11.461 -4.426 -26.578 1 97.62 376 THR A C 1
ATOM 2880 O O . THR A 1 376 ? -10.672 -5.367 -26.672 1 97.62 376 THR A O 1
ATOM 2883 N N . ALA A 1 377 ? -11.125 -3.258 -26.156 1 98.56 377 ALA A N 1
ATOM 2884 C CA . ALA A 1 377 ? -9.75 -2.963 -25.75 1 98.56 377 ALA A CA 1
ATOM 2885 C C . ALA A 1 377 ? -9.344 -3.814 -24.547 1 98.56 377 ALA A C 1
ATOM 2887 O O . ALA A 1 377 ? -8.203 -4.285 -24.484 1 98.56 377 ALA A O 1
ATOM 2888 N N . GLY A 1 378 ? -10.242 -3.953 -23.625 1 98.31 378 GLY A N 1
ATOM 2889 C CA . GLY A 1 378 ? -9.969 -4.754 -22.438 1 98.31 378 GLY A CA 1
ATOM 2890 C C . GLY A 1 378 ? -9.719 -6.215 -22.75 1 98.31 378 GLY A C 1
ATOM 2891 O O . GLY A 1 378 ? -8.773 -6.812 -22.219 1 98.31 378 GLY A O 1
ATOM 2892 N N . ARG A 1 379 ? -10.562 -6.789 -23.578 1 98.06 379 ARG A N 1
ATOM 2893 C CA . ARG A 1 379 ? -10.383 -8.188 -23.969 1 98.06 379 ARG A CA 1
ATOM 2894 C C . ARG A 1 379 ? -9.047 -8.391 -24.672 1 98.06 379 ARG A C 1
ATOM 2896 O O . ARG A 1 379 ? -8.344 -9.367 -24.406 1 98.06 379 ARG A O 1
ATOM 2903 N N . ALA A 1 380 ? -8.711 -7.477 -25.547 1 98 380 ALA A N 1
ATOM 2904 C CA . ALA A 1 380 ? -7.438 -7.551 -26.25 1 98 380 ALA A CA 1
ATOM 2905 C C . ALA A 1 380 ? -6.262 -7.508 -25.281 1 98 380 ALA A C 1
ATOM 2907 O O . ALA A 1 380 ? -5.289 -8.242 -25.438 1 98 380 ALA A O 1
ATOM 2908 N N . LYS A 1 381 ? -6.344 -6.656 -24.266 1 97.69 381 LYS A N 1
ATOM 2909 C CA . LYS A 1 381 ? -5.309 -6.527 -23.25 1 97.69 381 LYS A CA 1
ATOM 2910 C C . LYS A 1 381 ? -5.117 -7.84 -22.5 1 97.69 381 LYS A C 1
ATOM 2912 O O . LYS A 1 381 ? -3.984 -8.297 -22.312 1 97.69 381 LYS A O 1
ATOM 2917 N N . VAL A 1 382 ? -6.168 -8.445 -22.031 1 97.75 382 VAL A N 1
ATOM 2918 C CA . VAL A 1 382 ? -6.109 -9.672 -21.25 1 97.75 382 VAL A CA 1
ATOM 2919 C C . VAL A 1 382 ? -5.551 -10.805 -22.109 1 97.75 382 VAL A C 1
ATOM 2921 O O . VAL A 1 382 ? -4.688 -11.562 -21.672 1 97.75 382 VAL A O 1
ATOM 2924 N N . ALA A 1 383 ? -6.016 -10.867 -23.328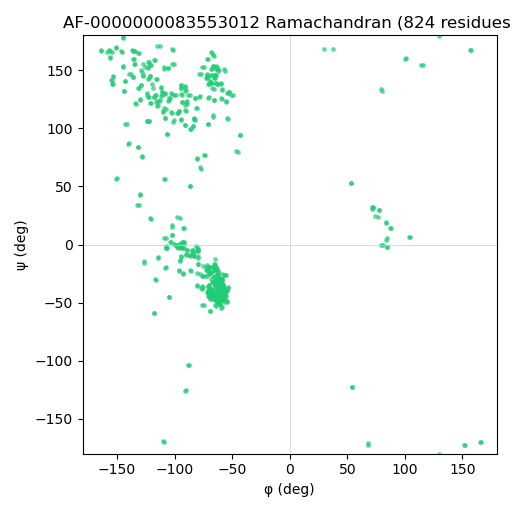 1 96.94 383 ALA A N 1
ATOM 2925 C CA . ALA A 1 383 ? -5.543 -11.906 -24.234 1 96.94 383 ALA A CA 1
ATOM 2926 C C . ALA A 1 383 ? -4.047 -11.781 -24.484 1 96.94 383 ALA A C 1
ATOM 2928 O O . ALA A 1 383 ? -3.336 -12.781 -24.578 1 96.94 383 ALA A O 1
ATOM 2929 N N . ALA A 1 384 ? -3.609 -10.586 -24.562 1 96.5 384 ALA A N 1
ATOM 2930 C CA . ALA A 1 384 ? -2.219 -10.32 -24.922 1 96.5 384 ALA A CA 1
ATOM 2931 C C . ALA A 1 384 ? -1.298 -10.492 -23.719 1 96.5 384 ALA A C 1
ATOM 2933 O O . ALA A 1 384 ? -0.162 -10.953 -23.859 1 96.5 384 ALA A O 1
ATOM 2934 N N . GLU A 1 385 ? -1.753 -10.141 -22.547 1 96.44 385 GLU A N 1
ATOM 2935 C CA . GLU A 1 385 ? -0.788 -9.938 -21.469 1 96.44 385 GLU A CA 1
ATOM 2936 C C . GLU A 1 385 ? -1.146 -10.773 -20.234 1 96.44 385 GLU A C 1
ATOM 2938 O O . GLU A 1 385 ? -0.328 -10.938 -19.328 1 96.44 385 GLU A O 1
ATOM 2943 N N . PHE A 1 386 ? -2.35 -11.312 -20.156 1 96.62 386 PHE A N 1
ATOM 2944 C CA . PHE A 1 386 ? -2.795 -12 -18.953 1 96.62 386 PHE A CA 1
ATOM 2945 C C . PHE A 1 386 ? -3.424 -13.344 -19.297 1 96.62 386 PHE A C 1
ATOM 2947 O O . PHE A 1 386 ? -4.406 -13.758 -18.672 1 96.62 386 PHE A O 1
ATOM 2954 N N . ASP A 1 387 ? -2.893 -13.984 -20.328 1 95.25 387 ASP A N 1
ATOM 2955 C CA . ASP A 1 387 ? -3.346 -15.312 -20.703 1 95.25 387 ASP A CA 1
ATOM 2956 C C . ASP A 1 387 ? -2.756 -16.391 -19.797 1 95.25 387 ASP A C 1
ATOM 2958 O O . ASP A 1 387 ? -1.536 -16.469 -19.641 1 95.25 387 ASP A O 1
ATOM 2962 N N . GLN A 1 388 ? -3.605 -17.172 -19.266 1 93.06 388 GLN A N 1
ATOM 2963 C CA . GLN A 1 388 ? -3.197 -18.156 -18.266 1 93.06 388 GLN A CA 1
ATOM 2964 C C . GLN A 1 388 ? -2.205 -19.156 -18.844 1 93.06 388 GLN A C 1
ATOM 2966 O O . GLN A 1 388 ? -1.271 -19.578 -18.156 1 93.06 388 GLN A O 1
ATOM 2971 N N . ALA A 1 389 ? -2.424 -19.625 -20.047 1 91.94 389 ALA A N 1
ATOM 2972 C CA . ALA A 1 389 ? -1.543 -20.609 -20.656 1 91.94 389 ALA A CA 1
ATOM 2973 C C . ALA A 1 389 ? -0.141 -20.047 -20.859 1 91.94 389 ALA A C 1
ATOM 2975 O O . ALA A 1 389 ? 0.854 -20.719 -20.609 1 91.94 389 ALA A O 1
ATOM 2976 N N . ALA A 1 390 ? -0.097 -18.797 -21.344 1 94.31 390 ALA A N 1
ATOM 2977 C CA . ALA A 1 390 ? 1.189 -18.141 -21.547 1 94.31 390 ALA A CA 1
ATOM 2978 C C . ALA A 1 390 ? 1.924 -17.969 -20.219 1 94.31 390 ALA A C 1
ATOM 2980 O O . ALA A 1 390 ? 3.135 -18.188 -20.141 1 94.31 390 ALA A O 1
ATOM 2981 N N . GLU A 1 391 ? 1.235 -17.594 -19.203 1 95.31 391 GLU A N 1
ATOM 2982 C CA . GLU A 1 391 ? 1.835 -17.391 -17.875 1 95.31 391 GLU A CA 1
ATOM 2983 C C . GLU A 1 391 ? 2.297 -18.719 -17.281 1 95.31 391 GLU A C 1
ATOM 2985 O O . GLU A 1 391 ? 3.328 -18.766 -16.609 1 95.31 391 GLU A O 1
ATOM 2990 N N . ALA A 1 392 ? 1.516 -19.781 -17.484 1 93.44 392 ALA A N 1
ATOM 2991 C CA . ALA A 1 392 ? 1.91 -21.094 -17.016 1 93.44 392 ALA A CA 1
ATOM 2992 C C . ALA A 1 392 ? 3.197 -21.562 -17.688 1 93.44 392 ALA A C 1
ATOM 2994 O O . ALA A 1 392 ? 4.066 -22.156 -17.047 1 93.44 392 ALA A O 1
ATOM 2995 N N . ARG A 1 393 ? 3.311 -21.312 -18.969 1 94.88 393 ARG A N 1
ATOM 2996 C CA . ARG A 1 393 ? 4.531 -21.656 -19.703 1 94.88 393 ARG A CA 1
ATOM 2997 C C . ARG A 1 393 ? 5.727 -20.891 -19.156 1 94.88 393 ARG A C 1
ATOM 2999 O O . ARG A 1 393 ? 6.824 -21.438 -19.031 1 94.88 393 ARG A O 1
ATOM 3006 N N . TRP A 1 394 ? 5.465 -19.656 -18.859 1 97.12 394 TRP A N 1
ATOM 3007 C CA . TRP A 1 394 ? 6.52 -18.844 -18.266 1 97.12 394 TRP A CA 1
ATOM 3008 C C . TRP A 1 394 ? 6.938 -19.391 -16.906 1 97.12 394 TRP A C 1
ATOM 3010 O O . TRP A 1 394 ? 8.133 -19.516 -16.625 1 97.12 394 TRP A O 1
ATOM 3020 N N . LEU A 1 395 ? 6.035 -19.734 -16.125 1 96.56 395 LEU A N 1
ATOM 3021 C CA . LEU A 1 395 ? 6.32 -20.312 -14.812 1 96.56 395 LEU A CA 1
ATOM 3022 C C . LEU A 1 395 ? 7.102 -21.625 -14.945 1 96.56 395 LEU A C 1
ATOM 3024 O O . LEU A 1 395 ? 8.023 -21.875 -14.172 1 96.56 395 LEU A O 1
ATOM 3028 N N . GLU A 1 396 ? 6.699 -22.391 -15.914 1 95.62 396 GLU A N 1
ATOM 3029 C CA . GLU A 1 396 ? 7.422 -23.625 -16.203 1 95.62 396 GLU A CA 1
ATOM 3030 C C . GLU A 1 396 ? 8.891 -23.359 -16.516 1 95.62 396 GLU A C 1
ATOM 3032 O O . GLU A 1 396 ? 9.773 -24.062 -16.031 1 95.62 396 GLU A O 1
ATOM 3037 N N . ARG A 1 397 ? 9.086 -22.359 -17.297 1 96.75 397 ARG A N 1
ATOM 3038 C CA . ARG A 1 397 ? 10.453 -21.984 -17.672 1 96.75 397 ARG A CA 1
ATOM 3039 C C . ARG A 1 397 ? 11.25 -21.578 -16.438 1 96.75 397 ARG A C 1
ATOM 3041 O O . ARG A 1 397 ? 12.422 -21.938 -16.297 1 96.75 397 ARG A O 1
ATOM 3048 N N . ILE A 1 398 ? 10.656 -20.812 -15.57 1 97.75 398 ILE A N 1
ATOM 3049 C CA . ILE A 1 398 ? 11.312 -20.375 -14.344 1 97.75 398 ILE A CA 1
ATOM 3050 C C . ILE A 1 398 ? 11.641 -21.594 -13.477 1 97.75 398 ILE A C 1
ATOM 3052 O O . ILE A 1 398 ? 12.766 -21.719 -12.984 1 97.75 398 ILE A O 1
ATOM 3056 N N . LEU A 1 399 ? 10.641 -22.484 -13.266 1 96.38 399 LEU A N 1
ATOM 3057 C CA . LEU A 1 399 ? 10.797 -23.672 -12.438 1 96.38 399 LEU A CA 1
ATOM 3058 C C . LEU A 1 399 ? 11.906 -24.562 -12.969 1 96.38 399 LEU A C 1
ATOM 3060 O O . LEU A 1 399 ? 12.781 -25 -12.211 1 96.38 399 LEU A O 1
ATOM 3064 N N . THR A 1 400 ? 11.891 -24.812 -14.258 1 96.06 400 THR A N 1
ATOM 3065 C CA . THR A 1 400 ? 12.891 -25.641 -14.891 1 96.06 400 THR A CA 1
ATOM 3066 C C . THR A 1 400 ? 14.281 -25.031 -14.75 1 96.06 400 THR A C 1
ATOM 3068 O O . THR A 1 400 ? 15.242 -25.719 -14.406 1 96.06 400 THR A O 1
ATOM 3071 N N . GLY A 1 401 ? 14.312 -23.703 -15.062 1 96 401 GLY A N 1
ATOM 3072 C CA . GLY A 1 401 ? 15.578 -23.016 -14.898 1 96 401 GLY A CA 1
ATOM 3073 C C . GLY A 1 401 ? 16.094 -23.047 -13.477 1 96 401 GLY A C 1
ATOM 3074 O O . GLY A 1 401 ? 17.297 -23.25 -13.25 1 96 401 GLY A O 1
ATOM 3075 N N . SER A 1 402 ? 15.234 -22.812 -12.531 1 95.38 402 SER A N 1
ATOM 3076 C CA . SER A 1 402 ? 15.609 -22.828 -11.117 1 95.38 402 SER A CA 1
ATOM 3077 C C . SER A 1 402 ? 16.156 -24.188 -10.703 1 95.38 402 SER A C 1
ATOM 3079 O O . SER A 1 402 ? 17.172 -24.266 -10.016 1 95.38 402 SER A O 1
ATOM 3081 N N . LEU A 1 403 ? 15.484 -25.281 -11.078 1 94.81 403 LEU A N 1
ATOM 3082 C CA . LEU A 1 403 ? 15.906 -26.641 -10.75 1 94.81 403 LEU A CA 1
ATOM 3083 C C . LEU A 1 403 ? 17.25 -26.953 -11.375 1 94.81 403 LEU A C 1
ATOM 3085 O O . LEU A 1 403 ? 18.016 -27.75 -10.844 1 94.81 403 LEU A O 1
ATOM 3089 N N . ALA A 1 404 ? 17.547 -26.281 -12.477 1 94.69 404 ALA A N 1
ATOM 3090 C CA . ALA A 1 404 ? 18.828 -26.469 -13.156 1 94.69 404 ALA A CA 1
ATOM 3091 C C . ALA A 1 404 ? 19.891 -25.516 -12.602 1 94.69 404 ALA A C 1
ATOM 3093 O O . ALA A 1 404 ? 21.047 -25.547 -13.016 1 94.69 404 ALA A O 1
ATOM 3094 N N . GLY A 1 405 ? 19.531 -24.656 -11.742 1 93.5 405 GLY A N 1
ATOM 3095 C CA . GLY A 1 405 ? 20.453 -23.75 -11.102 1 93.5 405 GLY A CA 1
ATOM 3096 C C . GLY A 1 405 ? 20.672 -22.453 -11.875 1 93.5 405 GLY A C 1
ATOM 3097 O O . GLY A 1 405 ? 21.625 -21.719 -11.617 1 93.5 405 GLY A O 1
ATOM 3098 N N . GLN A 1 406 ? 19.797 -22.203 -12.836 1 94.75 406 GLN A N 1
ATOM 3099 C CA . GLN A 1 406 ? 19.922 -21 -13.648 1 94.75 406 GLN A CA 1
ATOM 3100 C C . GLN A 1 406 ? 18.562 -20.422 -13.977 1 94.75 406 GLN A C 1
ATOM 3102 O O . GLN A 1 406 ? 17.906 -20.828 -14.945 1 94.75 406 GLN A O 1
ATOM 3107 N N . LEU A 1 407 ? 18.188 -19.375 -13.328 1 96.25 407 LEU A N 1
ATOM 3108 C CA . LEU A 1 407 ? 16.922 -18.688 -13.617 1 96.25 407 LEU A CA 1
ATOM 3109 C C . LEU A 1 407 ? 17.016 -17.938 -14.945 1 96.25 407 LEU A C 1
ATOM 3111 O O . LEU A 1 407 ? 18.078 -17.438 -15.32 1 96.25 407 LEU A O 1
ATOM 3115 N N . PRO A 1 408 ? 15.898 -17.938 -15.664 1 96.12 408 PRO A N 1
ATOM 3116 C CA . PRO A 1 408 ? 15.906 -17.109 -16.875 1 96.12 408 PRO A CA 1
ATOM 3117 C C . PRO A 1 408 ? 16.234 -15.648 -16.594 1 96.12 408 PRO A C 1
ATOM 3119 O O . PRO A 1 408 ? 15.891 -15.125 -15.531 1 96.12 408 PRO A O 1
ATOM 3122 N N . SER A 1 409 ? 16.828 -14.977 -17.547 1 93.75 409 SER A N 1
ATOM 3123 C CA . SER A 1 409 ? 17.25 -13.586 -17.359 1 93.75 409 SER A CA 1
ATOM 3124 C C . SER A 1 409 ? 16.062 -12.633 -17.531 1 93.75 409 SER A C 1
ATOM 3126 O O . SER A 1 409 ? 16.062 -11.539 -16.969 1 93.75 409 SER A O 1
ATOM 3128 N N . SER A 1 410 ? 15.062 -13.055 -18.266 1 94.56 410 SER A N 1
ATOM 3129 C CA . SER A 1 410 ? 13.906 -12.195 -18.5 1 94.56 410 SER A CA 1
ATOM 3130 C C . SER A 1 410 ? 13.102 -11.992 -17.219 1 94.56 410 SER A C 1
ATOM 3132 O O . SER A 1 410 ? 12.984 -12.906 -16.391 1 94.56 410 SER A O 1
ATOM 3134 N N . LEU A 1 411 ? 12.555 -10.797 -17.109 1 96.19 411 LEU A N 1
ATOM 3135 C CA . LEU A 1 411 ? 11.75 -10.453 -15.938 1 96.19 411 LEU A CA 1
ATOM 3136 C C . LEU A 1 411 ? 10.367 -11.094 -16.031 1 96.19 411 LEU A C 1
ATOM 3138 O O . LEU A 1 411 ? 9.797 -11.484 -15.008 1 96.19 411 LEU A O 1
ATOM 3142 N N . ARG A 1 412 ? 9.766 -11.164 -17.188 1 93.31 412 ARG A N 1
ATOM 3143 C CA . ARG A 1 412 ? 8.406 -11.648 -17.406 1 93.31 412 ARG A CA 1
ATOM 3144 C C . ARG A 1 412 ? 8.305 -12.398 -18.734 1 93.31 412 ARG A C 1
ATOM 3146 O O . ARG A 1 412 ? 9.281 -12.484 -19.484 1 93.31 412 ARG A O 1
ATOM 3153 N N . SER A 1 413 ? 7.051 -12.883 -18.938 1 82.69 413 SER A N 1
ATOM 3154 C CA . SER A 1 413 ? 6.809 -13.664 -20.141 1 82.69 413 SER A CA 1
ATOM 3155 C C . SER A 1 413 ? 6.938 -12.812 -21.391 1 82.69 413 SER A C 1
ATOM 3157 O O . SER A 1 413 ? 6.594 -11.625 -21.391 1 82.69 413 SER A O 1
ATOM 3159 N N . ASN A 1 414 ? 7.848 -12.859 -22.328 1 67.06 414 ASN A N 1
ATOM 3160 C CA . ASN A 1 414 ? 7.992 -12.125 -23.578 1 67.06 414 ASN A CA 1
ATOM 3161 C C . ASN A 1 414 ? 6.699 -12.156 -24.391 1 67.06 414 ASN A C 1
ATOM 3163 O O . ASN A 1 414 ? 5.969 -13.141 -24.375 1 67.06 414 ASN A O 1
ATOM 3167 N N . MET B 1 1 ? -15.836 42.312 18.562 1 36.5 1 MET B N 1
ATOM 3168 C CA . MET B 1 1 ? -14.852 41.656 19.438 1 36.5 1 MET B CA 1
ATOM 3169 C C . MET B 1 1 ? -14.102 40.562 18.688 1 36.5 1 MET B C 1
ATOM 3171 O O . MET B 1 1 ? -14.719 39.625 18.188 1 36.5 1 MET B O 1
ATOM 3175 N N . SER B 1 2 ? -13.039 40.75 17.984 1 45.03 2 SER B N 1
ATOM 3176 C CA . SER B 1 2 ? -12.328 39.875 17.078 1 45.03 2 SER B CA 1
ATOM 3177 C C . SER B 1 2 ? -12.117 38.5 17.688 1 45.03 2 SER B C 1
ATOM 3179 O O . SER B 1 2 ? -11.508 38.375 18.75 1 45.03 2 SER B O 1
ATOM 3181 N N . GLU B 1 3 ? -13.008 37.625 17.703 1 54.78 3 GLU B N 1
ATOM 3182 C CA . GLU B 1 3 ? -13.07 36.375 18.438 1 54.78 3 GLU B CA 1
ATOM 3183 C C . GLU B 1 3 ? -11.727 35.656 18.391 1 54.78 3 GLU B C 1
ATOM 3185 O O . GLU B 1 3 ? -11.234 35.312 17.312 1 54.78 3 GLU B O 1
ATOM 3190 N N . THR B 1 4 ? -10.797 35.812 19.406 1 79.19 4 THR B N 1
ATOM 3191 C CA . THR B 1 4 ? -9.445 35.281 19.578 1 79.19 4 THR B CA 1
ATOM 3192 C C . THR B 1 4 ? -9.43 33.781 19.438 1 79.19 4 THR B C 1
ATOM 3194 O O . THR B 1 4 ? -10.258 33.094 20.031 1 79.19 4 THR B O 1
ATOM 3197 N N . ARG B 1 5 ? -8.875 33.188 18.297 1 90.06 5 ARG B N 1
ATOM 3198 C CA . ARG B 1 5 ? -8.719 31.766 18.062 1 90.06 5 ARG B CA 1
ATOM 3199 C C . ARG B 1 5 ? -8.062 31.094 19.266 1 90.06 5 ARG B C 1
ATOM 3201 O O . ARG B 1 5 ? -7.082 31.609 19.812 1 90.06 5 ARG B O 1
ATOM 3208 N N . PRO B 1 6 ? -8.656 30.062 19.75 1 94 6 PRO B N 1
ATOM 3209 C CA . PRO B 1 6 ? -8.031 29.344 20.875 1 94 6 PRO B CA 1
ATOM 3210 C C . PRO B 1 6 ? -6.695 28.719 20.5 1 94 6 PRO B C 1
ATOM 3212 O O . PRO B 1 6 ? -6.473 28.375 19.344 1 94 6 PRO B O 1
ATOM 3215 N N . PRO B 1 7 ? -5.797 28.578 21.469 1 97.69 7 PRO B N 1
ATOM 3216 C CA . PRO B 1 7 ? -4.531 27.891 21.203 1 97.69 7 PRO B CA 1
ATOM 3217 C C . PRO B 1 7 ? -4.715 26.438 20.812 1 97.69 7 PRO B C 1
ATOM 3219 O O . PRO B 1 7 ? -5.582 25.75 21.359 1 97.69 7 PRO B O 1
ATOM 3222 N N . ILE B 1 8 ? -3.977 26.031 19.859 1 98.19 8 ILE B N 1
ATOM 3223 C CA . ILE B 1 8 ? -3.934 24.641 19.453 1 98.19 8 ILE B CA 1
ATOM 3224 C C . ILE B 1 8 ? -2.5 24.125 19.547 1 98.19 8 ILE B C 1
ATOM 3226 O O . ILE B 1 8 ? -1.548 24.906 19.516 1 98.19 8 ILE B O 1
ATOM 3230 N N . ALA B 1 9 ? -2.361 22.828 19.672 1 98.56 9 ALA B N 1
ATOM 3231 C CA . ALA B 1 9 ? -1.035 22.219 19.75 1 98.56 9 ALA B CA 1
ATOM 3232 C C . ALA B 1 9 ? -0.789 21.312 18.547 1 98.56 9 ALA B C 1
ATOM 3234 O O . ALA B 1 9 ? -1.714 20.656 18.062 1 98.56 9 ALA B O 1
ATOM 3235 N N . TYR B 1 10 ? 0.388 21.328 18.094 1 98.12 10 TYR B N 1
ATOM 3236 C CA . TYR B 1 10 ? 0.885 20.391 17.094 1 98.12 10 TYR B CA 1
ATOM 3237 C C . TYR B 1 10 ? 1.915 19.453 17.688 1 98.12 10 TYR B C 1
ATOM 3239 O O . TYR B 1 10 ? 2.873 19.891 18.344 1 98.12 10 TYR B O 1
ATOM 3247 N N . LEU B 1 11 ? 1.691 18.188 17.5 1 98 11 LEU B N 1
ATOM 3248 C CA . LEU B 1 11 ? 2.629 17.188 18 1 98 11 LEU B CA 1
ATOM 3249 C C . LEU B 1 11 ? 3.145 16.312 16.859 1 98 11 LEU B C 1
ATOM 3251 O O . LEU B 1 11 ? 2.393 15.969 15.945 1 98 11 LEU B O 1
ATOM 3255 N N . THR B 1 12 ? 4.41 15.938 16.922 1 96 12 THR B N 1
ATOM 3256 C CA . THR B 1 12 ? 5.02 14.938 16.047 1 96 12 THR B CA 1
ATOM 3257 C C . THR B 1 12 ? 6.086 14.148 16.797 1 96 12 THR B C 1
ATOM 3259 O O . THR B 1 12 ? 6.473 14.516 17.906 1 96 12 THR B O 1
ATOM 3262 N N . GLY B 1 13 ? 6.5 13.039 16.234 1 95.75 13 GLY B N 1
ATOM 3263 C CA . GLY B 1 13 ? 7.508 12.203 16.859 1 95.75 13 GLY B CA 1
ATOM 3264 C C . GLY B 1 13 ? 8.836 12.914 17.047 1 95.75 13 GLY B C 1
ATOM 3265 O O . GLY B 1 13 ? 9.422 12.883 18.125 1 95.75 13 GLY B O 1
ATOM 3266 N N . GLU B 1 14 ? 9.344 13.492 16.031 1 95.19 14 GLU B N 1
ATOM 3267 C CA . GLU B 1 14 ? 10.555 14.297 16.016 1 95.19 14 GLU B CA 1
ATOM 3268 C C . GLU B 1 14 ? 10.344 15.609 15.25 1 95.19 14 GLU B C 1
ATOM 3270 O O . GLU B 1 14 ? 9.969 15.594 14.078 1 95.19 14 GLU B O 1
ATOM 3275 N N . TYR B 1 15 ? 10.555 16.688 15.945 1 93.75 15 TYR B N 1
ATOM 3276 C CA . TYR B 1 15 ? 10.305 18 15.359 1 93.75 15 TYR B CA 1
ATOM 3277 C C . TYR B 1 15 ? 11.164 19.078 16.031 1 93.75 15 TYR B C 1
ATOM 3279 O O . TYR B 1 15 ? 11.336 19.062 17.25 1 93.75 15 TYR B O 1
ATOM 3287 N N . PRO B 1 16 ? 11.672 20.031 15.148 1 93.06 16 PRO B N 1
ATOM 3288 C CA . PRO B 1 16 ? 11.664 20.078 13.688 1 93.06 16 PRO B CA 1
ATOM 3289 C C . PRO B 1 16 ? 12.695 19.141 13.062 1 93.06 16 PRO B C 1
ATOM 3291 O O . PRO B 1 16 ? 13.656 18.734 13.727 1 93.06 16 PRO B O 1
ATOM 3294 N N . LYS B 1 17 ? 12.383 18.703 11.852 1 89.31 17 LYS B N 1
ATOM 3295 C CA . LYS B 1 17 ? 13.266 17.781 11.133 1 89.31 17 LYS B CA 1
ATOM 3296 C C . LYS B 1 17 ? 13.281 18.094 9.641 1 89.31 17 LYS B C 1
ATOM 3298 O O . LYS B 1 17 ? 12.242 18.391 9.047 1 89.31 17 LYS B O 1
ATOM 3303 N N . VAL B 1 18 ? 14.414 18 9.055 1 81.25 18 VAL B N 1
ATOM 3304 C CA . VAL B 1 18 ? 14.633 18.375 7.656 1 81.25 18 VAL B CA 1
ATOM 3305 C C . VAL B 1 18 ? 13.766 17.5 6.754 1 81.25 18 VAL B C 1
ATOM 3307 O O . VAL B 1 18 ? 13.328 17.938 5.688 1 81.25 18 VAL B O 1
ATOM 3310 N N . SER B 1 19 ? 13.477 16.281 7.191 1 78.19 19 SER B N 1
ATOM 3311 C CA . SER B 1 19 ? 12.664 15.383 6.371 1 78.19 19 SER B CA 1
ATOM 3312 C C . SER B 1 19 ? 11.18 15.719 6.492 1 78.19 19 SER B C 1
ATOM 3314 O O . SER B 1 19 ? 10.359 15.195 5.734 1 78.19 19 SER B O 1
ATOM 3316 N N . HIS B 1 20 ? 10.844 16.672 7.383 1 84.62 20 HIS B N 1
ATOM 3317 C CA . HIS B 1 20 ? 9.445 17 7.629 1 84.62 20 HIS B CA 1
ATOM 3318 C C . HIS B 1 20 ? 9.203 18.5 7.539 1 84.62 20 HIS B C 1
ATOM 3320 O O . HIS B 1 20 ? 8.5 19.078 8.375 1 84.62 20 HIS B O 1
ATOM 3326 N N . THR B 1 21 ? 9.773 19.125 6.566 1 84.75 21 THR B N 1
ATOM 3327 C CA . THR B 1 21 ? 9.656 20.578 6.438 1 84.75 21 THR B CA 1
ATOM 3328 C C . THR B 1 21 ? 8.211 20.984 6.152 1 84.75 21 THR B C 1
ATOM 3330 O O . THR B 1 21 ? 7.82 22.125 6.41 1 84.75 21 THR B O 1
ATOM 3333 N N . PHE B 1 22 ? 7.43 20.047 5.629 1 88.69 22 PHE B N 1
ATOM 3334 C CA . PHE B 1 22 ? 6.039 20.328 5.305 1 88.69 22 PHE B CA 1
ATOM 3335 C C . PHE B 1 22 ? 5.238 20.609 6.57 1 88.69 22 PHE B C 1
ATOM 3337 O O . PHE B 1 22 ? 4.262 21.359 6.543 1 88.69 22 PHE B O 1
ATOM 3344 N N . ILE B 1 23 ? 5.641 20.078 7.691 1 92.88 23 ILE B N 1
ATOM 3345 C CA . ILE B 1 23 ? 4.965 20.312 8.961 1 92.88 23 ILE B CA 1
ATOM 3346 C C . ILE B 1 23 ? 5.215 21.75 9.414 1 92.88 23 ILE B C 1
ATOM 3348 O O . ILE B 1 23 ? 4.289 22.453 9.836 1 92.88 23 ILE B O 1
ATOM 3352 N N . GLN B 1 24 ? 6.469 22.141 9.273 1 91.56 24 GLN B N 1
ATOM 3353 C CA . GLN B 1 24 ? 6.832 23.5 9.648 1 91.56 24 GLN B CA 1
ATOM 3354 C C . GLN B 1 24 ? 6.07 24.516 8.812 1 91.56 24 GLN B C 1
ATOM 3356 O O . GLN B 1 24 ? 5.598 25.531 9.344 1 91.56 24 GLN B O 1
ATOM 3361 N N . ARG B 1 25 ? 5.961 24.266 7.559 1 90 25 ARG B N 1
ATOM 3362 C CA . ARG B 1 25 ? 5.242 25.156 6.66 1 90 25 ARG B CA 1
ATOM 3363 C C . ARG B 1 25 ? 3.775 25.266 7.059 1 90 25 ARG B C 1
ATOM 3365 O O . ARG B 1 25 ? 3.193 26.359 7.008 1 90 25 ARG B O 1
ATOM 3372 N N . GLU B 1 26 ? 3.24 24.156 7.379 1 93.25 26 GLU B N 1
ATOM 3373 C CA . GLU B 1 26 ? 1.843 24.125 7.797 1 93.25 26 GLU B CA 1
ATOM 3374 C C . GLU B 1 26 ? 1.639 24.922 9.086 1 93.25 26 GLU B C 1
ATOM 3376 O O . GLU B 1 26 ? 0.729 25.75 9.172 1 93.25 26 GLU B O 1
ATOM 3381 N N . ILE B 1 27 ? 2.498 24.75 10.094 1 94.94 27 ILE B N 1
ATOM 3382 C CA . ILE B 1 27 ? 2.422 25.438 11.383 1 94.94 27 ILE B CA 1
ATOM 3383 C C . ILE B 1 27 ? 2.582 26.938 11.172 1 94.94 27 ILE B C 1
ATOM 3385 O O . ILE B 1 27 ? 1.808 27.734 11.703 1 94.94 27 ILE B O 1
ATOM 3389 N N . GLU B 1 28 ? 3.539 27.266 10.359 1 93 28 GLU B N 1
ATOM 3390 C CA . GLU B 1 28 ? 3.799 28.672 10.086 1 93 28 GLU B CA 1
ATOM 3391 C C . GLU B 1 28 ? 2.615 29.328 9.375 1 93 28 GLU B C 1
ATOM 3393 O O . GLU B 1 28 ? 2.277 30.484 9.656 1 93 28 GLU B O 1
ATOM 3398 N N . ALA B 1 29 ? 2.055 28.609 8.453 1 92.62 29 ALA B N 1
ATOM 3399 C CA . ALA B 1 29 ? 0.887 29.125 7.746 1 92.62 29 ALA B CA 1
ATOM 3400 C C . ALA B 1 29 ? -0.265 29.391 8.711 1 92.62 29 ALA B C 1
ATOM 3402 O O . ALA B 1 29 ? -0.945 30.422 8.602 1 92.62 29 ALA B O 1
ATOM 3403 N N . LEU B 1 30 ? -0.521 28.547 9.656 1 94.44 30 LEU B N 1
ATOM 3404 C CA . LEU B 1 30 ? -1.579 28.734 10.648 1 94.44 30 LEU B CA 1
ATOM 3405 C C . LEU B 1 30 ? -1.264 29.891 11.578 1 94.44 30 LEU B C 1
ATOM 3407 O O . LEU B 1 30 ? -2.145 30.703 11.891 1 94.44 30 LEU B O 1
ATOM 3411 N N . ARG B 1 31 ? -0.001 30 11.969 1 95.12 31 ARG B N 1
ATOM 3412 C CA . ARG B 1 31 ? 0.408 31.109 12.805 1 95.12 31 ARG B CA 1
ATOM 3413 C C . ARG B 1 31 ? 0.203 32.438 12.086 1 95.12 31 ARG B C 1
ATOM 3415 O O . ARG B 1 31 ? -0.289 33.406 12.68 1 95.12 31 ARG B O 1
ATOM 3422 N N . THR B 1 32 ? 0.585 32.438 10.852 1 92.94 32 THR B N 1
ATOM 3423 C CA . THR B 1 32 ? 0.418 33.625 10.039 1 92.94 32 THR B CA 1
ATOM 3424 C C . THR B 1 32 ? -1.058 34 9.914 1 92.94 32 THR B C 1
ATOM 3426 O O . THR B 1 32 ? -1.405 35.188 9.867 1 92.94 32 THR B O 1
ATOM 3429 N N . ALA B 1 33 ? -1.877 33 9.953 1 91.75 33 ALA B N 1
ATOM 3430 C CA . ALA B 1 33 ? -3.32 33.219 9.859 1 91.75 33 ALA B CA 1
ATOM 3431 C C . ALA B 1 33 ? -3.9 33.625 11.211 1 91.75 33 ALA B C 1
ATOM 3433 O O . ALA B 1 33 ? -5.109 33.812 11.336 1 91.75 33 ALA B O 1
ATOM 3434 N N . GLY B 1 34 ? 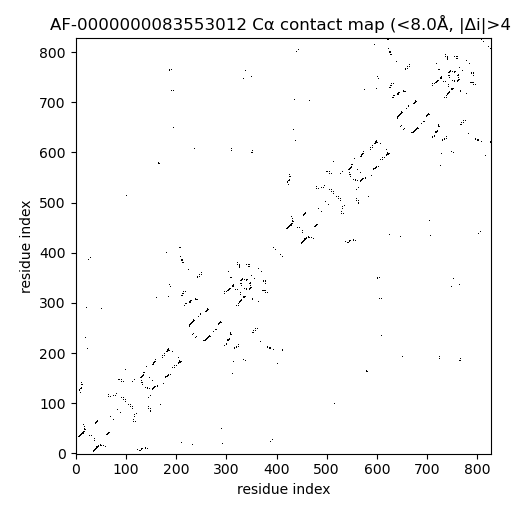-3.078 33.688 12.219 1 93.06 34 GLY B N 1
ATOM 3435 C CA . GLY B 1 34 ? -3.508 34.25 13.492 1 93.06 34 GLY B CA 1
ATOM 3436 C C . GLY B 1 34 ? -3.768 33.188 14.547 1 93.06 34 GLY B C 1
ATOM 3437 O O . GLY B 1 34 ? -4.23 33.5 15.648 1 93.06 34 GLY B O 1
ATOM 3438 N N . TRP B 1 35 ? -3.436 31.906 14.227 1 95.12 35 TRP B N 1
ATOM 3439 C CA . TRP B 1 35 ? -3.625 30.844 15.195 1 95.12 35 TRP B CA 1
ATOM 3440 C C . TRP B 1 35 ? -2.461 30.781 16.172 1 95.12 35 TRP B C 1
ATOM 3442 O O . TRP B 1 35 ? -1.296 30.797 15.773 1 95.12 35 TRP B O 1
ATOM 3452 N N . PRO B 1 36 ? -2.793 30.828 17.469 1 97.06 36 PRO B N 1
ATOM 3453 C CA . PRO B 1 36 ? -1.734 30.484 18.422 1 97.06 36 PRO B CA 1
ATOM 3454 C C . PRO B 1 36 ? -1.397 28.984 18.391 1 97.06 36 PRO B C 1
ATOM 3456 O O . PRO B 1 36 ? -2.139 28.172 18.953 1 97.06 36 PRO B O 1
ATOM 3459 N N . VAL B 1 37 ? -0.309 28.625 17.781 1 97.5 37 VAL B N 1
ATOM 3460 C CA . VAL B 1 37 ? 0.064 27.234 17.609 1 97.5 37 VAL B CA 1
ATOM 3461 C C . VAL B 1 37 ? 1.246 26.891 18.531 1 97.5 37 VAL B C 1
ATOM 3463 O O . VAL B 1 37 ? 2.314 27.5 18.406 1 97.5 37 VAL B O 1
ATOM 3466 N N . LEU B 1 38 ? 0.991 26.016 19.406 1 97.94 38 LEU B N 1
ATOM 3467 C CA . LEU B 1 38 ? 2.053 25.469 20.25 1 97.94 38 LEU B CA 1
ATOM 3468 C C . LEU B 1 38 ? 2.689 24.25 19.594 1 97.94 38 LEU B C 1
ATOM 3470 O O . LEU B 1 38 ? 2.002 23.266 19.312 1 97.94 38 LEU B O 1
ATOM 3474 N N . SER B 1 39 ? 4.035 24.297 19.328 1 97.69 39 SER B N 1
ATOM 3475 C CA . SER B 1 39 ? 4.734 23.156 18.75 1 97.69 39 SER B CA 1
ATOM 3476 C C . SER B 1 39 ? 5.23 22.219 19.844 1 97.69 39 SER B C 1
ATOM 3478 O O . SER B 1 39 ? 5.824 22.656 20.828 1 97.69 39 SER B O 1
ATOM 3480 N N . CYS B 1 40 ? 4.941 20.984 19.734 1 98.31 40 CYS B N 1
ATOM 3481 C CA . CYS B 1 40 ? 5.371 19.938 20.641 1 98.31 40 CYS B CA 1
ATOM 3482 C C . CYS B 1 40 ? 6.008 18.781 19.859 1 98.31 40 CYS B C 1
ATOM 3484 O O . CYS B 1 40 ? 5.703 18.578 18.688 1 98.31 40 CYS B O 1
ATOM 3486 N N . THR B 1 41 ? 6.953 18.078 20.469 1 98.19 41 THR B N 1
ATOM 3487 C CA . THR B 1 41 ? 7.605 16.906 19.906 1 98.19 41 THR B CA 1
ATOM 3488 C C . THR B 1 41 ? 7.801 15.836 20.984 1 98.19 41 THR B C 1
ATOM 3490 O O . THR B 1 41 ? 7.891 16.156 22.172 1 98.19 41 THR B O 1
ATOM 3493 N N . ILE B 1 42 ? 7.719 14.57 20.531 1 97.94 42 ILE B N 1
ATOM 3494 C CA . ILE B 1 42 ? 8 13.508 21.5 1 97.94 42 ILE B CA 1
ATOM 3495 C C . ILE B 1 42 ? 9.484 13.516 21.859 1 97.94 42 ILE B C 1
ATOM 3497 O O . ILE B 1 42 ? 9.836 13.664 23.031 1 97.94 42 ILE B O 1
ATOM 3501 N N . ARG B 1 43 ? 10.281 13.383 20.812 1 96.44 43 ARG B N 1
ATOM 3502 C CA . ARG B 1 43 ? 11.734 13.406 20.953 1 96.44 43 ARG B CA 1
ATOM 3503 C C . ARG B 1 43 ? 12.352 14.531 20.125 1 96.44 43 ARG B C 1
ATOM 3505 O O . ARG B 1 43 ? 11.883 14.82 19.016 1 96.44 43 ARG B O 1
ATOM 3512 N N . ARG B 1 44 ? 13.398 15.125 20.625 1 94.06 44 ARG B N 1
ATOM 3513 C CA . ARG B 1 44 ? 14.133 16.094 19.812 1 94.06 44 ARG B CA 1
ATOM 3514 C C . ARG B 1 44 ? 14.836 15.422 18.641 1 94.06 44 ARG B C 1
ATOM 3516 O O . ARG B 1 44 ? 15.352 14.305 18.781 1 94.06 44 ARG B O 1
ATOM 3523 N N . ALA B 1 45 ? 14.773 16.078 17.547 1 91.06 45 ALA B N 1
ATOM 3524 C CA . ALA B 1 45 ? 15.5 15.562 16.391 1 91.06 45 ALA B CA 1
ATOM 3525 C C . ALA B 1 45 ? 17 15.625 16.609 1 91.06 45 ALA B C 1
ATOM 3527 O O . ALA B 1 45 ? 17.484 16.438 17.406 1 91.06 45 ALA B O 1
ATOM 3528 N N . ALA B 1 46 ? 17.75 14.742 15.938 1 89.31 46 ALA B N 1
ATOM 3529 C CA . ALA B 1 46 ? 19.203 14.82 15.969 1 89.31 46 ALA B CA 1
ATOM 3530 C C . ALA B 1 46 ? 19.688 16.141 15.367 1 89.31 46 ALA B C 1
ATOM 3532 O O . ALA B 1 46 ? 19.062 16.688 14.461 1 89.31 46 ALA B O 1
ATOM 3533 N N . ALA B 1 47 ? 20.766 16.594 15.852 1 86.38 47 ALA B N 1
ATOM 3534 C CA . ALA B 1 47 ? 21.312 17.859 15.406 1 86.38 47 ALA B CA 1
ATOM 3535 C C . ALA B 1 47 ? 21.484 17.891 13.891 1 86.38 47 ALA B C 1
ATOM 3537 O O . ALA B 1 47 ? 21.25 18.922 13.25 1 86.38 47 ALA B O 1
ATOM 3538 N N . LYS B 1 48 ? 21.906 16.828 13.32 1 84.56 48 LYS B N 1
ATOM 3539 C CA . LYS B 1 48 ? 22.156 16.75 11.891 1 84.56 48 LYS B CA 1
ATOM 3540 C C . LYS B 1 48 ? 20.875 16.922 11.094 1 84.56 48 LYS B C 1
ATOM 3542 O O . LYS B 1 48 ? 20.906 17.234 9.906 1 84.56 48 LYS B O 1
ATOM 3547 N N . ASP B 1 49 ? 19.75 16.656 11.781 1 86.88 49 ASP B N 1
ATOM 3548 C CA . ASP B 1 49 ? 18.469 16.703 11.102 1 86.88 49 ASP B CA 1
ATOM 3549 C C . ASP B 1 49 ? 17.797 18.078 11.266 1 86.88 49 ASP B C 1
ATOM 3551 O O . ASP B 1 49 ? 16.688 18.297 10.781 1 86.88 49 ASP B O 1
ATOM 3555 N N . VAL B 1 50 ? 18.375 18.969 11.969 1 90.31 50 VAL B N 1
ATOM 3556 C CA . VAL B 1 50 ? 17.922 20.344 12.141 1 90.31 50 VAL B CA 1
ATOM 3557 C C . VAL B 1 50 ? 18.828 21.297 11.352 1 90.31 50 VAL B C 1
ATOM 3559 O O . VAL B 1 50 ? 19.875 21.719 11.852 1 90.31 50 VAL B O 1
ATOM 3562 N N . VAL B 1 51 ? 18.375 21.578 10.188 1 83.25 51 VAL B N 1
ATOM 3563 C CA . VAL B 1 51 ? 19.234 22.281 9.242 1 83.25 51 VAL B CA 1
ATOM 3564 C C . VAL B 1 51 ? 18.656 23.688 8.984 1 83.25 51 VAL B C 1
ATOM 3566 O O . VAL B 1 51 ? 17.5 23.828 8.602 1 83.25 51 VAL B O 1
ATOM 3569 N N . GLY B 1 52 ? 19.469 24.734 9.234 1 83 52 GLY B N 1
ATOM 3570 C CA . GLY B 1 52 ? 19.047 26.094 8.969 1 83 52 GLY B CA 1
ATOM 3571 C C . GLY B 1 52 ? 18.594 26.844 10.211 1 83 52 GLY B C 1
ATOM 3572 O O . GLY B 1 52 ? 18.266 26.219 11.227 1 83 52 GLY B O 1
ATOM 3573 N N . GLU B 1 53 ? 18.578 28.094 10.164 1 85 53 GLU B N 1
ATOM 3574 C CA . GLU B 1 53 ? 18.266 28.938 11.312 1 85 53 GLU B CA 1
ATOM 3575 C C . GLU B 1 53 ? 16.781 28.859 11.672 1 85 53 GLU B C 1
ATOM 3577 O O . GLU B 1 53 ? 16.422 28.922 12.844 1 85 53 GLU B O 1
ATOM 3582 N N . ALA B 1 54 ? 16 28.75 10.711 1 83.94 54 ALA B N 1
ATOM 3583 C CA . ALA B 1 54 ? 14.562 28.672 10.945 1 83.94 54 ALA B CA 1
ATOM 3584 C C . ALA B 1 54 ? 14.203 27.438 11.766 1 83.94 54 ALA B C 1
ATOM 3586 O O . ALA B 1 54 ? 13.383 27.5 12.672 1 83.94 54 ALA B O 1
ATOM 3587 N N . GLN B 1 55 ? 14.828 26.312 11.43 1 88.81 55 GLN B N 1
ATOM 3588 C CA . GLN B 1 55 ? 14.562 25.078 12.148 1 88.81 55 GLN B CA 1
ATOM 3589 C C . GLN B 1 55 ? 15.133 25.141 13.57 1 88.81 55 GLN B C 1
ATOM 3591 O O . GLN B 1 55 ? 14.531 24.594 14.5 1 88.81 55 GLN B O 1
ATOM 3596 N N . LYS B 1 56 ? 16.266 25.812 13.695 1 91.62 56 LYS B N 1
ATOM 3597 C CA . LYS B 1 56 ? 16.844 25.969 15.016 1 91.62 56 LYS B CA 1
ATOM 3598 C C . LYS B 1 56 ? 15.961 26.828 15.922 1 91.62 56 LYS B C 1
ATOM 3600 O O . LYS B 1 56 ? 15.781 26.516 17.094 1 91.62 56 LYS B O 1
ATOM 3605 N N . ALA B 1 57 ? 15.484 27.875 15.398 1 92.19 57 ALA B N 1
ATOM 3606 C CA . ALA B 1 57 ? 14.562 28.719 16.156 1 92.19 57 ALA B CA 1
ATOM 3607 C C . ALA B 1 57 ? 13.305 27.938 16.547 1 92.19 57 ALA B C 1
ATOM 3609 O O . ALA B 1 57 ? 12.82 28.062 17.672 1 92.19 57 ALA B O 1
ATOM 3610 N N . GLU B 1 58 ? 12.781 27.156 15.609 1 93.88 58 GLU B N 1
ATOM 3611 C CA . GLU B 1 58 ? 11.609 26.328 15.883 1 93.88 58 GLU B CA 1
ATOM 3612 C C . GLU B 1 58 ? 11.906 25.297 16.969 1 93.88 58 GLU B C 1
ATOM 3614 O O . GLU B 1 58 ? 11.055 25.016 17.812 1 93.88 58 GLU B O 1
ATOM 3619 N N . GLU B 1 59 ? 13.039 24.703 16.906 1 94.75 59 GLU B N 1
ATOM 3620 C CA . GLU B 1 59 ? 13.438 23.734 17.906 1 94.75 59 GLU B CA 1
ATOM 3621 C C . GLU B 1 59 ? 13.414 24.344 19.312 1 94.75 59 GLU B C 1
ATOM 3623 O O . GLU B 1 59 ? 12.953 23.703 20.266 1 94.75 59 GLU B O 1
ATOM 3628 N N . ARG B 1 60 ? 13.844 25.625 19.453 1 94.19 60 ARG B N 1
ATOM 3629 C CA . ARG B 1 60 ? 13.938 26.297 20.75 1 94.19 60 ARG B CA 1
ATOM 3630 C C . ARG B 1 60 ? 12.547 26.547 21.328 1 94.19 60 ARG B C 1
ATOM 3632 O O . ARG B 1 60 ? 12.367 26.531 22.547 1 94.19 60 ARG B O 1
ATOM 3639 N N . ARG B 1 61 ? 11.617 26.719 20.531 1 95.31 61 ARG B N 1
ATOM 3640 C CA . ARG B 1 61 ? 10.289 27.062 21.031 1 95.31 61 ARG B CA 1
ATOM 3641 C C . ARG B 1 61 ? 9.414 25.812 21.141 1 95.31 61 ARG B C 1
ATOM 3643 O O . ARG B 1 61 ? 8.266 25.891 21.594 1 95.31 61 ARG B O 1
ATOM 3650 N N . THR B 1 62 ? 9.922 24.625 20.734 1 97.44 62 THR B N 1
ATOM 3651 C CA . THR B 1 62 ? 9.141 23.406 20.703 1 97.44 62 THR B CA 1
ATOM 3652 C C . THR B 1 62 ? 9.25 22.672 22.031 1 97.44 62 THR B C 1
ATOM 3654 O O . THR B 1 62 ? 10.352 22.453 22.547 1 97.44 62 THR B O 1
ATOM 3657 N N . PHE B 1 63 ? 8.094 22.406 22.703 1 98.06 63 PHE B N 1
ATOM 3658 C CA . PHE B 1 63 ? 8.078 21.625 23.938 1 98.06 63 PHE B CA 1
ATOM 3659 C C . PHE B 1 63 ? 8.391 20.156 23.641 1 98.06 63 PHE B C 1
ATOM 3661 O O . PHE B 1 63 ? 7.719 19.531 22.828 1 98.06 63 PHE B O 1
ATOM 3668 N N . ALA B 1 64 ? 9.375 19.562 24.312 1 98.38 64 ALA B N 1
ATOM 3669 C CA . ALA B 1 64 ? 9.781 18.172 24.109 1 98.38 64 ALA B CA 1
ATOM 3670 C C . ALA B 1 64 ? 9.297 17.297 25.25 1 98.38 64 ALA B C 1
ATOM 3672 O O . ALA B 1 64 ? 9.711 17.469 26.406 1 98.38 64 ALA B O 1
ATOM 3673 N N . VAL B 1 65 ? 8.578 16.281 24.969 1 98.56 65 VAL B N 1
ATOM 3674 C CA . VAL B 1 65 ? 7.848 15.484 25.953 1 98.56 65 VAL B CA 1
ATOM 3675 C C . VAL B 1 65 ? 8.82 14.586 26.703 1 98.56 65 VAL B C 1
ATOM 3677 O O . VAL B 1 65 ? 8.836 14.586 27.938 1 98.56 65 VAL B O 1
ATOM 3680 N N . ILE B 1 66 ? 9.617 13.828 25.953 1 97.94 66 ILE B N 1
ATOM 3681 C CA . ILE B 1 66 ? 10.477 12.844 26.594 1 97.94 66 ILE B CA 1
ATOM 3682 C C . ILE B 1 66 ? 11.484 13.555 27.5 1 97.94 66 ILE B C 1
ATOM 3684 O O . ILE B 1 66 ? 11.641 13.188 28.672 1 97.94 66 ILE B O 1
ATOM 3688 N N . PRO B 1 67 ? 12.164 14.625 27.016 1 96.88 67 PRO B N 1
ATOM 3689 C CA . PRO B 1 67 ? 13.055 15.359 27.922 1 96.88 67 PRO B CA 1
ATOM 3690 C C . PRO B 1 67 ? 12.336 15.844 29.188 1 96.88 67 PRO B C 1
ATOM 3692 O O . PRO B 1 67 ? 12.914 15.805 30.266 1 96.88 67 PRO B O 1
ATOM 3695 N N . ALA B 1 68 ? 11.133 16.297 29.109 1 97.56 68 ALA B N 1
ATOM 3696 C CA . ALA B 1 68 ? 10.359 16.734 30.266 1 97.56 68 ALA B CA 1
ATOM 3697 C C . ALA B 1 68 ? 10.008 15.562 31.172 1 97.56 68 ALA B C 1
ATOM 3699 O O . ALA B 1 68 ? 10.094 15.664 32.406 1 97.56 68 ALA B O 1
ATOM 3700 N N . ALA B 1 69 ? 9.617 14.492 30.562 1 97.12 69 ALA B N 1
ATOM 3701 C CA . ALA B 1 69 ? 9.164 13.32 31.297 1 97.12 69 ALA B CA 1
ATOM 3702 C C . ALA B 1 69 ? 10.312 12.648 32.031 1 97.12 69 ALA B C 1
ATOM 3704 O O . ALA B 1 69 ? 10.094 11.914 33 1 97.12 69 ALA B O 1
ATOM 3705 N N . LYS B 1 70 ? 11.492 12.859 31.547 1 96.25 70 LYS B N 1
ATOM 3706 C CA . LYS B 1 70 ? 12.664 12.242 32.156 1 96.25 70 LYS B CA 1
ATOM 3707 C C . LYS B 1 70 ? 12.969 12.891 33.531 1 96.25 70 LYS B C 1
ATOM 3709 O O . LYS B 1 70 ? 13.703 12.32 34.312 1 96.25 70 LYS B O 1
ATOM 3714 N N . LYS B 1 71 ? 12.43 14.094 33.75 1 97.19 71 LYS B N 1
ATOM 3715 C CA . LYS B 1 71 ? 12.555 14.742 35.062 1 97.19 71 LYS B CA 1
ATOM 3716 C C . LYS B 1 71 ? 11.523 14.188 36.062 1 97.19 71 LYS B C 1
ATOM 3718 O O . LYS B 1 71 ? 10.32 14.383 35.875 1 97.19 71 LYS B O 1
ATOM 3723 N N . PRO B 1 72 ? 11.992 13.586 37.094 1 96.88 72 PRO B N 1
ATOM 3724 C CA . PRO B 1 72 ? 11.07 12.922 38.031 1 96.88 72 PRO B CA 1
ATOM 3725 C C . PRO B 1 72 ? 10.016 13.867 38.594 1 96.88 72 PRO B C 1
ATOM 3727 O O . PRO B 1 72 ? 8.844 13.5 38.688 1 96.88 72 PRO B O 1
ATOM 3730 N N . ALA B 1 73 ? 10.422 15.078 38.938 1 97.88 73 ALA B N 1
ATOM 3731 C CA . ALA B 1 73 ? 9.477 16.047 39.5 1 97.88 73 ALA B CA 1
ATOM 3732 C C . ALA B 1 73 ? 8.352 16.344 38.5 1 97.88 73 ALA B C 1
ATOM 3734 O O . ALA B 1 73 ? 7.188 16.453 38.875 1 97.88 73 ALA B O 1
ATOM 3735 N N . THR B 1 74 ? 8.656 16.469 37.25 1 97.81 74 THR B N 1
ATOM 3736 C CA . THR B 1 74 ? 7.684 16.75 36.188 1 97.81 74 THR B CA 1
ATOM 3737 C C . THR B 1 74 ? 6.754 15.555 36 1 97.81 74 THR B C 1
ATOM 3739 O O . THR B 1 74 ? 5.543 15.719 35.844 1 97.81 74 THR B O 1
ATOM 3742 N N . LEU B 1 75 ? 7.336 14.391 35.938 1 97.69 75 LEU B N 1
ATOM 3743 C CA . LEU B 1 75 ? 6.559 13.172 35.75 1 97.69 75 LEU B CA 1
ATOM 3744 C C . LEU B 1 75 ? 5.559 12.969 36.875 1 97.69 75 LEU B C 1
ATOM 3746 O O . LEU B 1 75 ? 4.395 12.656 36.625 1 97.69 75 LEU B O 1
ATOM 3750 N N . ILE B 1 76 ? 6.02 13.117 38.094 1 97.56 76 ILE B N 1
ATOM 3751 C CA . ILE B 1 76 ? 5.164 12.945 39.281 1 97.56 76 ILE B CA 1
ATOM 3752 C C . ILE B 1 76 ? 4.062 14 39.281 1 97.56 76 ILE B C 1
ATOM 3754 O O . ILE B 1 76 ? 2.889 13.68 39.5 1 97.56 76 ILE B O 1
ATOM 3758 N N . ALA B 1 77 ? 4.434 15.242 39.031 1 98.19 77 ALA B N 1
ATOM 3759 C CA . ALA B 1 77 ? 3.445 16.312 38.969 1 98.19 77 ALA B CA 1
ATOM 3760 C C . ALA B 1 77 ? 2.389 16.031 37.906 1 98.19 77 ALA B C 1
ATOM 3762 O O . ALA B 1 77 ? 1.208 16.328 38.094 1 98.19 77 ALA B O 1
ATOM 3763 N N . ALA B 1 78 ? 2.799 15.531 36.812 1 98.25 78 ALA B N 1
ATOM 3764 C CA . ALA B 1 78 ? 1.891 15.211 35.719 1 98.25 78 ALA B CA 1
ATOM 3765 C C . ALA B 1 78 ? 0.904 14.117 36.125 1 98.25 78 ALA B C 1
ATOM 3767 O O . ALA B 1 78 ? -0.283 14.195 35.781 1 98.25 78 ALA B O 1
ATOM 3768 N N . GLN B 1 79 ? 1.396 13.102 36.812 1 97.5 79 GLN B N 1
ATOM 3769 C CA . GLN B 1 79 ? 0.528 12.008 37.219 1 97.5 79 GLN B CA 1
ATOM 3770 C C . GLN B 1 79 ? -0.458 12.484 38.312 1 97.5 79 GLN B C 1
ATOM 3772 O O . GLN B 1 79 ? -1.621 12.07 38.312 1 97.5 79 GLN B O 1
ATOM 3777 N N . VAL B 1 80 ? 0.003 13.305 39.156 1 97.88 80 VAL B N 1
ATOM 3778 C CA . VAL B 1 80 ? -0.872 13.867 40.188 1 97.88 80 VAL B CA 1
ATOM 3779 C C . VAL B 1 80 ? -1.952 14.719 39.531 1 97.88 80 VAL B C 1
ATOM 3781 O O . VAL B 1 80 ? -3.131 14.625 39.875 1 97.88 80 VAL B O 1
ATOM 3784 N N . TRP B 1 81 ? -1.534 15.547 38.656 1 97.88 81 TRP B N 1
ATOM 3785 C CA . TRP B 1 81 ? -2.484 16.359 37.906 1 97.88 81 TRP B CA 1
ATOM 3786 C C . TRP B 1 81 ? -3.516 15.477 37.188 1 97.88 81 TRP B C 1
ATOM 3788 O O . TRP B 1 81 ? -4.719 15.75 37.281 1 97.88 81 TRP B O 1
ATOM 3798 N N . ALA B 1 82 ? -3.082 14.453 36.531 1 97.5 82 ALA B N 1
ATOM 3799 C CA . ALA B 1 82 ? -3.947 13.547 35.781 1 97.5 82 ALA B CA 1
ATOM 3800 C C . ALA B 1 82 ? -4.973 12.883 36.688 1 97.5 82 ALA B C 1
ATOM 3802 O O . ALA B 1 82 ? -6.133 12.703 36.312 1 97.5 82 ALA B O 1
ATOM 3803 N N . LEU B 1 83 ? -4.523 12.484 37.875 1 97.12 83 LEU B N 1
ATOM 3804 C CA . LEU B 1 83 ? -5.422 11.883 38.844 1 97.12 83 LEU B CA 1
ATOM 3805 C C . LEU B 1 83 ? -6.512 12.859 39.25 1 97.12 83 LEU B C 1
ATOM 3807 O O . LEU B 1 83 ? -7.668 12.477 39.438 1 97.12 83 LEU B O 1
ATOM 3811 N N . LYS B 1 84 ? -6.156 14.078 39.344 1 97.06 84 LYS B N 1
ATOM 3812 C CA . LYS B 1 84 ? -7.086 15.117 39.781 1 97.06 84 LYS B CA 1
ATOM 3813 C C . LYS B 1 84 ? -8.133 15.406 38.688 1 97.06 84 LYS B C 1
ATOM 3815 O O . LYS B 1 84 ? -9.227 15.891 39 1 97.06 84 LYS B O 1
ATOM 3820 N N . THR B 1 85 ? -7.816 15.195 37.469 1 95.19 85 THR B N 1
ATOM 3821 C CA . THR B 1 85 ? -8.758 15.414 36.375 1 95.19 85 THR B CA 1
ATOM 3822 C C . THR B 1 85 ? -9.891 14.398 36.406 1 95.19 85 THR B C 1
ATOM 3824 O O . THR B 1 85 ? -10.945 14.609 35.812 1 95.19 85 THR B O 1
ATOM 3827 N N . GLY B 1 86 ? -9.703 13.195 37.031 1 96.62 86 GLY B N 1
ATOM 3828 C CA . GLY B 1 86 ? -10.672 12.109 37.062 1 96.62 86 GLY B CA 1
ATOM 3829 C C . GLY B 1 86 ? -10.625 11.227 35.844 1 96.62 86 GLY B C 1
ATOM 3830 O O . GLY B 1 86 ? -11.414 10.281 35.719 1 96.62 86 GLY B O 1
ATOM 3831 N N . ARG B 1 87 ? -9.703 11.453 34.938 1 97.69 87 ARG B N 1
ATOM 3832 C CA . ARG B 1 87 ? -9.664 10.742 33.656 1 97.69 87 ARG B CA 1
ATOM 3833 C C . ARG B 1 87 ? -8.516 9.734 33.656 1 97.69 87 ARG B C 1
ATOM 3835 O O . ARG B 1 87 ? -8.297 9.062 32.625 1 97.69 87 ARG B O 1
ATOM 3842 N N . TRP B 1 88 ? -7.742 9.711 34.719 1 97.56 88 TRP B N 1
ATOM 3843 C CA . TRP B 1 88 ? -6.543 8.883 34.812 1 97.56 88 TRP B CA 1
ATOM 3844 C C . TRP B 1 88 ? -6.871 7.422 34.531 1 97.56 88 TRP B C 1
ATOM 3846 O O . TRP B 1 88 ? -6.25 6.793 33.688 1 97.56 88 TRP B O 1
ATOM 3856 N N . GLY B 1 89 ? -7.895 6.898 35.188 1 97.62 89 GLY B N 1
ATOM 3857 C CA . GLY B 1 89 ? -8.266 5.5 35.062 1 97.62 89 GLY B CA 1
ATOM 3858 C C . GLY B 1 89 ? -8.758 5.148 33.656 1 97.62 89 GLY B C 1
ATOM 3859 O O . GLY B 1 89 ? -8.375 4.121 33.125 1 97.62 89 GLY B O 1
ATOM 3860 N N . ARG B 1 90 ? -9.609 5.949 33.156 1 97.44 90 ARG B N 1
ATOM 3861 C CA . ARG B 1 90 ? -10.156 5.715 31.828 1 97.44 90 ARG B CA 1
ATOM 3862 C C . ARG B 1 90 ? -9.062 5.766 30.766 1 97.44 90 ARG B C 1
ATOM 3864 O O . ARG B 1 90 ? -9.094 5.012 29.797 1 97.44 90 ARG B O 1
ATOM 3871 N N . THR B 1 91 ? -8.141 6.652 30.953 1 98.19 91 THR B N 1
ATOM 3872 C CA . THR B 1 91 ? -7.051 6.781 30 1 98.19 91 THR B CA 1
ATOM 3873 C C . THR B 1 91 ? -6.117 5.578 30.078 1 98.19 91 THR B C 1
ATOM 3875 O O . THR B 1 91 ? -5.621 5.098 29.062 1 98.19 91 THR B O 1
ATOM 3878 N N . LEU B 1 92 ? -5.809 5.09 31.25 1 97.62 92 LEU B N 1
ATOM 3879 C CA . LEU B 1 92 ? -5.004 3.887 31.422 1 97.62 92 LEU B CA 1
ATOM 3880 C C . LEU B 1 92 ? -5.664 2.691 30.75 1 97.62 92 LEU B C 1
ATOM 3882 O O . LEU B 1 92 ? -4.984 1.882 30.109 1 97.62 92 LEU B O 1
ATOM 3886 N N . LYS B 1 93 ? -6.973 2.586 30.922 1 97.56 93 LYS B N 1
ATOM 3887 C CA . LYS B 1 93 ? -7.723 1.523 30.25 1 97.56 93 LYS B CA 1
ATOM 3888 C C . LYS B 1 93 ? -7.602 1.625 28.734 1 97.56 93 LYS B C 1
ATOM 3890 O O . LYS B 1 93 ? -7.445 0.613 28.047 1 97.56 93 LYS B O 1
ATOM 3895 N N . LEU B 1 94 ? -7.715 2.828 28.25 1 97.88 94 LEU B N 1
ATOM 3896 C CA . LEU B 1 94 ? -7.566 3.068 26.812 1 97.88 94 LEU B CA 1
ATOM 3897 C C . LEU B 1 94 ? -6.176 2.662 26.328 1 97.88 94 LEU B C 1
ATOM 3899 O O . LEU B 1 94 ? -6.035 2.025 25.281 1 97.88 94 LEU B O 1
ATOM 3903 N N . ALA B 1 95 ? -5.125 3.064 27.062 1 97.62 95 ALA B N 1
ATOM 3904 C CA . ALA B 1 95 ? -3.752 2.686 26.734 1 97.62 95 ALA B CA 1
ATOM 3905 C C . ALA B 1 95 ? -3.605 1.17 26.656 1 97.62 95 ALA B C 1
ATOM 3907 O O . ALA B 1 95 ? -3.004 0.647 25.703 1 97.62 95 ALA B O 1
ATOM 3908 N N . TRP B 1 96 ? -4.176 0.525 27.562 1 95.56 96 TRP B N 1
ATOM 3909 C CA . TRP B 1 96 ? -4.062 -0.929 27.625 1 95.56 96 TRP B CA 1
ATOM 3910 C C . TRP B 1 96 ? -4.84 -1.579 26.484 1 95.56 96 TRP B C 1
ATOM 3912 O O . TRP B 1 96 ? -4.371 -2.543 25.875 1 95.56 96 TRP B O 1
ATOM 3922 N N . LYS B 1 97 ? -6.031 -1.11 26.234 1 95.12 97 LYS B N 1
ATOM 3923 C CA . LYS B 1 97 ? -6.898 -1.656 25.203 1 95.12 97 LYS B CA 1
ATOM 3924 C C . LYS B 1 97 ? -6.266 -1.502 23.812 1 95.12 97 LYS B C 1
ATOM 3926 O O . LYS B 1 97 ? -6.488 -2.326 22.938 1 95.12 97 LYS B O 1
ATOM 3931 N N . THR B 1 98 ? -5.492 -0.52 23.609 1 96.19 98 THR B N 1
ATOM 3932 C CA . THR B 1 98 ? -4.969 -0.21 22.281 1 96.19 98 THR B CA 1
ATOM 3933 C C . THR B 1 98 ? -3.521 -0.682 22.156 1 96.19 98 THR B C 1
ATOM 3935 O O . THR B 1 98 ? -2.854 -0.38 21.156 1 96.19 98 THR B O 1
ATOM 3938 N N . ARG B 1 99 ? -2.994 -1.417 23.109 1 93.25 99 ARG B N 1
ATOM 3939 C CA . ARG B 1 99 ? -1.614 -1.889 23.078 1 93.25 99 ARG B CA 1
ATOM 3940 C C . ARG B 1 99 ? -1.427 -2.967 22.016 1 93.25 99 ARG B C 1
ATOM 3942 O O . ARG B 1 99 ? -2.303 -3.812 21.828 1 93.25 99 ARG B O 1
ATOM 3949 N N . PRO B 1 100 ? -0.281 -2.906 21.234 1 88.69 100 PRO B N 1
ATOM 3950 C CA . PRO B 1 100 ? 0.043 -4.043 20.359 1 88.69 100 PRO B CA 1
ATOM 3951 C C . PRO B 1 100 ? 0.386 -5.305 21.156 1 88.69 100 PRO B C 1
ATOM 3953 O O . PRO B 1 100 ? 0.617 -5.242 22.359 1 88.69 100 PRO B O 1
ATOM 3956 N N . PRO B 1 101 ? 0.342 -6.402 20.484 1 84.44 101 PRO B N 1
ATOM 3957 C CA . PRO B 1 101 ? 0.654 -7.652 21.172 1 84.44 101 PRO B CA 1
ATOM 3958 C C . PRO B 1 101 ? 2.104 -7.723 21.656 1 84.44 101 PRO B C 1
ATOM 3960 O O . PRO B 1 101 ? 3.002 -7.207 20.984 1 84.44 101 PRO B O 1
ATOM 3963 N N . GLY B 1 102 ? 2.342 -8.359 22.875 1 85.94 102 GLY B N 1
ATOM 3964 C CA . GLY B 1 102 ? 3.68 -8.602 23.406 1 85.94 102 GLY B CA 1
ATOM 3965 C C . GLY B 1 102 ? 3.971 -7.824 24.672 1 85.94 102 GLY B C 1
ATOM 3966 O O . GLY B 1 102 ? 3.426 -6.738 24.875 1 85.94 102 GLY B O 1
ATOM 3967 N N . ILE B 1 103 ? 4.844 -8.336 25.422 1 85.62 103 ILE B N 1
ATOM 3968 C CA . ILE B 1 103 ? 5.195 -7.734 26.703 1 85.62 103 ILE B CA 1
ATOM 3969 C C . ILE B 1 103 ? 5.934 -6.418 26.469 1 85.62 103 ILE B C 1
ATOM 3971 O O . ILE B 1 103 ? 5.633 -5.406 27.109 1 85.62 103 ILE B O 1
ATOM 3975 N N . LYS B 1 104 ? 6.809 -6.469 25.594 1 86.62 104 LYS B N 1
ATOM 3976 C CA . LYS B 1 104 ? 7.574 -5.262 25.281 1 86.62 104 LYS B CA 1
ATOM 3977 C C . LYS B 1 104 ? 6.656 -4.141 24.797 1 86.62 104 LYS B C 1
ATOM 3979 O O . LYS B 1 104 ? 6.816 -2.986 25.203 1 86.62 104 LYS B O 1
ATOM 3984 N N . ALA B 1 105 ? 5.754 -4.461 23.906 1 86.06 105 ALA B N 1
ATOM 3985 C CA . ALA B 1 105 ? 4.797 -3.486 23.391 1 86.06 105 ALA B CA 1
ATOM 3986 C C . ALA B 1 105 ? 3.906 -2.945 24.5 1 86.06 105 ALA B C 1
ATOM 3988 O O . ALA B 1 105 ? 3.543 -1.768 24.5 1 86.06 105 ALA B O 1
ATOM 3989 N N . GLY B 1 106 ? 3.58 -3.793 25.422 1 87.62 106 GLY B N 1
ATOM 3990 C CA . GLY B 1 106 ? 2.83 -3.359 26.594 1 87.62 106 GLY B CA 1
ATOM 3991 C C . GLY B 1 106 ? 3.576 -2.346 27.438 1 87.62 106 GLY B C 1
ATOM 3992 O O . GLY B 1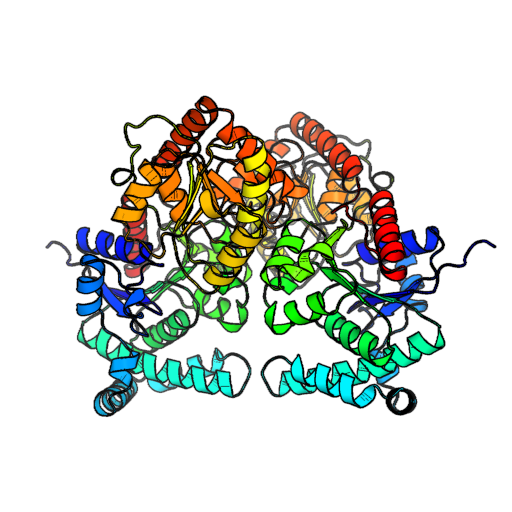 106 ? 2.994 -1.355 27.891 1 87.62 106 GLY B O 1
ATOM 3993 N N . LEU B 1 107 ? 4.789 -2.602 27.594 1 90.56 107 LEU B N 1
ATOM 3994 C CA . LEU B 1 107 ? 5.617 -1.674 28.359 1 90.56 107 LEU B CA 1
ATOM 3995 C C . LEU B 1 107 ? 5.715 -0.327 27.656 1 90.56 107 LEU B C 1
ATOM 3997 O O . LEU B 1 107 ? 5.652 0.724 28.297 1 90.56 107 LEU B O 1
ATOM 4001 N N . TRP B 1 108 ? 5.875 -0.393 26.375 1 90.38 108 TRP B N 1
ATOM 4002 C CA . TRP B 1 108 ? 5.953 0.84 25.594 1 90.38 108 TRP B CA 1
ATOM 4003 C C . TRP B 1 108 ? 4.652 1.634 25.703 1 90.38 108 TRP B C 1
ATOM 4005 O O . TRP B 1 108 ? 4.676 2.867 25.734 1 90.38 108 TRP B O 1
ATOM 4015 N N . GLN B 1 109 ? 3.574 0.925 25.766 1 93.38 109 GLN B N 1
ATOM 4016 C CA . GLN B 1 109 ? 2.285 1.592 25.922 1 93.38 109 GLN B CA 1
ATOM 4017 C C . GLN B 1 109 ? 2.201 2.338 27.25 1 93.38 109 GLN B C 1
ATOM 4019 O O . GLN B 1 109 ? 1.562 3.387 27.328 1 93.38 109 GLN B O 1
ATOM 4024 N N . MET B 1 110 ? 2.812 1.82 28.219 1 95 110 MET B N 1
ATOM 4025 C CA . MET B 1 110 ? 2.859 2.5 29.516 1 95 110 MET B CA 1
ATOM 4026 C C . MET B 1 110 ? 3.699 3.77 29.438 1 95 110 MET B C 1
ATOM 4028 O O . MET B 1 110 ? 3.355 4.789 30.031 1 95 110 MET B O 1
ATOM 4032 N N . PHE B 1 111 ? 4.777 3.666 28.688 1 96 111 PHE B N 1
ATOM 4033 C CA . PHE B 1 111 ? 5.582 4.863 28.469 1 96 111 PHE B CA 1
ATOM 4034 C C . PHE B 1 111 ? 4.781 5.93 27.734 1 96 111 PHE B C 1
ATOM 4036 O O . PHE B 1 111 ? 4.883 7.117 28.047 1 96 111 PHE B O 1
ATOM 4043 N N . TYR B 1 112 ? 3.982 5.469 26.703 1 97.31 112 TYR B N 1
ATOM 4044 C CA . TYR B 1 112 ? 3.121 6.406 26 1 97.31 112 TYR B CA 1
ATOM 4045 C C . TYR B 1 112 ? 2.146 7.086 26.953 1 97.31 112 TYR B C 1
ATOM 4047 O O . TYR B 1 112 ? 1.892 8.289 26.828 1 97.31 112 TYR B O 1
ATOM 4055 N N . PHE B 1 113 ? 1.594 6.352 27.891 1 98.06 113 PHE B N 1
ATOM 4056 C CA . PHE B 1 113 ? 0.658 6.867 28.891 1 98.06 113 PHE B CA 1
ATOM 4057 C C . PHE B 1 113 ? 1.329 7.906 29.781 1 98.06 113 PHE B C 1
ATOM 4059 O O . PHE B 1 113 ? 0.763 8.977 30.031 1 98.06 113 PHE B O 1
ATOM 4066 N N . LEU B 1 114 ? 2.537 7.566 30.219 1 98 114 LEU B N 1
ATOM 4067 C CA . LEU B 1 114 ? 3.283 8.492 31.062 1 98 114 LEU B CA 1
ATOM 4068 C C . LEU B 1 114 ? 3.613 9.773 30.312 1 98 114 LEU B C 1
ATOM 4070 O O . LEU B 1 114 ? 3.484 10.875 30.859 1 98 114 LEU B O 1
ATOM 4074 N N . GLU B 1 115 ? 4.055 9.633 29.078 1 98.31 115 GLU B N 1
ATOM 4075 C CA . GLU B 1 115 ? 4.344 10.773 28.219 1 98.31 115 GLU B CA 1
ATOM 4076 C C . GLU B 1 115 ? 3.096 11.625 27.984 1 98.31 115 GLU B C 1
ATOM 4078 O O . GLU B 1 115 ? 3.166 12.852 28 1 98.31 115 GLU B O 1
ATOM 4083 N N . ALA B 1 116 ? 1.997 10.961 27.781 1 98.81 116 ALA B N 1
ATOM 4084 C CA . ALA B 1 116 ? 0.728 11.641 27.547 1 98.81 116 ALA B CA 1
ATOM 4085 C C . ALA B 1 116 ? 0.343 12.523 28.719 1 98.81 116 ALA B C 1
ATOM 4087 O O . ALA B 1 116 ? -0.184 13.625 28.547 1 98.81 116 ALA B O 1
ATOM 4088 N N . ALA B 1 117 ? 0.591 12.086 29.922 1 98.75 117 ALA B N 1
ATOM 4089 C CA . ALA B 1 117 ? 0.266 12.867 31.109 1 98.75 117 ALA B CA 1
ATOM 4090 C C . ALA B 1 117 ? 1.098 14.141 31.172 1 98.75 117 ALA B C 1
ATOM 4092 O O . ALA B 1 117 ? 0.583 15.211 31.516 1 98.75 117 ALA B O 1
ATOM 4093 N N . VAL B 1 118 ? 2.336 13.984 30.844 1 98.81 118 VAL B N 1
ATOM 4094 C CA . VAL B 1 118 ? 3.234 15.141 30.844 1 98.81 118 VAL B CA 1
ATOM 4095 C C . VAL B 1 118 ? 2.768 16.156 29.812 1 98.81 118 VAL B C 1
ATOM 4097 O O . VAL B 1 118 ? 2.684 17.359 30.109 1 98.81 118 VAL B O 1
ATOM 4100 N N . LEU B 1 119 ? 2.461 15.672 28.656 1 98.88 119 LEU B N 1
ATOM 4101 C CA . LEU B 1 119 ? 2.006 16.547 27.594 1 98.88 119 LEU B CA 1
ATOM 4102 C C . LEU B 1 119 ? 0.655 17.172 27.938 1 98.88 119 LEU B C 1
ATOM 4104 O O . LEU B 1 119 ? 0.445 18.375 27.719 1 98.88 119 LEU B O 1
ATOM 4108 N N . ALA B 1 120 ? -0.27 16.422 28.453 1 98.88 120 ALA B N 1
ATOM 4109 C CA . ALA B 1 120 ? -1.606 16.906 28.797 1 98.88 120 ALA B CA 1
ATOM 4110 C C . ALA B 1 120 ? -1.538 18.031 29.812 1 98.88 120 ALA B C 1
ATOM 4112 O O . ALA B 1 120 ? -2.232 19.047 29.672 1 98.88 120 ALA B O 1
ATOM 4113 N N . ARG B 1 121 ? -0.737 17.844 30.812 1 98.69 121 ARG B N 1
ATOM 4114 C CA . ARG B 1 121 ? -0.578 18.891 31.828 1 98.69 121 ARG B CA 1
ATOM 4115 C C . ARG B 1 121 ? -0.022 20.172 31.219 1 98.69 121 ARG B C 1
ATOM 4117 O O . ARG B 1 121 ? -0.5 21.266 31.516 1 98.69 121 ARG B O 1
ATOM 4124 N N . HIS B 1 122 ? 0.993 19.984 30.406 1 98.56 122 HIS B N 1
ATOM 4125 C CA . HIS B 1 122 ? 1.587 21.125 29.734 1 98.56 122 HIS B CA 1
ATOM 4126 C C . HIS B 1 122 ? 0.552 21.875 28.906 1 98.56 122 HIS B C 1
ATOM 4128 O O . HIS B 1 122 ? 0.473 23.094 28.953 1 98.56 122 HIS B O 1
ATOM 4134 N N . LEU B 1 123 ? -0.23 21.125 28.109 1 98.69 123 LEU B N 1
ATOM 4135 C CA . LEU B 1 123 ? -1.248 21.703 27.25 1 98.69 123 LEU B CA 1
ATOM 4136 C C . LEU B 1 123 ? -2.322 22.406 28.078 1 98.69 123 LEU B C 1
ATOM 4138 O O . LEU B 1 123 ? -2.777 23.5 27.719 1 98.69 123 LEU B O 1
ATOM 4142 N N . ALA B 1 124 ? -2.76 21.797 29.141 1 98.06 124 ALA B N 1
ATOM 4143 C CA . ALA B 1 124 ? -3.758 22.406 30.016 1 98.06 124 ALA B CA 1
ATOM 4144 C C . ALA B 1 124 ? -3.273 23.75 30.562 1 98.06 124 ALA B C 1
ATOM 4146 O O . ALA B 1 124 ? -4.039 24.703 30.641 1 98.06 124 ALA B O 1
ATOM 4147 N N . GLY B 1 125 ? -2.002 23.766 30.953 1 97.56 125 GLY B N 1
ATOM 4148 C CA . GLY B 1 125 ? -1.416 25 31.469 1 97.56 125 GLY B CA 1
ATOM 4149 C C . GLY B 1 125 ? -1.394 26.125 30.453 1 97.56 125 GLY B C 1
ATOM 4150 O O . GLY B 1 125 ? -1.391 27.297 30.812 1 97.56 125 GLY B O 1
ATOM 4151 N N . GLN B 1 126 ? -1.381 25.766 29.188 1 97.5 126 GLN B N 1
ATOM 4152 C CA . GLN B 1 126 ? -1.304 26.75 28.109 1 97.5 126 GLN B CA 1
ATOM 4153 C C . GLN B 1 126 ? -2.686 27.031 27.531 1 97.5 126 GLN B C 1
ATOM 4155 O O . GLN B 1 126 ? -2.811 27.781 26.547 1 97.5 126 GLN B O 1
ATOM 4160 N N . GLY B 1 127 ? -3.744 26.391 28.016 1 97.44 127 GLY B N 1
ATOM 4161 C CA . GLY B 1 127 ? -5.113 26.625 27.594 1 97.44 127 GLY B CA 1
ATOM 4162 C C . GLY B 1 127 ? -5.418 26.047 26.219 1 97.44 127 GLY B C 1
ATOM 4163 O O . GLY B 1 127 ? -6.301 26.531 25.516 1 97.44 127 GLY B O 1
ATOM 4164 N N . VAL B 1 128 ? -4.707 25.062 25.797 1 98.19 128 VAL B N 1
ATOM 4165 C CA . VAL B 1 128 ? -4.871 24.438 24.484 1 98.19 128 VAL B CA 1
ATOM 4166 C C . VAL B 1 128 ? -6.246 23.781 24.391 1 98.19 128 VAL B C 1
ATOM 4168 O O . VAL B 1 128 ? -6.691 23.125 25.344 1 98.19 128 VAL B O 1
ATOM 4171 N N . LYS B 1 129 ? -6.887 23.938 23.203 1 97.94 129 LYS B N 1
ATOM 4172 C CA . LYS B 1 129 ? -8.25 23.422 23.062 1 97.94 129 LYS B CA 1
ATOM 4173 C C . LYS B 1 129 ? -8.305 22.281 22.047 1 97.94 129 LYS B C 1
ATOM 4175 O O . LYS B 1 129 ? -9.312 21.594 21.953 1 97.94 129 LYS B O 1
ATOM 4180 N N . HIS B 1 130 ? -7.258 22.094 21.328 1 98.44 130 HIS B N 1
ATOM 4181 C CA . HIS B 1 130 ? -7.168 21.047 20.312 1 98.44 130 HIS B CA 1
ATOM 4182 C C . HIS B 1 130 ? -5.723 20.625 20.078 1 98.44 130 HIS B C 1
ATOM 4184 O O . HIS B 1 130 ? -4.82 21.469 20.078 1 98.44 130 HIS B O 1
ATOM 4190 N N . ILE B 1 131 ? -5.496 19.375 19.953 1 98.62 131 ILE B N 1
ATOM 4191 C CA . ILE B 1 131 ? -4.16 18.906 19.609 1 98.62 131 ILE B CA 1
ATOM 4192 C C . ILE B 1 131 ? -4.199 18.172 18.266 1 98.62 131 ILE B C 1
ATOM 4194 O O . ILE B 1 131 ? -5.066 17.328 18.047 1 98.62 131 ILE B O 1
ATOM 4198 N N . HIS B 1 132 ? -3.365 18.578 17.359 1 98.44 132 HIS B N 1
ATOM 4199 C CA . HIS B 1 132 ? -3.209 17.953 16.047 1 98.44 132 HIS B CA 1
ATOM 4200 C C . HIS B 1 132 ? -1.883 17.203 15.953 1 98.44 132 HIS B C 1
ATOM 4202 O O . HIS B 1 132 ? -0.832 17.75 16.297 1 98.44 132 HIS B O 1
ATOM 4208 N N . ASN B 1 133 ? -1.96 15.969 15.516 1 97.88 133 ASN B N 1
ATOM 4209 C CA . ASN B 1 133 ? -0.755 15.164 15.352 1 97.88 133 ASN B CA 1
ATOM 4210 C C . ASN B 1 133 ? -0.463 14.875 13.883 1 97.88 133 ASN B C 1
ATOM 4212 O O . ASN B 1 133 ? -1.373 14.562 13.117 1 97.88 133 ASN B O 1
ATOM 4216 N N . HIS B 1 134 ? 0.832 15.039 13.562 1 93.25 134 HIS B N 1
ATOM 4217 C CA . HIS B 1 134 ? 1.249 14.508 12.266 1 93.25 134 HIS B CA 1
ATOM 4218 C C . HIS B 1 134 ? 1.741 13.07 12.398 1 93.25 134 HIS B C 1
ATOM 4220 O O . HIS B 1 134 ? 2.547 12.766 13.281 1 93.25 134 HIS B O 1
ATOM 4226 N N . PHE B 1 135 ? 1.311 12.227 11.594 1 90.19 135 PHE B N 1
ATOM 4227 C CA . PHE B 1 135 ? 1.6 10.805 11.508 1 90.19 135 PHE B CA 1
ATOM 4228 C C . PHE B 1 135 ? 0.774 10.023 12.523 1 90.19 135 PHE B C 1
ATOM 4230 O O . PHE B 1 135 ? 0.652 10.43 13.68 1 90.19 135 PHE B O 1
ATOM 4237 N N . ALA B 1 136 ? 0.141 9 12.211 1 91.5 136 ALA B N 1
ATOM 4238 C CA . ALA B 1 136 ? -0.771 8.227 13.047 1 91.5 136 ALA B CA 1
ATOM 4239 C C . ALA B 1 136 ? -0.052 7.047 13.688 1 91.5 136 ALA B C 1
ATOM 4241 O O . ALA B 1 136 ? -0.688 6.07 14.094 1 91.5 136 ALA B O 1
ATOM 4242 N N . ASP B 1 137 ? 1.314 7.148 13.82 1 93.94 137 ASP B N 1
ATOM 4243 C CA . ASP B 1 137 ? 2.072 6.051 14.406 1 93.94 137 ASP B CA 1
ATOM 4244 C C . ASP B 1 137 ? 2.197 6.223 15.922 1 93.94 137 ASP B C 1
ATOM 4246 O O . ASP B 1 137 ? 1.193 6.383 16.625 1 93.94 137 ASP B O 1
ATOM 4250 N N . SER B 1 138 ? 3.42 6.215 16.516 1 94.75 138 SER B N 1
ATOM 4251 C CA . SER B 1 138 ? 3.613 6.238 17.969 1 94.75 138 SER B CA 1
ATOM 4252 C C . SER B 1 138 ? 3.182 7.578 18.562 1 94.75 138 SER B C 1
ATOM 4254 O O . SER B 1 138 ? 2.537 7.617 19.609 1 94.75 138 SER B O 1
ATOM 4256 N N . SER B 1 139 ? 3.574 8.68 17.875 1 97 139 SER B N 1
ATOM 4257 C CA . SER B 1 139 ? 3.162 9.984 18.391 1 97 139 SER B CA 1
ATOM 4258 C C . SER B 1 139 ? 1.646 10.141 18.344 1 97 139 SER B C 1
ATOM 4260 O O . SER B 1 139 ? 1.065 10.844 19.172 1 97 139 SER B O 1
ATOM 4262 N N . GLY B 1 140 ? 0.994 9.461 17.344 1 97.56 140 GLY B N 1
ATOM 4263 C CA . GLY B 1 140 ? -0.459 9.422 17.312 1 97.56 140 GLY B CA 1
ATOM 4264 C C . GLY B 1 140 ? -1.071 8.742 18.516 1 97.56 140 GLY B C 1
ATOM 4265 O O . GLY B 1 140 ? -2.117 9.164 19.016 1 97.56 140 GLY B O 1
ATOM 4266 N N . SER B 1 141 ? -0.412 7.695 18.984 1 97.81 141 SER B N 1
ATOM 4267 C CA . SER B 1 141 ? -0.877 7.016 20.188 1 97.81 141 SER B CA 1
ATOM 4268 C C . SER B 1 141 ? -0.79 7.93 21.406 1 97.81 141 SER B C 1
ATOM 4270 O O . SER B 1 141 ? -1.725 7.996 22.203 1 97.81 141 SER B O 1
ATOM 4272 N N . VAL B 1 142 ? 0.321 8.656 21.516 1 98.5 142 VAL B N 1
ATOM 4273 C CA . VAL B 1 142 ? 0.486 9.602 22.609 1 98.5 142 VAL B CA 1
ATOM 4274 C C . VAL B 1 142 ? -0.573 10.695 22.516 1 98.5 142 VAL B C 1
ATOM 4276 O O . VAL B 1 142 ? -1.149 11.102 23.531 1 98.5 142 VAL B O 1
ATOM 4279 N N . THR B 1 143 ? -0.821 11.133 21.297 1 98.75 143 THR B N 1
ATOM 4280 C CA . THR B 1 143 ? -1.816 12.18 21.062 1 98.75 143 THR B CA 1
ATOM 4281 C C . THR B 1 143 ? -3.197 11.719 21.516 1 98.75 143 THR B C 1
ATOM 4283 O O . THR B 1 143 ? -3.914 12.453 22.203 1 98.75 143 THR B O 1
ATOM 4286 N N . MET B 1 144 ? -3.59 10.516 21.109 1 98.69 144 MET B N 1
ATOM 4287 C CA . MET B 1 144 ? -4.883 9.953 21.5 1 98.69 144 MET B CA 1
ATOM 4288 C C . MET B 1 144 ? -5.023 9.898 23.016 1 98.69 144 MET B C 1
ATOM 4290 O O . MET B 1 144 ? -6.051 10.312 23.562 1 98.69 144 MET B O 1
ATOM 4294 N N . LEU B 1 145 ? -3.986 9.477 23.719 1 98.69 145 LEU B N 1
ATOM 4295 C CA . LEU B 1 145 ? -4.004 9.367 25.172 1 98.69 145 LEU B CA 1
ATOM 4296 C C . LEU B 1 145 ? -3.996 10.742 25.828 1 98.69 145 LEU B C 1
ATOM 4298 O O . LEU B 1 145 ? -4.676 10.961 26.828 1 98.69 145 LEU B O 1
ATOM 4302 N N . THR B 1 146 ? -3.207 11.68 25.266 1 98.88 146 THR B N 1
ATOM 4303 C CA . THR B 1 146 ? -3.146 13.047 25.766 1 98.88 146 THR B CA 1
ATOM 4304 C C . THR B 1 146 ? -4.52 13.711 25.688 1 98.88 146 THR B C 1
ATOM 4306 O O . THR B 1 146 ? -4.961 14.352 26.641 1 98.88 146 THR B O 1
ATOM 4309 N N . ALA B 1 147 ? -5.164 13.547 24.516 1 98.75 147 ALA B N 1
ATOM 4310 C CA . ALA B 1 147 ? -6.488 14.133 24.297 1 98.75 147 ALA B CA 1
ATOM 4311 C C . ALA B 1 147 ? -7.492 13.594 25.328 1 98.75 147 ALA B C 1
ATOM 4313 O O . ALA B 1 147 ? -8.305 14.359 25.859 1 98.75 147 ALA B O 1
ATOM 4314 N N . GLU B 1 148 ? -7.453 12.312 25.562 1 98.44 148 GLU B N 1
ATOM 4315 C CA . GLU B 1 148 ? -8.328 11.68 26.547 1 98.44 148 GLU B CA 1
ATOM 4316 C C . GLU B 1 148 ? -8.094 12.25 27.938 1 98.44 148 GLU B C 1
ATOM 4318 O O . GLU B 1 148 ? -9.047 12.586 28.656 1 98.44 148 GLU B O 1
ATOM 4323 N N . LEU B 1 149 ? -6.891 12.414 28.375 1 98.06 149 LEU B N 1
ATOM 4324 C CA . LEU B 1 149 ? -6.531 12.898 29.703 1 98.06 149 LEU B CA 1
ATOM 4325 C C . LEU B 1 149 ? -6.918 14.367 29.875 1 98.06 149 LEU B C 1
ATOM 4327 O O . LEU B 1 149 ? -7.398 14.766 30.938 1 98.06 149 LEU B O 1
ATOM 4331 N N . ALA B 1 150 ? -6.613 15.125 28.844 1 97.94 150 ALA B N 1
ATOM 4332 C CA . ALA B 1 150 ? -6.824 16.578 28.906 1 97.94 150 ALA B CA 1
ATOM 4333 C C . ALA B 1 150 ? -8.289 16.922 28.656 1 97.94 150 ALA B C 1
ATOM 4335 O O . ALA B 1 150 ? -8.719 18.047 28.938 1 97.94 150 ALA B O 1
ATOM 4336 N N . GLY B 1 151 ? -9.07 15.961 28.094 1 97.62 151 GLY B N 1
ATOM 4337 C CA . GLY B 1 151 ? -10.461 16.219 27.781 1 97.62 151 GLY B CA 1
ATOM 4338 C C . GLY B 1 151 ? -10.641 17.156 26.609 1 97.62 151 GLY B C 1
ATOM 4339 O O . GLY B 1 151 ? -11.523 18.031 26.625 1 97.62 151 GLY B O 1
ATOM 4340 N N . ILE B 1 152 ? -9.789 17.172 25.688 1 98 152 ILE B N 1
ATOM 4341 C CA . ILE B 1 152 ? -9.883 18 24.5 1 98 152 ILE B CA 1
ATOM 4342 C C . ILE B 1 152 ? -9.891 17.125 23.25 1 98 152 ILE B C 1
ATOM 4344 O O . ILE B 1 152 ? -9.406 15.992 23.281 1 98 152 ILE B O 1
ATOM 4348 N N . PRO B 1 153 ? -10.477 17.594 22.109 1 98.38 153 PRO B N 1
ATOM 4349 C CA . PRO B 1 153 ? -10.445 16.812 20.875 1 98.38 153 PRO B CA 1
ATOM 4350 C C . PRO B 1 153 ? -9.062 16.781 20.234 1 98.38 153 PRO B C 1
ATOM 4352 O O . PRO B 1 153 ? -8.211 17.625 20.531 1 98.38 153 PRO B O 1
ATOM 4355 N N . PHE B 1 154 ? -8.859 15.781 19.391 1 98.56 154 PHE B N 1
ATOM 4356 C CA . PHE B 1 154 ? -7.621 15.727 18.609 1 98.56 154 PHE B CA 1
ATOM 4357 C C . PHE B 1 154 ? -7.902 15.383 17.156 1 98.56 154 PHE B C 1
ATOM 4359 O O . PHE B 1 154 ? -9.016 14.977 16.812 1 98.56 154 PHE B O 1
ATOM 4366 N N . SER B 1 155 ? -7.008 15.695 16.359 1 98.62 155 SER B N 1
ATOM 4367 C CA . SER B 1 155 ? -6.977 15.297 14.961 1 98.62 155 SER B CA 1
ATOM 4368 C C . SER B 1 155 ? -5.59 14.805 14.555 1 98.62 155 SER B C 1
ATOM 4370 O O . SER B 1 155 ? -4.633 14.93 15.32 1 98.62 155 SER B O 1
ATOM 4372 N N . MET B 1 156 ? -5.52 14.195 13.461 1 98.12 156 MET B N 1
ATOM 4373 C CA . MET B 1 156 ? -4.23 13.703 12.977 1 98.12 156 MET B CA 1
ATOM 4374 C C . MET B 1 156 ? -4.141 13.812 11.461 1 98.12 156 MET B C 1
ATOM 4376 O O . MET B 1 156 ? -5.164 13.883 10.773 1 98.12 156 MET B O 1
ATOM 4380 N N . THR B 1 157 ? -2.988 13.938 10.992 1 97.44 157 THR B N 1
ATOM 4381 C CA . THR B 1 157 ? -2.723 13.836 9.562 1 97.44 157 THR B CA 1
ATOM 4382 C C . THR B 1 157 ? -2.201 12.445 9.211 1 97.44 157 THR B C 1
ATOM 4384 O O . THR B 1 157 ? -1.279 11.938 9.852 1 97.44 157 THR B O 1
ATOM 4387 N N . MET B 1 158 ? -2.83 11.891 8.25 1 96 158 MET B N 1
ATOM 4388 C CA . MET B 1 158 ? -2.471 10.555 7.789 1 96 158 MET B CA 1
ATOM 4389 C C . MET B 1 158 ? -1.498 10.625 6.617 1 96 158 MET B C 1
ATOM 4391 O O . MET B 1 158 ? -1.898 10.922 5.488 1 96 158 MET B O 1
ATOM 4395 N N . HIS B 1 159 ? -0.257 10.234 7.062 1 93.38 159 HIS B N 1
ATOM 4396 C CA . HIS B 1 159 ? 0.786 10.094 6.051 1 93.38 159 HIS B CA 1
ATOM 4397 C C . HIS B 1 159 ? 1.138 8.633 5.82 1 93.38 159 HIS B C 1
ATOM 4399 O O . HIS B 1 159 ? 0.767 7.766 6.617 1 93.38 159 HIS B O 1
ATOM 4405 N N . GLY B 1 160 ? 1.599 8.25 4.688 1 87.88 160 GLY B N 1
ATOM 4406 C CA . GLY B 1 160 ? 2.246 6.973 4.422 1 87.88 160 GLY B CA 1
ATOM 4407 C C . GLY B 1 160 ? 3.707 7.117 4.031 1 87.88 160 GLY B C 1
ATOM 4408 O O . GLY B 1 160 ? 4.262 8.219 4.07 1 87.88 160 GLY B O 1
ATOM 4409 N N . PRO B 1 161 ? 4.383 6.117 3.957 1 90.69 161 PRO B N 1
ATOM 4410 C CA . PRO B 1 161 ? 3.867 4.762 3.748 1 90.69 161 PRO B CA 1
ATOM 4411 C C . PRO B 1 161 ? 3.975 3.891 5 1 90.69 161 PRO B C 1
ATOM 4413 O O . PRO B 1 161 ? 3.234 2.914 5.141 1 90.69 161 PRO B O 1
ATOM 4416 N N . ALA B 1 162 ? 4.824 4.234 5.941 1 88.81 162 ALA B N 1
ATOM 4417 C CA . ALA B 1 162 ? 5.176 3.371 7.066 1 88.81 162 ALA B CA 1
ATOM 4418 C C . ALA B 1 162 ? 3.938 3.006 7.883 1 88.81 162 ALA B C 1
ATOM 4420 O O . ALA B 1 162 ? 3.809 1.871 8.352 1 88.81 162 ALA B O 1
ATOM 4421 N N . LEU B 1 163 ? 3.082 3.936 7.992 1 91.81 163 LEU B N 1
ATOM 4422 C CA . LEU B 1 163 ? 1.854 3.756 8.758 1 91.81 163 LEU B CA 1
ATOM 4423 C C . LEU B 1 163 ? 1.047 2.576 8.227 1 91.81 163 LEU B C 1
ATOM 4425 O O . LEU B 1 163 ? 0.496 1.792 9 1 91.81 163 LEU B O 1
ATOM 4429 N N . PHE B 1 164 ? 1.044 2.404 7.004 1 93.56 164 PHE B N 1
ATOM 4430 C CA . PHE B 1 164 ? 0.122 1.471 6.367 1 93.56 164 PHE B CA 1
ATOM 4431 C C . PHE B 1 164 ? 0.706 0.063 6.344 1 93.56 164 PHE B C 1
ATOM 4433 O O . PHE B 1 164 ? -0.005 -0.905 6.07 1 93.56 164 PHE B O 1
ATOM 4440 N N . TYR B 1 165 ? 2.006 -0.078 6.699 1 93.25 165 TYR B N 1
ATOM 4441 C CA . TYR B 1 165 ? 2.609 -1.402 6.789 1 93.25 165 TYR B CA 1
ATOM 4442 C C . TYR B 1 165 ? 2.312 -2.047 8.141 1 93.25 165 TYR B C 1
ATOM 4444 O O . TYR B 1 165 ? 2.592 -3.23 8.344 1 93.25 165 TYR B O 1
ATOM 4452 N N . GLU B 1 166 ? 1.685 -1.269 9.07 1 92.94 166 GLU B N 1
ATOM 4453 C CA . GLU B 1 166 ? 1.306 -1.796 10.383 1 92.94 166 GLU B CA 1
ATOM 4454 C C . GLU B 1 166 ? 0.068 -1.088 10.922 1 92.94 166 GLU B C 1
ATOM 4456 O O . GLU B 1 166 ? 0.065 -0.618 12.062 1 92.94 166 GLU B O 1
ATOM 4461 N N . PRO B 1 167 ? -1.006 -1.125 10.18 1 94.19 167 PRO B N 1
ATOM 4462 C CA . PRO B 1 167 ? -2.188 -0.356 10.57 1 94.19 167 PRO B CA 1
ATOM 4463 C C . PRO B 1 167 ? -2.832 -0.879 11.852 1 94.19 167 PRO B C 1
ATOM 4465 O O . PRO B 1 167 ? -3.428 -0.107 12.609 1 94.19 167 PRO B O 1
ATOM 4468 N N . ARG B 1 168 ? -2.762 -2.221 12.109 1 92.38 168 ARG B N 1
ATOM 4469 C CA . ARG B 1 168 ? -3.34 -2.803 13.32 1 92.38 168 ARG B CA 1
ATOM 4470 C C . ARG B 1 168 ? -2.471 -2.506 14.539 1 92.38 168 ARG B C 1
ATOM 4472 O O . ARG B 1 168 ? -2.988 -2.256 15.625 1 92.38 168 ARG B O 1
ATOM 4479 N N . TRP B 1 169 ? -1.173 -2.527 14.25 1 92.69 169 TRP B N 1
ATOM 4480 C CA . TRP B 1 169 ? -0.23 -2.195 15.312 1 92.69 169 TRP B CA 1
ATOM 4481 C C . TRP B 1 169 ? -0.481 -0.787 15.844 1 92.69 169 TRP B C 1
ATOM 4483 O O . TRP B 1 169 ? -0.437 -0.555 17.062 1 92.69 169 TRP B O 1
ATOM 4493 N N . TRP B 1 170 ? -0.833 0.101 14.945 1 95.12 170 TRP B N 1
ATOM 4494 C CA . TRP B 1 170 ? -0.978 1.508 15.305 1 95.12 170 TRP B CA 1
ATOM 4495 C C . TRP B 1 170 ? -2.432 1.841 15.625 1 95.12 170 TRP B C 1
ATOM 4497 O O . TRP B 1 170 ? -2.758 2.99 15.93 1 95.12 170 TRP B O 1
ATOM 4507 N N . ARG B 1 171 ? -3.301 0.875 15.547 1 96.62 171 ARG B N 1
ATOM 4508 C CA . ARG B 1 171 ? -4.715 1.018 15.883 1 96.62 171 ARG B CA 1
ATOM 4509 C C . ARG B 1 171 ? -5.344 2.178 15.117 1 96.62 171 ARG B C 1
ATOM 4511 O O . ARG B 1 171 ? -6.023 3.021 15.711 1 96.62 171 ARG B O 1
ATOM 4518 N N . LEU B 1 172 ? -5.176 2.158 13.805 1 97.38 172 LEU B N 1
ATOM 4519 C CA . LEU B 1 172 ? -5.781 3.182 12.953 1 97.38 172 LEU B CA 1
ATOM 4520 C C . LEU B 1 172 ? -7.297 3.197 13.125 1 97.38 172 LEU B C 1
ATOM 4522 O O . LEU B 1 172 ? -7.926 4.25 13.008 1 97.38 172 LEU B O 1
ATOM 4526 N N . ASP B 1 173 ? -7.887 2.037 13.422 1 97.5 173 ASP B N 1
ATOM 4527 C CA . ASP B 1 173 ? -9.328 1.919 13.648 1 97.5 173 ASP B CA 1
ATOM 4528 C C . ASP B 1 173 ? -9.766 2.787 14.828 1 97.5 173 ASP B C 1
ATOM 4530 O O . ASP B 1 173 ? -10.625 3.662 14.672 1 97.5 173 ASP B O 1
ATOM 4534 N N . GLU B 1 174 ? -9.086 2.637 15.969 1 98.19 174 GLU B N 1
ATOM 4535 C CA . GLU B 1 174 ? -9.453 3.344 17.203 1 98.19 174 GLU B CA 1
ATOM 4536 C C . GLU B 1 174 ? -9.125 4.832 17.094 1 98.19 174 GLU B C 1
ATOM 4538 O O . GLU B 1 174 ? -9.914 5.676 17.516 1 98.19 174 GLU B O 1
ATOM 4543 N N . LYS B 1 175 ? -7.969 5.137 16.516 1 98.31 175 LYS B N 1
ATOM 4544 C CA . LYS B 1 175 ? -7.574 6.535 16.359 1 98.31 175 LYS B CA 1
ATOM 4545 C C . LYS B 1 175 ? -8.547 7.285 15.453 1 98.31 175 LYS B C 1
ATOM 4547 O O . LYS B 1 175 ? -8.93 8.422 15.75 1 98.31 175 LYS B O 1
ATOM 4552 N N . THR B 1 176 ? -8.938 6.652 14.344 1 98.44 176 THR B N 1
ATOM 4553 C CA . THR B 1 176 ? -9.883 7.277 13.422 1 98.44 176 THR B CA 1
ATOM 4554 C C . THR B 1 176 ? -11.234 7.473 14.094 1 98.44 176 THR B C 1
ATOM 4556 O O . THR B 1 176 ? -11.859 8.523 13.953 1 98.44 176 THR B O 1
ATOM 4559 N N . ALA B 1 177 ? -11.695 6.508 14.844 1 98.44 177 ALA B N 1
ATOM 4560 C CA . ALA B 1 177 ? -12.984 6.574 15.516 1 98.44 177 ALA B CA 1
ATOM 4561 C C . ALA B 1 177 ? -13.023 7.723 16.516 1 98.44 177 ALA B C 1
ATOM 4563 O O . ALA B 1 177 ? -14.039 8.414 16.656 1 98.44 177 ALA B O 1
ATOM 4564 N N . ARG B 1 178 ? -11.914 7.988 17.188 1 98.25 178 ARG B N 1
ATOM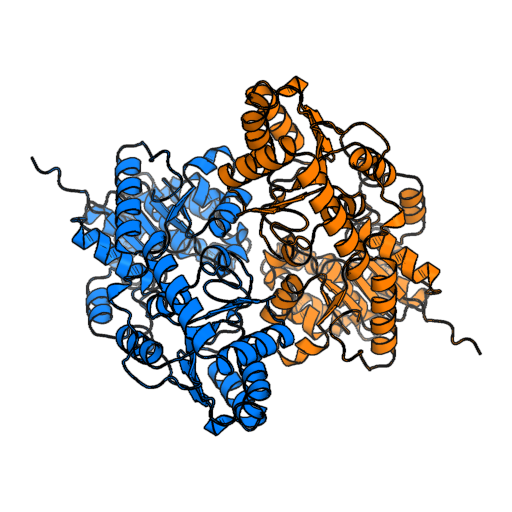 4565 C CA . ARG B 1 178 ? -11.891 8.93 18.312 1 98.25 178 ARG B CA 1
ATOM 4566 C C . ARG B 1 178 ? -11.531 10.328 17.828 1 98.25 178 ARG B C 1
ATOM 4568 O O . ARG B 1 178 ? -11.812 11.32 18.516 1 98.25 178 ARG B O 1
ATOM 4575 N N . ALA B 1 179 ? -10.828 10.484 16.719 1 98.62 179 ALA B N 1
ATOM 4576 C CA . ALA B 1 179 ? -10.383 11.789 16.234 1 98.62 179 ALA B CA 1
ATOM 4577 C C . ALA B 1 179 ? -11.57 12.672 15.867 1 98.62 179 ALA B C 1
ATOM 4579 O O . ALA B 1 179 ? -12.578 12.18 15.359 1 98.62 179 ALA B O 1
ATOM 4580 N N . ALA B 1 180 ? -11.391 13.945 16.109 1 98.62 180 ALA B N 1
ATOM 4581 C CA . ALA B 1 180 ? -12.383 14.914 15.656 1 98.62 180 ALA B CA 1
ATOM 4582 C C . ALA B 1 180 ? -12.445 14.953 14.133 1 98.62 180 ALA B C 1
ATOM 4584 O O . ALA B 1 180 ? -13.531 15.07 13.555 1 98.62 180 ALA B O 1
ATOM 4585 N N . PHE B 1 181 ? -11.336 14.922 13.508 1 98.5 181 PHE B N 1
ATOM 4586 C CA . PHE B 1 181 ? -11.188 14.734 12.07 1 98.5 181 PHE B CA 1
ATOM 4587 C C . PHE B 1 181 ? -9.812 14.172 11.742 1 98.5 181 PHE B C 1
ATOM 4589 O O . PHE B 1 181 ? -8.922 14.156 12.594 1 98.5 181 PHE B O 1
ATOM 4596 N N . VAL B 1 182 ? -9.672 13.602 10.586 1 98.62 182 VAL B N 1
ATOM 4597 C CA . VAL B 1 182 ? -8.398 13.109 10.062 1 98.62 182 VAL B CA 1
ATOM 4598 C C . VAL B 1 182 ? -8.07 13.82 8.75 1 98.62 182 VAL B C 1
ATOM 4600 O O . VAL B 1 182 ? -8.898 13.844 7.828 1 98.62 182 VAL B O 1
ATOM 4603 N N . SER B 1 183 ? -6.926 14.477 8.742 1 97.94 183 SER B N 1
ATOM 4604 C CA . SER B 1 183 ? -6.395 15.039 7.504 1 97.94 183 SER B CA 1
ATOM 4605 C C . SER B 1 183 ? -5.641 13.984 6.703 1 97.94 183 SER B C 1
ATOM 4607 O O . SER B 1 183 ? -4.566 13.531 7.109 1 97.94 183 SER B O 1
ATOM 4609 N N . CYS B 1 184 ? -6.219 13.555 5.605 1 98.12 184 CYS B N 1
ATOM 4610 C CA . CYS B 1 184 ? -5.547 12.633 4.688 1 98.12 184 CYS B CA 1
ATOM 4611 C C . CYS B 1 184 ? -4.848 13.398 3.57 1 98.12 184 CYS B C 1
ATOM 4613 O O . CYS B 1 184 ? -5.461 14.234 2.906 1 98.12 184 CYS B O 1
ATOM 4615 N N . ILE B 1 185 ? -3.635 13.055 3.262 1 97.31 185 ILE B N 1
ATOM 4616 C CA . ILE B 1 185 ? -2.855 13.906 2.373 1 97.31 185 ILE B CA 1
ATOM 4617 C C . ILE B 1 185 ? -3.182 13.57 0.919 1 97.31 185 ILE B C 1
ATOM 4619 O O . ILE B 1 185 ? -2.684 14.227 -0.001 1 97.31 185 ILE B O 1
ATOM 4623 N N . SER B 1 186 ? -3.971 12.586 0.656 1 97.56 186 SER B N 1
ATOM 4624 C CA . SER B 1 186 ? -4.367 12.156 -0.682 1 97.56 186 SER B CA 1
ATOM 4625 C C . SER B 1 186 ? -5.59 11.242 -0.631 1 97.56 186 SER B C 1
ATOM 4627 O O . SER B 1 186 ? -5.996 10.797 0.445 1 97.56 186 SER B O 1
ATOM 4629 N N . HIS B 1 187 ? -6.227 10.992 -1.813 1 97.94 187 HIS B N 1
ATOM 4630 C CA . HIS B 1 187 ? -7.285 9.992 -1.913 1 97.94 187 HIS B CA 1
ATOM 4631 C C . HIS B 1 187 ? -6.793 8.617 -1.475 1 97.94 187 HIS B C 1
ATOM 4633 O O . HIS B 1 187 ? -7.531 7.863 -0.837 1 97.94 187 HIS B O 1
ATOM 4639 N N . PHE B 1 188 ? -5.578 8.289 -1.754 1 97.88 188 PHE B N 1
ATOM 4640 C CA . PHE B 1 188 ? -5.035 6.996 -1.353 1 97.88 188 PHE B CA 1
ATOM 4641 C C . PHE B 1 188 ? -4.984 6.879 0.166 1 97.88 188 PHE B C 1
ATOM 4643 O O . PHE B 1 188 ? -5.5 5.914 0.737 1 97.88 188 PHE B O 1
ATOM 4650 N N . CYS B 1 189 ? -4.375 7.863 0.772 1 97.81 189 CYS B N 1
ATOM 4651 C CA . CYS B 1 189 ? -4.285 7.82 2.229 1 97.81 189 CYS B CA 1
ATOM 4652 C C . CYS B 1 189 ? -5.672 7.773 2.859 1 97.81 189 CYS B C 1
ATOM 4654 O O . CYS B 1 189 ? -5.891 7.051 3.834 1 97.81 189 CYS B O 1
ATOM 4656 N N . ARG B 1 190 ? -6.59 8.547 2.27 1 98.31 190 ARG B N 1
ATOM 4657 C CA . ARG B 1 190 ? -7.961 8.516 2.758 1 98.31 190 ARG B CA 1
ATOM 4658 C C . ARG B 1 190 ? -8.562 7.121 2.619 1 98.31 190 ARG B C 1
ATOM 4660 O O . ARG B 1 190 ? -9.242 6.641 3.525 1 98.31 190 ARG B O 1
ATOM 4667 N N . SER B 1 191 ? -8.328 6.477 1.487 1 98.25 191 SER B N 1
ATOM 4668 C CA . SER B 1 191 ? -8.883 5.145 1.242 1 98.25 191 SER B CA 1
ATOM 4669 C C . SER B 1 191 ? -8.336 4.129 2.238 1 98.25 191 SER B C 1
ATOM 4671 O O . SER B 1 191 ? -9.039 3.197 2.633 1 98.25 191 SER B O 1
ATOM 4673 N N . GLN B 1 192 ? -7.066 4.289 2.6 1 97.56 192 GLN B N 1
ATOM 4674 C CA . GLN B 1 192 ? -6.5 3.41 3.617 1 97.56 192 GLN B CA 1
ATOM 4675 C C . GLN B 1 192 ? -7.176 3.621 4.969 1 97.56 192 GLN B C 1
ATOM 4677 O O . GLN B 1 192 ? -7.438 2.66 5.695 1 97.56 192 GLN B O 1
ATOM 4682 N N . ALA B 1 193 ? -7.434 4.895 5.301 1 97.94 193 ALA B N 1
ATOM 4683 C CA . ALA B 1 193 ? -8.188 5.176 6.52 1 97.94 193 ALA B CA 1
ATOM 4684 C C . ALA B 1 193 ? -9.586 4.555 6.453 1 97.94 193 ALA B C 1
ATOM 4686 O O . ALA B 1 193 ? -10.07 4.008 7.445 1 97.94 193 ALA B O 1
ATOM 4687 N N . MET B 1 194 ? -10.219 4.66 5.285 1 98.31 194 MET B N 1
ATOM 4688 C CA . MET B 1 194 ? -11.539 4.078 5.082 1 98.31 194 MET B CA 1
ATOM 4689 C C . MET B 1 194 ? -11.508 2.564 5.266 1 98.31 194 MET B C 1
ATOM 4691 O O . MET B 1 194 ? -12.398 1.99 5.895 1 98.31 194 MET B O 1
ATOM 4695 N N . TYR B 1 195 ? -10.477 1.958 4.789 1 97.62 195 TYR B N 1
ATOM 4696 C CA . TYR B 1 195 ? -10.312 0.514 4.91 1 97.62 195 TYR B CA 1
ATOM 4697 C C . TYR B 1 195 ? -10.281 0.087 6.371 1 97.62 195 TYR B C 1
ATOM 4699 O O . TYR B 1 195 ? -10.906 -0.904 6.75 1 97.62 195 TYR B O 1
ATOM 4707 N N . PHE B 1 196 ? -9.617 0.853 7.195 1 97.12 196 PHE B N 1
ATOM 4708 C CA . PHE B 1 196 ? -9.359 0.42 8.562 1 97.12 196 PHE B CA 1
ATOM 4709 C C . PHE B 1 196 ? -10.305 1.111 9.539 1 97.12 196 PHE B C 1
ATOM 4711 O O . PHE B 1 196 ? -10.047 1.135 10.742 1 97.12 196 PHE B O 1
ATOM 4718 N N . SER B 1 197 ? -11.328 1.696 9.102 1 97.5 197 SER B N 1
ATOM 4719 C CA . SER B 1 197 ? -12.336 2.299 9.969 1 97.5 197 SER B CA 1
ATOM 4720 C C . SER B 1 197 ? -13.75 1.974 9.492 1 97.5 197 SER B C 1
ATOM 4722 O O . SER B 1 197 ? -13.93 1.459 8.383 1 97.5 197 SER B O 1
ATOM 4724 N N . LYS B 1 198 ? -14.758 2.225 10.328 1 96.56 198 LYS B N 1
ATOM 4725 C CA . LYS B 1 198 ? -16.156 2.002 9.977 1 96.56 198 LYS B CA 1
ATOM 4726 C C . LYS B 1 198 ? -16.672 3.115 9.07 1 96.56 198 LYS B C 1
ATOM 4728 O O . LYS B 1 198 ? -16.281 4.273 9.211 1 96.56 198 LYS B O 1
ATOM 4733 N N . PRO B 1 199 ? -17.594 2.797 8.141 1 96.75 199 PRO B N 1
ATOM 4734 C CA . PRO B 1 199 ? -18.125 3.791 7.207 1 96.75 199 PRO B CA 1
ATOM 4735 C C . PRO B 1 199 ? -18.734 5 7.914 1 96.75 199 PRO B C 1
ATOM 4737 O O . PRO B 1 199 ? -18.719 6.105 7.371 1 96.75 199 PRO B O 1
ATOM 4740 N N . GLU B 1 200 ? -19.203 4.844 9.141 1 96.31 200 GLU B N 1
ATOM 4741 C CA . GLU B 1 200 ? -19.828 5.934 9.875 1 96.31 200 GLU B CA 1
ATOM 4742 C C . GLU B 1 200 ? -18.844 7.047 10.18 1 96.31 200 GLU B C 1
ATOM 4744 O O . GLU B 1 200 ? -19.234 8.172 10.492 1 96.31 200 GLU B O 1
ATOM 4749 N N . TYR B 1 201 ? -17.516 6.75 10.078 1 97.88 201 TYR B N 1
ATOM 4750 C CA . TYR B 1 201 ? -16.484 7.738 10.406 1 97.88 201 TYR B CA 1
ATOM 4751 C C . TYR B 1 201 ? -15.93 8.383 9.141 1 97.88 201 TYR B C 1
ATOM 4753 O O . TYR B 1 201 ? -15.07 9.266 9.211 1 97.88 201 TYR B O 1
ATOM 4761 N N . TRP B 1 202 ? -16.391 8.023 7.938 1 98 202 TRP B N 1
ATOM 4762 C CA . TRP B 1 202 ? -15.758 8.422 6.684 1 98 202 TRP B CA 1
ATOM 4763 C C . TRP B 1 202 ? -15.977 9.906 6.414 1 98 202 TRP B C 1
ATOM 4765 O O . TRP B 1 202 ? -15.188 10.539 5.703 1 98 202 TRP B O 1
ATOM 4775 N N . ASP B 1 203 ? -16.984 10.523 7.012 1 96.56 203 ASP B N 1
ATOM 4776 C CA . ASP B 1 203 ? -17.266 11.938 6.785 1 96.56 203 ASP B CA 1
ATOM 4777 C C . ASP B 1 203 ? -16.203 12.828 7.406 1 96.56 203 ASP B C 1
ATOM 4779 O O . ASP B 1 203 ? -16 13.969 6.98 1 96.56 203 ASP B O 1
ATOM 4783 N N . LYS B 1 204 ? -15.516 12.352 8.398 1 98 204 LYS B N 1
ATOM 4784 C CA . LYS B 1 204 ? -14.516 13.172 9.078 1 98 204 LYS B CA 1
ATOM 4785 C C . LYS B 1 204 ? -13.133 12.977 8.461 1 98 204 LYS B C 1
ATOM 4787 O O . LYS B 1 204 ? -12.156 13.562 8.922 1 98 204 LYS B O 1
ATOM 4792 N N . LEU B 1 205 ? -13.039 12.078 7.469 1 98.5 205 LEU B N 1
ATOM 4793 C CA . LEU B 1 205 ? -11.805 11.922 6.703 1 98.5 205 LEU B CA 1
ATOM 4794 C C . LEU B 1 205 ? -11.734 12.945 5.574 1 98.5 205 LEU B C 1
ATOM 4796 O O . LEU B 1 205 ? -12.391 12.781 4.543 1 98.5 205 LEU B O 1
ATOM 4800 N N . LYS B 1 206 ? -10.953 14.008 5.785 1 98.5 206 LYS B N 1
ATOM 4801 C CA . LYS B 1 206 ? -10.836 15.094 4.82 1 98.5 206 LYS B CA 1
ATOM 4802 C C . LYS B 1 206 ? -9.5 15.031 4.078 1 98.5 206 LYS B C 1
ATOM 4804 O O . LYS B 1 206 ? -8.523 14.484 4.594 1 98.5 206 LYS B O 1
ATOM 4809 N N . ILE B 1 207 ? -9.461 15.516 2.889 1 98.19 207 ILE B N 1
ATOM 4810 C CA . ILE B 1 207 ? -8.211 15.555 2.135 1 98.19 207 ILE B CA 1
ATOM 4811 C C . ILE B 1 207 ? -7.559 16.922 2.285 1 98.19 207 ILE B C 1
ATOM 4813 O O . ILE B 1 207 ? -8.148 17.938 1.904 1 98.19 207 ILE B O 1
ATOM 4817 N N . VAL B 1 208 ? -6.43 17 2.896 1 97.5 208 VAL B N 1
ATOM 4818 C CA . VAL B 1 208 ? -5.578 18.188 3.025 1 97.5 208 VAL B CA 1
ATOM 4819 C C . VAL B 1 208 ? -4.18 17.875 2.492 1 97.5 208 VAL B C 1
ATOM 4821 O O . VAL B 1 208 ? -3.408 17.156 3.135 1 97.5 208 VAL B O 1
ATOM 4824 N N . HIS B 1 209 ? -3.85 18.391 1.333 1 96.25 209 HIS B N 1
ATOM 4825 C CA . HIS B 1 209 ? -2.527 18.141 0.769 1 96.25 209 HIS B CA 1
ATOM 4826 C C . HIS B 1 209 ? -1.452 18.906 1.542 1 96.25 209 HIS B C 1
ATOM 4828 O O . HIS B 1 209 ? -1.724 19.953 2.115 1 96.25 209 HIS B O 1
ATOM 4834 N N . CYS B 1 210 ? -0.143 18.453 1.764 1 92.12 210 CYS B N 1
ATOM 4835 C CA . CYS B 1 210 ? 0.963 19.156 2.4 1 92.12 210 CYS B CA 1
ATOM 4836 C C . CYS B 1 210 ? 1.361 20.391 1.595 1 92.12 210 CYS B C 1
ATOM 4838 O O . CYS B 1 210 ? 1.787 21.391 2.162 1 92.12 210 CYS B O 1
ATOM 4840 N N . GLY B 1 211 ? 1.081 20.562 0.446 1 91.88 211 GLY B N 1
ATOM 4841 C CA . GLY B 1 211 ? 1.297 21.609 -0.537 1 91.88 211 GLY B CA 1
ATOM 4842 C C . GLY B 1 211 ? 2.664 22.266 -0.425 1 91.88 211 GLY B C 1
ATOM 4843 O O . GLY B 1 211 ? 3.42 21.969 0.504 1 91.88 211 GLY B O 1
ATOM 4844 N N . VAL B 1 212 ? 3.104 23.062 -1.368 1 94.88 212 VAL B N 1
ATOM 4845 C CA . VAL B 1 212 ? 4.32 23.859 -1.398 1 94.88 212 VAL B CA 1
ATOM 4846 C C . VAL B 1 212 ? 3.986 25.281 -1.843 1 94.88 212 VAL B C 1
ATOM 4848 O O . VAL B 1 212 ? 2.852 25.578 -2.236 1 94.88 212 VAL B O 1
ATOM 4851 N N . ASP B 1 213 ? 4.941 26.203 -1.622 1 93.81 213 ASP B N 1
ATOM 4852 C CA . ASP B 1 213 ? 4.82 27.547 -2.17 1 93.81 213 ASP B CA 1
ATOM 4853 C C . ASP B 1 213 ? 5.484 27.641 -3.543 1 93.81 213 ASP B C 1
ATOM 4855 O O . ASP B 1 213 ? 6.703 27.812 -3.641 1 93.81 213 ASP B O 1
ATOM 4859 N N . PRO B 1 214 ? 4.645 27.625 -4.551 1 94.81 214 PRO B N 1
ATOM 4860 C CA . PRO B 1 214 ? 5.242 27.625 -5.891 1 94.81 214 PRO B CA 1
ATOM 4861 C C . PRO B 1 214 ? 6.156 28.812 -6.137 1 94.81 214 PRO B C 1
ATOM 4863 O O . PRO B 1 214 ? 7.098 28.734 -6.926 1 94.81 214 PRO B O 1
ATOM 4866 N N . ALA B 1 215 ? 5.949 29.922 -5.461 1 92.69 215 ALA B N 1
ATOM 4867 C CA . ALA B 1 215 ? 6.707 31.156 -5.688 1 92.69 215 ALA B CA 1
ATOM 4868 C C . ALA B 1 215 ? 8.148 31 -5.211 1 92.69 215 ALA B C 1
ATOM 4870 O O . ALA B 1 215 ? 9.031 31.75 -5.645 1 92.69 215 ALA B O 1
ATOM 4871 N N . ARG B 1 216 ? 8.375 30.031 -4.359 1 91.94 216 ARG B N 1
ATOM 4872 C CA . ARG B 1 216 ? 9.711 29.812 -3.828 1 91.94 216 ARG B CA 1
ATOM 4873 C C . ARG B 1 216 ? 10.578 29.047 -4.832 1 91.94 216 ARG B C 1
ATOM 4875 O O . ARG B 1 216 ? 11.789 28.938 -4.656 1 91.94 216 ARG B O 1
ATOM 4882 N N . TYR B 1 217 ? 9.914 28.547 -5.879 1 94.56 217 TYR B N 1
ATOM 4883 C CA . TYR B 1 217 ? 10.617 27.703 -6.836 1 94.56 217 TYR B CA 1
ATOM 4884 C C . TYR B 1 217 ? 10.586 28.312 -8.227 1 94.56 217 TYR B C 1
ATOM 4886 O O . TYR B 1 217 ? 9.594 28.938 -8.617 1 94.56 217 TYR B O 1
ATOM 4894 N N . GLY B 1 218 ? 11.609 28.266 -8.891 1 90.25 218 GLY B N 1
ATOM 4895 C CA . GLY B 1 218 ? 11.766 28.797 -10.242 1 90.25 218 GLY B CA 1
ATOM 4896 C C . GLY B 1 218 ? 12.93 28.172 -10.992 1 90.25 218 GLY B C 1
ATOM 4897 O O . GLY B 1 218 ? 13.672 27.359 -10.438 1 90.25 218 GLY B O 1
ATOM 4898 N N . ARG B 1 219 ? 12.906 28.422 -12.312 1 87.12 219 ARG B N 1
ATOM 4899 C CA . ARG B 1 219 ? 14 27.922 -13.141 1 87.12 219 ARG B CA 1
ATOM 4900 C C . ARG B 1 219 ? 15.086 28.984 -13.305 1 87.12 219 ARG B C 1
ATOM 4902 O O . ARG B 1 219 ? 14.797 30.141 -13.578 1 87.12 219 ARG B O 1
ATOM 4909 N N . ALA B 1 220 ? 16.266 28.484 -13.008 1 81.69 220 ALA B N 1
ATOM 4910 C CA . ALA B 1 220 ? 17.406 29.375 -13.242 1 81.69 220 ALA B CA 1
ATOM 4911 C C . ALA B 1 220 ? 17.562 29.672 -14.734 1 81.69 220 ALA B C 1
ATOM 4913 O O . ALA B 1 220 ? 17.172 28.859 -15.578 1 81.69 220 ALA B O 1
ATOM 4914 N N . ASP B 1 221 ? 17.969 30.812 -14.977 1 81.62 221 ASP B N 1
ATOM 4915 C CA . ASP B 1 221 ? 18.234 31.203 -16.359 1 81.62 221 ASP B CA 1
ATOM 4916 C C . ASP B 1 221 ? 19.562 30.641 -16.844 1 81.62 221 ASP B C 1
ATOM 4918 O O . ASP B 1 221 ? 20.531 31.375 -17.047 1 81.62 221 ASP B O 1
ATOM 4922 N N . ILE B 1 222 ? 19.703 29.391 -16.984 1 74.38 222 ILE B N 1
ATOM 4923 C CA . ILE B 1 222 ? 20.906 28.719 -17.469 1 74.38 222 ILE B CA 1
ATOM 4924 C C . ILE B 1 222 ? 20.547 27.781 -18.609 1 74.38 222 ILE B C 1
ATOM 4926 O O . ILE B 1 222 ? 19.406 27.344 -18.734 1 74.38 222 ILE B O 1
ATOM 4930 N N . PRO B 1 223 ? 21.562 27.531 -19.453 1 71.5 223 PRO B N 1
ATOM 4931 C CA . PRO B 1 223 ? 21.297 26.578 -20.516 1 71.5 223 PRO B CA 1
ATOM 4932 C C . PRO B 1 223 ? 20.906 25.203 -20 1 71.5 223 PRO B C 1
ATOM 4934 O O . PRO B 1 223 ? 21.406 24.766 -18.953 1 71.5 223 PRO B O 1
ATOM 4937 N N . ARG B 1 224 ? 19.938 24.781 -20.734 1 74 224 ARG B N 1
ATOM 4938 C CA . ARG B 1 224 ? 19.516 23.422 -20.375 1 74 224 ARG B CA 1
ATOM 4939 C C . ARG B 1 224 ? 20.672 22.438 -20.516 1 74 224 ARG B C 1
ATOM 4941 O O . ARG B 1 224 ? 21.453 22.516 -21.484 1 74 224 ARG B O 1
ATOM 4948 N N . GLY B 1 225 ? 20.938 21.734 -19.438 1 84.62 225 GLY B N 1
ATOM 4949 C CA . GLY B 1 225 ? 21.875 20.609 -19.453 1 84.62 225 GLY B CA 1
ATOM 4950 C C . GLY B 1 225 ? 21.203 19.266 -19.297 1 84.62 225 GLY B C 1
ATOM 4951 O O . GLY B 1 225 ? 20.047 19.094 -19.703 1 84.62 225 GLY B O 1
ATOM 4952 N N . LYS B 1 226 ? 21.859 18.172 -19.094 1 94.88 226 LYS B N 1
ATOM 4953 C CA . LYS B 1 226 ? 21.359 16.828 -18.812 1 94.88 226 LYS B CA 1
ATOM 4954 C C . LYS B 1 226 ? 21.625 16.438 -17.359 1 94.88 226 LYS B C 1
ATOM 4956 O O . LYS B 1 226 ? 22.281 15.43 -17.094 1 94.88 226 LYS B O 1
ATOM 4961 N N . HIS B 1 227 ? 21.062 17.375 -16.531 1 97.19 227 HIS B N 1
ATOM 4962 C CA . HIS B 1 227 ? 21.25 17.188 -15.094 1 97.19 227 HIS B CA 1
ATOM 4963 C C . HIS B 1 227 ? 20.047 16.5 -14.461 1 97.19 227 HIS B C 1
ATOM 4965 O O . HIS B 1 227 ? 18.953 17.062 -14.43 1 97.19 227 HIS B O 1
ATOM 4971 N N . VAL B 1 228 ? 20.25 15.289 -13.992 1 98.56 228 VAL B N 1
ATOM 4972 C CA . VAL B 1 228 ? 19.25 14.5 -13.281 1 98.56 228 VAL B CA 1
ATOM 4973 C C . VAL B 1 228 ? 19.422 14.688 -11.773 1 98.56 228 VAL B C 1
ATOM 4975 O O . VAL B 1 228 ? 20.547 14.742 -11.273 1 98.56 228 VAL B O 1
ATOM 4978 N N . ILE B 1 229 ? 18.281 14.844 -11.102 1 98.69 229 ILE B N 1
ATOM 4979 C CA . ILE B 1 229 ? 18.406 15.078 -9.664 1 98.69 229 ILE B CA 1
ATOM 4980 C C . ILE B 1 229 ? 17.469 14.148 -8.906 1 98.69 229 ILE B C 1
ATOM 4982 O O . ILE B 1 229 ? 16.344 13.898 -9.352 1 98.69 229 ILE B O 1
ATOM 4986 N N . PHE B 1 230 ? 17.969 13.539 -7.859 1 98.69 230 PHE B N 1
ATOM 4987 C CA . PHE B 1 230 ? 17.219 12.836 -6.82 1 98.69 230 PHE B CA 1
ATOM 4988 C C . PHE B 1 230 ? 17.297 13.586 -5.496 1 98.69 230 PHE B C 1
ATOM 4990 O O . PHE B 1 230 ? 18.391 14.008 -5.078 1 98.69 230 PHE B O 1
ATOM 4997 N N . VAL B 1 231 ? 16.141 13.805 -4.832 1 97.56 231 VAL B N 1
ATOM 4998 C CA . VAL B 1 231 ? 16.094 14.453 -3.523 1 97.56 231 VAL B CA 1
ATOM 4999 C C . VAL B 1 231 ? 15.258 13.617 -2.557 1 97.56 231 VAL B C 1
ATOM 5001 O O . VAL B 1 231 ? 14.102 13.305 -2.836 1 97.56 231 VAL B O 1
ATOM 5004 N N . GLY B 1 232 ? 15.828 13.25 -1.441 1 94.62 232 GLY B N 1
ATOM 5005 C CA . GLY B 1 232 ? 15.109 12.523 -0.407 1 94.62 232 GLY B CA 1
ATOM 5006 C C . GLY B 1 232 ? 16.016 11.734 0.513 1 94.62 232 GLY B C 1
ATOM 5007 O O . GLY B 1 232 ? 17.219 11.625 0.26 1 94.62 232 GLY B O 1
ATOM 5008 N N . ARG B 1 233 ? 15.477 11.234 1.662 1 93.56 233 ARG B N 1
ATOM 5009 C CA . ARG B 1 233 ? 16.219 10.32 2.533 1 93.56 233 ARG B CA 1
ATOM 5010 C C . ARG B 1 233 ? 16.766 9.133 1.746 1 93.56 233 ARG B C 1
ATOM 5012 O O . ARG B 1 233 ? 16.062 8.57 0.895 1 93.56 233 ARG B O 1
ATOM 5019 N N . LEU B 1 234 ? 18 8.844 1.931 1 96.88 234 LEU B N 1
ATOM 5020 C CA . LEU B 1 234 ? 18.594 7.68 1.281 1 96.88 234 LEU B CA 1
ATOM 5021 C C . LEU B 1 234 ? 18.25 6.402 2.039 1 96.88 234 LEU B C 1
ATOM 5023 O O . LEU B 1 234 ? 19.094 5.832 2.721 1 96.88 234 LEU B O 1
ATOM 5027 N N . ALA B 1 235 ? 17.016 6.008 1.891 1 96.19 235 ALA B N 1
ATOM 5028 C CA . ALA B 1 235 ? 16.453 4.812 2.506 1 96.19 235 ALA B CA 1
ATOM 5029 C C . ALA B 1 235 ? 16 3.812 1.445 1 96.19 235 ALA B C 1
ATOM 5031 O O . ALA B 1 235 ? 15.734 4.188 0.302 1 96.19 235 ALA B O 1
ATOM 5032 N N . ALA B 1 236 ? 15.883 2.555 1.814 1 96.06 236 ALA B N 1
ATOM 5033 C CA . ALA B 1 236 ? 15.547 1.465 0.902 1 96.06 236 ALA B CA 1
ATOM 5034 C C . ALA B 1 236 ? 14.266 1.775 0.128 1 96.06 236 ALA B C 1
ATOM 5036 O O . ALA B 1 236 ? 14.164 1.464 -1.061 1 96.06 236 ALA B O 1
ATOM 5037 N N . VAL B 1 237 ? 13.328 2.408 0.793 1 97 237 VAL B N 1
ATOM 5038 C CA . VAL B 1 237 ? 12 2.652 0.244 1 97 237 VAL B CA 1
ATOM 5039 C C . VAL B 1 237 ? 12.109 3.555 -0.983 1 97 237 VAL B C 1
ATOM 5041 O O . VAL B 1 237 ? 11.234 3.537 -1.853 1 97 237 VAL B O 1
ATOM 5044 N N . LYS B 1 238 ? 13.195 4.309 -1.149 1 97.81 238 LYS B N 1
ATOM 5045 C CA . LYS B 1 238 ? 13.281 5.348 -2.17 1 97.81 238 LYS B CA 1
ATOM 5046 C C . LYS B 1 238 ? 13.844 4.789 -3.477 1 97.81 238 LYS B C 1
ATOM 5048 O O . LYS B 1 238 ? 13.828 5.473 -4.504 1 97.81 238 LYS B O 1
ATOM 5053 N N . GLY B 1 239 ? 14.312 3.625 -3.545 1 98.06 239 GLY B N 1
ATOM 5054 C CA . GLY B 1 239 ? 14.625 2.904 -4.77 1 98.06 239 GLY B CA 1
ATOM 5055 C C . GLY B 1 239 ? 15.859 3.43 -5.469 1 98.06 239 GLY B C 1
ATOM 5056 O O . GLY B 1 239 ? 15.969 3.361 -6.695 1 98.06 239 GLY B O 1
ATOM 5057 N N . LEU B 1 240 ? 16.844 3.926 -4.676 1 98.06 240 LEU B N 1
ATOM 5058 C CA . LEU B 1 240 ? 18.016 4.57 -5.227 1 98.06 240 LEU B CA 1
ATOM 5059 C C . LEU B 1 240 ? 18.812 3.604 -6.102 1 98.06 240 LEU B C 1
ATOM 5061 O O . LEU B 1 240 ? 19.344 3.998 -7.141 1 98.06 240 LEU B O 1
ATOM 5065 N N . PRO B 1 241 ? 18.922 2.248 -5.785 1 98 241 PRO B N 1
ATOM 5066 C CA . PRO B 1 241 ? 19.656 1.323 -6.652 1 98 241 PRO B CA 1
ATOM 5067 C C . PRO B 1 241 ? 19.109 1.284 -8.078 1 98 241 PRO B C 1
ATOM 5069 O O . PRO B 1 241 ? 19.875 1.146 -9.031 1 98 241 PRO B O 1
ATOM 5072 N N . ILE B 1 242 ? 17.828 1.423 -8.219 1 98.25 242 ILE B N 1
ATOM 5073 C CA . ILE B 1 242 ? 17.203 1.404 -9.531 1 98.25 242 ILE B CA 1
ATOM 5074 C C . ILE B 1 242 ? 17.625 2.641 -10.32 1 98.25 242 ILE B C 1
ATOM 5076 O O . ILE B 1 242 ? 17.938 2.549 -11.508 1 98.25 242 ILE B O 1
ATOM 5080 N N . LEU B 1 243 ? 17.594 3.793 -9.664 1 98.62 243 LEU B N 1
ATOM 5081 C CA . LEU B 1 243 ? 17.969 5.039 -10.32 1 98.62 243 LEU B CA 1
ATOM 5082 C C . LEU B 1 243 ? 19.438 4.996 -10.773 1 98.62 243 LEU B C 1
ATOM 5084 O O . LEU B 1 243 ? 19.75 5.402 -11.891 1 98.62 243 LEU B O 1
ATOM 5088 N N . VAL B 1 244 ? 20.328 4.508 -9.867 1 98.5 244 VAL B N 1
ATOM 5089 C CA . VAL B 1 244 ? 21.75 4.453 -10.18 1 98.5 244 VAL B CA 1
ATOM 5090 C C . VAL B 1 244 ? 21.984 3.555 -11.391 1 98.5 244 VAL B C 1
ATOM 5092 O O . VAL B 1 244 ? 22.719 3.912 -12.305 1 98.5 244 VAL B O 1
ATOM 5095 N N . GLU B 1 245 ? 21.297 2.406 -11.438 1 98.19 245 GLU B N 1
ATOM 5096 C CA . GLU B 1 245 ? 21.422 1.494 -12.57 1 98.19 245 GLU B CA 1
ATOM 5097 C C . GLU B 1 245 ? 20.875 2.125 -13.844 1 98.19 245 GLU B C 1
ATOM 5099 O O . GLU B 1 245 ? 21.469 2.01 -14.914 1 98.19 245 GLU B O 1
ATOM 5104 N N . ALA B 1 246 ? 19.688 2.744 -13.711 1 98.62 246 ALA B N 1
ATOM 5105 C CA . ALA B 1 246 ? 19.078 3.396 -14.867 1 98.62 246 ALA B CA 1
ATOM 5106 C C . ALA B 1 246 ? 20 4.484 -15.43 1 98.62 246 ALA B C 1
ATOM 5108 O O . ALA B 1 246 ? 20.172 4.59 -16.641 1 98.62 246 ALA B O 1
ATOM 5109 N N . PHE B 1 247 ? 20.594 5.305 -14.57 1 98.62 247 PHE B N 1
ATOM 5110 C CA . PHE B 1 247 ? 21.484 6.391 -14.969 1 98.62 247 PHE B CA 1
ATOM 5111 C C . PHE B 1 247 ? 22.703 5.852 -15.688 1 98.62 247 PHE B C 1
ATOM 5113 O O . PHE B 1 247 ? 23.141 6.41 -16.703 1 98.62 247 PHE B O 1
ATOM 5120 N N . ALA B 1 248 ? 23.266 4.762 -15.141 1 98.38 248 ALA B N 1
ATOM 5121 C CA . ALA B 1 248 ? 24.422 4.137 -15.773 1 98.38 248 ALA B CA 1
ATOM 5122 C C . ALA B 1 248 ? 24.094 3.721 -17.203 1 98.38 248 ALA B C 1
ATOM 5124 O O . ALA B 1 248 ? 24.906 3.918 -18.109 1 98.38 248 ALA B O 1
ATOM 5125 N N . ARG B 1 249 ? 22.938 3.172 -17.406 1 97.81 249 ARG B N 1
ATOM 5126 C CA . ARG B 1 249 ? 22.531 2.713 -18.719 1 97.81 249 ARG B CA 1
ATOM 5127 C C . ARG B 1 249 ? 22.344 3.889 -19.672 1 97.81 249 ARG B C 1
ATOM 5129 O O . ARG B 1 249 ? 22.734 3.811 -20.844 1 97.81 249 ARG B O 1
ATOM 5136 N N . VAL B 1 250 ? 21.75 4.953 -19.156 1 97.44 250 VAL B N 1
ATOM 5137 C CA . VAL B 1 250 ? 21.469 6.09 -20.016 1 97.44 250 VAL B CA 1
ATOM 5138 C C . VAL B 1 250 ? 22.75 6.867 -20.297 1 97.44 250 VAL B C 1
ATOM 5140 O O . VAL B 1 250 ? 22.859 7.562 -21.312 1 97.44 250 VAL B O 1
ATOM 5143 N N . GLN B 1 251 ? 23.734 6.82 -19.406 1 94.94 251 GLN B N 1
ATOM 5144 C CA . GLN B 1 251 ? 25 7.539 -19.547 1 94.94 251 GLN B CA 1
ATOM 5145 C C . GLN B 1 251 ? 25.734 7.113 -20.812 1 94.94 251 GLN B C 1
ATOM 5147 O O . GLN B 1 251 ? 26.438 7.918 -21.422 1 94.94 251 GLN B O 1
ATOM 5152 N N . ALA B 1 252 ? 25.531 5.93 -21.203 1 91.75 252 ALA B N 1
ATOM 5153 C CA . ALA B 1 252 ? 26.141 5.434 -22.438 1 91.75 252 ALA B CA 1
ATOM 5154 C C . ALA B 1 252 ? 25.672 6.25 -23.641 1 91.75 252 ALA B C 1
ATOM 5156 O O . ALA B 1 252 ? 26.453 6.492 -24.562 1 91.75 252 ALA B O 1
ATOM 5157 N N . ARG B 1 253 ? 24.516 6.719 -23.672 1 95 253 ARG B N 1
ATOM 5158 C CA . ARG B 1 253 ? 23.938 7.504 -24.75 1 95 253 ARG B CA 1
ATOM 5159 C C . ARG B 1 253 ? 24.062 9 -24.469 1 95 253 ARG B C 1
ATOM 5161 O O . ARG B 1 253 ? 24 9.812 -25.391 1 95 253 ARG B O 1
ATOM 5168 N N . HIS B 1 254 ? 24.219 9.344 -23.219 1 97.38 254 HIS B N 1
ATOM 5169 C CA . HIS B 1 254 ? 24.328 10.727 -22.781 1 97.38 254 HIS B CA 1
ATOM 5170 C C . HIS B 1 254 ? 25.562 10.93 -21.906 1 97.38 254 HIS B C 1
ATOM 5172 O O . HIS B 1 254 ? 25.438 11.172 -20.703 1 97.38 254 HIS B O 1
ATOM 5178 N N . PRO B 1 255 ? 26.703 10.969 -22.484 1 95.81 255 PRO B N 1
ATOM 5179 C CA . PRO B 1 255 ? 27.938 11.016 -21.703 1 95.81 255 PRO B CA 1
ATOM 5180 C C . PRO B 1 255 ? 28.078 12.305 -20.891 1 95.81 255 PRO B C 1
ATOM 5182 O O . PRO B 1 255 ? 28.844 12.359 -19.938 1 95.81 255 PRO B O 1
ATOM 5185 N N . ASP B 1 256 ? 27.375 13.328 -21.234 1 95.94 256 ASP B N 1
ATOM 5186 C CA . ASP B 1 256 ? 27.469 14.617 -20.531 1 95.94 256 ASP B CA 1
ATOM 5187 C C . ASP B 1 256 ? 26.422 14.719 -19.438 1 95.94 256 ASP B C 1
ATOM 5189 O O . ASP B 1 256 ? 26.328 15.742 -18.75 1 95.94 256 ASP B O 1
ATOM 5193 N N . ALA B 1 257 ? 25.609 13.664 -19.219 1 97.75 257 ALA B N 1
ATOM 5194 C CA . ALA B 1 257 ? 24.594 13.68 -18.156 1 97.75 257 ALA B CA 1
ATOM 5195 C C . ALA B 1 257 ? 25.25 13.609 -16.781 1 97.75 257 ALA B C 1
ATOM 5197 O O . ALA B 1 257 ? 26.297 12.992 -16.609 1 97.75 257 ALA B O 1
ATOM 5198 N N . HIS B 1 258 ? 24.672 14.289 -15.859 1 98.19 258 HIS B N 1
ATOM 5199 C CA . HIS B 1 258 ? 25.125 14.297 -14.477 1 98.19 258 HIS B CA 1
ATOM 5200 C C . HIS B 1 258 ? 23.969 14.008 -13.516 1 98.19 258 HIS B C 1
ATOM 5202 O O . HIS B 1 258 ? 22.859 14.508 -13.695 1 98.19 258 HIS B O 1
ATOM 5208 N N . LEU B 1 259 ? 24.234 13.148 -12.492 1 98.69 259 LEU B N 1
ATOM 5209 C CA . LEU B 1 259 ? 23.234 12.789 -11.484 1 98.69 259 LEU B CA 1
ATOM 5210 C C . LEU B 1 259 ? 23.594 13.398 -10.133 1 98.69 259 LEU B C 1
ATOM 5212 O O . LEU B 1 259 ? 24.656 13.117 -9.586 1 98.69 259 LEU B O 1
ATOM 5216 N N . SER B 1 260 ? 22.766 14.281 -9.68 1 98.69 260 SER B N 1
ATOM 5217 C CA . SER B 1 260 ? 22.859 14.805 -8.32 1 98.69 260 SER B CA 1
ATOM 5218 C C . SER B 1 260 ? 21.969 14.031 -7.359 1 98.69 260 SER B C 1
ATOM 5220 O O . SER B 1 260 ? 20.766 13.906 -7.59 1 98.69 260 SER B O 1
ATOM 5222 N N . ILE B 1 261 ? 22.516 13.453 -6.285 1 98.75 261 ILE B N 1
ATOM 5223 C CA . ILE B 1 261 ? 21.781 12.766 -5.223 1 98.75 261 ILE B CA 1
ATOM 5224 C C . ILE B 1 261 ? 21.812 13.609 -3.949 1 98.75 261 ILE B C 1
ATOM 5226 O O . ILE B 1 261 ? 22.875 13.766 -3.332 1 98.75 261 ILE B O 1
ATOM 5230 N N . VAL B 1 262 ? 20.656 14.156 -3.646 1 97.81 262 VAL B N 1
ATOM 5231 C CA . VAL B 1 262 ? 20.531 15.047 -2.496 1 97.81 262 VAL B CA 1
ATOM 5232 C C . VAL B 1 262 ? 19.844 14.32 -1.347 1 97.81 262 VAL B C 1
ATOM 5234 O O . VAL B 1 262 ? 18.719 13.836 -1.496 1 97.81 262 VAL B O 1
ATOM 5237 N N . GLY B 1 263 ? 20.453 14.305 -0.219 1 95.06 263 GLY B N 1
ATOM 5238 C CA . GLY B 1 263 ? 19.953 13.609 0.959 1 95.06 263 GLY B CA 1
ATOM 5239 C C . GLY B 1 263 ? 20.984 12.711 1.602 1 95.06 263 GLY B C 1
ATOM 5240 O O . GLY B 1 263 ? 22.141 12.664 1.158 1 95.06 263 GLY B O 1
ATOM 5241 N N . ASP B 1 264 ? 20.609 12.078 2.639 1 94.62 264 ASP B N 1
ATOM 5242 C CA . ASP B 1 264 ? 21.453 11.141 3.369 1 94.62 264 ASP B CA 1
ATOM 5243 C C . ASP B 1 264 ? 20.609 10.062 4.047 1 94.62 264 ASP B C 1
ATOM 5245 O O . ASP B 1 264 ? 19.375 10.102 4 1 94.62 264 ASP B O 1
ATOM 5249 N N . GLY B 1 265 ? 21.297 9.047 4.551 1 94.25 265 GLY B N 1
ATOM 5250 C CA . GLY B 1 265 ? 20.609 7.934 5.184 1 94.25 265 GLY B CA 1
ATOM 5251 C C . GLY B 1 265 ? 21.375 6.629 5.086 1 94.25 265 GLY B C 1
ATOM 5252 O O . GLY B 1 265 ? 22.531 6.609 4.641 1 94.25 265 GLY B O 1
ATOM 5253 N N . PRO B 1 266 ? 20.75 5.547 5.5 1 95.25 266 PRO B N 1
ATOM 5254 C CA . PRO B 1 266 ? 21.391 4.242 5.582 1 95.25 266 PRO B CA 1
ATOM 5255 C C . PRO B 1 266 ? 21.859 3.725 4.223 1 95.25 266 PRO B C 1
ATOM 5257 O O . PRO B 1 266 ? 22.797 2.93 4.145 1 95.25 266 PRO B O 1
ATOM 5260 N N . GLU B 1 267 ? 21.281 4.176 3.129 1 96.81 267 GLU B N 1
ATOM 5261 C CA . GLU B 1 267 ? 21.594 3.646 1.805 1 96.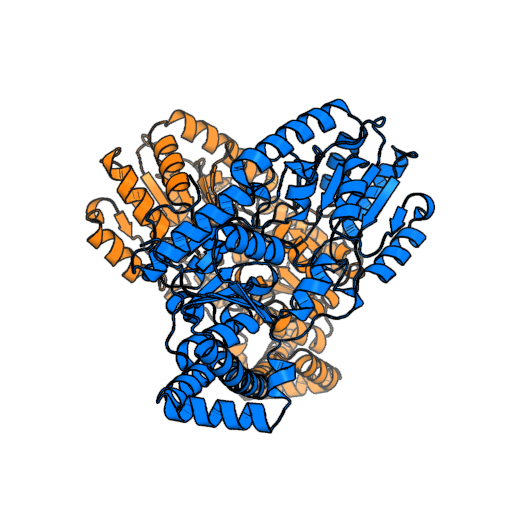81 267 GLU B CA 1
ATOM 5262 C C . GLU B 1 267 ? 22.719 4.445 1.144 1 96.81 267 GLU B C 1
ATOM 5264 O O . GLU B 1 267 ? 23.094 4.172 0 1 96.81 267 GLU B O 1
ATOM 5269 N N . ARG B 1 268 ? 23.297 5.477 1.829 1 97.12 268 ARG B N 1
ATOM 5270 C CA . ARG B 1 268 ? 24.344 6.305 1.241 1 97.12 268 ARG B CA 1
ATOM 5271 C C . ARG B 1 268 ? 25.547 5.461 0.837 1 97.12 268 ARG B C 1
ATOM 5273 O O . ARG B 1 268 ? 25.953 5.465 -0.327 1 97.12 268 ARG B O 1
ATOM 5280 N N . LYS B 1 269 ? 26.125 4.664 1.754 1 97.38 269 LYS B N 1
ATOM 5281 C CA . LYS B 1 269 ? 27.344 3.885 1.496 1 97.38 269 LYS B CA 1
ATOM 5282 C C . LYS B 1 269 ? 27.094 2.84 0.411 1 97.38 269 LYS B C 1
ATOM 5284 O O . LYS B 1 269 ? 27.859 2.736 -0.543 1 97.38 269 LYS B O 1
ATOM 5289 N N . PRO B 1 270 ? 25.953 2.09 0.575 1 97.69 270 PRO B N 1
ATOM 5290 C CA . PRO B 1 270 ? 25.656 1.155 -0.511 1 97.69 270 PRO B CA 1
ATOM 5291 C C . PRO B 1 270 ? 25.547 1.845 -1.869 1 97.69 270 PRO B C 1
ATOM 5293 O O . PRO B 1 270 ? 25.984 1.299 -2.881 1 97.69 270 PRO B O 1
ATOM 5296 N N . ALA B 1 271 ? 24.922 2.984 -1.935 1 98.06 271 ALA B N 1
ATOM 5297 C CA . ALA B 1 271 ? 24.75 3.715 -3.188 1 98.06 271 ALA B CA 1
ATOM 5298 C C . ALA B 1 271 ? 26.094 4.16 -3.754 1 98.06 271 ALA B C 1
ATOM 5300 O O . ALA B 1 271 ? 26.344 4.043 -4.957 1 98.06 271 ALA B O 1
ATOM 5301 N N . GLU B 1 272 ? 26.953 4.664 -2.904 1 98.38 272 GLU B N 1
ATOM 5302 C CA . GLU B 1 272 ? 28.297 5.066 -3.332 1 98.38 272 GLU B CA 1
ATOM 5303 C C . GLU B 1 272 ? 29.062 3.885 -3.896 1 98.38 272 GLU B C 1
ATOM 5305 O O . GLU B 1 272 ? 29.75 4.012 -4.914 1 98.38 272 GLU B O 1
ATOM 5310 N N . ALA B 1 273 ? 28.984 2.754 -3.232 1 98 273 ALA B N 1
ATOM 5311 C CA . ALA B 1 273 ? 29.656 1.54 -3.695 1 98 273 ALA B CA 1
ATOM 5312 C C . ALA B 1 273 ? 29.141 1.112 -5.062 1 98 273 ALA B C 1
ATOM 5314 O O . ALA B 1 273 ? 29.906 0.691 -5.926 1 98 273 ALA B O 1
ATOM 5315 N N . ARG B 1 274 ? 27.859 1.17 -5.223 1 97.56 274 ARG B N 1
ATOM 5316 C CA . ARG B 1 274 ? 27.25 0.803 -6.492 1 97.56 274 ARG B CA 1
ATOM 5317 C C . ARG B 1 274 ? 27.719 1.728 -7.613 1 97.56 274 ARG B C 1
ATOM 5319 O O . ARG B 1 274 ? 28.016 1.27 -8.719 1 97.56 274 ARG B O 1
ATOM 5326 N N . VAL B 1 275 ? 27.719 3.002 -7.355 1 98.25 275 VAL B N 1
ATOM 5327 C CA . VAL B 1 275 ? 28.172 4.004 -8.312 1 98.25 275 VAL B CA 1
ATOM 5328 C C . VAL B 1 275 ? 29.609 3.709 -8.734 1 98.25 275 VAL B C 1
ATOM 5330 O O . VAL B 1 275 ? 29.938 3.74 -9.922 1 98.25 275 VAL B O 1
ATOM 5333 N N . ALA B 1 276 ? 30.453 3.434 -7.773 1 98 276 ALA B N 1
ATOM 5334 C CA . ALA B 1 276 ? 31.844 3.094 -8.039 1 98 276 ALA B CA 1
ATOM 5335 C C . ALA B 1 276 ? 31.953 1.816 -8.867 1 98 276 ALA B C 1
ATOM 5337 O O . ALA B 1 276 ? 32.719 1.75 -9.82 1 98 276 ALA B O 1
ATOM 5338 N N . GLY B 1 277 ? 31.219 0.865 -8.5 1 97.44 277 GLY B N 1
ATOM 5339 C CA . GLY B 1 277 ? 31.234 -0.419 -9.188 1 97.44 277 GLY B CA 1
ATOM 5340 C C . GLY B 1 277 ? 30.812 -0.327 -10.641 1 97.44 277 GLY B C 1
ATOM 5341 O O . GLY B 1 277 ? 31.266 -1.104 -11.477 1 97.44 277 GLY B O 1
ATOM 5342 N N . LEU B 1 278 ? 29.922 0.594 -10.906 1 97.12 278 LEU B N 1
ATOM 5343 C CA . LEU B 1 278 ? 29.406 0.768 -12.266 1 97.12 278 LEU B CA 1
ATOM 5344 C C . LEU B 1 278 ? 30.328 1.669 -13.078 1 97.12 278 LEU B C 1
ATOM 5346 O O . LEU B 1 278 ? 30.094 1.87 -14.273 1 97.12 278 LEU B O 1
ATOM 5350 N N . GLY B 1 279 ? 31.266 2.271 -12.438 1 96.88 279 GLY B N 1
ATOM 5351 C CA . GLY B 1 279 ? 32.25 3.096 -13.117 1 96.88 279 GLY B CA 1
ATOM 5352 C C . GLY B 1 279 ? 31.734 4.461 -13.508 1 96.88 279 GLY B C 1
ATOM 5353 O O . GLY B 1 279 ? 32.156 5.031 -14.516 1 96.88 279 GLY B O 1
ATOM 5354 N N . ILE B 1 280 ? 30.781 5 -12.727 1 97.31 280 ILE B N 1
ATOM 5355 C CA . ILE B 1 280 ? 30.172 6.266 -13.133 1 97.31 280 ILE B CA 1
ATOM 5356 C C . ILE B 1 280 ? 30.391 7.309 -12.031 1 97.31 280 ILE B C 1
ATOM 5358 O O . ILE B 1 280 ? 29.609 8.266 -11.922 1 97.31 280 ILE B O 1
ATOM 5362 N N . ALA B 1 281 ? 31.344 7.203 -11.188 1 97.56 281 ALA B N 1
ATOM 5363 C CA . ALA B 1 281 ? 31.594 8.062 -10.031 1 97.56 281 ALA B CA 1
ATOM 5364 C C . ALA B 1 281 ? 31.781 9.516 -10.461 1 97.56 281 ALA B C 1
ATOM 5366 O O . ALA B 1 281 ? 31.375 10.438 -9.758 1 97.56 281 ALA B O 1
ATOM 5367 N N . ASP B 1 282 ? 32.312 9.75 -11.578 1 97.31 282 ASP B N 1
ATOM 5368 C CA . ASP B 1 282 ? 32.625 11.094 -12.047 1 97.31 282 ASP B CA 1
ATOM 5369 C C . ASP B 1 282 ? 31.359 11.828 -12.484 1 97.31 282 ASP B C 1
ATOM 5371 O O . ASP B 1 282 ? 31.344 13.055 -12.586 1 97.31 282 ASP B O 1
ATOM 5375 N N . ALA B 1 283 ? 30.375 11.094 -12.719 1 98 283 ALA B N 1
ATOM 5376 C CA . ALA B 1 283 ? 29.141 11.68 -13.227 1 98 283 ALA B CA 1
ATOM 5377 C C . ALA B 1 283 ? 28.094 11.773 -12.125 1 98 283 ALA B C 1
ATOM 5379 O O . ALA B 1 283 ? 26.953 12.172 -12.383 1 98 283 ALA B O 1
ATOM 5380 N N . VAL B 1 284 ? 28.391 11.383 -10.891 1 98.56 284 VAL B N 1
ATOM 5381 C CA . VAL B 1 284 ? 27.422 11.383 -9.797 1 98.56 284 VAL B CA 1
ATOM 5382 C C . VAL B 1 284 ? 27.953 12.219 -8.633 1 98.56 284 VAL B C 1
ATOM 5384 O O . VAL B 1 284 ? 29.125 12.094 -8.258 1 98.56 284 VAL B O 1
ATOM 5387 N N . THR B 1 285 ? 27.172 13.117 -8.125 1 98.62 285 THR B N 1
ATOM 5388 C CA . THR B 1 285 ? 27.531 13.898 -6.949 1 98.62 285 THR B CA 1
ATOM 5389 C C . THR B 1 285 ? 26.594 13.609 -5.789 1 98.62 285 THR B C 1
ATOM 5391 O O . THR B 1 285 ? 25.375 13.727 -5.934 1 98.62 285 THR B O 1
ATOM 5394 N N . PHE B 1 286 ? 27.078 13.195 -4.688 1 98.44 286 PHE B N 1
ATOM 5395 C CA . PHE B 1 286 ? 26.328 13.07 -3.439 1 98.44 286 PHE B CA 1
ATOM 5396 C C . PHE B 1 286 ? 26.422 14.352 -2.627 1 98.44 286 PHE B C 1
ATOM 5398 O O . PHE B 1 286 ? 27.484 14.695 -2.109 1 98.44 286 PHE B O 1
ATOM 5405 N N . HIS B 1 287 ? 25.281 15.039 -2.418 1 97.25 287 HIS B N 1
ATOM 5406 C CA . HIS B 1 287 ? 25.297 16.359 -1.816 1 97.25 287 HIS B CA 1
ATOM 5407 C C . HIS B 1 287 ? 25.062 16.281 -0.311 1 97.25 287 HIS B C 1
ATOM 5409 O O . HIS B 1 287 ? 25.312 17.25 0.411 1 97.25 287 HIS B O 1
ATOM 5415 N N . GLY B 1 288 ? 24.609 15.109 0.174 1 94.81 288 GLY B N 1
ATOM 5416 C CA . GLY B 1 288 ? 24.156 15.055 1.558 1 94.81 288 GLY B CA 1
ATOM 5417 C C . GLY B 1 288 ? 22.891 15.844 1.808 1 94.81 288 GLY B C 1
ATOM 5418 O O . GLY B 1 288 ? 22.234 16.281 0.864 1 94.81 288 GLY B O 1
ATOM 5419 N N . TYR B 1 289 ? 22.531 15.984 3.072 1 90.06 289 TYR B N 1
ATOM 5420 C CA . TYR B 1 289 ? 21.344 16.781 3.408 1 90.06 289 TYR B CA 1
ATOM 5421 C C . TYR B 1 289 ? 21.578 18.25 3.096 1 90.06 289 TYR B C 1
ATOM 5423 O O . TYR B 1 289 ? 22.656 18.781 3.348 1 90.06 289 TYR B O 1
ATOM 5431 N N . GLN B 1 290 ? 20.578 18.797 2.469 1 91.06 290 GLN B N 1
ATOM 5432 C CA . GLN B 1 290 ? 20.609 20.203 2.121 1 91.06 290 GLN B CA 1
ATOM 5433 C C . GLN B 1 290 ? 19.406 20.938 2.711 1 91.06 290 GLN B C 1
ATOM 5435 O O . GLN B 1 290 ? 18.359 20.344 2.959 1 91.06 290 GLN B O 1
ATOM 5440 N N . SER B 1 291 ? 19.531 22.25 2.988 1 87.12 291 SER B N 1
ATOM 5441 C CA . SER B 1 291 ? 18.406 23.078 3.438 1 87.12 291 SER B CA 1
ATOM 5442 C C . SER B 1 291 ? 17.391 23.25 2.33 1 87.12 291 SER B C 1
ATOM 5444 O O . SER B 1 291 ? 17.656 22.953 1.165 1 87.12 291 SER B O 1
ATOM 5446 N N . SER B 1 292 ? 16.219 23.719 2.73 1 87.81 292 SER B N 1
ATOM 5447 C CA . SER B 1 292 ? 15.148 23.953 1.765 1 87.81 292 SER B CA 1
ATOM 5448 C C . SER B 1 292 ? 15.594 24.922 0.67 1 87.81 292 SER B C 1
ATOM 5450 O O . SER B 1 292 ? 15.281 24.719 -0.504 1 87.81 292 SER B O 1
ATOM 5452 N N . ASP B 1 293 ? 16.359 25.891 1.074 1 89.94 293 ASP B N 1
ATOM 5453 C CA . ASP B 1 293 ? 16.844 26.875 0.114 1 89.94 293 ASP B CA 1
ATOM 5454 C C . ASP B 1 293 ? 17.859 26.25 -0.837 1 89.94 293 ASP B C 1
ATOM 5456 O O . ASP B 1 293 ? 17.859 26.531 -2.037 1 89.94 293 ASP B O 1
ATOM 5460 N N . GLU B 1 294 ? 18.734 25.484 -0.309 1 92.69 294 GLU B N 1
ATOM 5461 C CA . GLU B 1 294 ? 19.719 24.812 -1.135 1 92.69 294 GLU B CA 1
ATOM 5462 C C . GLU B 1 294 ? 19.062 23.828 -2.104 1 92.69 294 GLU B C 1
ATOM 5464 O O . GLU B 1 294 ? 19.5 23.703 -3.252 1 92.69 294 GLU B O 1
ATOM 5469 N N . VAL B 1 295 ? 18.109 23.109 -1.629 1 94.38 295 VAL B N 1
ATOM 5470 C CA . VAL B 1 295 ? 17.375 22.188 -2.484 1 94.38 295 VAL B CA 1
ATOM 5471 C C . VAL B 1 295 ? 16.719 22.969 -3.627 1 94.38 295 VAL B C 1
ATOM 5473 O O . VAL B 1 295 ? 16.797 22.547 -4.785 1 94.38 295 VAL B O 1
ATOM 5476 N N . ALA B 1 296 ? 16.094 24.094 -3.303 1 95.06 296 ALA B N 1
ATOM 5477 C CA . ALA B 1 296 ? 15.469 24.938 -4.328 1 95.06 296 ALA B CA 1
ATOM 5478 C C . ALA B 1 296 ? 16.5 25.375 -5.371 1 95.06 296 ALA B C 1
ATOM 5480 O O . ALA B 1 296 ? 16.203 25.391 -6.57 1 95.06 296 ALA B O 1
ATOM 5481 N N . GLY B 1 297 ? 17.672 25.734 -4.887 1 95.69 297 GLY B N 1
ATOM 5482 C CA . GLY B 1 297 ? 18.75 26.109 -5.793 1 95.69 297 GLY B CA 1
ATOM 5483 C C . GLY B 1 297 ? 19.188 24.984 -6.707 1 95.69 297 GLY B C 1
ATOM 5484 O O . GLY B 1 297 ? 19.375 25.188 -7.906 1 95.69 297 GLY B O 1
ATOM 5485 N N . LEU B 1 298 ? 19.344 23.828 -6.156 1 96.69 298 LEU B N 1
ATOM 5486 C CA . LEU B 1 298 ? 19.75 22.656 -6.941 1 96.69 298 LEU B CA 1
ATOM 5487 C C . LEU B 1 298 ? 18.672 22.297 -7.961 1 96.69 298 LEU B C 1
ATOM 5489 O O . LEU B 1 298 ? 18.984 21.984 -9.109 1 96.69 298 LEU B O 1
ATOM 5493 N N . LEU B 1 299 ? 17.422 22.312 -7.539 1 97.56 299 LEU B N 1
ATOM 5494 C CA . LEU B 1 299 ? 16.312 22.047 -8.445 1 97.56 299 LEU B CA 1
ATOM 5495 C C . LEU B 1 299 ? 16.312 23.031 -9.609 1 97.56 299 LEU B C 1
ATOM 5497 O O . LEU B 1 299 ? 16.094 22.656 -10.758 1 97.56 299 LEU B O 1
ATOM 5501 N N . SER B 1 300 ? 16.594 24.328 -9.305 1 96.12 300 SER B N 1
ATOM 5502 C CA . SER B 1 300 ? 16.547 25.375 -10.312 1 96.12 300 SER B CA 1
ATOM 5503 C C . SER B 1 300 ? 17.594 25.141 -11.398 1 96.12 300 SER B C 1
ATOM 5505 O O . SER B 1 300 ? 17.469 25.656 -12.516 1 96.12 300 SER B O 1
ATOM 5507 N N . ARG B 1 301 ? 18.625 24.328 -11.078 1 94.94 301 ARG B N 1
ATOM 5508 C CA . ARG B 1 301 ? 19.719 24.094 -12.008 1 94.94 301 ARG B CA 1
ATOM 5509 C C . ARG B 1 301 ? 19.656 22.703 -12.609 1 94.94 301 ARG B C 1
ATOM 5511 O O . ARG B 1 301 ? 20.594 22.266 -13.297 1 94.94 301 ARG B O 1
ATOM 5518 N N . SER B 1 302 ? 18.625 21.969 -12.32 1 96.81 302 SER B N 1
ATOM 5519 C CA . SER B 1 302 ? 18.469 20.609 -12.812 1 96.81 302 SER B CA 1
ATOM 5520 C C . SER B 1 302 ? 17.484 20.547 -13.984 1 96.81 302 SER B C 1
ATOM 5522 O O . SER B 1 302 ? 16.812 21.531 -14.273 1 96.81 302 SER B O 1
ATOM 5524 N N . ASP B 1 303 ? 17.484 19.359 -14.648 1 96.69 303 ASP B N 1
ATOM 5525 C CA . ASP B 1 303 ? 16.656 19.25 -15.852 1 96.69 303 ASP B CA 1
ATOM 5526 C C . ASP B 1 303 ? 15.562 18.203 -15.664 1 96.69 303 ASP B C 1
ATOM 5528 O O . ASP B 1 303 ? 14.508 18.266 -16.297 1 96.69 303 ASP B O 1
ATOM 5532 N N . VAL B 1 304 ? 15.828 17.188 -14.852 1 98.06 304 VAL B N 1
ATOM 5533 C CA . VAL B 1 304 ? 14.875 16.109 -14.609 1 98.06 304 VAL B CA 1
ATOM 5534 C C . VAL B 1 304 ? 14.977 15.648 -13.156 1 98.06 304 VAL B C 1
ATOM 5536 O O . VAL B 1 304 ? 16.078 15.445 -12.641 1 98.06 304 VAL B O 1
ATOM 5539 N N . MET B 1 305 ? 13.875 15.523 -12.516 1 98.69 305 MET B N 1
ATOM 5540 C CA . MET B 1 305 ? 13.836 14.93 -11.18 1 98.69 305 MET B CA 1
ATOM 5541 C C . MET B 1 305 ? 13.312 13.492 -11.242 1 98.69 305 MET B C 1
ATOM 5543 O O . MET B 1 305 ? 12.297 13.219 -11.883 1 98.69 305 MET B O 1
ATOM 5547 N N . VAL B 1 306 ? 13.992 12.555 -10.641 1 98.88 306 VAL B N 1
ATOM 5548 C CA . VAL B 1 306 ? 13.594 11.156 -10.648 1 98.88 306 VAL B CA 1
ATOM 5549 C C . VAL B 1 306 ? 13.438 10.656 -9.211 1 98.88 306 VAL B C 1
ATOM 5551 O O . VAL B 1 306 ? 14.305 10.898 -8.367 1 98.88 306 VAL B O 1
ATOM 5554 N N . LEU B 1 307 ? 12.312 10.086 -8.922 1 98.81 307 LEU B N 1
ATOM 5555 C CA . LEU B 1 307 ? 12.016 9.492 -7.625 1 98.81 307 LEU B CA 1
ATOM 5556 C C . LEU B 1 307 ? 11.422 8.094 -7.789 1 98.81 307 LEU B C 1
ATOM 5558 O O . LEU B 1 307 ? 10.203 7.926 -7.723 1 98.81 307 LEU B O 1
ATOM 5562 N N . PRO B 1 308 ? 12.234 7.047 -7.945 1 98.56 308 PRO B N 1
ATOM 5563 C CA . PRO B 1 308 ? 11.758 5.691 -8.219 1 98.56 308 PRO B CA 1
ATOM 5564 C C . PRO B 1 308 ? 11.43 4.91 -6.949 1 98.56 308 PRO B C 1
ATOM 5566 O O . PRO B 1 308 ? 11.828 3.752 -6.816 1 98.56 308 PRO B O 1
ATOM 5569 N N . SER B 1 309 ? 10.648 5.465 -6.051 1 98.5 309 SER B N 1
ATOM 5570 C CA . SER B 1 309 ? 10.32 4.914 -4.742 1 98.5 309 SER B CA 1
ATOM 5571 C C . SER B 1 309 ? 9.453 3.664 -4.867 1 98.5 309 SER B C 1
ATOM 5573 O O . SER B 1 309 ? 8.664 3.543 -5.805 1 98.5 309 SER B O 1
ATOM 5575 N N . PHE B 1 310 ? 9.586 2.756 -3.885 1 98.06 310 PHE B N 1
ATOM 5576 C CA . PHE B 1 310 ? 8.742 1.568 -3.818 1 98.06 310 PHE B CA 1
ATOM 5577 C C . PHE B 1 310 ? 7.441 1.87 -3.084 1 98.06 310 PHE B C 1
ATOM 5579 O O . PHE B 1 310 ? 6.457 1.143 -3.229 1 98.06 310 PHE B O 1
ATOM 5586 N N . ALA B 1 311 ? 7.434 2.865 -2.285 1 96.88 311 ALA B N 1
ATOM 5587 C CA . ALA B 1 311 ? 6.277 3.301 -1.504 1 96.88 311 ALA B CA 1
ATOM 5588 C C . ALA B 1 311 ? 6.359 4.793 -1.189 1 96.88 311 ALA B C 1
ATOM 5590 O O . ALA B 1 311 ? 7.449 5.328 -0.962 1 96.88 311 ALA B O 1
ATOM 5591 N N . GLU B 1 312 ? 5.246 5.414 -1.171 1 95.5 312 GLU B N 1
ATOM 5592 C CA . GLU B 1 312 ? 5.125 6.844 -0.899 1 95.5 312 GLU B CA 1
ATOM 5593 C C . GLU B 1 312 ? 3.727 7.195 -0.39 1 95.5 312 GLU B C 1
ATOM 5595 O O . GLU B 1 312 ? 2.846 6.332 -0.343 1 95.5 312 GLU B O 1
ATOM 5600 N N . GLY B 1 313 ? 3.545 8.398 0.144 1 94.69 313 GLY B N 1
ATOM 5601 C CA . GLY B 1 313 ? 2.27 9.094 0.124 1 94.69 313 GLY B CA 1
ATOM 5602 C C . GLY B 1 313 ? 2.074 9.945 -1.116 1 94.69 313 GLY B C 1
ATOM 5603 O O . GLY B 1 313 ? 1.802 9.422 -2.199 1 94.69 313 GLY B O 1
ATOM 5604 N N . VAL B 1 314 ? 2.221 11.211 -1.004 1 96 314 VAL B N 1
ATOM 5605 C CA . VAL B 1 314 ? 2.465 12.156 -2.086 1 96 314 VAL B CA 1
ATOM 5606 C C . VAL B 1 314 ? 3.758 12.922 -1.818 1 96 314 VAL B C 1
ATOM 5608 O O . VAL B 1 314 ? 3.807 13.781 -0.935 1 96 314 VAL B O 1
ATOM 5611 N N . PRO B 1 315 ? 4.746 12.609 -2.531 1 95.75 315 PRO B N 1
ATOM 5612 C CA . PRO B 1 315 ? 6.043 13.195 -2.195 1 95.75 315 PRO B CA 1
ATOM 5613 C C . PRO B 1 315 ? 6.078 14.711 -2.395 1 95.75 315 PRO B C 1
ATOM 5615 O O . PRO B 1 315 ? 5.879 15.195 -3.512 1 95.75 315 PRO B O 1
ATOM 5618 N N . VAL B 1 316 ? 6.418 15.398 -1.362 1 96 316 VAL B N 1
ATOM 5619 C CA . VAL B 1 316 ? 6.504 16.859 -1.403 1 96 316 VAL B CA 1
ATOM 5620 C C . VAL B 1 316 ? 7.629 17.281 -2.346 1 96 316 VAL B C 1
ATOM 5622 O O . VAL B 1 316 ? 7.512 18.297 -3.039 1 96 316 VAL B O 1
ATOM 5625 N N . VAL B 1 317 ? 8.656 16.484 -2.43 1 96.44 317 VAL B N 1
ATOM 5626 C CA . VAL B 1 317 ? 9.805 16.828 -3.256 1 96.44 317 VAL B CA 1
ATOM 5627 C C . VAL B 1 317 ? 9.406 16.844 -4.727 1 96.44 317 VAL B C 1
ATOM 5629 O O . VAL B 1 317 ? 9.938 17.625 -5.516 1 96.44 317 VAL B O 1
ATOM 5632 N N . LEU B 1 318 ? 8.5 16 -5.113 1 98.19 318 LEU B N 1
ATOM 5633 C CA . LEU B 1 318 ? 7.977 16.062 -6.473 1 98.19 318 LEU B CA 1
ATOM 5634 C C . LEU B 1 318 ? 7.234 17.359 -6.711 1 98.19 318 LEU B C 1
ATOM 5636 O O . LEU B 1 318 ? 7.336 17.953 -7.793 1 98.19 318 LEU B O 1
ATOM 5640 N N . MET B 1 319 ? 6.441 17.797 -5.703 1 97.88 319 MET B N 1
ATOM 5641 C CA . MET B 1 319 ? 5.77 19.078 -5.801 1 97.88 319 MET B CA 1
ATOM 5642 C C . MET B 1 319 ? 6.781 20.203 -6.012 1 97.88 319 MET B C 1
ATOM 5644 O O . MET B 1 319 ? 6.566 21.094 -6.836 1 97.88 319 MET B O 1
ATOM 5648 N N . GLU B 1 320 ? 7.863 20.141 -5.246 1 97.44 320 GLU B N 1
ATOM 5649 C CA . GLU B 1 320 ? 8.914 21.156 -5.336 1 97.44 320 GLU B CA 1
ATOM 5650 C C . GLU B 1 320 ? 9.555 21.172 -6.719 1 97.44 320 GLU B C 1
ATOM 5652 O O . GLU B 1 320 ? 9.766 22.234 -7.305 1 97.44 320 GLU B O 1
ATOM 5657 N N . ALA B 1 321 ? 9.844 20 -7.238 1 98.31 321 ALA B N 1
ATOM 5658 C CA . ALA B 1 321 ? 10.445 19.859 -8.562 1 98.31 321 ALA B CA 1
ATOM 5659 C C . ALA B 1 321 ? 9.5 20.375 -9.648 1 98.31 321 ALA B C 1
ATOM 5661 O O . ALA B 1 321 ? 9.914 21.125 -10.539 1 98.31 321 ALA B O 1
ATOM 5662 N N . MET B 1 322 ? 8.273 19.984 -9.539 1 98.44 322 MET B N 1
ATOM 5663 C CA . MET B 1 322 ? 7.266 20.422 -10.5 1 98.44 322 MET B CA 1
ATOM 5664 C C . MET B 1 322 ? 7.059 21.938 -10.414 1 98.44 322 MET B C 1
ATOM 5666 O O . MET B 1 322 ? 6.945 22.609 -11.438 1 98.44 322 MET B O 1
ATOM 5670 N N . ALA B 1 323 ? 7.035 22.469 -9.195 1 97.75 323 ALA B N 1
ATOM 5671 C CA . ALA B 1 323 ? 6.938 23.906 -9 1 97.75 323 ALA B CA 1
ATOM 5672 C C . ALA B 1 323 ? 8.125 24.625 -9.633 1 97.75 323 ALA B C 1
ATOM 5674 O O . ALA B 1 323 ? 8 25.781 -10.07 1 97.75 323 ALA B O 1
ATOM 5675 N N . SER B 1 324 ? 9.273 24 -9.719 1 97.38 324 SER B N 1
ATOM 5676 C CA . SER B 1 324 ? 10.484 24.547 -10.312 1 97.38 324 SER B CA 1
ATOM 5677 C C . SER B 1 324 ? 10.445 24.453 -11.836 1 97.38 324 SER B C 1
ATOM 5679 O O . SER B 1 324 ? 11.375 24.875 -12.516 1 97.38 324 SER B O 1
ATOM 5681 N N . GLY B 1 325 ? 9.398 23.812 -12.352 1 96.81 325 GLY B N 1
ATOM 5682 C CA . GLY B 1 325 ? 9.258 23.656 -13.789 1 96.81 325 GLY B CA 1
ATOM 5683 C C . GLY B 1 325 ? 10.031 22.469 -14.336 1 96.81 325 GLY B C 1
ATOM 5684 O O . GLY B 1 325 ? 10.336 22.406 -15.531 1 96.81 325 GLY B O 1
ATOM 5685 N N . LEU B 1 326 ? 10.383 21.547 -13.508 1 97.38 326 LEU B N 1
ATOM 5686 C CA . LEU B 1 326 ? 11.086 20.344 -13.945 1 97.38 326 LEU B CA 1
ATOM 5687 C C . LEU B 1 326 ? 10.102 19.219 -14.281 1 97.38 326 LEU B C 1
ATOM 5689 O O . LEU B 1 326 ? 9.102 19.047 -13.578 1 97.38 326 LEU B O 1
ATOM 5693 N N . PRO B 1 327 ? 10.359 18.516 -15.422 1 97.94 327 PRO B N 1
ATOM 5694 C CA . PRO B 1 327 ? 9.68 17.234 -15.508 1 97.94 327 PRO B CA 1
ATOM 5695 C C . PRO B 1 327 ? 10.141 16.25 -14.422 1 97.94 327 PRO B C 1
ATOM 5697 O O . PRO B 1 327 ? 11.266 16.344 -13.938 1 97.94 327 PRO B O 1
ATOM 5700 N N . VAL B 1 328 ? 9.211 15.32 -14.086 1 98.81 328 VAL B N 1
ATOM 5701 C CA . VAL B 1 328 ? 9.523 14.344 -13.047 1 98.81 328 VAL B CA 1
ATOM 5702 C C . VAL B 1 328 ? 9.258 12.93 -13.562 1 98.81 328 VAL B C 1
ATOM 5704 O O . VAL B 1 328 ? 8.422 12.734 -14.438 1 98.81 328 VAL B O 1
ATOM 5707 N N . ILE B 1 329 ? 10.016 11.992 -13.172 1 98.88 329 ILE B N 1
ATOM 5708 C CA . ILE B 1 329 ? 9.734 10.57 -13.305 1 98.88 329 ILE B CA 1
ATOM 5709 C C . ILE B 1 329 ? 9.57 9.945 -11.922 1 98.88 329 ILE B C 1
ATOM 5711 O O . ILE B 1 329 ? 10.469 10.031 -11.086 1 98.88 329 ILE B O 1
ATOM 5715 N N . ALA B 1 330 ? 8.445 9.398 -11.656 1 98.75 330 ALA B N 1
ATOM 5716 C CA . ALA B 1 330 ? 8.172 8.797 -10.352 1 98.75 330 ALA B CA 1
ATOM 5717 C C . ALA B 1 330 ? 7.492 7.434 -10.516 1 98.75 330 ALA B C 1
ATOM 5719 O O . ALA B 1 330 ? 6.914 7.145 -11.562 1 98.75 330 ALA B O 1
ATOM 5720 N N . SER B 1 331 ? 7.645 6.578 -9.516 1 98.31 331 SER B N 1
ATOM 5721 C CA . SER B 1 331 ? 6.957 5.293 -9.523 1 98.31 331 SER B CA 1
ATOM 5722 C C . SER B 1 331 ? 5.453 5.465 -9.344 1 98.31 331 SER B C 1
ATOM 5724 O O . SER B 1 331 ? 5.008 6.285 -8.539 1 98.31 331 SER B O 1
ATOM 5726 N N . ARG B 1 332 ? 4.73 4.664 -10.094 1 97 332 ARG B N 1
ATOM 5727 C CA . ARG B 1 332 ? 3.273 4.648 -10 1 97 332 ARG B CA 1
ATOM 5728 C C . ARG B 1 332 ? 2.812 3.951 -8.727 1 97 332 ARG B C 1
ATOM 5730 O O . ARG B 1 332 ? 2.281 2.84 -8.773 1 97 332 ARG B O 1
ATOM 5737 N N . VAL B 1 333 ? 2.912 4.676 -7.555 1 96.81 333 VAL B N 1
ATOM 5738 C CA . VAL B 1 333 ? 2.512 4.121 -6.27 1 96.81 333 VAL B CA 1
ATOM 5739 C C . VAL B 1 333 ? 1.71 5.156 -5.484 1 96.81 333 VAL B C 1
ATOM 5741 O O . VAL B 1 333 ? 1.934 6.359 -5.621 1 96.81 333 VAL B O 1
ATOM 5744 N N . ALA B 1 334 ? 0.75 4.711 -4.758 1 95.81 334 ALA B N 1
ATOM 5745 C CA . ALA B 1 334 ? 0.011 5.496 -3.771 1 95.81 334 ALA B CA 1
ATOM 5746 C C . ALA B 1 334 ? -0.553 6.77 -4.395 1 95.81 334 ALA B C 1
ATOM 5748 O O . ALA B 1 334 ? -1.293 6.711 -5.379 1 95.81 334 ALA B O 1
ATOM 5749 N N . GLY B 1 335 ? -0.202 7.934 -3.838 1 96.12 335 GLY B N 1
ATOM 5750 C CA . GLY B 1 335 ? -0.8 9.188 -4.273 1 96.12 335 GLY B CA 1
ATOM 5751 C C . GLY B 1 335 ? -0.004 9.875 -5.363 1 96.12 335 GLY B C 1
ATOM 5752 O O . GLY B 1 335 ? -0.313 11.008 -5.738 1 96.12 335 GLY B O 1
ATOM 5753 N N . VAL B 1 336 ? 0.96 9.203 -6.027 1 97.75 336 VAL B N 1
ATOM 5754 C CA . VAL B 1 336 ? 1.84 9.828 -7.008 1 97.75 336 VAL B CA 1
ATOM 5755 C C . VAL B 1 336 ? 1.022 10.305 -8.211 1 97.75 336 VAL B C 1
ATOM 5757 O O . VAL B 1 336 ? 1.244 11.398 -8.727 1 97.75 336 VAL B O 1
ATOM 5760 N N . GLN B 1 337 ? 0.026 9.562 -8.562 1 96.19 337 GLN B N 1
ATOM 5761 C CA . GLN B 1 337 ? -0.729 9.906 -9.766 1 96.19 337 GLN B CA 1
ATOM 5762 C C . GLN B 1 337 ? -1.787 10.969 -9.469 1 96.19 337 GLN B C 1
ATOM 5764 O O . GLN B 1 337 ? -2.461 11.453 -10.375 1 96.19 337 GLN B O 1
ATOM 5769 N N . GLU B 1 338 ? -2 11.258 -8.188 1 96.19 338 GLU B N 1
ATOM 5770 C CA . GLU B 1 338 ? -2.797 12.438 -7.855 1 96.19 338 GLU B CA 1
ATOM 5771 C C . GLU B 1 338 ? -2.025 13.727 -8.141 1 96.19 338 GLU B C 1
ATOM 5773 O O . GLU B 1 338 ? -2.627 14.781 -8.344 1 96.19 338 GLU B O 1
ATOM 5778 N N . LEU B 1 339 ? -0.697 13.594 -8.188 1 97.81 339 LEU B N 1
ATOM 5779 C CA . LEU B 1 339 ? 0.194 14.734 -8.391 1 97.81 339 LEU B CA 1
ATOM 5780 C C . LEU B 1 339 ? 0.745 14.742 -9.812 1 97.81 339 LEU B C 1
ATOM 5782 O O . LEU B 1 339 ? 0.71 15.773 -10.492 1 97.81 339 LEU B O 1
ATOM 5786 N N . VAL B 1 340 ? 1.193 13.594 -10.305 1 98.19 340 VAL B N 1
ATOM 5787 C CA . VAL B 1 340 ? 1.857 13.469 -11.602 1 98.19 340 VAL B CA 1
ATOM 5788 C C . VAL B 1 340 ? 0.88 12.906 -12.633 1 98.19 340 VAL B C 1
ATOM 5790 O O . VAL B 1 340 ? 0.426 11.766 -12.508 1 98.19 340 VAL B O 1
ATOM 5793 N N . ASP B 1 341 ? 0.544 13.695 -13.586 1 97.06 341 ASP B N 1
ATOM 5794 C CA . ASP B 1 341 ? -0.23 13.219 -14.734 1 97.06 341 ASP B CA 1
ATOM 5795 C C . ASP B 1 341 ? 0.675 12.562 -15.773 1 97.06 341 ASP B C 1
ATOM 5797 O O . ASP B 1 341 ? 1.39 13.25 -16.5 1 97.06 341 ASP B O 1
ATOM 5801 N N . ASP B 1 342 ? 0.584 11.266 -15.844 1 97.25 342 ASP B N 1
ATOM 5802 C CA . ASP B 1 342 ? 1.489 10.492 -16.688 1 97.25 342 ASP B CA 1
ATOM 5803 C C . ASP B 1 342 ? 1.452 10.977 -18.125 1 97.25 342 ASP B C 1
ATOM 5805 O O . ASP B 1 342 ? 0.385 11.031 -18.75 1 97.25 342 ASP B O 1
ATOM 5809 N N . GLY B 1 343 ? 2.568 11.344 -18.641 1 97.38 343 GLY B N 1
ATOM 5810 C CA . GLY B 1 343 ? 2.707 11.781 -20.016 1 97.38 343 GLY B CA 1
ATOM 5811 C C . GLY B 1 343 ? 2.379 13.25 -20.219 1 97.38 343 GLY B C 1
ATOM 5812 O O . GLY B 1 343 ? 2.541 13.781 -21.312 1 97.38 343 GLY B O 1
ATOM 5813 N N . VAL B 1 344 ? 1.962 13.93 -19.125 1 97.88 344 VAL B N 1
ATOM 5814 C CA . VAL B 1 344 ? 1.552 15.328 -19.234 1 97.88 344 VAL B CA 1
ATOM 5815 C C . VAL B 1 344 ? 2.471 16.203 -18.391 1 97.88 344 VAL B C 1
ATOM 5817 O O . VAL B 1 344 ? 3.197 17.047 -18.938 1 97.88 344 VAL B O 1
ATOM 5820 N N . SER B 1 345 ? 2.555 15.977 -17.109 1 98.12 345 SER B N 1
ATOM 5821 C CA . SER B 1 345 ? 3.377 16.781 -16.219 1 98.12 345 SER B CA 1
ATOM 5822 C C . SER B 1 345 ? 4.621 16.016 -15.773 1 98.12 345 SER B C 1
ATOM 5824 O O . SER B 1 345 ? 5.457 16.562 -15.039 1 98.12 345 SER B O 1
ATOM 5826 N N . GLY B 1 346 ? 4.73 14.828 -16.172 1 98.38 346 GLY B N 1
ATOM 5827 C CA . GLY B 1 346 ? 5.805 13.891 -15.875 1 98.38 346 GLY B CA 1
ATOM 5828 C C . GLY B 1 346 ? 5.465 12.461 -16.234 1 98.38 346 GLY B C 1
ATOM 5829 O O . GLY B 1 346 ? 4.531 12.203 -17 1 98.38 346 GLY B O 1
ATOM 5830 N N . TYR B 1 347 ? 6.281 11.562 -15.82 1 98.62 347 TYR B N 1
ATOM 5831 C CA . TYR B 1 347 ? 6.023 10.141 -16.062 1 98.62 347 TYR B CA 1
ATOM 5832 C C . TYR B 1 347 ? 5.832 9.398 -14.742 1 98.62 347 TYR B C 1
ATOM 5834 O O . TYR B 1 347 ? 6.586 9.609 -13.789 1 98.62 347 TYR B O 1
ATOM 5842 N N . ALA B 1 348 ? 4.766 8.664 -14.656 1 97.88 348 ALA B N 1
ATOM 5843 C CA . ALA B 1 348 ? 4.566 7.664 -13.609 1 97.88 348 ALA B CA 1
ATOM 5844 C C . ALA B 1 348 ? 4.848 6.258 -14.133 1 97.88 348 ALA B C 1
ATOM 5846 O O . ALA B 1 348 ? 4.027 5.688 -14.859 1 97.88 348 ALA B O 1
ATOM 5847 N N . VAL B 1 349 ? 5.957 5.668 -13.773 1 98.19 349 VAL B N 1
ATOM 5848 C CA . VAL B 1 349 ? 6.391 4.398 -14.344 1 98.19 349 VAL B CA 1
ATOM 5849 C C . VAL B 1 349 ? 6.07 3.258 -13.383 1 98.19 349 VAL B C 1
ATOM 5851 O O . VAL B 1 349 ? 5.914 3.48 -12.18 1 98.19 349 VAL B O 1
ATOM 5854 N N . PRO B 1 350 ? 5.914 1.985 -13.875 1 97.88 350 PRO B N 1
ATOM 5855 C CA . PRO B 1 350 ? 5.719 0.862 -12.953 1 97.88 350 PRO B CA 1
ATOM 5856 C C . PRO B 1 350 ? 6.82 0.763 -11.906 1 97.88 350 PRO B C 1
ATOM 5858 O O . PRO B 1 350 ? 8 0.928 -12.219 1 97.88 350 PRO B O 1
ATOM 5861 N N . PRO B 1 351 ? 6.441 0.639 -10.625 1 98.19 351 PRO B N 1
ATOM 5862 C CA . PRO B 1 351 ? 7.469 0.608 -9.578 1 98.19 351 PRO B CA 1
ATOM 5863 C C . PRO B 1 351 ? 8.461 -0.538 -9.766 1 98.19 351 PRO B C 1
ATOM 5865 O O . PRO B 1 351 ? 8.062 -1.658 -10.094 1 98.19 351 PRO B O 1
ATOM 5868 N N . GLY B 1 352 ? 9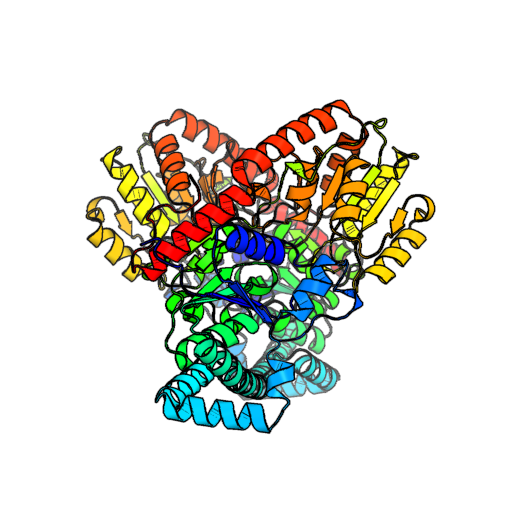.719 -0.19 -9.625 1 97.75 352 GLY B N 1
ATOM 5869 C CA . GLY B 1 352 ? 10.789 -1.177 -9.711 1 97.75 352 GLY B CA 1
ATOM 5870 C C . GLY B 1 352 ? 11.148 -1.55 -11.133 1 97.75 352 GLY B C 1
ATOM 5871 O O . GLY B 1 352 ? 12.039 -2.377 -11.359 1 97.75 352 GLY B O 1
ATOM 5872 N N . ASP B 1 353 ? 10.484 -0.977 -12.117 1 97.81 353 ASP B N 1
ATOM 5873 C CA . ASP B 1 353 ? 10.727 -1.35 -13.508 1 97.81 353 ASP B CA 1
ATOM 5874 C C . ASP B 1 353 ? 11.891 -0.551 -14.094 1 97.81 353 ASP B C 1
ATOM 5876 O O . ASP B 1 353 ? 11.703 0.567 -14.57 1 97.81 353 ASP B O 1
ATOM 5880 N N . LEU B 1 354 ? 13.047 -1.16 -14.125 1 97.88 354 LEU B N 1
ATOM 5881 C CA . LEU B 1 354 ? 14.273 -0.518 -14.594 1 97.88 354 LEU B CA 1
ATOM 5882 C C . LEU B 1 354 ? 14.141 -0.112 -16.062 1 97.88 354 LEU B C 1
ATOM 5884 O O . LEU B 1 354 ? 14.508 1.007 -16.422 1 97.88 354 LEU B O 1
ATOM 5888 N N . ASP B 1 355 ? 13.578 -0.951 -16.875 1 97.56 355 ASP B N 1
ATOM 5889 C CA . ASP B 1 355 ? 13.5 -0.703 -18.312 1 97.56 355 ASP B CA 1
ATOM 5890 C C . ASP B 1 355 ? 12.633 0.521 -18.609 1 97.56 355 ASP B C 1
ATOM 5892 O O . ASP B 1 355 ? 13.008 1.359 -19.438 1 97.56 355 ASP B O 1
ATOM 5896 N N . SER B 1 356 ? 11.484 0.597 -17.922 1 97.94 356 SER B N 1
ATOM 5897 C CA . SER B 1 356 ? 10.625 1.757 -18.109 1 97.94 356 SER B CA 1
ATOM 5898 C C . SER B 1 356 ? 11.312 3.039 -17.656 1 97.94 356 SER B C 1
ATOM 5900 O O . SER B 1 356 ? 11.18 4.086 -18.297 1 97.94 356 SER B O 1
ATOM 5902 N N . LEU B 1 357 ? 12.031 2.965 -16.531 1 98.62 357 LEU B N 1
ATOM 5903 C CA . LEU B 1 357 ? 12.734 4.141 -16.031 1 98.62 357 LEU B CA 1
ATOM 5904 C C . LEU B 1 357 ? 13.812 4.594 -17.016 1 98.62 357 LEU B C 1
ATOM 5906 O O . LEU B 1 357 ? 13.922 5.785 -17.312 1 98.62 357 LEU B O 1
ATOM 5910 N N . VAL B 1 358 ? 14.562 3.639 -17.562 1 98.62 358 VAL B N 1
ATOM 5911 C CA . VAL B 1 358 ? 15.609 3.938 -18.531 1 98.62 358 VAL B CA 1
ATOM 5912 C C . VAL B 1 358 ? 15 4.609 -19.766 1 98.62 358 VAL B C 1
ATOM 5914 O O . VAL B 1 358 ? 15.5 5.637 -20.219 1 98.62 358 VAL B O 1
ATOM 5917 N N . ALA B 1 359 ? 13.945 4.051 -20.234 1 98.69 359 ALA B N 1
ATOM 5918 C CA . ALA B 1 359 ? 13.312 4.562 -21.453 1 98.69 359 ALA B CA 1
ATOM 5919 C C . ALA B 1 359 ? 12.82 5.992 -21.25 1 98.69 359 ALA B C 1
ATOM 5921 O O . ALA B 1 359 ? 13.008 6.848 -22.125 1 98.69 359 ALA B O 1
ATOM 5922 N N . ARG B 1 360 ? 12.148 6.281 -20.109 1 98.75 360 ARG B N 1
ATOM 5923 C CA . ARG B 1 360 ? 11.609 7.609 -19.844 1 98.75 360 ARG B CA 1
ATOM 5924 C C . ARG B 1 360 ? 12.719 8.617 -19.594 1 98.75 360 ARG B C 1
ATOM 5926 O O . ARG B 1 360 ? 12.625 9.773 -20.016 1 98.75 360 ARG B O 1
ATOM 5933 N N . LEU B 1 361 ? 13.75 8.172 -18.844 1 98.69 361 LEU B N 1
ATOM 5934 C CA . LEU B 1 361 ? 14.891 9.047 -18.594 1 98.69 361 LEU B CA 1
ATOM 5935 C C . LEU B 1 361 ? 15.594 9.406 -19.891 1 98.69 361 LEU B C 1
ATOM 5937 O O . LEU B 1 361 ? 15.922 10.57 -20.125 1 98.69 361 LEU B O 1
ATOM 5941 N N . ASP B 1 362 ? 15.805 8.438 -20.766 1 98.56 362 ASP B N 1
ATOM 5942 C CA . ASP B 1 362 ? 16.406 8.664 -22.078 1 98.56 362 ASP B CA 1
ATOM 5943 C C . ASP B 1 362 ? 15.578 9.633 -22.906 1 98.56 362 ASP B C 1
ATOM 5945 O O . ASP B 1 362 ? 16.125 10.523 -23.562 1 98.56 362 ASP B O 1
ATOM 5949 N N . ALA B 1 363 ? 14.281 9.453 -22.891 1 98.38 363 ALA B N 1
ATOM 5950 C CA . ALA B 1 363 ? 13.375 10.32 -23.641 1 98.38 363 ALA B CA 1
ATOM 5951 C C . ALA B 1 363 ? 13.508 11.773 -23.188 1 98.38 363 ALA B C 1
ATOM 5953 O O . ALA B 1 363 ? 13.602 12.68 -24.016 1 98.38 363 ALA B O 1
ATOM 5954 N N . LEU B 1 364 ? 13.523 12.008 -21.906 1 98.06 364 LEU B N 1
ATOM 5955 C CA . LEU B 1 364 ? 13.594 13.359 -21.375 1 98.06 364 LEU B CA 1
ATOM 5956 C C . LEU B 1 364 ? 14.953 13.984 -21.656 1 98.06 364 LEU B C 1
ATOM 5958 O O . LEU B 1 364 ? 15.047 15.148 -22.047 1 98.06 364 LEU B O 1
ATOM 5962 N N . LEU B 1 365 ? 16.031 13.203 -21.469 1 97.5 365 LEU B N 1
ATOM 5963 C CA . LEU B 1 365 ? 17.375 13.727 -21.688 1 97.5 365 LEU B CA 1
ATOM 5964 C C . LEU B 1 365 ? 17.625 14.023 -23.156 1 97.5 365 LEU B C 1
ATOM 5966 O O . LEU B 1 365 ? 18.516 14.805 -23.5 1 97.5 365 LEU B O 1
ATOM 5970 N N . SER B 1 366 ? 16.812 13.43 -24.062 1 97.19 366 SER B N 1
ATOM 5971 C CA . SER B 1 366 ? 16.984 13.57 -25.5 1 97.19 366 SER B CA 1
ATOM 5972 C C . SER B 1 366 ? 16.125 14.695 -26.062 1 97.19 366 SER B C 1
ATOM 5974 O O . SER B 1 366 ? 16.281 15.102 -27.203 1 97.19 366 SER B O 1
ATOM 5976 N N . ASP B 1 367 ? 15.203 15.242 -25.281 1 96.44 367 ASP B N 1
ATOM 5977 C CA . ASP B 1 367 ? 14.211 16.156 -25.828 1 96.44 367 ASP B CA 1
ATOM 5978 C C . ASP B 1 367 ? 13.953 17.328 -24.875 1 96.44 367 ASP B C 1
ATOM 5980 O O . ASP B 1 367 ? 12.961 17.328 -24.156 1 96.44 367 ASP B O 1
ATOM 5984 N N . PRO B 1 368 ? 14.742 18.375 -24.984 1 93.75 368 PRO B N 1
ATOM 5985 C CA . PRO B 1 368 ? 14.57 19.531 -24.109 1 93.75 368 PRO B CA 1
ATOM 5986 C C . PRO B 1 368 ? 13.195 20.188 -24.234 1 93.75 368 PRO B C 1
ATOM 5988 O O . PRO B 1 368 ? 12.672 20.75 -23.266 1 93.75 368 PRO B O 1
ATOM 5991 N N . GLU B 1 369 ? 12.586 20.109 -25.375 1 95.56 369 GLU B N 1
ATOM 5992 C CA . GLU B 1 369 ? 11.25 20.672 -25.562 1 95.56 369 GLU B CA 1
ATOM 5993 C C . GLU B 1 369 ? 10.211 19.875 -24.766 1 95.56 369 GLU B C 1
ATOM 5995 O O . GLU B 1 369 ? 9.281 20.453 -24.203 1 95.56 369 GLU B O 1
ATOM 6000 N N . LEU B 1 370 ? 10.367 18.562 -24.797 1 97.06 370 LEU B N 1
ATOM 6001 C CA . LEU B 1 370 ? 9.508 17.719 -23.969 1 97.06 370 LEU B CA 1
ATOM 6002 C C . LEU B 1 370 ? 9.641 18.062 -22.5 1 97.06 370 LEU B C 1
ATOM 6004 O O . LEU B 1 370 ? 8.641 18.156 -21.781 1 97.06 370 LEU B O 1
ATOM 6008 N N . CYS B 1 371 ? 10.844 18.297 -22.062 1 96.5 371 CYS B N 1
ATOM 6009 C CA . CYS B 1 371 ? 11.109 18.688 -20.672 1 96.5 371 CYS B CA 1
ATOM 6010 C C . CYS B 1 371 ? 10.398 19.984 -20.328 1 96.5 371 CYS B C 1
ATOM 6012 O O . CYS B 1 371 ? 9.758 20.094 -19.281 1 96.5 371 CYS B O 1
ATOM 6014 N N . ALA B 1 372 ? 10.5 20.953 -21.234 1 95.12 372 ALA B N 1
ATOM 6015 C CA . ALA B 1 372 ? 9.898 22.266 -21 1 95.12 372 ALA B CA 1
ATOM 6016 C C . ALA B 1 372 ? 8.375 22.156 -20.938 1 95.12 372 ALA B C 1
ATOM 6018 O O . ALA B 1 372 ? 7.742 22.781 -20.078 1 95.12 372 ALA B O 1
ATOM 6019 N N . ARG B 1 373 ? 7.789 21.391 -21.844 1 97.5 373 ARG B N 1
ATOM 6020 C CA . ARG B 1 373 ? 6.344 21.203 -21.875 1 97.5 373 ARG B CA 1
ATOM 6021 C C . ARG B 1 373 ? 5.848 20.531 -20.594 1 97.5 373 ARG B C 1
ATOM 6023 O O . ARG B 1 373 ? 4.875 20.984 -19.984 1 97.5 373 ARG B O 1
ATOM 6030 N N . MET B 1 374 ? 6.492 19.5 -20.141 1 98.12 374 MET B N 1
ATOM 6031 C CA . MET B 1 374 ? 6.117 18.797 -18.922 1 98.12 374 MET B CA 1
ATOM 6032 C C . MET B 1 374 ? 6.332 19.672 -17.688 1 98.12 374 MET B C 1
ATOM 6034 O O . MET B 1 374 ? 5.531 19.641 -16.75 1 98.12 374 MET B O 1
ATOM 6038 N N . GLY B 1 375 ? 7.465 20.375 -17.734 1 97.38 375 GLY B N 1
ATOM 6039 C CA . GLY B 1 375 ? 7.73 21.297 -16.625 1 97.38 375 GLY B CA 1
ATOM 6040 C C . GLY B 1 375 ? 6.652 22.344 -16.453 1 97.38 375 GLY B C 1
ATOM 6041 O O . GLY B 1 375 ? 6.227 22.625 -15.336 1 97.38 375 GLY B O 1
ATOM 6042 N N . THR B 1 376 ? 6.203 22.922 -17.562 1 97.69 376 THR B N 1
ATOM 6043 C CA . THR B 1 376 ? 5.156 23.938 -17.531 1 97.69 376 THR B CA 1
ATOM 6044 C C . THR B 1 376 ? 3.852 23.359 -17 1 97.69 376 THR B C 1
ATOM 6046 O O . THR B 1 376 ? 3.201 23.969 -16.141 1 97.69 376 THR B O 1
ATOM 6049 N N . ALA B 1 377 ? 3.504 22.219 -17.484 1 98.56 377 ALA B N 1
ATOM 6050 C CA . ALA B 1 377 ? 2.293 21.547 -17.031 1 98.56 377 ALA B CA 1
ATOM 6051 C C . ALA B 1 377 ? 2.379 21.203 -15.547 1 98.56 377 ALA B C 1
ATOM 6053 O O . ALA B 1 377 ? 1.391 21.312 -14.82 1 98.56 377 ALA B O 1
ATOM 6054 N N . GLY B 1 378 ? 3.535 20.734 -15.148 1 98.31 378 GLY B N 1
ATOM 6055 C CA . GLY B 1 378 ? 3.746 20.375 -13.75 1 98.31 378 GLY B CA 1
ATOM 6056 C C . GLY B 1 378 ? 3.609 21.562 -12.812 1 98.31 378 GLY B C 1
ATOM 6057 O O . GLY B 1 378 ? 2.965 21.453 -11.766 1 98.31 378 GLY B O 1
ATOM 6058 N N . ARG B 1 379 ? 4.238 22.672 -13.164 1 98.06 379 ARG B N 1
ATOM 6059 C CA . ARG B 1 379 ? 4.137 23.875 -12.344 1 98.06 379 ARG B CA 1
ATOM 6060 C C . ARG B 1 379 ? 2.688 24.328 -12.227 1 98.06 379 ARG B C 1
ATOM 6062 O O . ARG B 1 379 ? 2.24 24.719 -11.148 1 98.06 379 ARG B O 1
ATOM 6069 N N . ALA B 1 380 ? 1.981 24.297 -13.32 1 98.06 380 ALA B N 1
ATOM 6070 C CA . ALA B 1 380 ? 0.574 24.688 -13.32 1 98.06 380 ALA B CA 1
ATOM 6071 C C . ALA B 1 380 ? -0.244 23.797 -12.398 1 98.06 380 ALA B C 1
ATOM 6073 O O . ALA B 1 380 ? -1.112 24.281 -11.664 1 98.06 380 ALA B O 1
ATOM 6074 N N . LYS B 1 381 ? 0.027 22.5 -12.406 1 97.69 381 LYS B N 1
ATOM 6075 C CA . LYS B 1 381 ? -0.656 21.531 -11.555 1 97.69 381 LYS B CA 1
ATOM 6076 C C . LYS B 1 381 ? -0.431 21.859 -10.078 1 97.69 381 LYS B C 1
ATOM 6078 O O . LYS B 1 381 ? -1.379 21.875 -9.289 1 97.69 381 LYS B O 1
ATOM 6083 N N . VAL B 1 382 ? 0.777 22.062 -9.68 1 97.75 382 VAL B N 1
ATOM 6084 C CA . VAL B 1 382 ? 1.125 22.328 -8.289 1 97.75 382 VAL B CA 1
ATOM 6085 C C . VAL B 1 382 ? 0.491 23.641 -7.832 1 97.75 382 VAL B C 1
ATOM 6087 O O . VAL B 1 382 ? -0.085 23.719 -6.742 1 97.75 382 VAL B O 1
ATOM 6090 N N . ALA B 1 383 ? 0.568 24.625 -8.688 1 97 383 ALA B N 1
ATOM 6091 C CA . ALA B 1 383 ? -0.007 25.922 -8.344 1 97 383 ALA B CA 1
ATOM 6092 C C . ALA B 1 383 ? -1.517 25.828 -8.148 1 97 383 ALA B C 1
ATOM 6094 O O . ALA B 1 383 ? -2.078 26.469 -7.262 1 97 383 ALA B O 1
ATOM 6095 N N . ALA B 1 384 ? -2.107 25.016 -8.922 1 96.5 384 ALA B N 1
ATOM 6096 C CA . ALA B 1 384 ? -3.564 24.906 -8.914 1 96.5 384 ALA B CA 1
ATOM 6097 C C . ALA B 1 384 ? -4.051 24.031 -7.77 1 96.5 384 ALA B C 1
ATOM 6099 O O . ALA B 1 384 ? -5.102 24.281 -7.18 1 96.5 384 ALA B O 1
ATOM 6100 N N . GLU B 1 385 ? -3.309 23 -7.422 1 96.44 385 GLU B N 1
ATOM 6101 C CA . GLU B 1 385 ? -3.92 21.953 -6.609 1 96.44 385 GLU B CA 1
ATOM 6102 C C . GLU B 1 385 ? -3.1 21.688 -5.352 1 96.44 385 GLU B C 1
ATOM 6104 O O . GLU B 1 385 ? -3.578 21.031 -4.422 1 96.44 385 GLU B O 1
ATOM 6109 N N . PHE B 1 386 ? -1.87 22.141 -5.289 1 96.69 386 PHE B N 1
ATOM 6110 C CA . PHE B 1 386 ? -0.992 21.797 -4.18 1 96.69 386 PHE B CA 1
ATOM 6111 C C . PHE B 1 386 ? -0.319 23.031 -3.607 1 96.69 386 PHE B C 1
ATOM 6113 O O . PHE B 1 386 ? 0.851 23 -3.221 1 96.69 386 PHE B O 1
ATOM 6120 N N . ASP B 1 387 ? -1.04 24.141 -3.621 1 95.38 387 ASP B N 1
ATOM 6121 C CA . ASP B 1 387 ? -0.549 25.375 -3.029 1 95.38 387 ASP B CA 1
ATOM 6122 C C . ASP B 1 387 ? -0.688 25.359 -1.509 1 95.38 387 ASP B C 1
ATOM 6124 O O . ASP B 1 387 ? -1.782 25.141 -0.983 1 95.38 387 ASP B O 1
ATOM 6128 N N . GLN B 1 388 ? 0.369 25.625 -0.868 1 93.12 388 GLN B N 1
ATOM 6129 C CA . GLN B 1 388 ? 0.415 25.5 0.585 1 93.12 388 GLN B CA 1
ATOM 6130 C C . GLN B 1 388 ? -0.56 26.469 1.251 1 93.12 388 GLN B C 1
ATOM 6132 O O . GLN B 1 388 ? -1.177 26.125 2.266 1 93.12 388 GLN B O 1
ATOM 6137 N N . ALA B 1 389 ? -0.647 27.672 0.771 1 92.19 389 ALA B N 1
ATOM 6138 C CA . ALA B 1 389 ? -1.531 28.672 1.367 1 92.19 389 ALA B CA 1
ATOM 6139 C C . ALA B 1 389 ? -2.992 28.25 1.251 1 92.19 389 ALA B C 1
ATOM 6141 O O . ALA B 1 389 ? -3.764 28.391 2.201 1 92.19 389 ALA B O 1
ATOM 6142 N N . ALA B 1 390 ? -3.348 27.766 0.06 1 94.31 390 ALA B N 1
ATOM 6143 C CA . ALA B 1 390 ? -4.711 27.281 -0.154 1 94.31 390 ALA B CA 1
ATOM 6144 C C . ALA B 1 390 ? -5.027 26.109 0.768 1 94.31 390 ALA B C 1
ATOM 6146 O O . ALA B 1 390 ? -6.121 26.031 1.337 1 94.31 390 ALA B O 1
ATOM 6147 N N . GLU B 1 391 ? -4.117 25.219 0.929 1 95.38 391 GLU B N 1
ATOM 6148 C CA . GLU B 1 391 ? -4.316 24.047 1.782 1 95.38 391 GLU B CA 1
ATOM 6149 C C . GLU B 1 391 ? -4.395 24.438 3.254 1 95.38 391 GLU B C 1
ATOM 6151 O O . GLU B 1 391 ? -5.156 23.844 4.023 1 95.38 391 GLU B O 1
ATOM 6156 N N . ALA B 1 392 ? -3.574 25.406 3.654 1 93.62 392 ALA B N 1
ATOM 6157 C CA . ALA B 1 392 ? -3.625 25.906 5.027 1 93.62 392 ALA B CA 1
ATOM 6158 C C . ALA B 1 392 ? -4.98 26.531 5.332 1 93.62 392 ALA B C 1
ATOM 6160 O O . ALA B 1 392 ? -5.523 26.359 6.422 1 93.62 392 ALA B O 1
ATOM 6161 N N . ARG B 1 393 ? -5.512 27.281 4.391 1 95 393 ARG B N 1
ATOM 6162 C CA . ARG B 1 393 ? -6.832 27.875 4.551 1 95 393 ARG B CA 1
ATOM 6163 C C . ARG B 1 393 ? -7.902 26.797 4.691 1 95 393 ARG B C 1
ATOM 6165 O O . ARG B 1 393 ? -8.828 26.938 5.492 1 95 393 ARG B O 1
ATOM 6172 N N . TRP B 1 394 ? -7.73 25.797 3.91 1 97.19 394 TRP B N 1
ATOM 6173 C CA . TRP B 1 394 ? -8.656 24.672 3.998 1 97.19 394 TRP B CA 1
ATOM 6174 C C . TRP B 1 394 ? -8.57 24 5.367 1 97.19 394 TRP B C 1
ATOM 6176 O O . TRP B 1 394 ? -9.602 23.719 5.992 1 97.19 394 TRP B O 1
ATOM 6186 N N . LEU B 1 395 ? -7.43 23.781 5.836 1 96.69 395 LEU B N 1
ATOM 6187 C CA . LEU B 1 395 ? -7.227 23.188 7.152 1 96.69 395 LEU B CA 1
ATOM 6188 C C . LEU B 1 395 ? -7.832 24.062 8.242 1 96.69 395 LEU B C 1
ATOM 6190 O O . LEU B 1 395 ? -8.43 23.562 9.195 1 96.69 395 LEU B O 1
ATOM 6194 N N . GLU B 1 396 ? -7.645 25.344 8.086 1 95.69 396 GLU B N 1
ATOM 6195 C CA . GLU B 1 396 ? -8.25 26.297 9.023 1 95.69 396 GLU B CA 1
ATOM 6196 C C . GLU B 1 396 ? -9.766 26.141 9.078 1 95.69 396 GLU B C 1
ATOM 6198 O O . GLU B 1 396 ? -10.359 26.141 10.156 1 95.69 396 GLU B O 1
ATOM 6203 N N . ARG B 1 397 ? -10.32 26 7.918 1 96.81 397 ARG B N 1
ATOM 6204 C CA . ARG B 1 397 ? -11.773 25.828 7.836 1 96.81 397 ARG B CA 1
ATOM 6205 C C . ARG B 1 397 ? -12.203 24.547 8.539 1 96.81 397 ARG B C 1
ATOM 6207 O O . ARG B 1 397 ? -13.219 24.531 9.242 1 96.81 397 ARG B O 1
ATOM 6214 N N . ILE B 1 398 ? -11.484 23.5 8.352 1 97.81 398 ILE B N 1
ATOM 6215 C CA . ILE B 1 398 ? -11.789 22.219 8.992 1 97.81 398 ILE B CA 1
ATOM 6216 C C . ILE B 1 398 ? -11.672 22.375 10.508 1 97.81 398 ILE B C 1
ATOM 6218 O O . ILE B 1 398 ? -12.562 21.953 11.25 1 97.81 398 ILE B O 1
ATOM 6222 N N . LEU B 1 399 ? -10.555 22.953 10.977 1 96.38 399 LEU B N 1
ATOM 6223 C CA . LEU B 1 399 ? -10.281 23.141 12.398 1 96.38 399 LEU B CA 1
ATOM 6224 C C . LEU B 1 399 ? -11.375 23.984 13.055 1 96.38 399 LEU B C 1
ATOM 6226 O O . LEU B 1 399 ? -11.906 23.609 14.109 1 96.38 399 LEU B O 1
ATOM 6230 N N . THR B 1 400 ? -11.711 25.078 12.422 1 96.06 400 THR B N 1
ATOM 6231 C CA . THR B 1 400 ? -12.742 25.969 12.945 1 96.06 400 THR B CA 1
ATOM 6232 C C . THR B 1 400 ? -14.094 25.266 13 1 96.06 400 THR B C 1
ATOM 6234 O O . THR B 1 400 ? -14.805 25.344 14.008 1 96.06 400 THR B O 1
ATOM 6237 N N . GLY B 1 401 ? -14.391 24.578 11.852 1 96.06 401 GLY B N 1
ATOM 6238 C CA . GLY B 1 401 ? -15.625 23.828 11.836 1 96.06 401 GLY B CA 1
ATOM 6239 C C . GLY B 1 401 ? -15.68 22.75 12.898 1 96.06 401 GLY B C 1
ATOM 6240 O O . GLY B 1 401 ? -16.719 22.562 13.547 1 96.06 401 GLY B O 1
ATOM 6241 N N . SER B 1 402 ? -14.617 22.016 13.062 1 95.44 402 SER B N 1
ATOM 6242 C CA . SER B 1 402 ? -14.539 20.953 14.055 1 95.44 402 SER B CA 1
ATOM 6243 C C . SER B 1 402 ? -14.75 21.5 15.469 1 95.44 402 SER B C 1
ATOM 6245 O O . SER B 1 402 ? -15.484 20.922 16.266 1 95.44 402 SER B O 1
ATOM 6247 N N . LEU B 1 403 ? -14.086 22.609 15.812 1 94.81 403 LEU B N 1
ATOM 6248 C CA . LEU B 1 403 ? -14.203 23.234 17.125 1 94.81 403 LEU B CA 1
ATOM 6249 C C . LEU B 1 403 ? -15.625 23.719 17.375 1 94.81 403 LEU B C 1
ATOM 6251 O O . LEU B 1 403 ? -16.078 23.766 18.516 1 94.81 403 LEU B O 1
ATOM 6255 N N . ALA B 1 404 ? -16.328 24.016 16.297 1 94.69 404 ALA B N 1
ATOM 6256 C CA . ALA B 1 404 ? -17.719 24.453 16.391 1 94.69 404 ALA B CA 1
ATOM 6257 C C . ALA B 1 404 ? -18.672 23.266 16.359 1 94.69 404 ALA B C 1
ATOM 6259 O O . ALA B 1 404 ? -19.891 23.438 16.484 1 94.69 404 ALA B O 1
ATOM 6260 N N . GLY B 1 405 ? -18.188 22.109 16.172 1 93.56 405 GLY B N 1
ATOM 6261 C CA . GLY B 1 405 ? -18.984 20.891 16.188 1 93.56 405 GLY B CA 1
ATOM 6262 C C . GLY B 1 405 ? -19.594 20.562 14.836 1 93.56 405 GLY B C 1
ATOM 6263 O O . GLY B 1 405 ? -20.531 19.75 14.75 1 93.56 405 GLY B O 1
ATOM 6264 N N . GLN B 1 406 ? -19.109 21.219 13.797 1 94.75 406 GLN B N 1
ATOM 6265 C CA . GLN B 1 406 ? -19.625 20.984 12.461 1 94.75 406 GLN B CA 1
ATOM 6266 C C . GLN B 1 406 ? -18.516 21 11.414 1 94.75 406 GLN B C 1
ATOM 6268 O O . GLN B 1 406 ? -18.141 22.078 10.93 1 94.75 406 GLN B O 1
ATOM 6273 N N . LEU B 1 407 ? -18.109 19.875 10.945 1 96.25 407 LEU B N 1
ATOM 6274 C CA . LEU B 1 407 ? -17.109 19.797 9.898 1 96.25 407 LEU B CA 1
ATOM 6275 C C . LEU B 1 407 ? -17.688 20.234 8.555 1 96.25 407 LEU B C 1
ATOM 6277 O O . LEU B 1 407 ? -18.875 20.031 8.289 1 96.25 407 LEU B O 1
ATOM 6281 N N . PRO B 1 408 ? -16.859 20.906 7.77 1 96.12 408 PRO B N 1
ATOM 6282 C CA . PRO B 1 408 ? -17.328 21.234 6.422 1 96.12 408 PRO B CA 1
ATOM 6283 C C . PRO B 1 408 ? -17.75 19.984 5.637 1 96.12 408 PRO B C 1
ATOM 6285 O O . PRO B 1 408 ? -17.172 18.922 5.816 1 96.12 408 PRO B O 1
ATOM 6288 N N . SER B 1 409 ? -18.703 20.141 4.75 1 93.75 409 SER B N 1
ATOM 6289 C CA . SER B 1 409 ? -19.219 19.016 3.979 1 93.75 409 SER B CA 1
ATOM 6290 C C . SER B 1 409 ? -18.281 18.641 2.836 1 93.75 409 SER B C 1
ATOM 6292 O O . SER B 1 409 ? -18.25 17.484 2.396 1 93.75 409 SER B O 1
ATOM 6294 N N . SER B 1 410 ? -17.5 19.594 2.377 1 94.69 410 SER B N 1
ATOM 6295 C CA . SER B 1 410 ? -16.594 19.344 1.26 1 94.69 410 SER B CA 1
ATOM 6296 C C . SER B 1 410 ? -15.477 18.375 1.662 1 94.69 410 SER B C 1
ATOM 6298 O O . SER B 1 410 ? -14.992 18.422 2.795 1 94.69 410 SER B O 1
ATOM 6300 N N . LEU B 1 411 ? -15.086 17.578 0.7 1 96.19 411 LEU B N 1
ATOM 6301 C CA . LEU B 1 411 ? -14.023 16.609 0.933 1 96.19 411 LEU B CA 1
ATOM 6302 C C . LEU B 1 411 ? -12.656 17.281 0.925 1 96.19 411 LEU B C 1
ATOM 6304 O O . LEU B 1 411 ? -11.758 16.891 1.671 1 96.19 411 LEU B O 1
ATOM 6308 N N . ARG B 1 412 ? -12.445 18.25 0.071 1 93.62 412 ARG B N 1
ATOM 6309 C CA . ARG B 1 412 ? -11.172 18.922 -0.127 1 93.62 412 ARG B CA 1
ATOM 6310 C C . ARG B 1 412 ? -11.383 20.406 -0.436 1 93.62 412 ARG B C 1
ATOM 6312 O O . ARG B 1 412 ? -12.516 20.875 -0.529 1 93.62 412 ARG B O 1
ATOM 6319 N N . SER B 1 413 ? -10.18 21.062 -0.58 1 82.56 413 SER B N 1
ATOM 6320 C CA . SER B 1 413 ? -10.219 22.5 -0.826 1 82.56 413 SER B CA 1
ATOM 6321 C C . SER B 1 413 ? -10.828 22.812 -2.186 1 82.56 413 SER B C 1
ATOM 6323 O O . SER B 1 413 ? -10.641 22.062 -3.146 1 82.56 413 SER B O 1
ATOM 6325 N N . ASN B 1 414 ? -11.984 23.359 -2.447 1 67.06 414 ASN B N 1
ATOM 6326 C CA . ASN B 1 414 ? -12.602 23.75 -3.709 1 67.06 414 ASN B CA 1
ATOM 6327 C C . ASN B 1 414 ? -11.664 24.594 -4.555 1 67.06 414 ASN B C 1
ATOM 6329 O O . ASN B 1 414 ? -10.898 25.406 -4.02 1 67.06 414 ASN B O 1
#

InterPro domains:
  IPR001296 Glycosyl transferase, family 1 [PF00534] (226-380)
  IPR028098 Glycosyltransferase subfamily 4-like, N-terminal domain [PF13439] (112-216)
  IPR050194 Glycosyltransferase group 1 [PTHR45947] (7-399)

pLDDT: mean 95.12, std 6.13, range [36.5, 98.88]

Solvent-accessible surface area (backbone atoms only — not comparable to full-atom values): 41125 Å² total; per-residue (Å²): 126,85,79,77,62,69,30,30,33,38,36,24,48,51,38,47,32,66,92,45,52,53,56,54,53,49,53,50,47,41,40,73,73,60,37,45,69,44,48,33,12,41,36,74,44,56,70,89,34,45,56,59,69,69,36,50,55,49,38,71,68,34,49,43,34,50,74,46,45,70,35,63,69,49,35,53,51,16,51,53,51,34,52,70,67,69,29,43,65,62,34,52,51,49,41,59,72,60,38,40,79,33,68,69,40,43,53,50,32,51,50,36,50,56,40,12,30,38,46,22,46,54,37,58,77,66,56,45,58,35,40,37,24,52,36,56,41,70,46,26,53,25,47,57,43,16,22,54,50,58,72,36,52,32,32,34,29,42,57,49,43,71,47,59,36,35,39,74,57,42,31,46,38,61,52,56,68,68,30,67,33,35,36,10,48,31,51,40,48,38,16,50,52,49,47,46,36,62,78,90,52,48,81,40,53,28,43,42,49,68,36,44,64,46,87,76,30,46,63,52,95,61,80,87,68,44,26,36,34,32,72,48,66,27,41,68,45,40,26,58,71,50,52,55,52,28,48,58,62,40,32,76,81,35,77,80,40,34,38,40,40,33,28,45,50,86,38,43,65,62,48,52,51,49,36,51,72,69,68,45,52,91,39,47,46,78,64,33,72,66,43,74,67,52,46,40,53,51,50,19,70,42,44,34,38,49,47,49,24,50,56,45,33,61,62,63,60,56,46,52,36,13,24,21,36,22,18,36,40,30,21,54,36,62,23,34,64,81,73,37,42,63,81,49,22,20,41,55,36,63,20,71,41,49,69,56,50,31,53,53,52,46,51,46,68,72,27,67,66,60,27,51,53,12,1,52,45,18,24,53,48,29,58,71,74,28,28,29,69,61,32,42,52,39,49,49,50,40,53,54,21,46,77,71,73,47,62,60,87,64,55,50,72,128,128,85,79,78,59,69,30,30,34,37,37,25,48,52,40,46,30,66,92,45,52,54,56,54,52,48,52,49,48,41,38,74,73,60,37,46,69,44,47,33,13,41,37,73,45,56,69,89,35,43,54,59,67,69,37,49,56,49,39,72,68,33,49,43,33,49,74,47,46,70,36,62,70,50,36,51,52,15,50,52,50,34,53,72,66,69,28,43,66,62,33,52,51,50,39,60,72,58,38,39,78,32,68,68,39,41,52,51,32,50,51,37,50,55,41,13,30,38,45,22,49,54,36,58,75,67,57,46,57,35,39,37,24,52,36,55,40,71,47,26,53,24,46,56,42,16,24,54,52,57,69,35,53,33,32,33,29,42,57,50,44,70,47,59,34,36,39,73,58,43,30,46,37,61,51,57,68,67,30,68,33,35,36,10,48,30,52,41,47,38,16,50,52,49,46,47,37,62,78,89,54,48,80,39,53,29,42,42,49,68,37,45,62,44,88,76,31,45,62,52,96,61,82,86,68,44,27,36,33,32,73,48,66,28,41,66,46,40,26,56,71,51,51,56,53,27,48,59,61,41,33,76,81,35,76,80,40,34,38,39,38,34,27,45,52,85,37,44,64,61,49,53,50,49,36,52,73,70,69,45,53,90,39,47,44,79,65,33,72,66,40,73,66,54,46,41,52,53,50,19,70,41,44,34,37,48,48,48,24,50,56,45,33,61,62,63,60,56,47,50,38,13,25,21,36,24,19,36,38,30,22,53,37,61,23,33,63,81,73,38,42,62,82,49,22,20,40,56,36,63,20,73,39,49,68,58,49,30,54,52,52,46,51,46,69,71,26,67,65,58,25,49,53,12,0,53,44,18,22,52,48,28,58,72,72,28,27,29,69,59,33,42,51,40,49,49,50,41,51,55,21,46,78,71,74,46,62,60,87,65,57,48,74,128

Nearest PDB structures (foldseek):
  6kih-assembly4_D  TM=7.857E-01  e=1.251E-19  Thermosynechococcus vestitus
  3c4q-assembly2_B  TM=7.740E-01  e=5.153E-20  Corynebacterium glutamicum
  3c4q-assembly1_A  TM=7.705E-01  e=4.128E-20  Corynebacterium glutamicum
  3c48-assembly1_A  TM=4.665E-01  e=1.120E-19  Corynebacterium glutamicum
  3c48-assembly1_B  TM=4.611E-01  e=2.371E-20  Corynebacterium glutamicum

Secondary structure (DSSP, 8-state):
----PPPEEEEEEE-S-GGGHHHHHHHHHHHHTT--EEEEEEEPPPGGG--SHHHHHHHHHSEEHHHHHTSHHHHHHHHHHHHHHT-HHHHHHHHHHTPPSSHHHHHHHHHHHHHHHHHHHHHHHTT--EEEEESSSHHHHHHHHHHHHHT--EEEEE--SGGGGSTTTTTHHHHHHHSSEEEESSHHHHHHHHHTS-GGGGGGEEE----B-GGG----SS----EEEEES---GGG-HHHHHHHHHHHHTT-TT-EEEEEB-STTHHHHHHHHHHTT-GGGEEEEES--HHHHHHHHHT-SEEEE--SS-S--HHHHHHHHTT--EEEES-TTHHHH--BTTTEEEEPTT-HHHHHHHHHHHHH-HHHHHHHHHHHHHHHHHH-BHHHHHHHHHHHHHHHHTT---S-SS--/----PPPEEEEEEE-S-GGGHHHHHHHHHHHHTT--EEEEEEEPPPGGG--SHHHHHHHHHSEEHHHHHTSHHHHHHHHHHHHHHT-HHHHHHHHHHTPPSSHHHHHHHHHHHHHHHHHHHHHHHTT--EEEEESSSHHHHHHHHHHHHHT--EEEEE--SGGGGSTTTTTHHHHHHHSSEEEESSHHHHHHHHHTS-GGGGGGEEE----B-GGG----SS----EEEEES---GGG-HHHHHHHHHHHHTT-TT-EEEEEB-STTHHHHHHHHHHTT-GGGEEEEES--HHHHHHHHHT-SEEEE--SS-S--HHHHHHHHTT--EEEES-TTHHHH--BTTTEEEEPTT-HHHHHHHHHHHHH-HHHHHHHHHHHHHHHHHH-BHHHHHHHHHHHHHHHHTT---S-SS--

Sequence (828 aa):
MSETRPPIAYLTGEYPKVSHTFIQREIEALRTAGWPVLSCTIRRAAAKDVVGEAQKAEERRTFAVIPAAKKPATLIAAQVWALKTGRWGRTLKLAWKTRPPGIKAGLWQMFYFLEAAVLARHLAGQGVKHIHNHFADSSGSVTMLTAELAGIPFSMTMHGPALFYEPRWWRLDEKTARAAFVSCISHFCRSQAMYFSKPEYWDKLKIVHCGVDPARYGRADIPRGKHVIFVGRLAAVKGLPILVEAFARVQARHPDAHLSIVGDGPERKPAEARVAGLGIADAVTFHGYQSSDEVAGLLSRSDVMVLPSFAEGVPVVLMEAMASGLPVIASRVAGVQELVDDGVSGYAVPPGDLDSLVARLDALLSDPELCARMGTAGRAKVAAEFDQAAEARWLERILTGSLAGQLPSSLRSNMSETRPPIAYLTGEYPKVSHTFIQREIEALRTAGWPVLSCTIRRAAAKDVVGEAQKAEERRTFAVIPAAKKPATLIAAQVWALKTGRWGRTLKLAWKTRPPGIKAGLWQMFYFLEAAVLARHLAGQGVKHIHNHFADSSGSVTMLTAELAGIPFSMTMHGPALFYEPRWWRLDEKTARAAFVSCISHFCRSQAMYFSKPEYWDKLKIVHCGVDPARYGRADIPRGKHVIFVGRLAAVKGLPILVEAFARVQARHPDAHLSIVGDGPERKPAEARVAGLGIADAVTFHGYQSSDEVAGLLSRSDVMVLPSFAEGVPVVLMEAMASGLPVIASRVAGVQELVDDGVSGYAVPPGDLDSLVARLDALLSDPELCARMGTAGRAKVAAEFDQAAEARWLERILTGSLAGQLPSSLRSN

Organism: NCBI:txid2306993

Foldseek 3Di:
DPPQAFEAEEEEAEPDFQQPVLVVLLQVLVVVVRHRYAAEHQDYDDPLGQDDDVRVVVSVRYHYQPVQLVDPVLLVVLLVVLVVLVQLVVLVVVLQVLFDDDDVSNVVSVVLLSSLSSVLVVCVVRRHQEYEYEALASRVSSRLSNCSSNVHAYEYEQWDDPCLVCVSNSVLAVSLVRHLAYEYQAPLSLVSSPVNYPPVSSQRYFYFHSADALVLAAADPDDDDQEEEEAHALDPQQVLLLVLVLCLVLCVVVVRHAYEYEEYYDCVVVNCVSNVVSPNNVRYDYPYHDHPNVLRVVLNRGAEYEGLGNEGAADVSLLRNLSHLFAYEYAPYHCPCVQAPDQQLHHHHHRPDSVRSNVRSNVSNVDSPSGNRNSVRNSVSSVVARHNSQSSVLVVQQVVCSSVVHGDSDRGRD/DPPQAFEEEEEEAEPDFQQPVLVVLLQVLVVVVRHNYAAEHQDYDDPLGQDDDVRVVVSVRYHYQPVQLVDPVLLVVLLVVLVVLVLLVVLVVVLQVLFDDDDVSNVVSVVLLSSLSSVLVVCVVRRHQEYEYEALASRVSSRLSNCSSNVHAYEYEQWDDPCLVCVSNSVLAVSLVRHLAYEYQAPLSLVSSPVNYPPVSSQRYFYFHSADALVLAAADPDDDAQEEEEAHALDVQQVLLLVLVLCLVLCVVVVRHAYEYEEYYDCVVVNCVSNVVSPNNVRYDYPYHDHPNVLRVVLNRGAEYEGLGNEGAADVSLLRNLSHLFAYEYAPYHCPCVQAPDQQLHHHHHRPDSVRSNVRSNVSNVDSPSGNRNSVRNSVSSVVARHNSLSSVFVVQQVVCSSVVHGDSDRYRD

Radius of gyration: 27.64 Å; Cα contacts (8 Å, |Δi|>4): 1684; chains: 2; bounding box: 68×83×68 Å